Protein 5JA8 (pdb70)

Organism: Vibrio cholerae serotype O1 (strain ATCC 39315 / El Tor Inaba N16961) (NCBI:txid243277)

Nearest PDB structures (foldseek):
  5ja8-assembly3_E  TM=1.009E+00  e=4.366E-23  Vibrio cholerae O1 biovar El Tor str. N16961
  5ja8-assembly2_C  TM=9.941E-01  e=4.120E-21  Vibrio cholerae O1 biovar El Tor str. N16961
  5ja8-assembly1_A  TM=9.932E-01  e=6.143E-20  Vibrio cholerae O1 biovar El Tor str. N16961
  5ja8-assembly4_G  TM=9.863E-01  e=1.041E-19  Vibrio cholerae O1 biovar El Tor str. N16961
  8a0x-assembly1_C  TM=8.368E-01  e=8.608E-18  Vibrio cholerae

B-factor: mean 50.02, std 19.72, range [19.38, 165.56]

Sequence (922 aa):
HMKSVFVESTIFEKYRDEYLSDEEYRLFQAELMLNPKLGDVIQGTGGLRKIRVASRGGSRIIYYFLDEKRRFYLLTIYGKNEMSDLNANQRKQLMAFMEAWRNEQQVQLQESGGGLVQPGGSLRLSCAASGFTLDYYAIGWFRQAPGKEREGVSCISSSGGTTNYADSVKGRFTVSRDNAKNTVYLQMNSLKPEDTAVYYCVADFACPLIREYDYWGQGTQVTVSSHMKSVFVESTIFEKYRDEYLSDEEYRLFQAELMLNPKLGDVIQGTGGLRKIRVASKKRGGSRIIYYFLDEKRRFYLLTIYGKNEMSDLNANQRKQLMAFMEAWRNEQSQVQLQESGGGLVQPGGSLRLSCAASGFTLDYYAIGWFRQAPGKEREGVSCISSSGGTTNYADSVKGRFTVSRDNAKNTVYLQMNSLKPEDTAVYYCVADFACPLIREYDYWGQGTQVTVSSHHHHHHHMKSVFVESTIFEKYRDEYLSDEEYRLFQAELMLNPKLGDVIQGTGGLRKIRVASKRGGSRIIYYFLDEKRRFYLLTIYGKNEMSDLNANQRKQLMAFMEAWRNEQSQVQLQESGGGLVQPGGSLRLSCAASGFTLDYYAIGWFRQAPGKEREGVSCISSSGGTTNYADSVKGRFTVSRDNAKNTVYLQMNSLKPEDTAVYYCVADFACPLIREYDYWGQGTQVTVSSHHHHHHHMKSVFVESTIFEKYRDEYLSDEEYRLFQAELMLNPKLGDVIQGTGGLRKIRVASGGSRIIYYFLDEKRRFYLLTIYGKNEMSDLNANQRKQLMAFMEAWRNEQSQVQLQESGGGLVQPGGSLRLSCAASGFTLDYYAIGWFRQAPGKEREGVSCISSSGGTTNYADSVKGRFTVSRDNAKNTVYLQMNSLKPEDTAVYYCVADFACPLIREYDYWGQQGTQVTVSSH

Radius of gyration: 38.88 Å; Cα contacts (8 Å, |Δi|>4): 2009; chains: 8; bounding box: 50×113×108 Å

Secondary structure (DSSP, 8-state):
----SEEE-HHHHHHHHHH--HHHHHHHHHHHHH-TT-SEEPTTSSS-EEEEE-----EEEEEEEETTTTEEEEEEEE-TTSS----HHHHHHHHHHHHHHHHH-/--EEEEE--EEE-TT--EEEEEEEESS--TTSEEEEEEE-TTS--EEEEEE-TTSS-EEE-GGGTTTEEEEEETTTTEEEEEE-S--GGG-EEEEEEEESSSS--SPP--SS--EEEEE--/----SEEE-HHHHHHHHHH--HHHHHHHHHHHHH-TT-SEEPTTTTS-EEEEE-----S-EEEEEEEETTTTEEEEEEEE-TTSB----HHHHHHHHHHHHHHHHH--/--EEEEE--EEE-TT--EEEEEEEESS--TTSEEEEEEE-TTS--EEEEEE-TTSS-EEE-GGGBTTEEEEEETTTTEEEEEE-S--GGG-EEEEEEEESSSS--BPP--SS--EEEEE--------/-----EEE-HHHHHHHHHH--HHHHHHHHHHHHH-TT-SEEPTTTTS-EEEEE------EEEEEEEETTTTEEEEEEEE-TTSB----HHHHHHHHHHHHHHHHH--/--EEEEE--EEE-TT--EEEEEEEESS--TTSEEEEEEE-TTS--EEEEEE-TTSS-EEE-GGGBTTEEEEEEGGGTEEEEEE-S--GGG-EEEEEEEESSSS--BPP--SS--EEEEE--------/----SEEE-HHHHHHHHHH--HHHHHHHHHHHHH-TT-SEEPTTTTS-EEEEE---PEEEEEEEETTTTEEEEEEEE-TT-B----HHHHHHHHHHHHIIIIIH-/--EEEEE--EEE-TT--EEEEEEEESS--TTSEEEEEEE-TTS--EEEEEE-TTSS-EEE-GGGTTTEEEEEETTTTEEEEEE-S--GGG-EEEEEEEESSSS-SBPP--SS--EEEEE---

InterPro domains:
  IPR009387 Toxin HigB-2 [PF06296] (9-101)
  IPR009387 Toxin HigB-2 [PIRSF039032] (2-109)

CATH classification: 2.60.40.10

Structure (mmCIF, N/CA/C/O backbone):
data_5JA8
#
_entry.id   5JA8
#
_cell.length_a   76.000
_cell.length_b   109.280
_cell.length_c   117.480
_cell.angle_alpha   90.000
_cell.angle_beta   90.000
_cell.angle_gamma   90.000
#
_symmetry.space_group_name_H-M   'P 21 21 21'
#
loop_
_entity.id
_entity.type
_entity.pdbx_description
1 polymer 'Toxin HigB-2'
2 polymer 'Nanobody 2'
3 non-polymer 'PHOSPHATE ION'
4 non-polymer 'ACETATE ION'
5 non-polymer 1,2-ETHANEDIOL
6 non-polymer '4-(2-HYDROXYETHYL)-1-PIPERAZINE ETHANESULFONIC ACID'
7 non-polymer 1,3-PROPANDIOL
8 water water
#
loop_
_atom_site.group_PDB
_atom_site.id
_atom_site.type_symbol
_atom_site.label_atom_id
_atom_site.label_alt_id
_atom_site.label_comp_id
_atom_site.label_asym_id
_atom_site.label_entity_id
_atom_site.label_seq_id
_atom_site.pdbx_PDB_ins_code
_atom_site.Cartn_x
_atom_site.Cartn_y
_atom_site.Cartn_z
_atom_site.occupancy
_atom_site.B_iso_or_equiv
_atom_site.auth_seq_id
_atom_site.auth_comp_id
_atom_site.auth_asym_id
_atom_site.auth_atom_id
_atom_site.pdbx_PDB_model_num
ATOM 1 N N . HIS A 1 1 ? 112.228 4.187 7.382 1.00 106.09 0 HIS A N 1
ATOM 2 C CA . HIS A 1 1 ? 111.762 4.401 8.750 1.00 99.93 0 HIS A CA 1
ATOM 3 C C . HIS A 1 1 ? 111.188 5.805 8.923 1.00 97.24 0 HIS A C 1
ATOM 4 O O . HIS A 1 1 ? 111.709 6.770 8.365 1.00 103.79 0 HIS A O 1
ATOM 11 N N . MET A 1 2 ? 110.114 5.911 9.700 1.00 88.43 1 MET A N 1
ATOM 12 C CA . MET A 1 2 ? 109.469 7.195 9.971 1.00 80.23 1 MET A CA 1
ATOM 13 C C . MET A 1 2 ? 109.681 7.691 11.399 1.00 73.01 1 MET A C 1
ATOM 14 O O . MET A 1 2 ? 109.559 6.929 12.361 1.00 70.31 1 MET A O 1
ATOM 19 N N . LYS A 1 3 ? 110.027 8.969 11.527 1.00 69.78 2 LYS A N 1
ATOM 20 C CA . LYS A 1 3 ? 110.173 9.597 12.834 1.00 62.30 2 LYS A CA 1
ATOM 21 C C . LYS A 1 3 ? 108.826 9.551 13.569 1.00 58.77 2 LYS A C 1
ATOM 22 O O . LYS A 1 3 ? 107.768 9.689 12.952 1.00 56.31 2 LYS A O 1
ATOM 24 N N . SER A 1 4 ? 108.860 9.349 14.882 1.00 56.41 3 SER A N 1
ATOM 25 C CA . SER A 1 4 ? 107.631 9.299 15.661 1.00 49.13 3 SER A CA 1
ATOM 26 C C . SER A 1 4 ? 106.988 10.676 15.756 1.00 49.42 3 SER A C 1
ATOM 27 O O . SER A 1 4 ? 107.681 11.687 15.848 1.00 54.56 3 SER A O 1
ATOM 30 N N . VAL A 1 5 ? 105.661 10.707 15.706 1.00 44.97 4 VAL A N 1
ATOM 31 C CA . VAL A 1 5 ? 104.905 11.940 15.871 1.00 41.08 4 VAL A CA 1
ATOM 32 C C . VAL A 1 5 ? 104.452 12.112 17.320 1.00 39.43 4 VAL A C 1
ATOM 33 O O . VAL A 1 5 ? 103.638 12.981 17.617 1.00 43.34 4 VAL A O 1
ATOM 37 N N . PHE A 1 6 ? 104.923 11.249 18.213 1.00 35.78 5 PHE A N 1
ATOM 38 C CA . PHE A 1 6 ? 104.520 11.343 19.616 1.00 34.01 5 PHE A CA 1
ATOM 39 C C . PHE A 1 6 ? 105.686 11.753 20.519 1.00 33.53 5 PHE A C 1
ATOM 40 O O . PHE A 1 6 ? 106.792 11.238 20.406 1.00 34.17 5 PHE A O 1
ATOM 48 N N . VAL A 1 7 ? 105.426 12.688 21.422 1.00 33.57 6 VAL A N 1
ATOM 49 C CA . VAL A 1 7 ? 106.488 13.263 22.226 1.00 36.31 6 VAL A CA 1
ATOM 50 C C . VAL A 1 7 ? 106.062 13.256 23.686 1.00 36.92 6 VAL A C 1
ATOM 51 O O . VAL A 1 7 ? 105.003 13.789 24.030 1.00 39.69 6 VAL A O 1
ATOM 55 N N . GLU A 1 8 ? 106.870 12.633 24.540 1.00 33.83 7 GLU A N 1
ATOM 56 C CA . GLU A 1 8 ? 106.516 12.500 25.950 1.00 32.47 7 GLU A CA 1
ATOM 57 C C . GLU A 1 8 ? 107.272 13.482 26.822 1.00 28.80 7 GLU A C 1
ATOM 58 O O . GLU A 1 8 ? 108.496 13.573 26.745 1.00 30.30 7 GLU A O 1
ATOM 64 N N . SER A 1 9 ? 106.542 14.180 27.686 1.00 27.26 8 SER A N 1
ATOM 65 C CA . SER A 1 9 ? 107.168 14.997 28.720 1.00 29.86 8 SER A CA 1
ATOM 66 C C . SER A 1 9 ? 107.837 14.064 29.719 1.00 28.58 8 SER A C 1
ATOM 67 O O . SER A 1 9 ? 107.458 12.898 29.809 1.00 30.46 8 SER A O 1
ATOM 70 N N . THR A 1 10 ? 108.797 14.573 30.486 1.00 28.37 9 THR A N 1
ATOM 71 C CA . THR A 1 10 ? 109.433 13.779 31.538 1.00 25.58 9 THR A CA 1
ATOM 72 C C . THR A 1 10 ? 108.397 13.159 32.477 1.00 28.62 9 THR A C 1
ATOM 73 O O . THR A 1 10 ? 108.476 11.978 32.813 1.00 28.31 9 THR A O 1
ATOM 77 N N . ILE A 1 11 ? 107.398 13.953 32.853 1.00 26.66 10 ILE A N 1
ATOM 78 C CA . ILE A 1 11 ? 106.365 13.501 33.772 1.00 28.33 10 ILE A CA 1
ATOM 79 C C . ILE A 1 11 ? 105.567 12.329 33.203 1.00 28.88 10 ILE A C 1
ATOM 80 O O . ILE A 1 11 ? 105.342 11.336 33.891 1.00 32.41 10 ILE A O 1
ATOM 85 N N . PHE A 1 12 ? 105.166 12.430 31.943 1.00 28.01 11 PHE A N 1
ATOM 86 C CA . PHE A 1 12 ? 104.435 11.344 31.294 1.00 26.33 11 PHE A CA 1
ATOM 87 C C . PHE A 1 12 ? 105.264 10.065 31.227 1.00 24.54 11 PHE A C 1
ATOM 88 O O . PHE A 1 12 ? 104.774 8.969 31.500 1.00 27.12 11 PHE A O 1
ATOM 96 N N . GLU A 1 13 ? 106.524 10.221 30.852 1.00 22.83 12 GLU A N 1
ATOM 97 C CA . GLU A 1 13 ? 107.452 9.111 30.766 1.00 27.77 12 GLU A CA 1
ATOM 98 C C . GLU A 1 13 ? 107.624 8.479 32.142 1.00 30.79 12 GLU A C 1
ATOM 99 O O . GLU A 1 13 ? 107.713 7.259 32.278 1.00 37.21 12 GLU A O 1
ATOM 105 N N . LYS A 1 14 ? 107.701 9.312 33.167 1.00 32.82 13 LYS A N 1
ATOM 106 C CA . LYS A 1 14 ? 107.847 8.785 34.516 1.00 33.43 13 LYS A CA 1
ATOM 107 C C . LYS A 1 14 ? 106.680 7.874 34.865 1.00 28.31 13 LYS A C 1
ATOM 108 O O . LYS A 1 14 ? 106.866 6.864 35.527 1.00 28.51 13 LYS A O 1
ATOM 114 N N . TYR A 1 15 ? 105.478 8.267 34.449 1.00 27.31 14 TYR A N 1
ATOM 115 C CA . TYR A 1 15 ? 104.262 7.581 34.869 1.00 26.34 14 TYR A CA 1
ATOM 116 C C . TYR A 1 15 ? 103.596 6.609 33.890 1.00 30.57 14 TYR A C 1
ATOM 117 O O . TYR A 1 15 ? 102.641 5.922 34.270 1.00 32.84 14 TYR A O 1
ATOM 126 N N . ARG A 1 16 ? 104.068 6.534 32.646 1.00 27.07 15 ARG A N 1
ATOM 127 C CA . ARG A 1 16 ? 103.286 5.828 31.631 1.00 26.50 15 ARG A CA 1
ATOM 128 C C . ARG A 1 16 ? 103.115 4.341 31.897 1.00 26.90 15 ARG A C 1
ATOM 129 O O . ARG A 1 16 ? 101.994 3.846 31.887 1.00 31.43 15 ARG A O 1
ATOM 137 N N . ASP A 1 17 ? 104.213 3.637 32.141 1.00 26.52 16 ASP A N 1
ATOM 138 C CA . ASP A 1 17 ? 104.162 2.194 32.363 1.00 31.73 16 ASP A CA 1
ATOM 139 C C . ASP A 1 17 ? 103.271 1.811 33.550 1.00 33.86 16 ASP A C 1
ATOM 140 O O . ASP A 1 17 ? 102.735 0.712 33.588 1.00 39.67 16 ASP A O 1
ATOM 145 N N . GLU A 1 18 ? 103.108 2.710 34.513 1.00 33.92 17 GLU A N 1
ATOM 146 C CA . GLU A 1 18 ? 102.229 2.437 35.642 1.00 37.12 17 GLU A CA 1
ATOM 147 C C . GLU A 1 18 ? 100.772 2.335 35.221 1.00 37.67 17 GLU A C 1
ATOM 148 O O . GLU A 1 18 ? 100.025 1.526 35.763 1.00 37.25 17 GLU A O 1
ATOM 154 N N . TYR A 1 19 ? 100.364 3.206 34.299 1.00 39.26 18 TYR A N 1
ATOM 155 C CA . TYR A 1 19 ? 98.961 3.309 33.912 1.00 40.19 18 TYR A CA 1
ATOM 156 C C . TYR A 1 19 ? 98.574 2.601 32.626 1.00 41.60 18 TYR A C 1
ATOM 157 O O . TYR A 1 19 ? 97.389 2.397 32.385 1.00 46.29 18 TYR A O 1
ATOM 166 N N . LEU A 1 20 ? 99.558 2.242 31.802 1.00 40.13 19 LEU A N 1
ATOM 167 C CA . LEU A 1 20 ? 99.304 1.602 30.506 1.00 38.48 19 LEU A CA 1
ATOM 168 C C . LEU A 1 20 ? 100.362 0.587 30.131 1.00 40.87 19 LEU A C 1
ATOM 169 O O . LEU A 1 20 ? 101.554 0.869 30.229 1.00 43.70 19 LEU A O 1
ATOM 174 N N . SER A 1 21 ? 99.926 -0.580 29.672 1.00 39.10 20 SER A N 1
ATOM 175 C CA . SER A 1 21 ? 100.826 -1.521 29.023 1.00 37.55 20 SER A CA 1
ATOM 176 C C . SER A 1 21 ? 101.239 -0.985 27.656 1.00 36.65 20 SER A C 1
ATOM 177 O O . SER A 1 21 ? 100.549 -0.144 27.082 1.00 37.78 20 SER A O 1
ATOM 180 N N . ASP A 1 22 ? 102.354 -1.480 27.131 1.00 36.67 21 ASP A N 1
ATOM 181 C CA . ASP A 1 22 ? 102.792 -1.108 25.790 1.00 35.54 21 ASP A CA 1
ATOM 182 C C . ASP A 1 22 ? 101.675 -1.327 24.758 1.00 30.69 21 ASP A C 1
ATOM 183 O O . ASP A 1 22 ? 101.402 -0.460 23.927 1.00 30.39 21 ASP A O 1
ATOM 188 N N . GLU A 1 23 ? 101.022 -2.481 24.826 1.00 32.37 22 GLU A N 1
ATOM 189 C CA . GLU A 1 23 ? 99.934 -2.795 23.907 1.00 37.20 22 GLU A CA 1
ATOM 190 C C . GLU A 1 23 ? 98.817 -1.752 23.969 1.00 38.83 22 GLU A C 1
ATOM 191 O O . GLU A 1 23 ? 98.291 -1.326 22.942 1.00 40.41 22 GLU A O 1
ATOM 193 N N . GLU A 1 24 ? 98.458 -1.337 25.178 1.00 39.53 23 GLU A N 1
ATOM 194 C CA . GLU A 1 24 ? 97.381 -0.367 25.357 1.00 36.97 23 GLU A CA 1
ATOM 195 C C . GLU A 1 24 ? 97.826 1.003 24.856 1.00 33.19 23 GLU A C 1
ATOM 196 O O . GLU A 1 24 ? 97.050 1.750 24.250 1.00 32.01 23 GLU A O 1
ATOM 202 N N . TYR A 1 25 ? 99.088 1.319 25.124 1.00 29.10 24 TYR A N 1
ATOM 203 C CA . TYR A 1 25 ? 99.689 2.569 24.695 1.00 31.42 24 TYR A CA 1
ATOM 204 C C . TYR A 1 25 ? 99.719 2.653 23.164 1.00 34.54 24 TYR A C 1
ATOM 205 O O . TYR A 1 25 ? 99.414 3.699 22.592 1.00 37.07 24 TYR A O 1
ATOM 214 N N . ARG A 1 26 ? 100.075 1.548 22.507 1.00 32.56 25 ARG A N 1
ATOM 215 C CA . ARG A 1 26 ? 100.088 1.488 21.044 1.00 29.36 25 ARG A CA 1
ATOM 216 C C . ARG A 1 26 ? 98.720 1.774 20.452 1.00 30.04 25 ARG A C 1
ATOM 217 O O . ARG A 1 26 ? 98.602 2.511 19.470 1.00 30.50 25 ARG A O 1
ATOM 225 N N . LEU A 1 27 ? 97.682 1.192 21.051 1.00 30.52 26 LEU A N 1
ATOM 226 C CA . LEU A 1 27 ? 96.322 1.384 20.557 1.00 31.50 26 LEU A CA 1
ATOM 227 C C . LEU A 1 27 ? 95.875 2.824 20.781 1.00 34.38 26 LEU A C 1
ATOM 228 O O . LEU A 1 27 ? 95.240 3.422 19.912 1.00 36.88 26 LEU A O 1
ATOM 233 N N . PHE A 1 28 ? 96.217 3.383 21.940 1.00 32.71 27 PHE A N 1
ATOM 234 C CA . PHE A 1 28 ? 95.888 4.776 22.231 1.00 32.26 27 PHE A CA 1
ATOM 235 C C . PHE A 1 28 ? 96.493 5.746 21.207 1.00 32.20 27 PHE A C 1
ATOM 236 O O . PHE A 1 28 ? 95.814 6.648 20.711 1.00 33.94 27 PHE A O 1
ATOM 244 N N . GLN A 1 29 ? 97.769 5.557 20.897 1.00 28.99 28 GLN A N 1
ATOM 245 C CA . GLN A 1 29 ? 98.424 6.362 19.876 1.00 27.99 28 GLN A CA 1
ATOM 246 C C . GLN A 1 29 ? 97.726 6.225 18.530 1.00 29.66 28 GLN A C 1
ATOM 247 O O . GLN A 1 29 ? 97.569 7.207 17.799 1.00 32.18 28 GLN A O 1
ATOM 253 N N . ALA A 1 30 ? 97.329 5.001 18.198 1.00 28.93 29 ALA A N 1
ATOM 254 C CA . ALA A 1 30 ? 96.657 4.735 16.935 1.00 30.68 29 ALA A CA 1
ATOM 255 C C . ALA A 1 30 ? 95.317 5.474 16.871 1.00 33.68 29 ALA A C 1
ATOM 256 O O . ALA A 1 30 ? 94.921 5.950 15.813 1.00 36.35 29 ALA A O 1
ATOM 258 N N . GLU A 1 31 ? 94.621 5.561 18.004 1.00 32.14 30 GLU A N 1
ATOM 259 C CA . GLU A 1 31 ? 93.356 6.289 18.070 1.00 33.24 30 GLU A CA 1
ATOM 260 C C . GLU A 1 31 ? 93.581 7.781 17.901 1.00 31.67 30 GLU A C 1
ATOM 261 O O . GLU A 1 31 ? 92.820 8.465 17.211 1.00 34.05 30 GLU A O 1
ATOM 267 N N . LEU A 1 32 ? 94.624 8.285 18.548 1.00 29.71 31 LEU A N 1
ATOM 268 C CA . LEU A 1 32 ? 94.983 9.687 18.419 1.00 36.85 31 LEU A CA 1
ATOM 269 C C . LEU A 1 32 ? 95.360 10.007 16.993 1.00 36.35 31 LEU A C 1
ATOM 270 O O . LEU A 1 32 ? 94.962 11.050 16.477 1.00 38.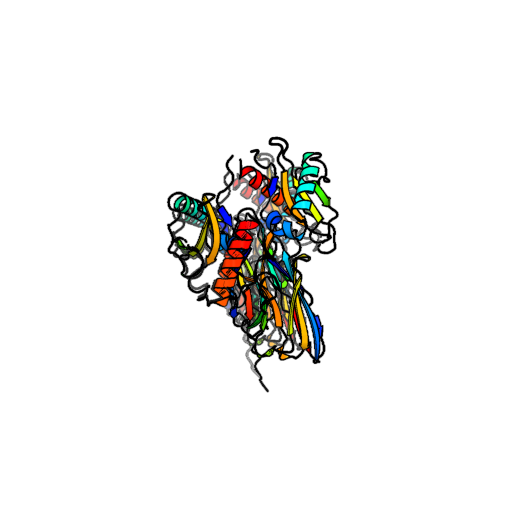37 31 LEU A O 1
ATOM 275 N N . MET A 1 33 ? 96.123 9.115 16.359 1.00 33.93 32 MET A N 1
ATOM 276 C CA . MET A 1 33 ? 96.548 9.321 14.970 1.00 38.38 32 MET A CA 1
ATOM 277 C C . MET A 1 33 ? 95.355 9.583 14.056 1.00 37.98 32 MET A C 1
ATOM 278 O O . MET A 1 33 ? 95.376 10.485 13.221 1.00 39.36 32 MET A O 1
ATOM 283 N N . LEU A 1 34 ? 94.317 8.778 14.232 1.00 37.98 33 LEU A N 1
ATOM 284 C CA . LEU A 1 34 ? 93.115 8.869 13.427 1.00 37.95 33 LEU A CA 1
ATOM 285 C C . LEU A 1 34 ? 92.228 10.024 13.855 1.00 38.65 33 LEU A C 1
ATOM 286 O O . LEU A 1 34 ? 91.498 10.571 13.056 1.00 41.11 33 LEU A O 1
ATOM 291 N N . ASN A 1 35 ? 92.294 10.391 15.125 1.00 41.63 34 ASN A N 1
ATOM 292 C CA . ASN A 1 35 ? 91.417 11.421 15.662 1.00 40.00 34 ASN A CA 1
ATOM 293 C C . ASN A 1 35 ? 92.147 12.295 16.672 1.00 38.17 34 ASN A C 1
ATOM 294 O O . ASN A 1 35 ? 92.110 12.041 17.873 1.00 34.15 34 ASN A O 1
ATOM 299 N N . PRO A 1 36 ? 92.861 13.309 16.173 1.00 40.17 35 PRO A N 1
ATOM 300 C CA . PRO A 1 36 ? 93.690 14.170 17.020 1.00 37.73 35 PRO A CA 1
ATOM 301 C C . PRO A 1 36 ? 92.859 15.051 17.951 1.00 39.40 35 PRO A C 1
ATOM 302 O O . PRO A 1 36 ? 93.389 15.577 18.921 1.00 40.54 35 PRO A O 1
ATOM 306 N N . LYS A 1 37 ? 91.562 15.140 17.709 1.00 41.20 36 LYS A N 1
ATOM 307 C CA . LYS A 1 37 ? 90.659 15.930 18.522 1.00 45.29 36 LYS A CA 1
ATOM 308 C C . LYS A 1 37 ? 89.857 15.031 19.378 1.00 46.09 36 LYS A C 1
ATOM 309 O O . LYS A 1 37 ? 88.791 15.340 19.784 1.00 49.21 36 LYS A O 1
ATOM 315 N N . LEU A 1 38 ? 90.398 13.875 19.613 1.00 44.91 37 LEU A N 1
ATOM 316 C CA . LEU A 1 38 ? 89.784 12.868 20.469 1.00 44.88 37 LEU A CA 1
ATOM 317 C C . LEU A 1 38 ? 89.419 13.372 21.868 1.00 44.64 37 LEU A C 1
ATOM 318 O O . LEU A 1 38 ? 88.345 13.066 22.383 1.00 46.64 37 LEU A O 1
ATOM 323 N N . GLY A 1 39 ? 90.260 14.138 22.502 1.00 44.41 38 GLY A N 1
ATOM 324 C CA . GLY A 1 39 ? 89.907 14.595 23.811 1.00 46.69 38 GLY A CA 1
ATOM 325 C C . GLY A 1 39 ? 89.306 15.972 23.819 1.00 49.85 38 GLY A C 1
ATOM 326 O O . GLY A 1 39 ? 89.333 16.676 22.848 1.00 50.77 38 GLY A O 1
ATOM 327 N N . ASP A 1 40 ? 88.763 16.346 24.954 1.00 50.38 39 ASP A N 1
ATOM 328 C CA . ASP A 1 40 ? 88.135 17.650 25.116 1.00 53.73 39 ASP A CA 1
ATOM 329 C C . ASP A 1 40 ? 89.136 18.701 25.583 1.00 49.34 39 ASP A C 1
ATOM 330 O O . ASP A 1 40 ? 90.044 18.421 26.367 1.00 44.72 39 ASP A O 1
ATOM 335 N N . VAL A 1 41 ? 88.962 19.914 25.078 1.00 49.88 40 VAL A N 1
ATOM 336 C CA . VAL A 1 41 ? 89.862 21.013 25.373 1.00 46.11 40 VAL A CA 1
ATOM 337 C C . VAL A 1 41 ? 89.726 21.529 26.796 1.00 44.17 40 VAL A C 1
ATOM 338 O O . VAL A 1 41 ? 88.624 21.786 27.273 1.00 47.36 40 VAL A O 1
ATOM 342 N N . ILE A 1 42 ? 90.865 21.636 27.475 1.00 41.86 41 ILE A N 1
ATOM 343 C CA . ILE A 1 42 ? 90.949 22.253 28.793 1.00 45.42 41 ILE A CA 1
ATOM 344 C C . ILE A 1 42 ? 91.027 23.776 28.643 1.00 50.87 41 ILE A C 1
ATOM 345 O O . ILE A 1 42 ? 91.971 24.299 28.050 1.00 53.02 41 ILE A O 1
ATOM 350 N N . GLN A 1 43 ? 90.051 24.484 29.198 1.00 53.91 42 GLN A N 1
ATOM 351 C CA . GLN A 1 43 ? 89.930 25.926 28.990 1.00 55.43 42 GLN A CA 1
ATOM 352 C C . GLN A 1 43 ? 91.139 26.747 29.480 1.00 53.35 42 GLN A C 1
ATOM 353 O O . GLN A 1 43 ? 91.697 26.494 30.550 1.00 51.30 42 GLN A O 1
ATOM 359 N N . GLY A 1 44 ? 91.526 27.734 28.675 1.00 54.83 43 GLY A N 1
ATOM 360 C CA . GLY A 1 44 ? 92.616 28.643 28.993 1.00 54.64 43 GLY A CA 1
ATOM 361 C C . GLY A 1 44 ? 94.010 28.037 28.950 1.00 54.17 43 GLY A C 1
ATOM 362 O O . GLY A 1 44 ? 94.960 28.607 29.492 1.00 52.43 43 GLY A O 1
ATOM 363 N N . THR A 1 45 ? 94.133 26.866 28.329 1.00 53.27 44 THR A N 1
ATOM 364 C CA . THR A 1 45 ? 95.427 26.212 28.173 1.00 49.37 44 THR A CA 1
ATOM 365 C C . THR A 1 45 ? 96.063 26.322 26.780 1.00 53.26 44 THR A C 1
ATOM 366 O O . THR A 1 45 ? 97.144 25.785 26.544 1.00 52.68 44 THR A O 1
ATOM 370 N N . GLY A 1 46 ? 95.403 27.009 25.855 1.00 56.37 45 GLY A N 1
ATOM 371 C CA . GLY A 1 46 ? 95.906 27.085 24.496 1.00 56.46 45 GLY A CA 1
ATOM 372 C C . GLY A 1 46 ? 95.729 25.813 23.675 1.00 57.26 45 GLY A C 1
ATOM 373 O O . GLY A 1 46 ? 96.475 25.565 22.723 1.00 57.39 45 GLY A O 1
ATOM 374 N N . GLY A 1 47 ? 94.720 25.018 24.014 1.00 56.09 46 GLY A N 1
ATOM 375 C CA . GLY A 1 47 ? 94.390 23.851 23.218 1.00 55.65 46 GLY A CA 1
ATOM 376 C C . GLY A 1 47 ? 94.818 22.506 23.776 1.00 54.05 46 GLY A C 1
ATOM 377 O O . GLY A 1 47 ? 94.811 21.510 23.052 1.00 55.82 46 GLY A O 1
ATOM 378 N N . LEU A 1 48 ? 95.187 22.461 25.052 1.00 50.20 47 LEU A N 1
ATOM 379 C CA . LEU A 1 48 ? 95.469 21.179 25.690 1.00 49.18 47 LEU A CA 1
ATOM 380 C C . LEU A 1 48 ? 94.179 20.378 25.807 1.00 45.29 47 LEU A C 1
ATOM 381 O O . LEU A 1 48 ? 93.1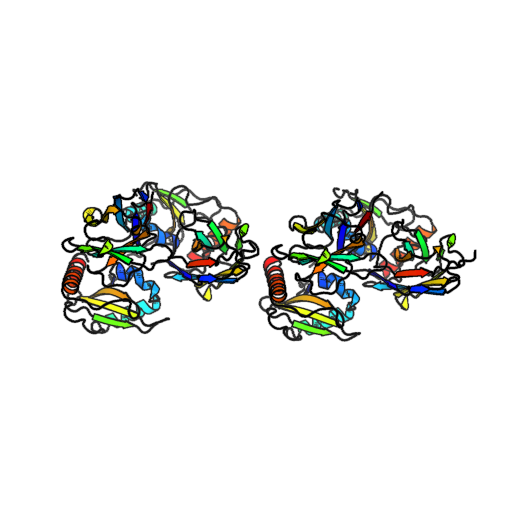29 20.924 26.150 1.00 46.13 47 LEU A O 1
ATOM 386 N N . ARG A 1 49 ? 94.240 19.095 25.522 1.00 39.58 48 ARG A N 1
ATOM 387 C CA . ARG A 1 49 ? 93.073 18.269 25.604 1.00 39.47 48 ARG A CA 1
ATOM 388 C C . ARG A 1 49 ? 93.226 17.220 26.673 1.00 37.34 48 ARG A C 1
ATOM 389 O O . ARG A 1 49 ? 94.302 16.882 27.048 1.00 37.34 48 ARG A O 1
ATOM 397 N N . LYS A 1 50 ? 92.112 16.712 27.146 1.00 35.02 49 LYS A N 1
ATOM 398 C CA . LYS A 1 50 ? 92.078 15.739 28.223 1.00 34.56 49 LYS A CA 1
ATOM 399 C C . LYS A 1 50 ? 91.270 14.522 27.774 1.00 35.18 49 LYS A C 1
ATOM 400 O O . LYS A 1 50 ? 90.130 14.663 27.330 1.00 35.32 49 LYS A O 1
ATOM 406 N N . ILE A 1 51 ? 91.867 13.335 27.857 1.00 34.21 50 ILE A N 1
ATOM 407 C CA . ILE A 1 51 ? 91.198 12.114 27.396 1.00 35.02 50 ILE A CA 1
ATOM 408 C C . ILE A 1 51 ? 91.288 10.966 28.407 1.00 34.21 50 ILE A C 1
ATOM 409 O O . ILE A 1 51 ? 92.353 10.704 28.972 1.00 33.83 50 ILE A O 1
ATOM 414 N N . ARG A 1 52 ? 90.165 10.305 28.667 1.00 35.02 51 ARG A N 1
ATOM 415 C CA . ARG A 1 52 ? 90.184 9.143 29.546 1.00 37.62 51 ARG A CA 1
ATOM 416 C C . ARG A 1 52 ? 90.291 7.844 28.738 1.00 43.00 51 ARG A C 1
ATOM 417 O O . ARG A 1 52 ? 89.553 7.635 27.774 1.00 42.66 51 ARG A O 1
ATOM 425 N N . VAL A 1 53 ? 91.214 6.979 29.151 1.00 43.63 52 VAL A N 1
ATOM 426 C CA . VAL A 1 53 ? 91.485 5.708 28.488 1.00 40.36 52 VAL A CA 1
ATOM 427 C C . VAL A 1 53 ? 91.026 4.598 29.430 1.00 44.38 52 VAL A C 1
ATOM 428 O O . VAL A 1 53 ? 91.446 4.545 30.586 1.00 41.48 52 VAL A O 1
ATOM 432 N N . ALA A 1 54 ? 90.215 3.679 28.910 1.00 55.96 53 ALA A N 1
ATOM 433 C CA . ALA A 1 54 ? 89.429 2.761 29.741 1.00 66.40 53 ALA A CA 1
ATOM 434 C C . ALA A 1 54 ? 90.139 1.576 30.396 1.00 79.59 53 ALA A C 1
ATOM 435 O O . ALA A 1 54 ? 89.633 1.045 31.385 1.00 83.57 53 ALA A O 1
ATOM 437 N N . SER A 1 55 ? 91.289 1.162 29.877 1.00 89.15 54 SER A N 1
ATOM 438 C CA . SER A 1 55 ? 92.046 0.062 30.489 1.00 96.82 54 SER A CA 1
ATOM 439 C C . SER A 1 55 ? 91.201 -1.171 30.864 1.00 102.15 54 SER A C 1
ATOM 440 O O . SER A 1 55 ? 90.142 -1.441 30.286 1.00 103.36 54 SER A O 1
ATOM 443 N N . ARG A 1 61 ? 92.151 -3.009 37.582 1.00 119.65 60 ARG A N 1
ATOM 444 C CA . ARG A 1 61 ? 92.999 -1.898 37.170 1.00 114.75 60 ARG A CA 1
ATOM 445 C C . ARG A 1 61 ? 92.313 -0.565 37.468 1.00 113.38 60 ARG A C 1
ATOM 446 O O . ARG A 1 61 ? 91.903 -0.312 38.600 1.00 116.12 60 ARG A O 1
ATOM 448 N N . GLY A 1 62 ? 92.224 0.298 36.459 1.00 101.80 61 GLY A N 1
ATOM 449 C CA . GLY A 1 62 ? 91.510 1.558 36.588 1.00 94.01 61 GLY A CA 1
ATOM 450 C C . GLY A 1 62 ? 91.478 2.294 35.265 1.00 86.55 61 GLY A C 1
ATOM 451 O O . GLY A 1 62 ? 92.141 1.877 34.318 1.00 85.92 61 GLY A O 1
ATOM 452 N N . GLY A 1 63 ? 90.713 3.379 35.178 1.00 81.72 62 GLY A N 1
ATOM 453 C CA . GLY A 1 63 ? 90.777 4.209 33.989 1.00 74.69 62 GLY A CA 1
ATOM 454 C C . GLY A 1 63 ? 91.822 5.293 34.156 1.00 66.04 62 GLY A C 1
ATOM 455 O O . GLY A 1 63 ? 92.034 5.794 35.257 1.00 68.32 62 GLY A O 1
ATOM 456 N N . SER A 1 64 ? 92.473 5.660 33.061 1.00 57.59 63 SER A N 1
ATOM 457 C CA . SER A 1 64 ? 93.493 6.707 33.074 1.00 50.06 63 SER A CA 1
ATOM 458 C C . SER A 1 64 ? 93.039 7.978 32.363 1.00 42.66 63 SER A C 1
ATOM 459 O O . SER A 1 64 ? 92.307 7.916 31.378 1.00 42.03 63 SER A O 1
ATOM 462 N N . ARG A 1 65 ? 93.495 9.108 32.834 1.00 38.13 64 ARG A N 1
ATOM 463 C CA . ARG A 1 65 ? 93.377 10.310 32.085 1.00 36.01 64 ARG A CA 1
ATOM 464 C C . ARG A 1 65 ? 94.697 10.728 31.489 1.00 32.68 64 ARG A C 1
ATOM 465 O O . ARG A 1 65 ? 95.709 10.710 32.121 1.00 30.75 64 ARG A O 1
ATOM 473 N N . ILE A 1 66 ? 94.653 11.087 30.228 1.00 27.96 65 ILE A N 1
ATOM 474 C CA . ILE A 1 66 ? 95.857 11.560 29.555 1.00 24.10 65 ILE A CA 1
ATOM 475 C C . ILE A 1 66 ? 95.639 12.988 29.085 1.00 25.39 65 ILE A C 1
ATOM 476 O O . ILE A 1 66 ? 94.550 13.344 28.636 1.00 29.49 65 ILE A O 1
ATOM 481 N N . ILE A 1 67 ? 96.657 13.817 29.251 1.00 23.43 66 ILE A N 1
ATOM 482 C CA . ILE A 1 67 ? 96.603 15.193 28.785 1.00 26.98 66 ILE A CA 1
ATOM 483 C C . ILE A 1 67 ? 97.611 15.394 27.678 1.00 28.11 66 ILE A C 1
ATOM 484 O O . ILE A 1 67 ? 98.794 15.086 27.835 1.00 29.06 66 ILE A O 1
ATOM 489 N N . TYR A 1 68 ? 97.153 15.919 26.554 1.00 27.14 67 TYR A N 1
ATOM 490 C CA . TYR A 1 68 ? 98.038 16.036 25.419 1.00 25.86 67 TYR A CA 1
ATOM 491 C C . TYR A 1 68 ? 97.757 17.302 24.636 1.00 29.50 67 TYR A C 1
ATOM 492 O O . TYR A 1 68 ? 96.720 17.942 24.808 1.00 32.24 67 TYR A O 1
ATOM 501 N N . TYR A 1 69 ? 98.700 17.684 23.791 1.00 33.54 68 TYR A N 1
ATOM 502 C CA . TYR A 1 69 ? 98.447 18.776 22.881 1.00 42.42 68 TYR A CA 1
ATOM 503 C C . TYR A 1 69 ? 98.798 18.324 21.478 1.00 46.25 68 TYR A C 1
ATOM 504 O O . TYR A 1 69 ? 99.835 17.700 21.251 1.00 48.32 68 TYR A O 1
ATOM 513 N N . PHE A 1 70 ? 97.925 18.635 20.536 1.00 46.37 69 PHE A N 1
ATOM 514 C CA . PHE A 1 70 ? 98.195 18.324 19.154 1.00 46.71 69 PHE A CA 1
ATOM 515 C C . PHE A 1 70 ? 98.749 19.569 18.511 1.00 52.28 69 PHE A C 1
ATOM 516 O O . PHE A 1 70 ? 98.109 20.617 18.513 1.00 53.82 69 PHE A O 1
ATOM 524 N N . LEU A 1 71 ? 99.951 19.453 17.964 1.00 56.97 70 LEU A N 1
ATOM 525 C CA . LEU A 1 71 ? 100.541 20.565 17.247 1.00 63.01 70 LEU A CA 1
ATOM 526 C C . LEU A 1 71 ? 100.180 20.370 15.779 1.00 72.00 70 LEU A C 1
ATOM 527 O O . LEU A 1 71 ? 100.733 19.519 15.078 1.00 70.29 70 LEU A O 1
ATOM 532 N N . ASP A 1 72 ? 99.244 21.192 15.327 1.00 83.83 71 ASP A N 1
ATOM 533 C CA . ASP A 1 72 ? 98.623 21.031 14.019 1.00 92.56 71 ASP A CA 1
ATOM 534 C C . ASP A 1 72 ? 99.621 21.278 12.902 1.00 91.80 71 ASP A C 1
ATOM 535 O O . ASP A 1 72 ? 99.579 20.626 11.857 1.00 92.89 71 ASP A O 1
ATOM 540 N N . GLU A 1 73 ? 100.505 22.244 13.129 1.00 89.57 72 GLU A N 1
ATOM 541 C CA . GLU A 1 73 ? 101.498 22.622 12.140 1.00 89.58 72 GLU A CA 1
ATOM 542 C C . GLU A 1 73 ? 102.298 21.419 11.649 1.00 83.84 72 GLU A C 1
ATOM 543 O O . GLU A 1 73 ? 102.376 21.163 10.448 1.00 86.88 72 GLU A O 1
ATOM 545 N N . LYS A 1 74 ? 102.870 20.668 12.584 1.00 75.21 73 LYS A N 1
ATOM 546 C CA . LYS A 1 74 ? 103.699 19.522 12.235 1.00 69.63 73 LYS A CA 1
ATOM 547 C C . LYS A 1 74 ? 102.953 18.181 12.330 1.00 62.97 73 LYS A C 1
ATOM 548 O O . LYS A 1 74 ? 103.536 17.122 12.085 1.00 60.48 73 LYS A O 1
ATOM 550 N N . ARG A 1 75 ? 101.670 18.227 12.677 1.00 59.41 74 ARG A N 1
ATOM 551 C CA . ARG A 1 75 ? 100.896 17.008 12.899 1.00 56.69 74 ARG A CA 1
ATOM 552 C C . ARG A 1 75 ? 101.656 16.094 13.866 1.00 54.85 74 ARG A C 1
ATOM 553 O O . ARG A 1 75 ? 102.047 14.978 13.524 1.00 55.15 74 ARG A O 1
ATOM 555 N N . ARG A 1 76 ? 101.893 16.602 15.068 1.00 51.84 75 ARG A N 1
ATOM 556 C CA . ARG A 1 76 ? 102.736 15.920 16.032 1.00 49.42 75 ARG A CA 1
ATOM 557 C C . ARG A 1 76 ? 102.054 15.996 17.388 1.00 45.54 75 ARG A C 1
ATOM 558 O O . ARG A 1 76 ? 101.486 17.028 17.730 1.00 48.66 75 ARG A O 1
ATOM 566 N N . PHE A 1 77 ? 102.100 14.913 18.158 1.00 40.36 76 PHE A N 1
ATOM 567 C CA . PHE A 1 77 ? 101.404 14.862 19.444 1.00 37.40 76 PHE A CA 1
ATOM 568 C C . PHE A 1 77 ? 102.322 15.031 20.652 1.00 35.19 76 PHE A C 1
ATOM 569 O O . PHE A 1 77 ? 103.380 14.408 20.741 1.00 34.62 76 PHE A O 1
ATOM 577 N N . TYR A 1 78 ? 101.913 15.888 21.579 1.00 34.53 77 TYR A N 1
ATOM 578 C CA . TYR A 1 78 ? 102.656 16.059 22.822 1.00 32.86 77 TYR A CA 1
ATOM 579 C C . TYR A 1 78 ? 101.881 15.494 24.003 1.00 31.81 77 TYR A C 1
ATOM 580 O O . TYR A 1 78 ? 100.807 15.982 24.344 1.00 31.78 77 TYR A O 1
ATOM 589 N N . LEU A 1 79 ? 102.433 14.445 24.605 1.00 31.50 78 LEU A N 1
ATOM 590 C CA . LEU A 1 79 ? 101.824 13.808 25.760 1.00 33.98 78 LEU A CA 1
ATOM 591 C C . LEU A 1 79 ? 102.382 14.411 27.058 1.00 32.74 78 LEU A C 1
ATOM 592 O O . LEU A 1 79 ? 103.557 14.241 27.385 1.00 31.42 78 LEU A O 1
ATOM 597 N N . LEU A 1 80 ? 101.518 15.132 27.767 1.00 32.06 79 LEU A N 1
ATOM 598 C CA . LEU A 1 80 ? 101.884 15.924 28.937 1.00 32.91 79 LEU A CA 1
ATOM 599 C C . LEU A 1 80 ? 102.070 15.076 30.174 1.00 32.14 79 LEU A C 1
ATOM 600 O O . LEU A 1 80 ? 103.132 15.052 30.802 1.00 30.57 79 LEU A O 1
ATOM 605 N N . THR A 1 81 ? 100.988 14.424 30.557 1.00 30.58 80 THR A N 1
ATOM 606 C CA . THR A 1 81 ? 100.971 13.707 31.800 1.00 32.89 80 THR A CA 1
ATOM 607 C C . THR A 1 81 ? 99.918 12.622 31.714 1.00 34.64 80 THR A C 1
ATOM 608 O O . THR A 1 81 ? 99.095 12.621 30.798 1.00 37.03 80 THR A O 1
ATOM 612 N N . ILE A 1 82 ? 99.964 11.685 32.651 1.00 31.46 81 ILE A N 1
ATOM 613 C CA . ILE A 1 82 ? 98.935 10.669 32.740 1.00 31.02 81 ILE A CA 1
ATOM 614 C C . ILE A 1 82 ? 98.692 10.371 34.215 1.00 32.69 81 ILE A C 1
ATOM 615 O O . ILE A 1 82 ? 99.638 10.316 34.997 1.00 32.95 81 ILE A O 1
ATOM 620 N N . TYR A 1 83 ? 97.430 10.177 34.592 1.00 34.11 82 TYR A N 1
ATOM 621 C CA . TYR A 1 83 ? 97.073 10.013 36.003 1.00 37.44 82 TYR A CA 1
ATOM 622 C C . TYR A 1 83 ? 95.745 9.280 36.208 1.00 36.26 82 TYR A C 1
ATOM 623 O O . TYR A 1 83 ? 94.941 9.160 35.288 1.00 33.80 82 TYR A O 1
ATOM 632 N N . GLY A 1 84 ? 95.532 8.792 37.432 1.00 40.64 83 GLY A N 1
ATOM 633 C CA . GLY A 1 84 ? 94.279 8.164 37.820 1.00 42.85 83 GLY A CA 1
ATOM 634 C C . GLY A 1 84 ? 93.357 9.188 38.459 1.00 46.98 83 GLY A C 1
ATOM 635 O O . GLY A 1 84 ? 93.716 10.367 38.577 1.00 46.18 83 GLY A O 1
ATOM 636 N N . LYS A 1 85 ? 92.173 8.750 38.876 1.00 53.99 84 LYS A N 1
ATOM 637 C CA . LYS A 1 85 ? 91.190 9.676 39.431 1.00 60.32 84 LYS A CA 1
ATOM 638 C C . LYS A 1 85 ? 91.742 10.476 40.619 1.00 65.41 84 LYS A C 1
ATOM 639 O O . LYS A 1 85 ? 92.352 9.917 41.530 1.00 66.53 84 LYS A O 1
ATOM 641 N N . ASN A 1 86 ? 91.526 11.792 40.577 1.00 68.50 85 ASN A N 1
ATOM 642 C CA . ASN A 1 86 ? 91.841 12.711 41.679 1.00 71.27 85 ASN A CA 1
ATOM 643 C C . ASN A 1 86 ? 93.312 12.848 42.058 1.00 73.03 85 ASN A C 1
ATOM 644 O O . ASN A 1 86 ? 93.624 13.170 43.204 1.00 79.04 85 ASN A O 1
ATOM 649 N N . GLU A 1 87 ? 94.215 12.604 41.115 1.00 68.26 86 GLU A N 1
ATOM 650 C CA . GLU A 1 87 ? 95.638 12.806 41.380 1.00 64.93 86 GLU A CA 1
ATOM 651 C C . GLU A 1 87 ? 96.126 14.160 40.863 1.00 61.30 86 GLU A C 1
ATOM 652 O O . GLU A 1 87 ? 97.264 14.566 41.118 1.00 59.48 86 GLU A O 1
ATOM 658 N N . MET A 1 88 ? 95.239 14.860 40.157 1.00 60.04 87 MET A N 1
ATOM 659 C CA . MET A 1 88 ? 95.517 16.188 39.614 1.00 56.64 87 MET A CA 1
ATOM 660 C C . MET A 1 88 ? 94.504 17.177 40.167 1.00 60.19 87 MET A C 1
ATOM 661 O O . MET A 1 88 ? 93.432 16.782 40.621 1.00 65.59 87 MET A O 1
ATOM 666 N N . SER A 1 89 ? 94.835 18.461 40.119 1.00 56.33 88 SER A N 1
ATOM 667 C CA . SER A 1 89 ? 93.990 19.478 40.721 1.00 51.47 88 SER A CA 1
ATOM 668 C C . SER A 1 89 ? 93.574 20.558 39.737 1.00 46.89 88 SER A C 1
ATOM 669 O O . SER A 1 89 ? 94.134 20.670 38.655 1.00 43.74 88 SER A O 1
ATOM 672 N N . ASP A 1 90 ? 92.585 21.354 40.126 1.00 48.95 89 ASP A N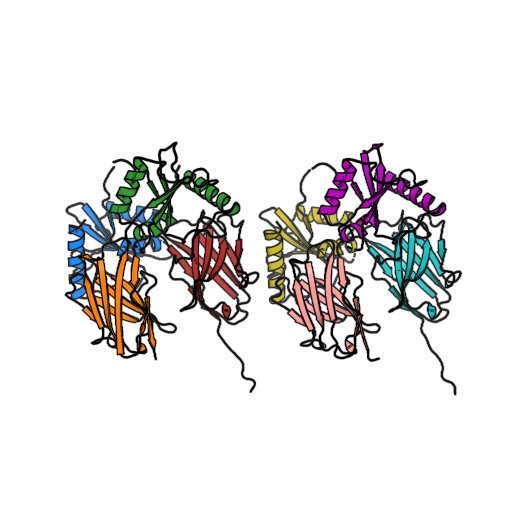 1
ATOM 673 C CA . ASP A 1 90 ? 92.164 22.491 39.326 1.00 48.87 89 ASP A CA 1
ATOM 674 C C . ASP A 1 90 ? 93.258 23.544 39.253 1.00 46.05 89 ASP A C 1
ATOM 675 O O . ASP A 1 90 ? 93.895 23.851 40.256 1.00 44.74 89 ASP A O 1
ATOM 680 N N . LEU A 1 91 ? 93.418 24.123 38.085 1.00 47.66 90 LEU A N 1
ATOM 681 C CA . LEU A 1 91 ? 94.419 25.132 37.872 1.00 45.99 90 LEU A CA 1
ATOM 682 C C . LEU A 1 91 ? 93.892 26.499 38.080 1.00 51.36 90 LEU A C 1
ATOM 683 O O . LEU A 1 91 ? 92.748 26.768 37.819 1.00 55.40 90 LEU A O 1
ATOM 688 N N . ASN A 1 92 ? 94.764 27.378 38.521 1.00 51.20 91 ASN A N 1
ATOM 689 C CA . ASN A 1 92 ? 94.424 28.754 38.658 1.00 53.18 91 ASN A CA 1
ATOM 690 C C . ASN A 1 92 ? 95.169 29.509 37.601 1.00 54.59 91 ASN A C 1
ATOM 691 O O . ASN A 1 92 ? 95.865 28.928 36.820 1.00 54.30 91 ASN A O 1
ATOM 696 N N . ALA A 1 93 ? 95.019 30.816 37.574 1.00 55.71 92 ALA A N 1
ATOM 697 C CA . ALA A 1 93 ? 95.623 31.605 36.529 1.00 53.93 92 ALA A CA 1
ATOM 698 C C . ALA A 1 93 ? 97.121 31.508 36.411 1.00 52.34 92 ALA A C 1
ATOM 699 O O . ALA A 1 93 ? 97.637 31.364 35.344 1.00 51.53 92 ALA A O 1
ATOM 701 N N . ASN A 1 94 ? 97.818 31.659 37.505 1.00 51.61 93 ASN A N 1
ATOM 702 C CA . ASN A 1 94 ? 99.267 31.600 37.490 1.00 51.52 93 ASN A CA 1
ATOM 703 C C . ASN A 1 94 ? 99.771 30.250 36.962 1.00 51.26 93 ASN A C 1
ATOM 704 O O . ASN A 1 94 ? 100.797 30.181 36.284 1.00 50.88 93 ASN A O 1
ATOM 709 N N . GLN A 1 95 ? 99.034 29.182 37.252 1.00 49.73 94 GLN A N 1
ATOM 710 C CA . GLN A 1 95 ? 99.430 27.844 36.827 1.00 44.07 94 GLN A CA 1
ATOM 711 C C . GLN A 1 95 ? 99.158 27.614 35.345 1.00 44.56 94 GLN A C 1
ATOM 712 O O . GLN A 1 95 ? 99.923 26.932 34.659 1.00 44.79 94 GLN A O 1
ATOM 718 N N . ARG A 1 96 ? 98.076 28.172 34.845 1.00 46.63 95 ARG A N 1
ATOM 719 C CA . ARG A 1 96 ? 97.772 28.076 33.435 1.00 45.69 95 ARG A CA 1
ATOM 720 C C . ARG A 1 96 ? 98.799 28.856 32.647 1.00 42.66 95 ARG A C 1
ATOM 721 O O . ARG A 1 96 ? 99.165 28.472 31.583 1.00 36.74 95 ARG A O 1
ATOM 729 N N . LYS A 1 97 ? 99.254 29.953 33.209 1.00 43.64 96 LYS A N 1
ATOM 730 C CA . LYS A 1 97 ? 100.269 30.795 32.592 1.00 47.45 96 LYS A CA 1
ATOM 731 C C . LYS A 1 97 ? 101.545 29.990 32.420 1.00 45.97 96 LYS A C 1
ATOM 732 O O . LYS A 1 97 ? 102.094 29.894 31.323 1.00 43.37 96 LYS A O 1
ATOM 738 N N . GLN A 1 98 ? 101.992 29.390 33.519 1.00 45.05 97 GLN A N 1
ATOM 739 C CA . GLN A 1 98 ? 103.212 28.597 33.525 1.00 41.53 97 GLN A CA 1
ATOM 740 C C . GLN A 1 98 ? 103.111 27.404 32.600 1.00 39.47 97 GLN A C 1
ATOM 741 O O . GLN A 1 98 ? 104.046 27.107 31.864 1.00 40.33 97 GLN A O 1
ATOM 747 N N . LEU A 1 99 ? 101.966 26.735 32.639 1.00 38.90 98 LEU A N 1
ATOM 748 C CA . LEU A 1 99 ? 101.726 25.555 31.813 1.00 36.77 98 LEU A CA 1
ATOM 749 C C . LEU A 1 99 ? 101.774 25.893 30.324 1.00 37.12 98 LEU A C 1
ATOM 750 O O . LEU A 1 99 ? 102.279 25.113 29.517 1.00 36.59 98 LEU A O 1
ATOM 755 N N . MET A 1 100 ? 101.257 27.056 29.953 1.00 37.68 99 MET A N 1
ATOM 756 C CA . MET A 1 100 ? 101.292 27.438 28.547 1.00 41.13 99 MET A CA 1
ATOM 757 C C . MET A 1 100 ? 102.716 27.786 28.129 1.00 40.68 99 MET A C 1
ATOM 758 O O . MET A 1 100 ? 103.120 27.507 27.002 1.00 39.76 99 MET A O 1
ATOM 763 N N . ALA A 1 101 ? 103.469 28.411 29.029 1.00 43.38 100 ALA A N 1
ATOM 764 C CA . ALA A 1 101 ? 104.866 28.719 28.754 1.00 38.71 100 ALA A CA 1
ATOM 765 C C . ALA A 1 101 ? 105.642 27.417 28.646 1.00 36.74 100 ALA A C 1
ATOM 766 O O . ALA A 1 101 ? 106.491 27.255 27.777 1.00 37.94 100 ALA A O 1
ATOM 768 N N . PHE A 1 102 ? 105.309 26.468 29.511 1.00 44.36 101 PHE A N 1
ATOM 769 C CA . PHE A 1 102 ? 105.939 25.160 29.463 1.00 42.47 101 PHE A CA 1
ATOM 770 C C . PHE A 1 102 ? 105.714 24.502 28.102 1.00 42.43 101 PHE A C 1
ATOM 771 O O . PHE A 1 102 ? 106.667 24.084 27.440 1.00 41.74 101 PHE A O 1
ATOM 779 N N . MET A 1 103 ? 104.456 24.442 27.676 1.00 41.56 102 MET A N 1
ATOM 780 C CA . MET A 1 103 ? 104.133 23.864 26.378 1.00 41.81 102 MET A CA 1
ATOM 781 C C . MET A 1 103 ? 104.944 24.517 25.274 1.00 47.86 102 MET A C 1
ATOM 782 O O . MET A 1 103 ? 105.551 23.832 24.455 1.00 50.61 102 MET A O 1
ATOM 787 N N . GLU A 1 104 ? 104.936 25.775 25.277 1.00 50.77 103 GLU A N 1
ATOM 788 C CA . GLU A 1 104 ? 105.799 26.529 24.384 1.00 55.70 103 GLU A CA 1
ATOM 789 C C . GLU A 1 104 ? 107.279 26.174 24.528 1.00 57.99 103 GLU A C 1
ATOM 790 O O . GLU A 1 104 ? 107.951 25.922 23.530 1.00 61.82 103 GLU A O 1
ATOM 796 N N . ALA A 1 105 ? 107.841 26.339 25.509 1.00 57.61 104 ALA A N 1
ATOM 797 C CA . ALA A 1 105 ? 109.281 26.095 25.644 1.00 58.75 104 ALA A CA 1
ATOM 798 C C . ALA A 1 105 ? 109.649 24.711 25.134 1.00 55.37 104 ALA A C 1
ATOM 799 O O . ALA A 1 105 ? 110.626 24.534 24.404 1.00 54.18 104 ALA A O 1
ATOM 801 N N . TRP A 1 106 ? 108.827 23.743 25.521 1.00 51.76 105 TRP A N 1
ATOM 802 C CA . TRP A 1 106 ? 108.990 22.344 25.165 1.00 50.35 105 TRP A CA 1
ATOM 803 C C . TRP A 1 106 ? 108.838 22.155 23.668 1.00 56.16 105 TRP A C 1
ATOM 804 O O . TRP A 1 106 ? 109.669 21.521 23.020 1.00 58.55 105 TRP A O 1
ATOM 815 N N . ARG A 1 107 ? 107.763 22.728 23.137 1.00 58.55 106 ARG A N 1
ATOM 816 C CA . ARG A 1 107 ? 107.465 22.705 21.712 1.00 61.24 106 ARG A CA 1
ATOM 817 C C . ARG A 1 107 ? 108.667 23.203 20.905 1.00 63.91 106 ARG A C 1
ATOM 818 O O . ARG A 1 107 ? 108.946 22.704 19.816 1.00 64.60 106 ARG A O 1
ATOM 826 N N . ASN A 1 108 ? 109.369 24.192 21.451 1.00 67.22 107 ASN A N 1
ATOM 827 C CA . ASN A 1 108 ? 110.515 24.798 20.783 1.00 73.67 107 ASN A CA 1
ATOM 828 C C . ASN A 1 108 ? 111.842 24.063 20.993 1.00 75.75 107 ASN A C 1
ATOM 829 O O . ASN A 1 108 ? 112.779 24.246 20.218 1.00 77.55 107 ASN A O 1
ATOM 834 N N . GLU A 1 109 ? 111.938 23.256 22.045 1.00 79.40 108 GLU A N 1
ATOM 835 C CA . GLU A 1 109 ? 113.112 22.406 22.232 1.00 88.92 108 GLU A CA 1
ATOM 836 C C . GLU A 1 109 ? 112.978 21.133 21.399 1.00 98.08 108 GLU A C 1
ATOM 837 O O . GLU A 1 109 ? 113.960 20.636 20.846 1.00 103.26 108 GLU A O 1
ATOM 843 N N . GLN A 1 110 ? 111.752 20.618 21.316 1.00 102.55 109 GLN A N 1
ATOM 844 C CA . GLN A 1 110 ? 111.438 19.467 20.472 1.00 103.28 109 GLN A CA 1
ATOM 845 C C . GLN A 1 110 ? 110.984 19.895 19.077 1.00 108.14 109 GLN A C 1
ATOM 846 O O . GLN A 1 110 ? 111.793 20.003 18.153 1.00 112.36 109 GLN A O 1
ATOM 848 N N . GLN B 2 1 ? 115.519 6.076 32.246 1.00 43.46 2 GLN B N 1
ATOM 849 C CA . GLN B 2 1 ? 115.024 6.208 33.597 1.00 38.87 2 GLN B CA 1
ATOM 850 C C . GLN B 2 1 ? 115.135 7.630 34.115 1.00 33.77 2 GLN B C 1
ATOM 851 O O . GLN B 2 1 ? 116.203 8.175 34.202 1.00 30.67 2 GLN B O 1
ATOM 857 N N . VAL B 2 2 ? 114.008 8.239 34.423 1.00 29.37 3 VAL B N 1
ATOM 858 C CA . VAL B 2 2 ? 114.060 9.588 34.960 1.00 34.01 3 VAL B CA 1
ATOM 859 C C . VAL B 2 2 ? 113.756 9.626 36.452 1.00 34.66 3 VAL B C 1
ATOM 860 O O . VAL B 2 2 ? 112.828 8.967 36.918 1.00 34.79 3 VAL B O 1
ATOM 864 N N . GLN B 2 3 ? 114.561 10.394 37.188 1.00 34.31 4 GLN B N 1
ATOM 865 C CA . GLN B 2 3 ? 114.440 10.535 38.641 1.00 30.80 4 GLN B CA 1
ATOM 866 C C . GLN B 2 3 ? 115.051 11.863 39.095 1.00 30.16 4 GLN B C 1
ATOM 867 O O . GLN B 2 3 ? 115.745 12.525 38.327 1.00 33.04 4 GLN B O 1
ATOM 873 N N . LEU B 2 4 ? 114.758 12.263 40.325 1.00 21.64 5 LEU B N 1
ATOM 874 C CA . LEU B 2 4 ? 115.424 13.398 40.955 1.00 26.19 5 LEU B CA 1
ATOM 875 C C . LEU B 2 4 ? 116.318 12.913 42.099 1.00 29.60 5 LEU B C 1
ATOM 876 O O . LEU B 2 4 ? 115.924 12.042 42.883 1.00 34.17 5 LEU B O 1
ATOM 881 N N . GLN B 2 5 ? 117.521 13.475 42.196 1.00 26.16 6 GLN B N 1
ATOM 882 C CA . GLN B 2 5 ? 118.484 12.995 43.181 1.00 31.90 6 GLN B CA 1
ATOM 883 C C . GLN B 2 5 ? 118.686 14.011 44.303 1.00 35.21 6 GLN B C 1
ATOM 884 O O . GLN B 2 5 ? 119.281 15.071 44.104 1.00 40.64 6 GLN B O 1
ATOM 890 N N . GLU B 2 6 ? 118.197 13.661 45.489 1.00 31.73 7 GLU B N 1
ATOM 891 C CA . GLU B 2 6 ? 118.225 14.552 46.645 1.00 27.71 7 GLU B CA 1
ATOM 892 C C . GLU B 2 6 ? 119.472 14.344 47.488 1.00 30.17 7 GLU B C 1
ATOM 893 O O . GLU B 2 6 ? 119.834 13.218 47.792 1.00 36.08 7 GLU B O 1
ATOM 899 N N . SER B 2 7 ? 120.112 15.424 47.905 1.00 29.30 8 SER B N 1
ATOM 900 C CA . SER B 2 7 ? 121.283 15.300 48.755 1.00 31.89 8 SER B CA 1
ATOM 901 C C . SER B 2 7 ? 121.436 16.547 49.600 1.00 33.68 8 SER B C 1
ATOM 902 O O . SER B 2 7 ? 120.663 17.491 49.466 1.00 26.64 8 SER B O 1
ATOM 905 N N . GLY B 2 8 ? 122.422 16.538 50.489 1.00 34.37 9 GLY B N 1
ATOM 906 C CA . GLY B 2 8 ? 122.755 17.711 51.269 1.00 36.98 9 GLY B CA 1
ATOM 907 C C . GLY B 2 8 ? 122.183 17.683 52.675 1.00 43.04 9 GLY B C 1
ATOM 908 O O . GLY B 2 8 ? 122.342 18.640 53.437 1.00 46.80 9 GLY B O 1
ATOM 909 N N . GLY B 2 9 ? 121.588 16.572 53.039 1.00 43.14 10 GLY B N 1
ATOM 910 C CA . GLY B 2 9 ? 121.034 16.423 54.354 1.00 45.43 10 GLY B CA 1
ATOM 911 C C . GLY B 2 9 ? 122.083 1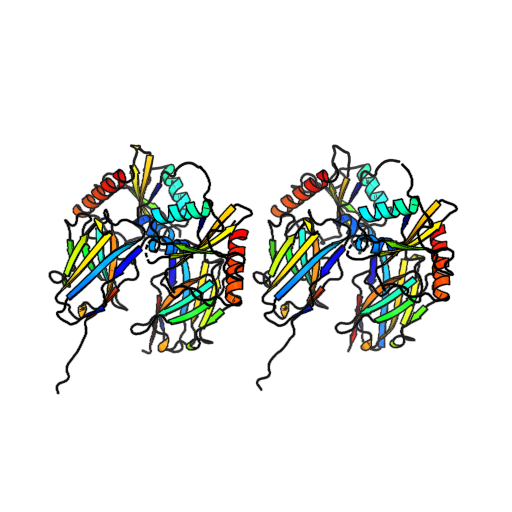6.216 55.414 1.00 49.82 10 GLY B C 1
ATOM 912 O O . GLY B 2 9 ? 123.248 16.326 55.147 1.00 52.57 10 GLY B O 1
ATOM 913 N N . GLY B 2 10 ? 121.646 15.918 56.623 1.00 48.99 11 GLY B N 1
ATOM 914 C CA . GLY B 2 10 ? 122.534 15.695 57.735 1.00 48.84 11 GLY B CA 1
ATOM 915 C C . GLY B 2 10 ? 122.008 16.162 59.072 1.00 46.94 11 GLY B C 1
ATOM 916 O O . GLY B 2 10 ? 120.909 16.616 59.163 1.00 46.50 11 GLY B O 1
ATOM 917 N N . LEU B 2 11 ? 122.822 16.025 60.106 1.00 46.62 12 LEU B N 1
ATOM 918 C CA . LEU B 2 11 ? 122.505 16.464 61.461 1.00 48.70 12 LEU B CA 1
ATOM 919 C C . LEU B 2 11 ? 123.062 17.855 61.786 1.00 51.28 12 LEU B C 1
ATOM 920 O O . LEU B 2 11 ? 124.197 18.181 61.432 1.00 53.48 12 LEU B O 1
ATOM 925 N N . VAL B 2 12 ? 122.247 18.668 62.454 1.00 49.27 13 VAL B N 1
ATOM 926 C CA . VAL B 2 12 ? 122.614 20.029 62.821 1.00 49.84 13 VAL B CA 1
ATOM 927 C C . VAL B 2 12 ? 122.003 20.416 64.150 1.00 53.01 13 VAL B C 1
ATOM 928 O O . VAL B 2 12 ? 121.011 19.828 64.581 1.00 54.58 13 VAL B O 1
ATOM 932 N N . GLN B 2 13 ? 122.622 21.394 64.801 1.00 53.70 14 GLN B N 1
ATOM 933 C CA . GLN B 2 13 ? 122.106 21.945 66.042 1.00 57.75 14 GLN B CA 1
ATOM 934 C C . GLN B 2 13 ? 120.927 22.847 65.708 1.00 57.84 14 GLN B C 1
ATOM 935 O O . GLN B 2 13 ? 120.832 23.361 64.588 1.00 52.71 14 GLN B O 1
ATOM 941 N N . PRO B 2 14 ? 120.010 23.031 66.668 1.00 61.46 15 PRO B N 1
ATOM 942 C CA . PRO B 2 14 ? 118.943 24.026 66.498 1.00 60.14 15 PRO B CA 1
ATOM 943 C C . PRO B 2 14 ? 119.520 25.406 66.156 1.00 57.03 15 PRO B C 1
ATOM 944 O O . PRO B 2 14 ? 120.518 25.828 66.748 1.00 54.79 15 PRO B O 1
ATOM 948 N N . GLY B 2 15 ? 118.905 26.080 65.188 1.00 56.69 16 GLY B N 1
ATOM 949 C CA . GLY B 2 15 ? 119.400 27.351 64.686 1.00 57.35 16 GLY B CA 1
ATOM 950 C C . GLY B 2 15 ? 120.339 27.169 63.499 1.00 56.35 16 GLY B C 1
ATOM 951 O O . GLY B 2 15 ? 120.620 28.117 62.764 1.00 55.56 16 GLY B O 1
ATOM 952 N N . GLY B 2 16 ? 120.796 25.937 63.288 1.00 55.75 17 GLY B N 1
ATOM 953 C CA . GLY B 2 16 ? 121.778 25.654 62.256 1.00 55.68 17 GLY B CA 1
ATOM 954 C C . GLY B 2 16 ? 121.248 25.756 60.839 1.00 54.41 17 GLY B C 1
ATOM 955 O O . GLY B 2 16 ? 120.086 26.101 60.620 1.00 54.77 17 GLY B O 1
ATOM 956 N N . SER B 2 17 ? 122.111 25.465 59.871 1.00 52.53 18 SER B N 1
ATOM 957 C CA . SER B 2 17 ? 121.739 25.549 58.465 1.00 48.36 18 SER B CA 1
ATOM 958 C C . SER B 2 17 ? 122.107 24.310 57.687 1.00 46.15 18 SER B C 1
ATOM 959 O O . SER B 2 17 ? 122.982 23.544 58.085 1.00 47.88 18 SER B O 1
ATOM 962 N N . LEU B 2 18 ? 121.418 24.126 56.570 1.00 41.94 19 LEU B N 1
ATOM 963 C CA . LEU B 2 18 ? 121.760 23.095 55.611 1.00 39.18 19 LEU B CA 1
ATOM 964 C C . LEU B 2 18 ? 121.345 23.598 54.253 1.00 38.61 19 LEU B C 1
ATOM 965 O O . LEU B 2 18 ? 120.413 24.395 54.139 1.00 38.65 19 LEU B O 1
ATOM 970 N N . ARG B 2 19 ? 122.006 23.117 53.213 1.00 39.03 20 ARG B N 1
ATOM 971 C CA . ARG B 2 19 ? 121.537 23.437 51.891 1.00 38.44 20 ARG B CA 1
ATOM 972 C C . ARG B 2 19 ? 121.290 22.124 51.177 1.00 40.79 20 ARG B C 1
ATOM 973 O O . ARG B 2 19 ? 122.165 21.260 51.108 1.00 43.33 20 ARG B O 1
ATOM 981 N N . LEU B 2 20 ? 120.087 21.980 50.646 1.00 41.48 21 LEU B N 1
ATOM 982 C CA . LEU B 2 20 ? 119.703 20.746 49.999 1.00 40.83 21 LEU B CA 1
ATOM 983 C C . LEU B 2 20 ? 119.761 20.909 48.487 1.00 39.49 21 LEU B C 1
ATOM 984 O O . LEU B 2 20 ? 119.606 22.014 47.966 1.00 39.90 21 LEU B O 1
ATOM 989 N N . SER B 2 21 ? 120.009 19.804 47.792 1.00 38.00 22 SER B N 1
ATOM 990 C CA . SER B 2 21 ? 120.086 19.808 46.335 1.00 34.56 22 SER B CA 1
ATOM 991 C C . SER B 2 21 ? 119.106 18.826 45.721 1.00 30.09 22 SER B C 1
ATOM 992 O O . SER B 2 21 ? 118.907 17.732 46.244 1.00 32.97 22 SER B O 1
ATOM 995 N N . CYS B 2 22 ? 118.487 19.233 44.619 1.00 25.90 23 CYS B N 1
ATOM 996 C CA . CYS B 2 22 ? 117.648 18.346 43.827 1.00 26.30 23 CYS B CA 1
ATOM 997 C C . CYS B 2 22 ? 118.219 18.361 42.424 1.00 36.11 23 CYS B C 1
ATOM 998 O O . CYS B 2 22 ? 118.138 19.378 41.727 1.00 42.82 23 CYS B O 1
ATOM 1001 N N . ALA B 2 23 ? 118.780 17.238 41.995 1.00 36.59 24 ALA B N 1
ATOM 1002 C CA . ALA B 2 23 ? 119.415 17.176 40.687 1.00 33.94 24 ALA B CA 1
ATOM 1003 C C . ALA B 2 23 ? 118.709 16.157 39.826 1.00 33.53 24 ALA B C 1
ATOM 1004 O O . ALA B 2 23 ? 118.573 15.001 40.210 1.00 37.32 24 ALA B O 1
ATOM 1006 N N . ALA B 2 24 ? 118.279 16.588 38.648 1.00 32.28 25 ALA B N 1
ATOM 1007 C CA . ALA B 2 24 ? 117.569 15.705 37.739 1.00 28.16 25 ALA B CA 1
ATOM 1008 C C . ALA B 2 24 ? 118.511 14.657 37.164 1.00 32.16 25 ALA B C 1
ATOM 1009 O O . ALA B 2 24 ? 119.670 14.938 36.871 1.00 33.62 25 ALA B O 1
ATOM 1011 N N . SER B 2 25 ? 118.005 13.437 37.031 1.00 30.40 26 SER B N 1
ATOM 1012 C CA . SER B 2 25 ? 118.739 12.378 36.378 1.00 26.78 26 SER B CA 1
ATOM 1013 C C . SER B 2 25 ? 117.895 11.811 35.259 1.00 26.90 26 SER B C 1
ATOM 1014 O O . SER B 2 25 ? 116.751 11.437 35.484 1.00 26.60 26 SER B O 1
ATOM 1017 N N . GLY B 2 26 ? 118.462 11.746 34.055 1.00 28.63 27 GLY B N 1
ATOM 1018 C CA . GLY B 2 26 ? 117.753 11.208 32.912 1.00 29.16 27 GLY B CA 1
ATOM 1019 C C . GLY B 2 26 ? 116.869 12.217 32.202 1.00 28.34 27 GLY B C 1
ATOM 1020 O O . GLY B 2 26 ? 116.154 11.877 31.261 1.00 33.57 27 GLY B O 1
ATOM 1021 N N . PHE B 2 27 ? 116.912 13.466 32.645 1.00 27.48 28 PHE B N 1
ATOM 1022 C CA . PHE B 2 27 ? 116.193 14.516 31.940 1.00 32.02 28 PHE B CA 1
ATOM 1023 C C . PHE B 2 27 ? 116.750 15.871 32.311 1.00 33.11 28 PHE B C 1
ATOM 1024 O O . PHE B 2 27 ? 117.647 15.974 33.140 1.00 36.44 28 PHE B O 1
ATOM 1032 N N . THR B 2 28 ? 116.238 16.901 31.648 1.00 34.82 29 THR B N 1
ATOM 1033 C CA . THR B 2 28 ? 116.608 18.284 31.922 1.00 33.36 29 THR B CA 1
ATOM 1034 C C . THR B 2 28 ? 115.454 18.979 32.639 1.00 29.19 29 THR B C 1
ATOM 1035 O O . THR B 2 28 ? 114.326 18.961 32.141 1.00 28.46 29 THR B O 1
ATOM 1039 N N . LEU B 2 29 ? 115.714 19.594 33.793 1.00 29.53 30 LEU B N 1
ATOM 1040 C CA . LEU B 2 29 ? 114.616 20.159 34.585 1.00 30.71 30 LEU B CA 1
ATOM 1041 C C . LEU B 2 29 ? 114.334 21.629 34.287 1.00 35.69 30 LEU B C 1
ATOM 1042 O O . LEU B 2 29 ? 113.484 22.234 34.935 1.00 40.80 30 LEU B O 1
ATOM 1047 N N . ASP B 2 30 ? 115.024 22.184 33.296 1.00 38.41 31 ASP B N 1
ATOM 1048 C CA . ASP B 2 30 ? 114.938 23.609 32.972 1.00 47.83 31 ASP B CA 1
ATOM 1049 C C . ASP B 2 30 ? 113.514 24.165 32.909 1.00 46.84 31 ASP B C 1
ATOM 1050 O O . ASP B 2 30 ? 113.214 25.196 33.518 1.00 47.81 31 ASP B O 1
ATOM 1055 N N . TYR B 2 31 ? 112.645 23.477 32.180 1.00 43.67 32 TYR B N 1
ATOM 1056 C CA . TYR B 2 31 ? 111.305 23.976 31.911 1.00 40.95 32 TYR B CA 1
ATOM 1057 C C . TYR B 2 31 ? 110.284 23.608 32.985 1.00 35.95 32 TYR B C 1
ATOM 1058 O O . TYR B 2 31 ? 109.161 24.106 32.981 1.00 36.06 32 TYR B O 1
ATOM 1067 N N . TYR B 2 32 ? 110.669 22.733 33.902 1.00 32.16 33 TYR B N 1
ATOM 1068 C CA . TYR B 2 32 ? 109.727 22.228 34.891 1.00 28.59 33 TYR B CA 1
ATOM 1069 C C . TYR B 2 32 ? 109.798 23.024 36.176 1.00 31.27 33 TYR B C 1
ATOM 1070 O O . TYR B 2 32 ? 110.855 23.541 36.551 1.00 34.04 33 TYR B O 1
ATOM 1079 N N . ALA B 2 33 ? 108.652 23.166 36.824 1.00 31.34 34 ALA B N 1
ATOM 1080 C CA . ALA B 2 33 ? 108.626 23.624 38.199 1.00 29.99 34 ALA B CA 1
ATOM 1081 C C . ALA B 2 33 ? 109.124 22.487 39.071 1.00 27.23 34 ALA B C 1
ATOM 1082 O O . ALA B 2 33 ? 109.000 21.315 38.718 1.00 28.15 34 ALA B O 1
ATOM 1084 N N . ILE B 2 34 ? 109.737 22.844 40.186 1.00 27.96 35 ILE B N 1
ATOM 1085 C CA . ILE B 2 34 ? 110.248 21.882 41.152 1.00 25.00 35 ILE B CA 1
ATOM 1086 C C . ILE B 2 34 ? 109.760 22.270 42.525 1.00 25.49 35 ILE B C 1
ATOM 1087 O O . ILE B 2 34 ? 109.650 23.457 42.852 1.00 28.81 35 ILE B O 1
ATOM 1092 N N . GLY B 2 35 ? 109.491 21.273 43.350 1.00 23.22 36 GLY B N 1
ATOM 1093 C CA . GLY B 2 35 ? 109.001 21.553 44.677 1.00 24.93 36 GLY B CA 1
ATOM 1094 C C . GLY B 2 35 ? 109.579 20.564 45.665 1.00 27.63 36 GLY B C 1
ATOM 1095 O O . GLY B 2 35 ? 110.105 19.513 45.288 1.00 28.49 36 GLY B O 1
ATOM 1096 N N . TRP B 2 36 ? 109.499 20.931 46.939 1.00 26.61 37 TRP B N 1
ATOM 1097 C CA . TRP B 2 36 ? 109.986 20.104 48.020 1.00 26.96 37 TRP B CA 1
ATOM 1098 C C . TRP B 2 36 ? 108.835 19.721 48.926 1.00 26.18 37 TRP B C 1
ATOM 1099 O O . TRP B 2 36 ? 108.006 20.566 49.260 1.00 26.97 37 TRP B O 1
ATOM 1110 N N . PHE B 2 37 ? 108.785 18.452 49.317 1.00 23.77 38 PHE B N 1
ATOM 1111 C CA . PHE B 2 37 ? 107.962 18.046 50.443 1.00 28.96 38 PHE B CA 1
ATOM 1112 C C . PHE B 2 37 ? 108.861 17.258 51.365 1.00 35.48 38 PHE B C 1
ATOM 1113 O O . PHE B 2 37 ? 109.973 16.892 50.988 1.00 37.79 38 PHE B O 1
ATOM 1121 N N . ARG B 2 38 ? 108.401 17.029 52.588 1.00 37.08 39 ARG B N 1
ATOM 1122 C CA . ARG B 2 38 ? 109.182 16.263 53.545 1.00 34.87 39 ARG B CA 1
ATOM 1123 C C . ARG B 2 38 ? 108.286 15.279 54.254 1.00 33.91 39 ARG B C 1
ATOM 1124 O O . ARG B 2 38 ? 107.067 15.441 54.285 1.00 33.11 39 ARG B O 1
ATOM 1132 N N . GLN B 2 39 ? 108.894 14.232 54.788 1.00 35.55 40 GLN B N 1
ATOM 1133 C CA . GLN B 2 39 ? 108.150 13.262 55.560 1.00 41.46 40 GLN B CA 1
ATOM 1134 C C . GLN B 2 39 ? 108.982 12.809 56.739 1.00 46.69 40 GLN B C 1
ATOM 1135 O O . GLN B 2 39 ? 110.136 12.408 56.586 1.00 45.45 40 GLN B O 1
ATOM 1141 N N . ALA B 2 40 ? 108.392 12.909 57.923 1.00 53.10 41 ALA B N 1
ATOM 1142 C CA . ALA B 2 40 ? 108.988 12.362 59.126 1.00 57.69 41 ALA B CA 1
ATOM 1143 C C . ALA B 2 40 ? 108.174 11.161 59.550 1.00 68.25 41 ALA B C 1
ATOM 1144 O O . ALA B 2 40 ? 106.982 11.090 59.262 1.00 68.27 41 ALA B O 1
ATOM 1146 N N . PRO B 2 41 ? 108.815 10.207 60.231 1.00 78.14 42 PRO B N 1
ATOM 1147 C CA . PRO B 2 41 ? 108.097 9.024 60.712 1.00 79.98 42 PRO B CA 1
ATOM 1148 C C . PRO B 2 41 ? 106.968 9.413 61.670 1.00 79.84 42 PRO B C 1
ATOM 1149 O O . PRO B 2 41 ? 107.167 10.228 62.578 1.00 74.98 42 PRO B O 1
ATOM 1153 N N . GLY B 2 42 ? 105.789 8.840 61.444 1.00 81.24 43 GLY B N 1
ATOM 1154 C CA . GLY B 2 42 ? 104.614 9.137 62.244 1.00 82.73 43 GLY B CA 1
ATOM 1155 C C . GLY B 2 42 ? 103.898 10.387 61.767 1.00 75.89 43 GLY B C 1
ATOM 1156 O O . GLY B 2 42 ? 102.974 10.871 62.421 1.00 77.21 43 GLY B O 1
ATOM 1157 N N . LYS B 2 43 ? 104.327 10.907 60.619 1.00 68.99 44 LYS B N 1
ATOM 1158 C CA . LYS B 2 43 ? 103.717 12.095 60.036 1.00 63.90 44 LYS B CA 1
ATOM 1159 C C . LYS B 2 43 ? 103.383 11.896 58.551 1.00 58.38 44 LYS B C 1
ATOM 1160 O O . LYS B 2 43 ? 104.042 11.129 57.853 1.00 59.53 44 LYS B O 1
ATOM 1166 N N . GLU B 2 44 ? 102.369 12.605 58.071 1.00 54.75 45 GLU B N 1
ATOM 1167 C CA . GLU B 2 44 ? 102.013 12.594 56.657 1.00 48.57 45 GLU B CA 1
ATOM 1168 C C . GLU B 2 44 ? 102.960 13.463 55.874 1.00 44.31 45 GLU B C 1
ATOM 1169 O O . GLU B 2 44 ? 103.660 14.285 56.450 1.00 50.65 45 GLU B O 1
ATOM 1175 N N . ARG B 2 45 ? 103.007 13.269 54.565 1.00 39.52 46 ARG B N 1
ATOM 1176 C CA . ARG B 2 45 ? 103.759 14.176 53.713 1.00 38.81 46 ARG B CA 1
ATOM 1177 C C . ARG B 2 45 ? 103.323 15.614 53.962 1.00 45.49 46 ARG B C 1
ATOM 1178 O O . ARG B 2 45 ? 102.126 15.884 54.076 1.00 49.08 46 ARG B O 1
ATOM 1186 N N . GLU B 2 46 ? 104.277 16.532 54.090 1.00 46.23 47 GLU B N 1
ATOM 1187 C CA . GLU B 2 46 ? 103.924 17.950 54.169 1.00 45.42 47 GLU B CA 1
ATOM 1188 C C . GLU B 2 46 ? 104.747 18.764 53.175 1.00 40.55 47 GLU B C 1
ATOM 1189 O O . GLU B 2 46 ? 105.970 18.625 53.090 1.00 36.84 47 GLU B O 1
ATOM 1195 N N . GLY B 2 47 ? 104.065 19.592 52.400 1.00 39.16 48 GLY B N 1
ATOM 1196 C CA . GLY B 2 47 ? 104.740 20.430 51.436 1.00 36.36 48 GLY B CA 1
ATOM 1197 C C . GLY B 2 47 ? 105.641 21.425 52.138 1.00 40.44 48 GLY B C 1
ATOM 1198 O O . GLY B 2 47 ? 105.273 22.008 53.165 1.00 45.16 48 GLY B O 1
ATOM 1199 N N . VAL B 2 48 ? 106.834 21.617 51.587 1.00 37.28 49 VAL B N 1
ATOM 1200 C CA . VAL B 2 48 ? 107.782 22.582 52.131 1.00 36.60 49 VAL B CA 1
ATOM 1201 C C . VAL B 2 48 ? 107.867 23.832 51.263 1.00 34.74 49 VAL B C 1
ATOM 1202 O O . VAL B 2 48 ? 107.547 24.938 51.689 1.00 38.11 49 VAL B O 1
ATOM 1206 N N . SER B 2 49 ? 108.299 23.640 50.030 1.00 32.18 50 SER B N 1
ATOM 1207 C CA . SER B 2 49 ? 108.567 24.752 49.143 1.00 34.01 50 SER B CA 1
ATOM 1208 C C . SER B 2 49 ? 108.379 24.363 47.676 1.00 36.70 50 SER B C 1
ATOM 1209 O O . SER B 2 49 ? 108.271 23.182 47.333 1.00 36.26 50 SER B O 1
ATOM 1212 N N . CYS B 2 50 ? 108.274 25.375 46.822 1.00 38.14 51 CYS B N 1
ATOM 1213 C CA . CYS B 2 50 ? 108.161 25.137 45.392 1.00 34.58 51 CYS B CA 1
ATOM 1214 C C . CYS B 2 50 ? 108.679 26.340 44.579 1.00 34.05 51 CYS B C 1
ATOM 1215 O O . CYS B 2 50 ? 108.591 27.483 45.025 1.00 34.23 51 CYS B O 1
ATOM 1218 N N . ILE B 2 51 ? 109.246 26.078 43.401 1.00 34.21 52 ILE B N 1
ATOM 1219 C CA . ILE B 2 51 ? 109.766 27.154 42.555 1.00 33.73 52 ILE B CA 1
ATOM 1220 C C . ILE B 2 51 ? 109.438 26.955 41.073 1.00 34.55 52 ILE B C 1
ATOM 1221 O O . ILE B 2 51 ? 109.490 25.832 40.557 1.00 31.18 52 ILE B O 1
ATOM 1226 N N . SER B 2 52 ? 109.081 28.050 40.403 1.00 37.12 53 SER B N 1
ATOM 1227 C CA . SER B 2 52 ? 108.763 28.022 38.981 1.00 37.80 53 SER B CA 1
ATOM 1228 C C . SER B 2 52 ? 110.048 27.832 38.166 1.00 38.16 53 SER B C 1
ATOM 1229 O O . SER B 2 52 ? 111.145 28.091 38.662 1.00 37.72 53 SER B O 1
ATOM 1232 N N . SER B 2 53 ? 109.913 27.372 36.926 1.00 36.41 54 SER B N 1
ATOM 1233 C CA . SER B 2 53 ? 111.071 27.169 36.056 1.00 37.09 54 SER B CA 1
ATOM 1234 C C . SER B 2 53 ? 111.920 28.428 35.892 1.00 41.40 54 SER B C 1
ATOM 1235 O O . SER B 2 53 ? 113.144 28.344 35.829 1.00 45.19 54 SER B O 1
ATOM 1238 N N . SER B 2 54 ? 111.283 29.590 35.804 1.00 40.62 55 SER B N 1
ATOM 1239 C CA . SER B 2 54 ? 112.043 30.818 35.600 1.00 45.01 55 SER B CA 1
ATOM 1240 C C . SER B 2 54 ? 112.592 31.354 36.917 1.00 46.61 55 SER B C 1
ATOM 1241 O O . SER B 2 54 ? 113.382 32.293 36.918 1.00 52.41 55 SER B O 1
ATOM 1244 N N . GLY B 2 55 ? 112.162 30.771 38.031 1.00 41.72 56 GLY B N 1
ATOM 1245 C CA . GLY B 2 55 ? 112.583 31.238 39.339 1.00 43.52 56 GLY B CA 1
ATOM 1246 C C . GLY B 2 55 ? 111.809 32.458 39.811 1.00 51.52 56 GLY B C 1
ATOM 1247 O O . GLY B 2 55 ? 111.941 32.885 40.963 1.00 54.11 56 GLY B O 1
ATOM 1248 N N . GLY B 2 56 ? 110.996 33.019 38.919 1.00 53.53 57 GLY B N 1
ATOM 1249 C CA . GLY B 2 56 ? 110.226 34.215 39.217 1.00 55.68 57 GLY B CA 1
ATOM 1250 C C . GLY B 2 56 ? 109.085 33.999 40.199 1.00 55.43 57 GLY B C 1
ATOM 1251 O O . GLY B 2 56 ? 108.494 34.957 40.699 1.00 57.37 57 GLY B O 1
ATOM 1252 N N . THR B 2 57 ? 108.755 32.739 40.457 1.00 54.60 58 THR B N 1
ATOM 1253 C CA . THR B 2 57 ? 107.713 32.404 41.418 1.00 54.63 58 THR B CA 1
ATOM 1254 C C . THR B 2 57 ? 108.207 31.385 42.434 1.00 48.54 58 THR B C 1
ATOM 1255 O O . THR B 2 57 ? 108.669 30.307 42.070 1.00 45.70 58 THR B O 1
ATOM 1259 N N . THR B 2 58 ? 108.119 31.726 43.712 1.00 48.46 59 THR B N 1
ATOM 1260 C CA . THR B 2 58 ? 108.434 30.759 44.760 1.00 43.80 59 THR B CA 1
ATOM 1261 C C . THR B 2 58 ? 107.277 30.639 45.739 1.00 43.01 59 THR B C 1
ATOM 1262 O O . THR B 2 58 ? 106.503 31.579 45.922 1.00 47.42 59 THR B O 1
ATOM 1266 N N . ASN B 2 59 ? 107.165 29.471 46.357 1.00 41.25 60 ASN B N 1
ATOM 1267 C CA . ASN B 2 59 ? 106.171 29.219 47.392 1.00 42.13 60 ASN B CA 1
ATOM 1268 C C . ASN B 2 59 ? 106.813 28.558 48.600 1.00 40.99 60 ASN B C 1
ATOM 1269 O O . ASN B 2 59 ? 107.793 27.814 48.476 1.00 37.40 60 ASN B O 1
ATOM 1274 N N . TYR B 2 60 ? 106.243 28.825 49.767 1.00 41.39 61 TYR B N 1
ATOM 1275 C CA . TYR B 2 60 ? 106.726 28.240 51.004 1.00 39.12 61 TYR B CA 1
ATOM 1276 C C . TYR B 2 60 ? 105.541 27.894 51.891 1.00 39.45 61 TYR B C 1
ATOM 1277 O O . TYR B 2 60 ? 104.533 28.594 51.883 1.00 42.77 61 TYR B O 1
ATOM 1286 N N . ALA B 2 61 ? 105.644 26.782 52.605 1.00 37.16 62 ALA B N 1
ATOM 1287 C CA . ALA B 2 61 ? 104.686 26.447 53.644 1.00 40.55 62 ALA B CA 1
ATOM 1288 C C . ALA B 2 61 ? 104.836 27.455 54.779 1.00 46.05 62 ALA B C 1
ATOM 1289 O O . ALA B 2 61 ? 105.914 28.012 54.979 1.00 49.10 62 ALA B O 1
ATOM 1291 N N . ASP B 2 62 ? 103.749 27.717 55.492 1.00 47.13 63 ASP B N 1
ATOM 1292 C CA . ASP B 2 62 ? 103.754 28.707 56.562 1.00 50.08 63 ASP B CA 1
ATOM 1293 C C . ASP B 2 62 ? 104.830 28.489 57.626 1.00 50.61 63 ASP B C 1
ATOM 1294 O O . ASP B 2 62 ? 105.472 29.440 58.076 1.00 53.32 63 ASP B O 1
ATOM 1299 N N . SER B 2 63 ? 105.025 27.244 58.039 1.00 47.38 64 SER B N 1
ATOM 1300 C CA . SER B 2 63 ? 105.921 26.981 59.159 1.00 47.27 64 SER B CA 1
ATOM 1301 C C . SER B 2 63 ? 107.403 27.107 58.807 1.00 46.65 64 SER B C 1
ATOM 1302 O O . SER B 2 63 ? 108.243 27.197 59.696 1.00 51.14 64 SER B O 1
ATOM 1305 N N . VAL B 2 64 ? 107.731 27.074 57.524 1.00 39.59 65 VAL B N 1
ATOM 1306 C CA . VAL B 2 64 ? 109.096 27.350 57.109 1.00 40.78 65 VAL B CA 1
ATOM 1307 C C . VAL B 2 64 ? 109.320 28.738 56.506 1.00 45.58 65 VAL B C 1
ATOM 1308 O O . VAL B 2 64 ? 110.454 29.095 56.193 1.00 49.01 65 VAL B O 1
ATOM 1312 N N . LYS B 2 65 ? 108.261 29.520 56.332 1.00 46.94 66 LYS B N 1
ATOM 1313 C CA . LYS B 2 65 ? 108.403 30.795 55.623 1.00 51.43 66 LYS B CA 1
ATOM 1314 C C . LYS B 2 65 ? 109.327 31.801 56.308 1.00 54.37 66 LYS B C 1
ATOM 1315 O O . LYS B 2 65 ? 109.202 32.081 57.496 1.00 55.56 66 LYS B O 1
ATOM 1321 N N . GLY B 2 66 ? 110.255 32.356 55.579 1.00 55.24 67 GLY B N 1
ATOM 1322 C CA . GLY B 2 66 ? 111.153 33.270 56.204 1.00 55.51 67 GLY B CA 1
ATOM 1323 C C . GLY B 2 66 ? 112.467 32.614 56.457 1.00 52.77 67 GLY B C 1
ATOM 1324 O O . GLY B 2 66 ? 113.494 33.199 56.259 1.00 53.94 67 GLY B O 1
ATOM 1325 N N . ARG B 2 67 ? 112.425 31.380 56.895 1.00 50.44 68 ARG B N 1
ATOM 1326 C CA . ARG B 2 67 ? 113.637 30.650 57.163 1.00 50.88 68 ARG B CA 1
ATOM 1327 C C . ARG B 2 67 ? 114.240 29.945 55.930 1.00 50.28 68 ARG B C 1
ATOM 1328 O O . ARG B 2 67 ? 115.442 29.852 55.776 1.00 47.35 68 ARG B O 1
ATOM 1336 N N . PHE B 2 68 ? 113.394 29.455 55.051 1.00 46.01 69 PHE B N 1
ATOM 1337 C CA . PHE B 2 68 ? 113.887 28.695 53.913 1.00 46.09 69 PHE B CA 1
ATOM 1338 C C . PHE B 2 68 ? 113.949 29.544 52.657 1.00 52.77 69 PHE B C 1
ATOM 1339 O O . PHE B 2 68 ? 113.126 30.432 52.445 1.00 57.67 69 PHE B O 1
ATOM 1347 N N . THR B 2 69 ? 114.917 29.243 51.805 1.00 54.12 70 THR B N 1
ATOM 1348 C CA . THR B 2 69 ? 115.003 29.904 50.520 1.00 55.38 70 THR B CA 1
ATOM 1349 C C . THR B 2 69 ? 115.221 28.853 49.449 1.00 54.21 70 THR B C 1
ATOM 1350 O O . THR B 2 69 ? 116.165 28.061 49.523 1.00 54.75 70 THR B O 1
ATOM 1354 N N . VAL B 2 70 ? 114.344 28.838 48.456 1.00 51.57 71 VAL B N 1
ATOM 1355 C CA . VAL B 2 70 ? 114.497 27.917 47.343 1.00 45.34 71 VAL B CA 1
ATOM 1356 C C . VAL B 2 70 ? 115.052 28.652 46.132 1.00 48.07 71 VAL B C 1
ATOM 1357 O O . VAL B 2 70 ? 114.618 29.757 45.809 1.00 53.40 71 VAL B O 1
ATOM 1361 N N . SER B 2 71 ? 116.039 28.048 45.483 1.00 45.24 72 SER B N 1
ATOM 1362 C CA . SER B 2 71 ? 116.623 28.611 44.267 1.00 42.05 72 SER B CA 1
ATOM 1363 C C . SER B 2 71 ? 116.936 27.497 43.270 1.00 42.39 72 SER B C 1
ATOM 1364 O O . SER B 2 71 ? 116.872 26.305 43.597 1.00 41.02 72 SER B O 1
ATOM 1367 N N . ARG B 2 72 ? 117.262 27.884 42.047 1.00 42.10 73 ARG B N 1
ATOM 1368 C CA . ARG B 2 72 ? 117.585 26.893 41.048 1.00 40.15 73 ARG B CA 1
ATOM 1369 C C . ARG B 2 72 ? 118.722 27.372 40.161 1.00 42.57 73 ARG B C 1
ATOM 1370 O O . ARG B 2 72 ? 118.916 28.569 39.956 1.00 46.47 73 ARG B O 1
ATOM 1378 N N . ASP B 2 73 ? 119.476 26.419 39.636 1.00 41.27 74 ASP B N 1
ATOM 1379 C CA . ASP B 2 73 ? 120.474 26.712 38.629 1.00 42.85 74 ASP B CA 1
ATOM 1380 C C . ASP B 2 73 ? 120.208 25.775 37.465 1.00 41.61 74 ASP B C 1
ATOM 1381 O O . ASP B 2 73 ? 120.533 24.588 37.526 1.00 41.36 74 ASP B O 1
ATOM 1386 N N . ASN B 2 74 ? 119.675 26.323 36.380 1.00 41.94 75 ASN B N 1
ATOM 1387 C CA . ASN B 2 74 ? 119.244 25.500 35.259 1.00 43.90 75 ASN B CA 1
ATOM 1388 C C . ASN B 2 74 ? 120.411 24.980 34.442 1.00 45.41 75 ASN B C 1
ATOM 1389 O O . ASN B 2 74 ? 120.350 23.879 33.898 1.00 45.83 75 ASN B O 1
ATOM 1394 N N . ALA B 2 75 ? 121.481 25.764 34.385 1.00 47.47 76 ALA B N 1
ATOM 1395 C CA . ALA B 2 75 ? 122.692 25.349 33.695 1.00 51.51 76 ALA B CA 1
ATOM 1396 C C . ALA B 2 75 ? 123.331 24.169 34.427 1.00 50.07 76 ALA B C 1
ATOM 1397 O O . ALA B 2 75 ? 124.047 23.368 33.832 1.00 52.97 76 ALA B O 1
ATOM 1399 N N . LYS B 2 76 ? 123.088 24.085 35.731 1.00 45.91 77 LYS B N 1
ATOM 1400 C CA . LYS B 2 76 ? 123.622 22.992 36.527 1.00 44.53 77 LYS B CA 1
ATOM 1401 C C . LYS B 2 76 ? 122.605 21.876 36.750 1.00 41.37 77 LYS B C 1
ATOM 1402 O O . LYS B 2 76 ? 122.899 20.886 37.415 1.00 40.64 77 LYS B O 1
ATOM 1408 N N . ASN B 2 77 ? 121.415 22.033 36.186 1.00 39.27 78 ASN B N 1
ATOM 1409 C CA . ASN B 2 77 ? 120.360 21.031 36.312 1.00 35.53 78 ASN B CA 1
ATOM 1410 C C . ASN B 2 77 ? 120.037 20.707 37.767 1.00 38.34 78 ASN B C 1
ATOM 1411 O O . ASN B 2 77 ? 119.712 19.567 38.102 1.00 42.32 78 ASN B O 1
ATOM 1416 N N . THR B 2 78 ? 120.114 21.713 38.629 1.00 39.13 79 THR B N 1
ATOM 1417 C CA . THR B 2 78 ? 119.938 21.488 40.056 1.00 39.47 79 THR B CA 1
ATOM 1418 C C . THR B 2 78 ? 119.092 22.556 40.747 1.00 41.45 79 THR B C 1
ATOM 1419 O O . THR B 2 78 ? 119.227 23.749 40.478 1.00 43.68 79 THR B O 1
ATOM 1423 N N . VAL B 2 79 ? 118.252 22.117 41.675 1.00 38.91 80 VAL B N 1
ATOM 1424 C CA . VAL B 2 79 ? 117.457 23.027 42.482 1.00 37.81 80 VAL B CA 1
ATOM 1425 C C . VAL B 2 79 ? 117.947 22.951 43.924 1.00 36.32 80 VAL B C 1
ATOM 1426 O O . VAL B 2 79 ? 118.337 21.880 44.377 1.00 36.72 80 VAL B O 1
ATOM 1430 N N . TYR B 2 80 ? 117.939 24.080 44.636 1.00 36.54 81 TYR B N 1
ATOM 1431 C CA . TYR B 2 80 ? 118.482 24.138 46.001 1.00 37.32 81 TYR B CA 1
ATOM 1432 C C . TYR B 2 80 ? 117.455 24.556 47.046 1.00 39.54 81 TYR B C 1
ATOM 1433 O O . TYR B 2 80 ? 116.544 25.330 46.757 1.00 43.27 81 TYR B O 1
ATOM 1442 N N . LEU B 2 81 ? 117.612 24.053 48.267 1.00 37.49 82 LEU B N 1
ATOM 1443 C CA . LEU B 2 81 ? 116.836 24.559 49.390 1.00 34.32 82 LEU B CA 1
ATOM 1444 C C . LEU B 2 81 ? 117.776 24.992 50.504 1.00 38.29 82 LEU B C 1
ATOM 1445 O O . LEU B 2 81 ? 118.397 24.161 51.172 1.00 38.39 82 LEU B O 1
ATOM 1450 N N . GLN B 2 82 ? 117.861 26.300 50.715 1.00 38.51 83 GLN B N 1
ATOM 1451 C CA . GLN B 2 82 ? 118.658 26.828 51.801 1.00 37.70 83 GLN B CA 1
ATOM 1452 C C . GLN B 2 82 ? 117.801 26.846 53.050 1.00 38.28 83 GLN B C 1
ATOM 1453 O O . GLN B 2 82 ? 116.752 27.475 53.082 1.00 39.10 83 GLN B O 1
ATOM 1459 N N . MET B 2 83 ? 118.221 26.089 54.054 1.00 41.99 84 MET B N 1
ATOM 1460 C CA . MET B 2 83 ? 117.491 25.999 55.307 1.00 43.07 84 MET B CA 1
ATOM 1461 C C . MET B 2 83 ? 118.271 26.704 56.400 1.00 45.29 84 MET B C 1
ATOM 1462 O O . MET B 2 83 ? 119.363 26.273 56.759 1.00 46.83 84 MET B O 1
ATOM 1467 N N . ASN B 2 84 ? 117.706 27.759 56.944 1.00 47.97 85 ASN B N 1
ATOM 1468 C CA . ASN B 2 84 ? 118.328 28.497 58.016 1.00 47.77 85 ASN B CA 1
ATOM 1469 C C . ASN B 2 84 ? 117.462 28.442 59.228 1.00 48.78 85 ASN B C 1
ATOM 1470 O O . ASN B 2 84 ? 116.300 28.220 59.116 1.00 47.24 85 ASN B O 1
ATOM 1475 N N . SER B 2 85 ? 118.057 28.630 60.389 1.00 51.34 86 SER B N 1
ATOM 1476 C CA . SER B 2 85 ? 117.343 28.655 61.649 1.00 52.94 86 SER B CA 1
ATOM 1477 C C . SER B 2 85 ? 116.545 27.411 61.827 1.00 49.02 86 SER B C 1
ATOM 1478 O O . SER B 2 85 ? 115.370 27.442 62.029 1.00 47.48 86 SER B O 1
ATOM 1481 N N . LEU B 2 86 ? 117.218 26.293 61.742 1.00 48.44 87 LEU B N 1
ATOM 1482 C CA . LEU B 2 86 ? 116.529 25.009 61.752 1.00 44.58 87 LEU B CA 1
ATOM 1483 C C . LEU B 2 86 ? 115.988 24.667 63.131 1.00 48.16 87 LEU B C 1
ATOM 1484 O O . LEU B 2 86 ? 116.676 24.826 64.141 1.00 52.39 87 LEU B O 1
ATOM 1489 N N . LYS B 2 87 ? 114.756 24.168 63.160 1.00 48.71 88 LYS B N 1
ATOM 1490 C CA . LYS B 2 87 ? 114.097 23.819 64.408 1.00 49.94 88 LYS B CA 1
ATOM 1491 C C . LYS B 2 87 ? 113.870 22.329 64.405 1.00 50.25 88 LYS B C 1
ATOM 1492 O O . LYS B 2 87 ? 113.764 21.731 63.335 1.00 47.16 88 LYS B O 1
ATOM 1498 N N . PRO B 2 88 ? 113.722 21.734 65.597 1.00 53.71 89 PRO B N 1
ATOM 1499 C CA . PRO B 2 88 ? 113.464 20.296 65.716 1.00 53.64 89 PRO B CA 1
ATOM 1500 C C . PRO B 2 88 ? 112.238 19.882 64.911 1.00 54.80 89 PRO B C 1
ATOM 1501 O O . PRO B 2 88 ? 112.113 18.722 64.540 1.00 57.05 89 PRO B O 1
ATOM 1505 N N . GLU B 2 89 ? 111.344 20.833 64.659 1.00 55.08 90 GLU B N 1
ATOM 1506 C CA . GLU B 2 89 ? 110.124 20.579 63.909 1.00 57.09 90 GLU B CA 1
ATOM 1507 C C . GLU B 2 89 ? 110.427 20.325 62.432 1.00 54.48 90 GLU B C 1
ATOM 1508 O O . GLU B 2 89 ? 109.557 19.879 61.680 1.00 54.75 90 GLU B O 1
ATOM 1514 N N . ASP B 2 90 ? 111.660 20.632 62.028 1.00 50.60 91 ASP B N 1
ATOM 1515 C CA . ASP B 2 90 ? 112.109 20.503 60.639 1.00 43.31 91 ASP B CA 1
ATOM 1516 C C . ASP B 2 90 ? 112.764 19.150 60.371 1.00 41.95 91 ASP B C 1
ATOM 1517 O O . ASP B 2 90 ? 113.276 18.890 59.277 1.00 41.10 91 ASP B O 1
ATOM 1522 N N . THR B 2 91 ? 112.709 18.268 61.334 1.00 42.98 92 THR B N 1
ATOM 1523 C CA . THR B 2 91 ? 113.333 16.979 61.170 1.00 43.50 92 THR B CA 1
ATOM 1524 C C . THR B 2 91 ? 112.497 16.041 60.343 1.00 42.70 92 THR B C 1
ATOM 1525 O O . THR B 2 91 ? 111.398 15.746 60.685 1.00 45.84 92 THR B O 1
ATOM 1529 N N . ALA B 2 92 ? 113.045 15.593 59.233 1.00 39.49 93 ALA B N 1
ATOM 1530 C CA . ALA B 2 92 ? 112.301 14.777 58.305 1.00 37.91 93 ALA B CA 1
ATOM 1531 C C . ALA B 2 92 ? 113.148 14.360 57.149 1.00 38.81 93 ALA B C 1
ATOM 1532 O O . ALA B 2 92 ? 114.212 14.868 56.978 1.00 39.45 93 ALA B O 1
ATOM 1534 N N . VAL B 2 93 ? 112.648 13.452 56.333 1.00 38.22 94 VAL B N 1
ATOM 1535 C CA . VAL B 2 93 ? 113.296 13.159 55.083 1.00 37.02 94 VAL B CA 1
ATOM 1536 C C . VAL B 2 93 ? 112.728 14.054 54.021 1.00 35.72 94 VAL B C 1
ATOM 1537 O O . VAL B 2 93 ? 111.551 14.201 53.914 1.00 35.30 94 VAL B O 1
ATOM 1541 N N . TYR B 2 94 ? 113.606 14.666 53.255 1.00 34.06 95 TYR B N 1
ATOM 1542 C CA . TYR B 2 94 ? 113.225 15.636 52.270 1.00 30.29 95 TYR B CA 1
ATOM 1543 C C . TYR B 2 94 ? 113.274 15.049 50.881 1.00 32.99 95 TYR B C 1
ATOM 1544 O O . TYR B 2 94 ? 114.204 14.391 50.535 1.00 36.80 95 TYR B O 1
ATOM 1553 N N . TYR B 2 95 ? 112.230 15.298 50.112 1.00 30.72 96 TYR B N 1
ATOM 1554 C CA . TYR B 2 95 ? 112.029 14.718 48.786 1.00 28.17 96 TYR B CA 1
ATOM 1555 C C . TYR B 2 95 ? 111.788 15.818 47.767 1.00 25.53 96 TYR B C 1
ATOM 1556 O O . TYR B 2 95 ? 111.184 16.839 48.076 1.00 29.83 96 TYR B O 1
ATOM 1565 N N . CYS B 2 96 ? 112.235 15.584 46.543 1.00 24.94 97 CYS B N 1
ATOM 1566 C CA . CYS B 2 96 ? 112.085 16.540 45.444 1.00 25.23 97 CYS B CA 1
ATOM 1567 C C . CYS B 2 96 ? 111.038 16.093 44.424 1.00 26.48 97 CYS B C 1
ATOM 1568 O O . CYS B 2 96 ? 110.799 14.901 44.229 1.00 23.77 97 CYS B O 1
ATOM 1571 N N . VAL B 2 97 ? 110.125 16.815 43.621 1.00 27.03 98 VAL B N 1
ATOM 1572 C CA . VAL B 2 97 ? 109.229 16.487 42.530 1.00 28.83 98 VAL B CA 1
ATOM 1573 C C . VAL B 2 97 ? 109.442 17.435 41.336 1.00 27.63 98 VAL B C 1
ATOM 1574 O O . VAL B 2 97 ? 109.783 18.599 41.514 1.00 32.08 98 VAL B O 1
ATOM 1578 N N . ALA B 2 98 ? 109.179 17.190 40.387 1.00 24.11 99 ALA B N 1
ATOM 1579 C CA . ALA B 2 98 ? 109.128 18.039 39.197 1.00 26.02 99 ALA B CA 1
ATOM 1580 C C . ALA B 2 98 ? 107.684 18.168 38.738 1.00 26.02 99 ALA B C 1
ATOM 1581 O O . ALA B 2 98 ? 106.912 17.221 38.840 1.00 26.12 99 ALA B O 1
ATOM 1583 N N . ASP B 2 99 ? 107.299 19.352 38.290 1.00 25.94 100 ASP B N 1
ATOM 1584 C CA . ASP B 2 99 ? 105.920 19.576 37.886 1.00 28.35 100 ASP B CA 1
ATOM 1585 C C . ASP B 2 99 ? 105.828 20.695 36.857 1.00 30.29 100 ASP B C 1
ATOM 1586 O O . ASP B 2 99 ? 106.841 21.288 36.486 1.00 29.70 100 ASP B O 1
ATOM 1591 N N . PHE B 2 100 ? 104.618 20.963 36.381 1.00 30.79 101 PHE B N 1
ATOM 1592 C CA . PHE B 2 100 ? 104.424 21.953 35.327 1.00 33.72 101 PHE B CA 1
ATOM 1593 C C . PHE B 2 100 ? 104.335 23.384 35.842 1.00 32.13 101 PHE B C 1
ATOM 1594 O O . PHE B 2 100 ? 104.514 24.341 35.080 1.00 32.83 101 PHE B O 1
ATOM 1602 N N . ALA B 2 101 ? 104.034 23.538 37.122 1.00 29.37 102 ALA B N 1
ATOM 1603 C CA . ALA B 2 101 ? 103.866 24.877 37.653 1.00 34.87 102 ALA B CA 1
ATOM 1604 C C . ALA B 2 101 ? 104.098 24.937 39.155 1.00 33.68 102 ALA B C 1
ATOM 1605 O O . ALA B 2 101 ? 104.055 23.923 39.846 1.00 32.49 102 ALA B O 1
ATOM 1607 N N . CYS B 2 102 ? 104.379 26.143 39.632 1.00 35.56 103 CYS B N 1
ATOM 1608 C CA . CYS B 2 102 ? 104.421 26.467 41.052 1.00 35.54 103 CYS B CA 1
ATOM 1609 C C . CYS B 2 102 ? 103.333 27.501 41.302 1.00 41.51 103 CYS B C 1
ATOM 1610 O O . CYS B 2 102 ? 103.391 28.587 40.747 1.00 48.29 103 CYS B O 1
ATOM 1613 N N . PRO B 2 103 ? 102.322 27.178 42.124 1.00 44.82 104 PRO B N 1
ATOM 1614 C CA . PRO B 2 103 ? 102.137 26.020 43.013 1.00 44.33 104 PRO B CA 1
ATOM 1615 C C . PRO B 2 103 ? 101.943 24.702 42.273 1.00 42.42 104 PRO B C 1
ATOM 1616 O O . PRO B 2 103 ? 101.482 24.675 41.130 1.00 41.68 104 PRO B O 1
ATOM 1620 N N . LEU B 2 104 ? 102.297 23.614 42.943 1.00 40.51 105 LEU B N 1
ATOM 1621 C CA . LEU B 2 104 ? 102.228 22.283 42.361 1.00 33.12 105 LEU B CA 1
ATOM 1622 C C . LEU B 2 104 ? 100.817 21.895 41.934 1.00 33.90 105 LEU B C 1
ATOM 1623 O O . LEU B 2 104 ? 99.829 22.266 42.577 1.00 33.05 105 LEU B O 1
ATOM 1628 N N . ILE B 2 105 ? 100.740 21.188 40.812 1.00 31.70 106 ILE B N 1
ATOM 1629 C CA . ILE B 2 105 ? 99.486 20.659 40.301 1.00 34.57 106 ILE B CA 1
ATOM 1630 C C . ILE B 2 105 ? 99.215 19.246 40.817 1.00 40.18 106 ILE B C 1
ATOM 1631 O O . ILE B 2 105 ? 98.130 18.963 41.324 1.00 45.89 106 ILE B O 1
ATOM 1636 N N . ARG B 2 106 ? 100.180 18.347 40.641 1.00 40.28 107 ARG B N 1
ATOM 1637 C CA . ARG B 2 106 ? 99.988 16.944 41.004 1.00 38.14 107 ARG B CA 1
ATOM 1638 C C . ARG B 2 106 ? 100.241 16.713 42.485 1.00 36.04 107 ARG B C 1
ATOM 1639 O O . ARG B 2 106 ? 101.072 17.382 43.092 1.00 39.84 107 ARG B O 1
ATOM 1647 N N . GLU B 2 107 ? 99.522 15.756 43.053 1.00 35.13 108 GLU B N 1
ATOM 1648 C CA . GLU B 2 107 ? 99.723 15.335 44.435 1.00 37.08 108 GLU B CA 1
ATOM 1649 C C . GLU B 2 107 ? 101.147 14.845 44.617 1.00 35.76 108 GLU B C 1
ATOM 1650 O O . GLU B 2 107 ? 101.759 14.326 43.680 1.00 34.44 108 GLU B O 1
ATOM 1656 N N . TYR B 2 108 ? 101.681 15.023 45.821 1.00 36.88 109 TYR B N 1
ATOM 1657 C CA . TYR B 2 108 ? 103.058 14.634 46.096 1.00 34.56 109 TYR B CA 1
ATOM 1658 C C . TYR B 2 108 ? 103.316 13.160 45.806 1.00 31.88 109 TYR B C 1
ATOM 1659 O O . TYR B 2 108 ? 102.482 12.298 46.074 1.00 31.91 109 TYR B O 1
ATOM 1668 N N . ASP B 2 109 ? 104.472 12.897 45.212 1.00 30.73 110 ASP B N 1
ATOM 1669 C CA . ASP B 2 109 ? 104.897 11.542 44.910 1.00 32.21 110 ASP B CA 1
ATOM 1670 C C . ASP B 2 109 ? 106.423 11.507 44.893 1.00 32.16 110 ASP B C 1
ATOM 1671 O O . ASP B 2 109 ? 107.079 12.532 44.656 1.00 28.58 110 ASP B O 1
ATOM 1676 N N . TYR B 2 110 ? 106.985 10.334 45.159 1.00 33.84 111 TYR B N 1
ATOM 1677 C CA . TYR B 2 110 ? 108.428 10.214 45.334 1.00 35.15 111 TYR B CA 1
ATOM 1678 C C . TYR B 2 110 ? 109.159 10.123 44.000 1.00 33.88 111 TYR B C 1
ATOM 1679 O O . TYR B 2 110 ? 108.827 9.291 43.155 1.00 36.00 111 TYR B O 1
ATOM 1688 N N . TRP B 2 111 ? 110.111 11.028 43.795 1.00 30.03 112 TRP B N 1
ATOM 1689 C CA . TRP B 2 111 ? 110.976 10.992 42.618 1.00 29.45 112 TRP B CA 1
ATOM 1690 C C . TRP B 2 111 ? 112.357 10.427 42.912 1.00 29.62 112 TRP B C 1
ATOM 1691 O O . TRP B 2 111 ? 113.178 10.330 42.010 1.00 33.73 112 TRP B O 1
ATOM 1702 N N . GLY B 2 112 ? 112.622 10.103 44.177 1.00 26.54 113 GLY B N 1
ATOM 1703 C CA . GLY B 2 112 ? 113.945 9.683 44.626 1.00 25.18 113 GLY B CA 1
ATOM 1704 C C . GLY B 2 112 ? 113.865 9.095 46.027 1.00 30.13 113 GLY B C 1
ATOM 1705 O O . GLY B 2 112 ? 112.772 8.879 46.540 1.00 36.56 113 GLY B O 1
ATOM 1706 N N . GLN B 2 113 ? 115.003 8.798 46.642 1.00 30.61 114 GLN B N 1
ATOM 1707 C CA . GLN B 2 113 ? 114.990 8.282 48.012 1.00 36.19 114 GLN B CA 1
ATOM 1708 C C . GLN B 2 113 ? 115.012 9.380 49.072 1.00 36.59 114 GLN B C 1
ATOM 1709 O O . GLN B 2 113 ? 114.830 9.097 50.252 1.00 37.75 114 GLN B O 1
ATOM 1715 N N . GLY B 2 114 ? 115.300 10.602 48.700 1.00 34.30 115 GLY B N 1
ATOM 1716 C CA . GLY B 2 114 ? 115.284 11.663 49.659 1.00 33.92 115 GLY B CA 1
ATOM 1717 C C . GLY B 2 114 ? 116.535 11.814 50.470 1.00 35.88 115 GLY B C 1
ATOM 1718 O O . GLY B 2 114 ? 117.433 11.034 50.404 1.00 33.85 115 GLY B O 1
ATOM 1719 N N . THR B 2 115 ? 116.570 12.868 51.243 1.00 37.34 116 THR B N 1
ATOM 1720 C CA . THR B 2 115 ? 117.708 13.151 52.060 1.00 39.46 116 THR B CA 1
ATOM 1721 C C . THR B 2 115 ? 117.268 13.414 53.478 1.00 38.85 116 THR B C 1
ATOM 1722 O O . THR B 2 115 ? 116.300 14.077 53.714 1.00 36.76 116 THR B O 1
ATOM 1726 N N . GLN B 2 116 ? 117.972 12.836 54.420 1.00 36.52 117 GLN B N 1
ATOM 1727 C CA . GLN B 2 116 ? 117.582 12.926 55.799 1.00 38.17 117 GLN B CA 1
ATOM 1728 C C . GLN B 2 116 ? 118.065 14.220 56.432 1.00 39.43 117 GLN B C 1
ATOM 1729 O O . GLN B 2 116 ? 119.150 14.661 56.203 1.00 41.69 117 GLN B O 1
ATOM 1735 N N . VAL B 2 117 ? 117.220 14.851 57.208 1.00 37.70 118 VAL B N 1
ATOM 1736 C CA . VAL B 2 117 ? 117.609 16.031 57.922 1.00 39.00 118 VAL B CA 1
ATOM 1737 C C . VAL B 2 117 ? 117.237 15.826 59.361 1.00 44.13 118 VAL B C 1
ATOM 1738 O O . VAL B 2 117 ? 116.104 15.641 59.669 1.00 48.98 118 VAL B O 1
ATOM 1742 N N . THR B 2 118 ? 118.215 15.815 60.242 1.00 46.29 119 THR B N 1
ATOM 1743 C CA . THR B 2 118 ? 117.934 15.804 61.663 1.00 48.90 119 THR B CA 1
ATOM 1744 C C . THR B 2 118 ? 118.440 17.058 62.339 1.00 51.01 119 THR B C 1
ATOM 1745 O O . THR B 2 118 ? 119.585 17.412 62.213 1.00 51.75 119 THR B O 1
ATOM 1749 N N . VAL B 2 119 ? 117.556 17.730 63.041 1.00 51.81 120 VAL B N 1
ATOM 1750 C CA . VAL B 2 119 ? 117.950 18.847 63.889 1.00 56.00 120 VAL B CA 1
ATOM 1751 C C . VAL B 2 119 ? 117.739 18.502 65.362 1.00 63.69 120 VAL B C 1
ATOM 1752 O O . VAL B 2 119 ? 116.602 18.353 65.806 1.00 67.22 120 VAL B O 1
ATOM 1756 N N . SER B 2 120 ? 118.815 18.375 66.128 1.00 65.66 121 SER B N 1
ATOM 1757 C CA . SER B 2 120 ? 118.658 18.006 67.530 1.00 68.59 121 SER B CA 1
ATOM 1758 C C . SER B 2 120 ? 119.846 18.399 68.395 1.00 70.01 121 SER B C 1
ATOM 1759 O O . SER B 2 120 ? 120.962 18.574 67.904 1.00 68.39 121 SER B O 1
ATOM 1762 N N . SER B 2 121 ? 119.593 18.512 69.693 1.00 73.01 122 SER B N 1
ATOM 1763 C CA . SER B 2 121 ? 120.632 18.849 70.660 1.00 74.31 122 SER B CA 1
ATOM 1764 C C . SER B 2 121 ? 121.294 17.598 71.232 1.00 75.04 122 SER B C 1
ATOM 1765 O O . SER B 2 121 ? 122.459 17.318 70.950 1.00 73.74 122 SER B O 1
ATOM 1768 N N . HIS C 1 1 ? 116.547 5.049 10.241 1.00 78.00 0 HIS C N 1
ATOM 1769 C CA . HIS C 1 1 ? 116.995 4.398 9.015 1.00 83.09 0 HIS C CA 1
ATOM 1770 C C . HIS C 1 1 ? 117.478 2.982 9.309 1.00 86.30 0 HIS C C 1
ATOM 1771 O O . HIS C 1 1 ? 116.938 2.009 8.774 1.00 91.17 0 HIS C O 1
ATOM 1773 N N . MET C 1 2 ? 118.500 2.871 10.154 1.00 83.64 1 MET C N 1
ATOM 1774 C CA . MET C 1 2 ? 119.024 1.566 10.551 1.00 83.55 1 MET C CA 1
ATOM 1775 C C . MET C 1 2 ? 118.660 1.265 11.999 1.00 79.48 1 MET C C 1
ATOM 1776 O O . MET C 1 2 ? 118.829 2.117 12.874 1.00 76.36 1 MET C O 1
ATOM 1781 N N . LYS C 1 3 ? 118.159 0.057 12.248 1.00 78.71 2 LYS C N 1
ATOM 1782 C CA . LYS C 1 3 ? 117.813 -0.360 13.604 1.00 73.39 2 LYS C CA 1
ATOM 1783 C C . LYS C 1 3 ? 119.055 -0.327 14.481 1.00 69.22 2 LYS C C 1
ATOM 1784 O O . LYS C 1 3 ? 120.155 -0.625 14.021 1.00 71.00 2 LYS C O 1
ATOM 1786 N N . SER C 1 4 ? 118.885 0.043 15.742 1.00 63.11 3 SER C N 1
ATOM 1787 C CA . SER C 1 4 ? 120.014 0.072 16.652 1.00 55.58 3 SER C CA 1
ATOM 1788 C C . SER C 1 4 ? 120.455 -1.365 16.891 1.00 53.89 3 SER C C 1
ATOM 1789 O O . SER C 1 4 ? 119.634 -2.280 16.957 1.00 54.59 3 SER C O 1
ATOM 1792 N N . VAL C 1 5 ? 121.762 -1.557 16.994 1.00 50.76 4 VAL C N 1
ATOM 1793 C CA . VAL C 1 5 ? 122.332 -2.871 17.253 1.00 47.59 4 VAL C CA 1
ATOM 1794 C C . VAL C 1 5 ? 122.549 -3.085 18.747 1.00 44.24 4 VAL C C 1
ATOM 1795 O O . VAL C 1 5 ? 123.183 -4.057 19.149 1.00 44.38 4 VAL C O 1
ATOM 1799 N N . PHE C 1 6 ? 122.036 -2.163 19.559 1.00 41.57 5 PHE C N 1
ATOM 1800 C CA . PHE C 1 6 ? 122.202 -2.229 21.0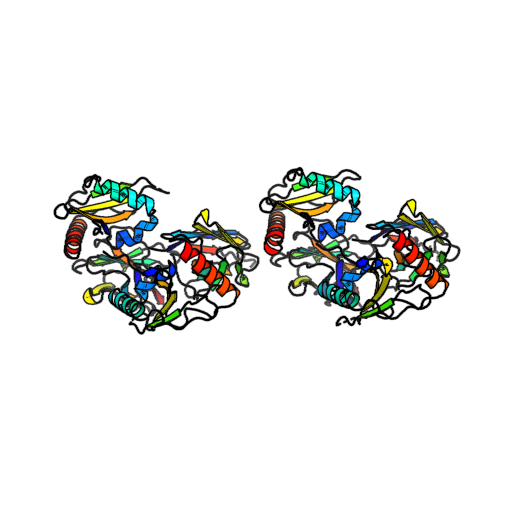07 1.00 42.54 5 PHE C CA 1
ATOM 1801 C C . PHE C 1 6 ? 120.910 -2.568 21.745 1.00 43.95 5 PHE C C 1
ATOM 1802 O O . PHE C 1 6 ? 119.834 -2.079 21.407 1.00 45.64 5 PHE C O 1
ATOM 1810 N N . VAL C 1 7 ? 121.039 -3.445 22.735 1.00 41.59 6 VAL C N 1
ATOM 1811 C CA . VAL C 1 7 ? 119.908 -3.953 23.490 1.00 39.48 6 VAL C CA 1
ATOM 1812 C C . VAL C 1 7 ? 120.206 -3.838 24.974 1.00 37.53 6 VAL C C 1
ATOM 1813 O O . VAL C 1 7 ? 121.225 -4.331 25.459 1.00 38.22 6 VAL C O 1
ATOM 1817 N N . GLU C 1 8 ? 119.325 -3.160 25.695 1.00 37.73 7 GLU C N 1
ATOM 1818 C CA . GLU C 1 8 ? 119.524 -2.946 27.121 1.00 35.61 7 GLU C CA 1
ATOM 1819 C C . GLU C 1 8 ? 118.653 -3.895 27.907 1.00 28.94 7 GLU C C 1
ATOM 1820 O O . GLU C 1 8 ? 117.485 -4.058 27.587 1.00 30.54 7 GLU C O 1
ATOM 1826 N N . SER C 1 9 ? 119.238 -4.541 28.908 1.00 27.94 8 SER C N 1
ATOM 1827 C CA . SER C 1 9 ? 118.468 -5.284 29.891 1.00 28.40 8 SER C CA 1
ATOM 1828 C C . SER C 1 9 ? 117.698 -4.287 30.751 1.00 28.21 8 SER C C 1
ATOM 1829 O O . SER C 1 9 ? 118.050 -3.101 30.799 1.00 27.42 8 SER C O 1
ATOM 1832 N N . THR C 1 10 ? 116.651 -4.754 31.422 1.00 29.24 9 THR C N 1
ATOM 1833 C CA . THR C 1 10 ? 115.922 -3.910 32.364 1.00 32.35 9 THR C CA 1
ATOM 1834 C C . THR C 1 10 ? 116.886 -3.282 33.368 1.00 31.28 9 THR C C 1
ATOM 1835 O O . THR C 1 10 ? 116.823 -2.087 33.673 1.00 28.69 9 THR C O 1
ATOM 1839 N N . ILE C 1 11 ? 117.816 -4.086 33.852 1.00 30.99 10 ILE C N 1
ATOM 1840 C CA . ILE C 1 11 ? 118.767 -3.586 34.824 1.00 30.20 10 ILE C CA 1
ATOM 1841 C C . ILE C 1 11 ? 119.640 -2.461 34.250 1.00 28.72 10 ILE C C 1
ATOM 1842 O O . ILE C 1 11 ? 119.801 -1.407 34.874 1.00 25.53 10 ILE C O 1
ATOM 1847 N N . PHE C 1 12 ? 120.170 -2.670 33.052 1.00 27.70 11 PHE C N 1
ATOM 1848 C CA . PHE C 1 12 ? 120.973 -1.645 32.411 1.00 24.47 11 PHE C CA 1
ATOM 1849 C C . PHE C 1 12 ? 120.134 -0.400 32.180 1.00 27.23 11 PHE C C 1
ATOM 1850 O O . PHE C 1 12 ? 120.583 0.716 32.421 1.00 31.78 11 PHE C O 1
ATOM 1858 N N . GLU C 1 13 ? 118.921 -0.575 31.731 1.00 27.07 12 GLU C N 1
ATOM 1859 C CA . GLU C 1 13 ? 118.038 0.527 31.502 1.00 31.94 12 GLU C CA 1
ATOM 1860 C C . GLU C 1 13 ? 117.814 1.307 32.754 1.00 35.45 12 GLU C C 1
ATOM 1861 O O . GLU C 1 13 ? 117.879 2.500 32.745 1.00 41.33 12 GLU C O 1
ATOM 1867 N N . LYS C 1 14 ? 117.533 0.632 33.835 1.00 34.77 13 LYS C N 1
ATOM 1868 C CA . LYS C 1 14 ? 117.310 1.320 35.103 1.00 38.39 13 LYS C CA 1
ATOM 1869 C C . LYS C 1 14 ? 118.483 2.210 35.529 1.00 42.41 13 LYS C C 1
ATOM 1870 O O . LYS C 1 14 ? 118.273 3.316 36.039 1.00 28.54 13 LYS C O 1
ATOM 1876 N N . TYR C 1 15 ? 119.710 1.729 35.335 1.00 26.31 14 TYR C N 1
ATOM 1877 C CA . TYR C 1 15 ? 120.867 2.432 35.889 1.00 30.40 14 TYR C CA 1
ATOM 1878 C C . TYR C 1 15 ? 121.666 3.321 34.946 1.00 30.21 14 TYR C C 1
ATOM 1879 O O . TYR C 1 15 ? 122.537 4.049 35.413 1.00 34.26 14 TYR C O 1
ATOM 1888 N N . ARG C 1 16 ? 121.363 3.311 33.650 1.00 25.22 15 ARG C N 1
ATOM 1889 C CA . ARG C 1 16 ? 122.261 3.930 32.662 1.00 24.77 15 ARG C CA 1
ATOM 1890 C C . ARG C 1 16 ? 122.444 5.423 32.881 1.00 29.29 15 ARG C C 1
ATOM 1891 O O . ARG C 1 16 ? 123.575 5.912 32.924 1.00 30.67 15 ARG C O 1
ATOM 1899 N N . ASP C 1 17 ? 121.338 6.144 33.011 1.00 31.13 16 ASP C N 1
ATOM 1900 C CA . ASP C 1 17 ? 121.375 7.593 33.206 1.00 34.38 16 ASP C CA 1
ATOM 1901 C C . ASP C 1 17 ? 122.124 8.024 34.467 1.00 37.94 16 ASP C C 1
ATOM 1902 O O . ASP C 1 17 ? 122.659 9.130 34.526 1.00 44.11 16 ASP C O 1
ATOM 1907 N N . GLU C 1 18 ? 122.172 7.167 35.477 1.00 35.58 17 GLU C N 1
ATOM 1908 C CA . GLU C 1 18 ? 122.937 7.503 36.669 1.00 35.16 17 GLU C CA 1
ATOM 1909 C C . GLU C 1 18 ? 124.437 7.560 36.387 1.00 36.22 17 GLU C C 1
ATOM 1910 O O . GLU C 1 18 ? 125.147 8.361 36.982 1.00 30.07 17 GLU C O 1
ATOM 1916 N N . TYR C 1 19 ? 124.926 6.652 35.546 1.00 34.07 18 TYR C N 1
ATOM 1917 C CA . TYR C 1 19 ? 126.362 6.546 35.292 1.00 35.22 18 TYR C CA 1
ATOM 1918 C C . TYR C 1 19 ? 126.874 7.188 34.012 1.00 40.94 18 TYR C C 1
ATOM 1919 O O . TYR C 1 19 ? 128.075 7.409 33.874 1.00 47.44 18 TYR C O 1
ATOM 1928 N N . LEU C 1 20 ? 125.975 7.482 33.078 1.00 39.00 19 LEU C N 1
ATOM 1929 C CA . LEU C 1 20 ? 126.373 8.019 31.779 1.00 33.44 19 LEU C CA 1
ATOM 1930 C C . LEU C 1 20 ? 125.369 9.021 31.241 1.00 34.64 19 LEU C C 1
ATOM 1931 O O . LEU C 1 20 ? 124.170 8.746 31.205 1.00 36.65 19 LEU C O 1
ATOM 1936 N N . SER C 1 21 ? 125.860 10.165 30.788 1.00 35.75 20 SER C N 1
ATOM 1937 C CA . SER C 1 21 ? 125.043 11.074 30.005 1.00 29.04 20 SER C CA 1
ATOM 1938 C C . SER C 1 21 ? 124.790 10.457 28.634 1.00 36.71 20 SER C C 1
ATOM 1939 O O . SER C 1 21 ? 125.523 9.564 28.195 1.00 37.32 20 SER C O 1
ATOM 1942 N N . ASP C 1 22 ? 123.749 10.925 27.960 1.00 36.21 21 ASP C N 1
ATOM 1943 C CA . ASP C 1 22 ? 123.449 10.475 26.610 1.00 36.55 21 ASP C CA 1
ATOM 1944 C C . ASP C 1 22 ? 124.696 10.605 25.722 1.00 40.67 21 ASP C C 1
ATOM 1945 O O . ASP C 1 22 ? 125.071 9.684 24.986 1.00 39.14 21 ASP C O 1
ATOM 1950 N N . GLU C 1 23 ? 125.356 11.747 25.829 1.00 46.08 22 GLU C N 1
ATOM 1951 C CA . GLU C 1 23 ? 126.571 12.007 25.076 1.00 49.40 22 GLU C CA 1
ATOM 1952 C C . GLU C 1 23 ? 127.627 10.939 25.372 1.00 42.19 22 GLU C C 1
ATOM 1953 O O . GLU C 1 23 ? 128.286 10.427 24.466 1.00 41.01 22 GLU C O 1
ATOM 1959 N N . GLU C 1 24 ? 127.763 10.589 26.644 1.00 42.31 23 GLU C N 1
ATOM 1960 C CA . GLU C 1 24 ? 128.742 9.593 27.070 1.00 41.62 23 GLU C CA 1
ATOM 1961 C C . GLU C 1 24 ? 128.352 8.199 26.606 1.00 39.71 23 GLU C C 1
ATOM 1962 O O . GLU C 1 24 ? 129.202 7.389 26.241 1.00 41.45 23 GLU C O 1
ATOM 1968 N N . TYR C 1 25 ? 127.056 7.927 26.645 1.00 38.85 24 TYR C N 1
ATOM 1969 C CA . TYR C 1 25 ? 126.506 6.661 26.189 1.00 35.36 24 TYR C CA 1
ATOM 1970 C C . TYR C 1 25 ? 126.796 6.492 24.698 1.00 34.15 24 TYR C C 1
ATOM 1971 O O . TYR C 1 25 ? 127.174 5.413 24.243 1.00 34.03 24 TYR C O 1
ATOM 1980 N N . ARG C 1 26 ? 126.630 7.578 23.950 1.00 35.08 25 ARG C N 1
ATOM 1981 C CA . ARG C 1 26 ? 126.895 7.592 22.505 1.00 36.58 25 ARG C CA 1
ATOM 1982 C C . ARG C 1 26 ? 128.349 7.229 22.196 1.00 34.77 25 ARG C C 1
ATOM 1983 O O . ARG C 1 26 ? 128.628 6.512 21.240 1.00 35.02 25 ARG C O 1
ATOM 1991 N N . LEU C 1 27 ? 129.279 7.770 22.975 1.00 33.70 26 LEU C N 1
ATOM 1992 C CA . LEU C 1 27 ? 130.691 7.474 22.754 1.00 32.63 26 LEU C CA 1
ATOM 1993 C C . LEU C 1 27 ? 131.014 6.046 23.124 1.00 32.33 26 LEU C C 1
ATOM 1994 O O . LEU C 1 27 ? 131.769 5.381 22.423 1.00 37.84 26 LEU C O 1
ATOM 1999 N N . PHE C 1 28 ? 130.449 5.579 24.230 1.00 30.14 27 PHE C N 1
ATOM 2000 C CA . PHE C 1 28 ? 130.663 4.202 24.663 1.00 30.44 27 PHE C CA 1
ATOM 2001 C C . PHE C 1 28 ? 130.219 3.232 23.574 1.00 30.16 27 PHE C C 1
ATOM 2002 O O . PHE C 1 28 ? 130.924 2.277 23.259 1.00 33.09 27 PHE C O 1
ATOM 2010 N N . GLN C 1 29 ? 129.049 3.500 22.999 1.00 28.34 28 GLN C N 1
ATOM 2011 C CA . GLN C 1 29 ? 128.521 2.704 21.901 1.00 28.91 28 GLN C CA 1
ATOM 2012 C C . GLN C 1 29 ? 129.446 2.694 20.687 1.00 33.32 28 GLN C C 1
ATOM 2013 O O . GLN C 1 29 ? 129.644 1.650 20.062 1.00 37.86 28 GLN C O 1
ATOM 2019 N N . ALA C 1 30 ? 130.010 3.853 20.358 1.00 34.00 29 ALA C N 1
ATOM 2020 C CA . ALA C 1 30 ? 130.921 3.977 19.224 1.00 35.35 29 ALA C CA 1
ATOM 2021 C C . ALA C 1 30 ? 132.159 3.129 19.457 1.00 36.82 29 ALA C C 1
ATOM 2022 O O . ALA C 1 30 ? 132.682 2.509 18.529 1.00 34.95 29 ALA C O 1
ATOM 2024 N N . GLU C 1 31 ? 132.606 3.082 20.712 1.00 35.58 30 GLU C N 1
ATOM 2025 C CA . GLU C 1 31 ? 133.784 2.297 21.084 1.00 35.86 30 GLU C CA 1
ATOM 2026 C C . GLU C 1 31 ? 133.518 0.814 20.898 1.00 35.34 30 GLU C C 1
ATOM 2027 O O . GLU C 1 31 ? 134.354 0.082 20.376 1.00 38.83 30 GLU C O 1
ATOM 2033 N N . LEU C 1 32 ? 132.339 0.379 21.318 1.00 36.20 31 LEU C N 1
ATOM 2034 C CA . LEU C 1 32 ? 131.953 -1.012 21.156 1.00 37.12 31 LEU C CA 1
ATOM 2035 C C . LEU C 1 32 ? 131.854 -1.377 19.686 1.00 38.92 31 LEU C C 1
ATOM 2036 O O . LEU C 1 32 ? 132.316 -2.443 19.275 1.00 41.75 31 LEU C O 1
ATOM 2041 N N . MET C 1 33 ? 131.248 -0.483 18.904 1.00 38.41 32 MET C N 1
ATOM 2042 C CA . MET C 1 33 ? 131.069 -0.685 17.465 1.00 37.63 32 MET C CA 1
ATOM 2043 C C . MET C 1 33 ? 132.403 -0.952 16.773 1.00 47.02 32 MET C C 1
ATOM 2044 O O . MET C 1 33 ? 132.517 -1.841 15.927 1.00 42.14 32 MET C O 1
ATOM 2049 N N . LEU C 1 34 ? 133.406 -0.161 17.140 1.00 44.71 33 LEU C N 1
ATOM 2050 C CA . LEU C 1 34 ? 134.728 -0.257 16.540 1.00 44.53 33 LEU C CA 1
ATOM 2051 C C . LEU C 1 34 ? 135.511 -1.452 17.086 1.00 45.30 33 LEU C C 1
ATOM 2052 O O . LEU C 1 34 ? 136.388 -1.991 16.414 1.00 51.92 33 LEU C O 1
ATOM 2057 N N . ASN C 1 35 ? 135.215 -1.841 18.317 1.00 43.03 34 ASN C N 1
ATOM 2058 C CA . ASN C 1 35 ? 135.928 -2.935 18.966 1.00 45.81 34 ASN C CA 1
ATOM 2059 C C . ASN C 1 35 ? 135.026 -3.778 19.862 1.00 44.82 34 ASN C C 1
ATOM 2060 O O . ASN C 1 35 ? 134.930 -3.511 21.062 1.00 35.68 34 ASN C O 1
ATOM 2065 N N . PRO C 1 36 ? 134.339 -4.775 19.292 1.00 45.40 35 PRO C N 1
ATOM 2066 C CA . PRO C 1 36 ? 133.393 -5.573 20.087 1.00 42.74 35 PRO C CA 1
ATOM 2067 C C . PRO C 1 36 ? 134.086 -6.383 21.186 1.00 45.04 35 PRO C C 1
ATOM 2068 O O . PRO C 1 36 ? 133.431 -6.841 22.117 1.00 45.96 35 PRO C O 1
ATOM 2072 N N . LYS C 1 37 ? 135.399 -6.548 21.073 1.00 48.33 36 LYS C N 1
ATOM 2073 C CA . LYS C 1 37 ? 136.193 -7.249 22.084 1.00 49.84 36 LYS C CA 1
ATOM 2074 C C . LYS C 1 37 ? 136.827 -6.299 23.114 1.00 48.39 36 LYS C C 1
ATOM 2075 O O . LYS C 1 37 ? 137.711 -6.692 23.871 1.00 49.43 36 LYS C O 1
ATOM 2081 N N . LEU C 1 38 ? 136.382 -5.046 23.113 1.00 47.42 37 LEU C N 1
ATOM 2082 C CA . LEU C 1 38 ? 136.904 -4.004 24.002 1.00 48.05 37 LEU C CA 1
ATOM 2083 C C . LEU C 1 38 ? 137.026 -4.401 25.477 1.00 50.05 37 LEU C C 1
ATOM 2084 O O . LEU C 1 38 ? 138.022 -4.083 26.128 1.00 53.12 37 LEU C O 1
ATOM 2089 N N . GLY C 1 39 ? 136.020 -5.090 26.002 1.00 49.04 38 GLY C N 1
ATOM 2090 C CA . GLY C 1 39 ? 136.014 -5.478 27.400 1.00 48.24 38 GLY C CA 1
ATOM 2091 C C . GLY C 1 39 ? 136.768 -6.765 27.650 1.00 46.87 38 GLY C C 1
ATOM 2092 O O . GLY C 1 39 ? 137.108 -7.482 26.715 1.00 44.96 38 GLY C O 1
ATOM 2093 N N . ASP C 1 40 ? 137.030 -7.059 28.919 1.00 47.44 39 ASP C N 1
ATOM 2094 C CA . ASP C 1 40 ? 137.674 -8.319 29.284 1.00 50.39 39 ASP C CA 1
ATOM 2095 C C . ASP C 1 40 ? 136.643 -9.439 29.414 1.00 48.83 39 ASP C C 1
ATOM 2096 O O . ASP C 1 40 ? 135.538 -9.224 29.912 1.00 50.15 39 ASP C O 1
ATOM 2101 N N . VAL C 1 41 ? 137.006 -10.630 28.961 1.00 46.83 40 VAL C N 1
ATOM 2102 C CA . VAL C 1 41 ? 136.102 -11.768 29.016 1.00 48.15 40 VAL C CA 1
ATOM 2103 C C . VAL C 1 41 ? 135.972 -12.304 30.433 1.00 50.25 40 VAL C C 1
ATOM 2104 O O . VAL C 1 41 ? 136.972 -12.623 31.075 1.00 55.81 40 VAL C O 1
ATOM 2108 N N . ILE C 1 42 ? 134.739 -12.410 30.913 1.00 48.16 41 ILE C N 1
ATOM 2109 C CA . ILE C 1 42 ? 134.478 -13.025 32.207 1.00 50.71 41 ILE C CA 1
ATOM 2110 C C . ILE C 1 42 ? 134.393 -14.539 32.046 1.00 53.70 41 ILE C C 1
ATOM 2111 O O . ILE C 1 42 ? 133.534 -15.036 31.326 1.00 54.53 41 ILE C O 1
ATOM 2116 N N . GLN C 1 43 ? 135.280 -15.271 32.692 1.00 57.16 42 GLN C N 1
ATOM 2117 C CA . GLN C 1 43 ? 135.388 -16.686 32.447 1.00 60.70 42 GLN C CA 1
ATOM 2118 C C . GLN C 1 43 ? 134.213 -17.418 32.968 1.00 57.13 42 GLN C C 1
ATOM 2119 O O . GLN C 1 43 ? 133.748 -17.143 34.033 1.00 57.25 42 GLN C O 1
ATOM 2125 N N . GLY C 1 44 ? 133.735 -18.372 32.206 1.00 56.08 43 GLY C N 1
ATOM 2126 C CA . GLY C 1 44 ? 132.606 -19.149 32.625 1.00 55.32 43 GLY C CA 1
ATOM 2127 C C . GLY C 1 44 ? 131.245 -18.552 32.372 1.00 53.06 43 GLY C C 1
ATOM 2128 O O . GLY C 1 44 ? 130.284 -19.061 32.856 1.00 55.05 43 GLY C O 1
ATOM 2129 N N . THR C 1 45 ? 131.166 -17.482 31.603 1.00 49.07 44 THR C N 1
ATOM 2130 C CA . THR C 1 45 ? 129.886 -16.826 31.342 1.00 48.52 44 THR C CA 1
ATOM 2131 C C . THR C 1 45 ? 129.401 -17.001 29.897 1.00 49.41 44 THR C C 1
ATOM 2132 O O . THR C 1 45 ? 128.358 -16.467 29.515 1.00 47.13 44 THR C O 1
ATOM 2136 N N . GLY C 1 46 ? 130.155 -17.740 29.091 1.00 52.48 45 GLY C N 1
ATOM 2137 C CA . GLY C 1 46 ? 129.828 -17.884 27.682 1.00 51.77 45 GLY C CA 1
ATOM 2138 C C . GLY C 1 46 ? 130.158 -16.649 26.852 1.00 50.43 45 GLY C C 1
ATOM 2139 O O . GLY C 1 46 ? 129.518 -16.390 25.828 1.00 49.82 45 GLY C O 1
ATOM 2140 N N . GLY C 1 47 ? 131.151 -15.879 27.291 1.00 48.54 46 GLY C N 1
ATOM 2141 C CA . GLY C 1 47 ? 131.619 -14.744 26.511 1.00 45.86 46 GLY C CA 1
ATOM 2142 C C . GLY C 1 47 ? 131.186 -13.341 26.931 1.00 42.97 46 GLY C C 1
ATOM 2143 O O . GLY C 1 47 ? 131.333 -12.402 26.150 1.00 43.37 46 GLY C O 1
ATOM 2144 N N . LEU C 1 48 ? 130.651 -13.183 28.141 1.00 40.39 47 LEU C N 1
ATOM 2145 C CA . LEU C 1 48 ? 130.350 -11.845 28.655 1.00 41.04 47 LEU C CA 1
ATOM 2146 C C . LEU C 1 48 ? 131.631 -11.054 28.896 1.00 41.51 47 LEU C C 1
ATOM 2147 O O . LEU C 1 48 ? 132.603 -11.582 29.443 1.00 42.55 47 LEU C O 1
ATOM 2152 N N . ARG C 1 49 ? 131.630 -9.789 28.479 1.00 39.59 48 ARG C N 1
ATOM 2153 C CA . ARG C 1 49 ? 132.805 -8.935 28.632 1.00 37.21 48 ARG C CA 1
ATOM 2154 C C . ARG C 1 49 ? 132.533 -7.739 29.554 1.00 38.11 48 ARG C C 1
ATOM 2155 O O . ARG C 1 49 ? 131.401 -7.254 29.652 1.00 40.01 48 ARG C O 1
ATOM 2163 N N . LYS C 1 50 ? 13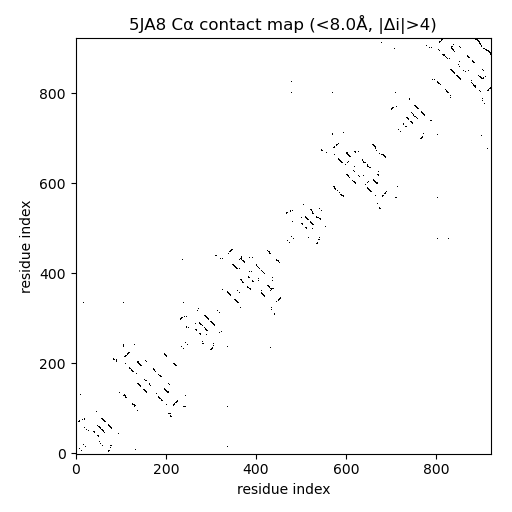3.580 -7.281 30.232 1.00 38.35 49 LYS C N 1
ATOM 2164 C CA . LYS C 1 50 ? 133.484 -6.190 31.202 1.00 39.27 49 LYS C CA 1
ATOM 2165 C C . LYS C 1 50 ? 134.436 -5.057 30.848 1.00 35.65 49 LYS C C 1
ATOM 2166 O O . LYS C 1 50 ? 135.622 -5.291 30.662 1.00 35.68 49 LYS C O 1
ATOM 2172 N N . ILE C 1 51 ? 133.926 -3.834 30.757 1.00 35.79 50 ILE C N 1
ATOM 2173 C CA . ILE C 1 51 ? 134.766 -2.694 30.400 1.00 36.54 50 ILE C CA 1
ATOM 2174 C C . ILE C 1 51 ? 134.588 -1.572 31.409 1.00 36.24 50 ILE C C 1
ATOM 2175 O O . ILE C 1 51 ? 133.456 -1.172 31.725 1.00 34.42 50 ILE C O 1
ATOM 2180 N N . ARG C 1 52 ? 135.673 -1.033 31.916 1.00 37.79 51 ARG C N 1
ATOM 2181 C CA . ARG C 1 52 ? 135.537 0.075 32.814 1.00 44.20 51 ARG C CA 1
ATOM 2182 C C . ARG C 1 52 ? 135.682 1.345 32.080 1.00 44.70 51 ARG C C 1
ATOM 2183 O O . ARG C 1 52 ? 136.547 1.501 31.289 1.00 47.73 51 ARG C O 1
ATOM 2191 N N . VAL C 1 53 ? 134.782 2.248 32.361 1.00 41.79 52 VAL C N 1
ATOM 2192 C CA . VAL C 1 53 ? 134.739 3.548 31.710 1.00 43.07 52 VAL C CA 1
ATOM 2193 C C . VAL C 1 53 ? 134.940 4.680 32.700 1.00 47.66 52 VAL C C 1
ATOM 2194 O O . VAL C 1 53 ? 134.268 4.741 33.725 1.00 50.58 52 VAL C O 1
ATOM 2198 N N . ALA C 1 54 ? 135.886 5.560 32.416 1.00 53.22 53 ALA C N 1
ATOM 2199 C CA . ALA C 1 54 ? 136.135 6.663 33.320 1.00 61.79 53 ALA C CA 1
ATOM 2200 C C . ALA C 1 54 ? 135.116 7.741 32.969 1.00 71.77 53 ALA C C 1
ATOM 2201 O O . ALA C 1 54 ? 135.142 8.298 31.869 1.00 75.44 53 ALA C O 1
ATOM 2203 N N . SER C 1 55 ? 134.206 8.016 33.899 1.00 78.56 54 SER C N 1
ATOM 2204 C CA . SER C 1 55 ? 133.173 9.030 33.696 1.00 82.80 54 SER C CA 1
ATOM 2205 C C . SER C 1 55 ? 132.877 9.826 34.973 1.00 90.56 54 SER C C 1
ATOM 2206 O O . SER C 1 55 ? 133.263 9.427 36.075 1.00 93.96 54 SER C O 1
ATOM 2209 N N . LYS C 1 56 ? 132.177 10.947 34.809 1.00 94.41 55 LYS C N 1
ATOM 2210 C CA . LYS C 1 56 ? 132.032 11.939 35.872 1.00 97.37 55 LYS C CA 1
ATOM 2211 C C . LYS C 1 56 ? 130.664 11.879 36.550 1.00 97.06 55 LYS C C 1
ATOM 2212 O O . LYS C 1 56 ? 129.940 10.891 36.430 1.00 95.27 55 LYS C O 1
ATOM 2218 N N . LYS C 1 60 ? 128.054 10.635 41.997 1.00 84.52 59 LYS C N 1
ATOM 2219 C CA . LYS C 1 60 ? 128.647 9.385 41.534 1.00 84.32 59 LYS C CA 1
ATOM 2220 C C . LYS C 1 60 ? 130.116 9.599 41.183 1.00 88.44 59 LYS C C 1
ATOM 2221 O O . LYS C 1 60 ? 130.455 9.883 40.031 1.00 89.97 59 LYS C O 1
ATOM 2223 N N . ARG C 1 61 ? 130.982 9.451 42.185 1.00 88.80 60 ARG C N 1
ATOM 2224 C CA . ARG C 1 61 ? 132.391 9.839 42.076 1.00 89.40 60 ARG C CA 1
ATOM 2225 C C . ARG C 1 61 ? 133.280 8.849 41.316 1.00 89.60 60 ARG C C 1
ATOM 2226 O O . ARG C 1 61 ? 134.261 9.246 40.684 1.00 90.95 60 ARG C O 1
ATOM 2234 N N . GLY C 1 62 ? 132.941 7.566 41.385 1.00 88.86 61 GLY C N 1
ATOM 2235 C CA . GLY C 1 62 ? 133.705 6.526 40.715 1.00 85.44 61 GLY C CA 1
ATOM 2236 C C . GLY C 1 62 ? 133.538 6.388 39.211 1.00 82.05 61 GLY C C 1
ATOM 2237 O O . GLY C 1 62 ? 132.741 7.083 38.580 1.00 81.37 61 GLY C O 1
ATOM 2238 N N . GLY C 1 63 ? 134.315 5.475 38.640 1.00 79.01 62 GLY C N 1
ATOM 2239 C CA . GLY C 1 63 ? 134.213 5.106 37.239 1.00 72.75 62 GLY C CA 1
ATOM 2240 C C . GLY C 1 63 ? 133.173 4.011 37.053 1.00 66.29 62 GLY C C 1
ATOM 2241 O O . GLY C 1 63 ? 132.866 3.277 37.992 1.00 70.95 62 GLY C O 1
ATOM 2242 N N . SER C 1 64 ? 132.621 3.895 35.849 1.00 56.43 63 SER C N 1
ATOM 2243 C CA . SER C 1 64 ? 131.571 2.910 35.609 1.00 47.57 63 SER C CA 1
ATOM 2244 C C . SER C 1 64 ? 132.142 1.631 35.013 1.00 42.37 63 SER C C 1
ATOM 2245 O O . SER C 1 64 ? 133.100 1.669 34.243 1.00 43.91 63 SER C O 1
ATOM 2248 N N . ARG C 1 65 ? 131.566 0.500 35.405 1.00 35.87 64 ARG C N 1
ATOM 2249 C CA . ARG C 1 65 ? 131.863 -0.770 34.778 1.00 39.88 64 ARG C CA 1
ATOM 2250 C C . ARG C 1 65 ? 130.662 -1.201 33.952 1.00 39.56 64 ARG C C 1
ATOM 2251 O O . ARG C 1 65 ? 129.530 -1.203 34.438 1.00 40.76 64 ARG C O 1
ATOM 2259 N N . ILE C 1 66 ? 130.889 -1.580 32.704 1.00 36.11 65 ILE C N 1
ATOM 2260 C CA . ILE C 1 66 ? 129.784 -2.092 31.917 1.00 31.43 65 ILE C CA 1
ATOM 2261 C C . ILE C 1 66 ? 130.063 -3.535 31.530 1.00 30.57 65 ILE C C 1
ATOM 2262 O O . ILE C 1 66 ? 131.183 -3.890 31.155 1.00 30.93 65 ILE C O 1
ATOM 2267 N N . ILE C 1 67 ? 129.033 -4.365 31.654 1.00 30.43 66 ILE C N 1
ATOM 2268 C CA . ILE C 1 67 ? 129.109 -5.770 31.293 1.00 33.03 66 ILE C CA 1
ATOM 2269 C C . ILE C 1 67 ? 128.200 -6.048 30.103 1.00 33.48 66 ILE C C 1
ATOM 2270 O O . ILE C 1 67 ? 127.015 -5.688 30.124 1.00 29.82 66 ILE C O 1
ATOM 2275 N N . TYR C 1 68 ? 128.752 -6.669 29.059 1.00 35.07 67 TYR C N 1
ATOM 2276 C CA . TYR C 1 68 ? 127.996 -6.879 27.825 1.00 27.60 67 TYR C CA 1
ATOM 2277 C C . TYR C 1 68 ? 128.318 -8.204 27.127 1.00 33.58 67 TYR C C 1
ATOM 2278 O O . TYR C 1 68 ? 129.324 -8.864 27.415 1.00 36.22 67 TYR C O 1
ATOM 2287 N N . TYR C 1 69 ? 127.451 -8.593 26.204 1.00 32.70 68 TYR C N 1
ATOM 2288 C CA . TYR C 1 69 ? 127.742 -9.726 25.349 1.00 37.91 68 TYR C CA 1
ATOM 2289 C C . TYR C 1 69 ? 127.583 -9.331 23.882 1.00 41.59 68 TYR C C 1
ATOM 2290 O O . TYR C 1 69 ? 126.594 -8.709 23.485 1.00 41.90 68 TYR C O 1
ATOM 2299 N N . PHE C 1 70 ? 128.573 -9.694 23.081 1.00 42.87 69 PHE C N 1
ATOM 2300 C CA . PHE C 1 70 ? 128.493 -9.459 21.659 1.00 45.24 69 PHE C CA 1
ATOM 2301 C C . PHE C 1 70 ? 128.037 -10.758 21.036 1.00 52.19 69 PHE C C 1
ATOM 2302 O O . PHE C 1 70 ? 128.654 -11.796 21.252 1.00 54.73 69 PHE C O 1
ATOM 2310 N N . LEU C 1 71 ? 127.398 -10.869 20.265 1.00 56.86 70 LEU C N 1
ATOM 2311 C CA . LEU C 1 71 ? 126.725 -11.904 19.500 1.00 62.22 70 LEU C CA 1
ATOM 2312 C C . LEU C 1 71 ? 127.180 -11.733 18.053 1.00 71.04 70 LEU C C 1
ATOM 2313 O O . LEU C 1 71 ? 126.777 -10.788 17.373 1.00 70.20 70 LEU C O 1
ATOM 2318 N N . ASP C 1 72 ? 127.890 -12.584 17.813 1.00 81.23 71 ASP C N 1
ATOM 2319 C CA . ASP C 1 72 ? 128.585 -12.441 16.537 1.00 91.29 71 ASP C CA 1
ATOM 2320 C C . ASP C 1 72 ? 127.674 -12.678 15.344 1.00 98.01 71 ASP C C 1
ATOM 2321 O O . ASP C 1 72 ? 127.811 -12.018 14.315 1.00 101.32 71 ASP C O 1
ATOM 2326 N N . GLU C 1 73 ? 126.759 -13.633 15.485 1.00 102.66 72 GLU C N 1
ATOM 2327 C CA . GLU C 1 73 ? 125.848 -13.995 14.406 1.00 102.27 72 GLU C CA 1
ATOM 2328 C C . GLU C 1 73 ? 125.109 -12.780 13.857 1.00 97.91 72 GLU C C 1
ATOM 2329 O O . GLU C 1 73 ? 125.119 -12.534 12.655 1.00 102.91 72 GLU C O 1
ATOM 2331 N N . LYS C 1 74 ? 124.482 -12.016 14.742 1.00 90.50 73 LYS C N 1
ATOM 2332 C CA . LYS C 1 74 ? 123.710 -10.852 14.328 1.00 84.14 73 LYS C CA 1
ATOM 2333 C C . LYS C 1 74 ? 124.494 -9.554 14.486 1.00 75.38 73 LYS C C 1
ATOM 2334 O O . LYS C 1 74 ? 123.977 -8.474 14.201 1.00 74.54 73 LYS C O 1
ATOM 2336 N N . ARG C 1 75 ? 125.739 -9.664 14.938 1.00 69.50 74 ARG C N 1
ATOM 2337 C CA . ARG C 1 75 ? 126.557 -8.493 15.250 1.00 65.78 74 ARG C CA 1
ATOM 2338 C C . ARG C 1 75 ? 125.796 -7.530 16.173 1.00 63.87 74 ARG C C 1
ATOM 2339 O O . ARG C 1 75 ? 125.557 -6.372 15.830 1.00 64.10 74 ARG C O 1
ATOM 2341 N N . ARG C 1 76 ? 125.428 -8.015 17.353 1.00 60.20 75 ARG C N 1
ATOM 2342 C CA . ARG C 1 76 ? 124.550 -7.262 18.238 1.00 56.23 75 ARG C CA 1
ATOM 2343 C C . ARG C 1 76 ? 125.054 -7.241 19.676 1.00 48.60 75 ARG C C 1
ATOM 2344 O O . ARG C 1 76 ? 125.525 -8.251 20.187 1.00 49.75 75 ARG C O 1
ATOM 2352 N N . PHE C 1 77 ? 124.932 -6.091 20.328 1.00 41.06 76 PHE C N 1
ATOM 2353 C CA . PHE C 1 77 ? 125.417 -5.936 21.686 1.00 38.87 76 PHE C CA 1
ATOM 2354 C C . PHE C 1 77 ? 124.282 -5.982 22.684 1.00 38.61 76 PHE C C 1
ATOM 2355 O O . PHE C 1 77 ? 123.287 -5.278 22.534 1.00 37.84 76 PHE C O 1
ATOM 2363 N N . TYR C 1 78 ? 124.459 -6.796 23.719 1.00 37.55 77 TYR C N 1
ATOM 2364 C CA . TYR C 1 78 ? 123.508 -6.877 24.810 1.00 35.04 77 TYR C CA 1
ATOM 2365 C C . TYR C 1 78 ? 124.150 -6.239 26.025 1.00 33.64 77 TYR C C 1
ATOM 2366 O O . TYR C 1 78 ? 125.133 -6.752 26.561 1.00 35.20 77 TYR C O 1
ATOM 2375 N N . LEU C 1 79 ? 123.595 -5.116 26.460 1.00 31.75 78 LEU C N 1
ATOM 2376 C CA . LEU C 1 79 ? 124.161 -4.395 27.594 1.00 27.79 78 LEU C CA 1
ATOM 2377 C C . LEU C 1 79 ? 123.478 -4.902 28.850 1.00 29.94 78 LEU C C 1
ATOM 2378 O O . LEU C 1 79 ? 122.290 -4.644 29.073 1.00 32.18 78 LEU C O 1
ATOM 2383 N N . LEU C 1 80 ? 124.249 -5.624 29.663 1.00 28.72 79 LEU C N 1
ATOM 2384 C CA . LEU C 1 80 ? 123.725 -6.334 30.822 1.00 31.06 79 LEU C CA 1
ATOM 2385 C C . LEU C 1 80 ? 123.436 -5.393 31.972 1.00 31.09 79 LEU C C 1
ATOM 2386 O O . LEU C 1 80 ? 122.302 -5.248 32.428 1.00 32.06 79 LEU C O 1
ATOM 2391 N N . THR C 1 81 ? 124.489 -4.765 32.456 1.00 29.10 80 THR C N 1
ATOM 2392 C CA . THR C 1 81 ? 124.369 -3.962 33.643 1.00 30.33 80 THR C CA 1
ATOM 2393 C C . THR C 1 81 ? 125.480 -2.939 33.650 1.00 30.19 80 THR C C 1
ATOM 2394 O O . THR C 1 81 ? 126.425 -3.025 32.864 1.00 30.31 80 THR C O 1
ATOM 2398 N N . ILE C 1 82 ? 125.343 -1.955 34.526 1.00 30.30 81 ILE C N 1
ATOM 2399 C CA . ILE C 1 82 ? 126.362 -0.940 34.699 1.00 32.01 81 ILE C CA 1
ATOM 2400 C C . ILE C 1 82 ? 126.443 -0.572 36.181 1.00 34.99 81 ILE C C 1
ATOM 2401 O O . ILE C 1 82 ? 125.427 -0.486 36.866 1.00 36.98 81 ILE C O 1
ATOM 2406 N N . TYR C 1 83 ? 127.654 -0.372 36.680 1.00 36.86 82 TYR C N 1
ATOM 2407 C CA . TYR C 1 83 ? 127.835 -0.151 38.104 1.00 43.74 82 TYR C CA 1
ATOM 2408 C C . TYR C 1 83 ? 129.156 0.543 38.413 1.00 46.97 82 TYR C C 1
ATOM 2409 O O . TYR C 1 83 ? 130.029 0.628 37.559 1.00 48.92 82 TYR C O 1
ATOM 2418 N N . GLY C 1 84 ? 129.279 1.075 39.624 1.00 49.83 83 GLY C N 1
ATOM 2419 C CA . GLY C 1 84 ? 130.534 1.649 40.073 1.00 53.97 83 GLY C CA 1
ATOM 2420 C C . GLY C 1 84 ? 131.339 0.631 40.862 1.00 57.63 83 GLY C C 1
ATOM 2421 O O . GLY C 1 84 ? 130.909 -0.515 41.021 1.00 55.43 83 GLY C O 1
ATOM 2422 N N . LYS C 1 85 ? 132.506 1.044 41.350 1.00 60.98 84 LYS C N 1
ATOM 2423 C CA . LYS C 1 85 ? 133.387 0.148 42.094 1.00 65.47 84 LYS C CA 1
ATOM 2424 C C . LYS C 1 85 ? 132.666 -0.463 43.299 1.00 67.65 84 LYS C C 1
ATOM 2425 O O . LYS C 1 85 ? 131.959 0.229 44.031 1.00 68.34 84 LYS C O 1
ATOM 2431 N N . ASN C 1 86 ? 132.839 -1.771 43.471 1.00 70.27 85 ASN C N 1
ATOM 2432 C CA . ASN C 1 86 ? 132.344 -2.513 44.635 1.00 74.36 85 ASN C CA 1
ATOM 2433 C C . ASN C 1 86 ? 130.825 -2.598 44.795 1.00 71.61 85 ASN C C 1
ATOM 2434 O O . ASN C 1 86 ? 130.335 -2.766 45.912 1.00 71.66 85 ASN C O 1
ATOM 2439 N N . GLU C 1 87 ? 130.079 -2.470 43.700 1.00 67.74 86 GLU C N 1
ATOM 2440 C CA . GLU C 1 87 ? 128.631 -2.657 43.750 1.00 64.08 86 GLU C CA 1
ATOM 2441 C C . GLU C 1 87 ? 128.222 -4.057 43.271 1.00 59.63 86 GLU C C 1
ATOM 2442 O O . GLU C 1 87 ? 127.067 -4.472 43.427 1.00 54.97 86 GLU C O 1
ATOM 2448 N N . MET C 1 88 ? 129.198 -4.791 42.739 1.00 60.50 87 MET C N 1
ATOM 2449 C CA . MET C 1 88 ? 128.988 -6.138 42.212 1.00 62.31 87 MET C CA 1
ATOM 2450 C C . MET C 1 88 ? 129.905 -7.141 42.921 1.00 66.05 87 MET C C 1
ATOM 2451 O O . MET C 1 88 ? 130.909 -6.755 43.520 1.00 68.16 87 MET C O 1
ATOM 2456 N N . SER C 1 89 ? 129.566 -8.425 42.847 1.00 66.83 88 SER C N 1
ATOM 2457 C CA . SER C 1 89 ? 130.310 -9.441 43.586 1.00 69.20 88 SER C CA 1
ATOM 2458 C C . SER C 1 89 ? 130.862 -10.568 42.722 1.00 69.69 88 SER C C 1
ATOM 2459 O O . SER C 1 89 ? 130.579 -10.660 41.532 1.00 70.07 88 SER C O 1
ATOM 2462 N N . ASP C 1 90 ? 131.653 -11.425 43.354 1.00 73.81 89 ASP C N 1
ATOM 2463 C CA . ASP C 1 90 ? 132.217 -12.608 42.717 1.00 74.84 89 ASP C CA 1
ATOM 2464 C C . ASP C 1 90 ? 131.115 -13.588 42.326 1.00 69.39 89 ASP C C 1
ATOM 2465 O O . ASP C 1 90 ? 130.161 -13.780 43.084 1.00 73.24 89 ASP C O 1
ATOM 2470 N N . LEU C 1 91 ? 131.296 -14.224 41.185 1.00 61.84 90 LEU C N 1
ATOM 2471 C CA . LEU C 1 91 ? 130.314 -15.150 40.670 1.00 55.27 90 LEU C CA 1
ATOM 2472 C C . LEU C 1 91 ? 130.622 -16.592 41.003 1.00 53.08 90 LEU C C 1
ATOM 2473 O O . LEU C 1 91 ? 131.698 -17.051 40.769 1.00 54.27 90 LEU C O 1
ATOM 2478 N N . ASN C 1 92 ? 129.658 -17.307 41.537 1.00 50.14 91 ASN C N 1
ATOM 2479 C CA . ASN C 1 92 ? 129.833 -18.703 41.810 1.00 52.07 91 ASN C CA 1
ATOM 2480 C C . ASN C 1 92 ? 129.244 -19.481 40.703 1.00 51.77 91 ASN C C 1
ATOM 2481 O O . ASN C 1 92 ? 128.844 -18.921 39.742 1.00 50.09 91 ASN C O 1
ATOM 2486 N N . ALA C 1 93 ? 129.198 -20.783 40.836 1.00 55.26 92 ALA C N 1
ATOM 2487 C CA . ALA C 1 93 ? 128.765 -21.621 39.758 1.00 56.01 92 ALA C CA 1
ATOM 2488 C C . ALA C 1 93 ? 127.269 -21.581 39.598 1.00 57.00 92 ALA C C 1
ATOM 2489 O O . ALA C 1 93 ? 126.743 -21.523 38.516 1.00 58.19 92 ALA C O 1
ATOM 2491 N N . ASN C 1 94 ? 126.581 -21.635 40.702 1.00 58.08 93 ASN C N 1
ATOM 2492 C CA . ASN C 1 94 ? 125.134 -21.501 40.678 1.00 60.25 93 ASN C CA 1
ATOM 2493 C C . ASN C 1 94 ? 124.707 -20.185 40.034 1.00 59.97 93 ASN C C 1
ATOM 2494 O O . ASN C 1 94 ? 123.672 -20.113 39.374 1.00 62.56 93 ASN C O 1
ATOM 2499 N N . GLN C 1 95 ? 125.500 -19.139 40.233 1.00 55.98 94 GLN C N 1
ATOM 2500 C CA . GLN C 1 95 ? 125.164 -17.829 39.689 1.00 50.23 94 GLN C CA 1
ATOM 2501 C C . GLN C 1 95 ? 125.463 -17.742 38.194 1.00 48.43 94 GLN C C 1
ATOM 2502 O O . GLN C 1 95 ? 124.711 -17.138 37.428 1.00 45.74 94 GLN C O 1
ATOM 2508 N N . ARG C 1 96 ? 126.506 -18.409 37.762 1.00 50.51 95 ARG C N 1
ATOM 2509 C CA . ARG C 1 96 ? 126.874 -18.401 36.374 1.00 47.30 95 ARG C CA 1
ATOM 2510 C C . ARG C 1 96 ? 125.882 -19.174 35.561 1.00 46.85 95 ARG C C 1
ATOM 2511 O O . ARG C 1 96 ? 125.589 -18.843 34.450 1.00 42.24 95 ARG C O 1
ATOM 2519 N N . LYS C 1 97 ? 125.374 -20.237 36.142 1.00 50.55 96 LYS C N 1
ATOM 2520 C CA . LYS C 1 97 ? 124.376 -21.046 35.461 1.00 54.16 96 LYS C CA 1
ATOM 2521 C C . LYS C 1 97 ? 123.164 -20.174 35.174 1.00 55.25 96 LYS C C 1
ATOM 2522 O O . LYS C 1 97 ? 122.675 -20.124 34.044 1.00 58.58 96 LYS C O 1
ATOM 2524 N N . GLN C 1 98 ? 122.689 -19.480 36.204 1.00 51.81 97 GLN C N 1
ATOM 2525 C CA . GLN C 1 98 ? 121.533 -18.608 36.065 1.00 48.45 97 GLN C CA 1
ATOM 2526 C C . GLN C 1 98 ? 121.781 -17.487 35.063 1.00 47.87 97 GLN C C 1
ATOM 2527 O O . GLN C 1 98 ? 120.925 -17.195 34.218 1.00 47.16 97 GLN C O 1
ATOM 2533 N N . LEU C 1 99 ? 122.968 -16.893 35.147 1.00 44.97 98 LEU C N 1
ATOM 2534 C CA . LEU C 1 99 ? 123.348 -15.784 34.286 1.00 40.93 98 LEU C CA 1
ATOM 2535 C C . LEU C 1 99 ? 123.366 -16.224 32.822 1.00 47.88 98 LEU C C 1
ATOM 2536 O O . LEU C 1 99 ? 122.945 -15.487 31.930 1.00 49.08 98 LEU C O 1
ATOM 2541 N N . MET C 1 100 ? 123.845 -17.436 32.573 1.00 48.70 99 MET C N 1
ATOM 2542 C CA . MET C 1 100 ? 123.874 -17.945 31.213 1.00 47.22 99 MET C CA 1
ATOM 2543 C C . MET C 1 100 ? 122.469 -18.302 30.743 1.00 49.49 99 MET C C 1
ATOM 2544 O O . MET C 1 100 ? 122.159 -18.180 29.557 1.00 42.95 99 MET C O 1
ATOM 2549 N N . ALA C 1 101 ? 121.638 -18.790 31.658 1.00 42.71 100 ALA C N 1
ATOM 2550 C CA . ALA C 1 101 ? 120.256 -19.101 31.310 1.00 50.39 100 ALA C CA 1
ATOM 2551 C C . ALA C 1 101 ? 119.528 -17.811 30.979 1.00 49.17 100 ALA C C 1
ATOM 2552 O O . ALA C 1 101 ? 118.717 -17.762 30.050 1.00 43.46 100 ALA C O 1
ATOM 2554 N N . PHE C 1 102 ? 119.836 -16.765 31.746 1.00 45.58 101 PHE C N 1
ATOM 2555 C CA . PHE C 1 102 ? 119.262 -15.448 31.512 1.00 40.59 101 PHE C CA 1
ATOM 2556 C C . PHE C 1 102 ? 119.630 -14.950 30.121 1.00 40.72 101 PHE C C 1
ATOM 2557 O O . PHE C 1 102 ? 118.765 -14.529 29.356 1.00 40.39 101 PHE C O 1
ATOM 2565 N N . MET C 1 103 ? 120.922 -14.984 29.809 1.00 42.41 102 MET C N 1
ATOM 2566 C CA . MET C 1 103 ? 121.403 -14.584 28.492 1.00 44.11 102 MET C CA 1
ATOM 2567 C C . MET C 1 103 ? 120.727 -15.380 27.393 1.00 46.11 102 MET C C 1
ATOM 2568 O O . MET C 1 103 ? 120.310 -14.819 26.381 1.00 47.40 102 MET C O 1
ATOM 2573 N N . GLU C 1 104 ? 120.635 -16.689 27.587 1.00 42.80 103 GLU C N 1
ATOM 2574 C CA . GLU C 1 104 ? 119.978 -17.555 26.620 1.00 46.16 103 GLU C CA 1
ATOM 2575 C C . GLU C 1 104 ? 118.513 -17.163 26.432 1.00 51.76 103 GLU C C 1
ATOM 2576 O O . GLU C 1 104 ? 118.037 -17.018 25.307 1.00 54.61 103 GLU C O 1
ATOM 2582 N N . ALA C 1 105 ? 117.798 -17.007 27.541 1.00 50.20 104 ALA C N 1
ATOM 2583 C CA . ALA C 1 105 ? 116.385 -16.634 27.495 1.00 53.06 104 ALA C CA 1
ATOM 2584 C C . ALA C 1 105 ? 116.212 -15.287 26.805 1.00 55.26 104 ALA C C 1
ATOM 2585 O O . ALA C 1 105 ? 115.322 -15.103 25.975 1.00 59.13 104 ALA C O 1
ATOM 2587 N N . TRP C 1 106 ? 117.089 -14.356 27.148 1.00 51.42 105 TRP C N 1
ATOM 2588 C CA . TRP C 1 106 ? 117.035 -13.005 26.627 1.00 51.14 105 TRP C CA 1
ATOM 2589 C C . TRP C 1 106 ? 117.297 -12.991 25.121 1.00 55.87 105 TRP C C 1
ATOM 2590 O O . TRP C 1 106 ? 116.549 -12.378 24.357 1.00 57.20 105 TRP C O 1
ATOM 2601 N N . ARG C 1 107 ? 118.365 -13.664 24.703 1.00 56.42 106 ARG C N 1
ATOM 2602 C CA . ARG C 1 107 ? 118.705 -13.777 23.288 1.00 56.99 106 ARG C CA 1
ATOM 2603 C C . ARG C 1 107 ? 117.531 -14.344 22.489 1.00 65.44 106 ARG C C 1
ATOM 2604 O O . ARG C 1 107 ? 117.298 -13.954 21.347 1.00 68.48 106 ARG C O 1
ATOM 2606 N N . ASN C 1 108 ? 116.794 -15.268 23.094 1.00 71.45 107 ASN C N 1
ATOM 2607 C CA . ASN C 1 108 ? 115.684 -15.927 22.412 1.00 80.06 107 ASN C CA 1
ATOM 2608 C C . ASN C 1 108 ? 114.356 -15.186 22.502 1.00 85.23 107 ASN C C 1
ATOM 2609 O O . ASN C 1 108 ? 113.406 -15.524 21.796 1.00 85.79 107 ASN C O 1
ATOM 2614 N N . GLU C 1 109 ? 114.282 -14.173 23.359 1.00 89.91 108 GLU C N 1
ATOM 2615 C CA . GLU C 1 109 ? 113.037 -13.436 23.485 1.00 96.86 108 GLU C CA 1
ATOM 2616 C C . GLU C 1 109 ? 112.823 -12.547 22.266 1.00 103.05 108 GLU C C 1
ATOM 2617 O O . GLU C 1 109 ? 111.721 -12.496 21.721 1.00 109.73 108 GLU C O 1
ATOM 2623 N N . GLN C 1 110 ? 113.855 -11.852 21.826 1.00 104.31 109 GLN C N 1
ATOM 2624 C CA . GLN C 1 110 ? 113.767 -11.189 20.539 1.00 109.94 109 GLN C CA 1
ATOM 2625 C C . GLN C 1 110 ? 114.565 -12.001 19.543 1.00 110.79 109 GLN C C 1
ATOM 2626 O O . GLN C 1 110 ? 115.777 -11.942 19.539 1.00 109.35 109 GLN C O 1
ATOM 2632 N N . SER C 1 111 ? 113.884 -12.737 18.674 1.00 114.51 110 SER C N 1
ATOM 2633 C CA . SER C 1 111 ? 114.554 -13.682 17.777 1.00 112.71 110 SER C CA 1
ATOM 2634 C C . SER C 1 111 ? 113.562 -14.399 16.869 1.00 114.32 110 SER C C 1
ATOM 2635 O O . SER C 1 111 ? 112.367 -14.461 17.164 1.00 111.88 110 SER C O 1
ATOM 2638 N N . GLN D 2 1 ? 109.972 3.391 31.986 1.00 29.02 2 GLN D N 1
ATOM 2639 C CA . GLN D 2 1 ? 110.346 3.549 33.361 1.00 29.98 2 GLN D CA 1
ATOM 2640 C C . GLN D 2 1 ? 110.158 2.250 34.096 1.00 34.06 2 GLN D C 1
ATOM 2641 O O . GLN D 2 1 ? 109.094 1.704 34.124 1.00 37.94 2 GLN D O 1
ATOM 2647 N N . VAL D 2 2 ? 111.229 1.745 34.660 1.00 29.78 3 VAL D N 1
ATOM 2648 C CA . VAL D 2 2 ? 111.178 0.487 35.332 1.00 32.61 3 VAL D CA 1
ATOM 2649 C C . VAL D 2 2 ? 111.176 0.567 36.826 1.00 32.48 3 VAL D C 1
ATOM 2650 O O . VAL D 2 2 ? 111.872 1.312 37.413 1.00 29.52 3 VAL D O 1
ATOM 2654 N N . GLN D 2 3 ? 110.312 -0.219 37.423 1.00 34.65 4 GLN D N 1
ATOM 2655 C CA . GLN D 2 3 ? 110.128 -0.183 38.861 1.00 32.47 4 GLN D CA 1
ATOM 2656 C C . GLN D 2 3 ? 109.678 -1.515 39.395 1.00 29.80 4 GLN D C 1
ATOM 2657 O O . GLN D 2 3 ? 109.132 -2.339 38.664 1.00 27.85 4 GLN D O 1
ATOM 2663 N N . LEU D 2 4 ? 109.891 -1.697 40.692 1.00 31.17 5 LEU D N 1
ATOM 2664 C CA . LEU D 2 4 ? 109.259 -2.769 41.445 1.00 28.67 5 LEU D CA 1
ATOM 2665 C C . LEU D 2 4 ? 108.347 -2.085 42.449 1.00 30.80 5 LEU D C 1
ATOM 2666 O O . LEU D 2 4 ? 108.728 -1.086 43.048 1.00 35.77 5 LEU D O 1
ATOM 2671 N N . GLN D 2 5 ? 107.131 -2.589 42.602 1.00 30.91 6 GLN D N 1
ATOM 2672 C CA . GLN D 2 5 ? 106.160 -1.974 43.495 1.00 28.35 6 GLN D CA 1
ATOM 2673 C C . GLN D 2 5 ? 105.864 -2.891 44.678 1.00 31.18 6 GLN D C 1
ATOM 2674 O O . GLN D 2 5 ? 105.303 -3.973 44.519 1.00 34.16 6 GLN D O 1
ATOM 2680 N N . GLU D 2 6 ? 106.280 -2.450 45.860 1.00 30.64 7 GLU D N 1
ATOM 2681 C CA . GLU D 2 6 ? 106.150 -3.220 47.090 1.00 30.69 7 GLU D CA 1
ATOM 2682 C C . GLU D 2 6 ? 104.828 -2.930 47.813 1.00 33.09 7 GLU D C 1
ATOM 2683 O O . GLU D 2 6 ? 104.399 -1.785 47.892 1.00 35.54 7 GLU D O 1
ATOM 2689 N N . SER D 2 7 ? 104.179 -3.962 48.339 1.00 31.97 8 SER D N 1
ATOM 2690 C CA . SER D 2 7 ? 102.927 -3.752 49.053 1.00 31.70 8 SER D CA 1
ATOM 2691 C C . SER D 2 7 ? 102.651 -4.813 50.109 1.00 28.76 8 SER D C 1
ATOM 2692 O O . SER D 2 7 ? 103.303 -5.853 50.157 1.00 30.75 8 SER D O 1
ATOM 2695 N N . GLY D 2 8 ? 101.661 -4.544 50.949 1.00 29.13 9 GLY D N 1
ATOM 2696 C CA . GLY D 2 8 ? 101.220 -5.510 51.935 1.00 32.16 9 GLY D CA 1
ATOM 2697 C C . GLY D 2 8 ? 101.781 -5.244 53.320 1.00 37.25 9 GLY D C 1
ATOM 2698 O O . GLY D 2 8 ? 101.551 -6.025 54.236 1.00 41.53 9 GLY D O 1
ATOM 2699 N N . GLY D 2 9 ? 102.508 -4.144 53.487 1.00 34.62 10 GLY D N 1
ATOM 2700 C CA . GLY D 2 9 ? 103.066 -3.827 54.786 1.00 37.76 10 GLY D CA 1
ATOM 2701 C C . GLY D 2 9 ? 101.978 -3.341 55.719 1.00 42.78 10 GLY D C 1
ATOM 2702 O O . GLY D 2 9 ? 100.796 -3.362 55.359 1.00 45.65 10 GLY D O 1
ATOM 2703 N N . GLY D 2 10 ? 102.358 -2.912 56.920 1.00 42.49 11 GLY D N 1
ATOM 2704 C CA . GLY D 2 10 ? 101.369 -2.448 57.877 1.00 43.89 11 GLY D CA 1
ATOM 2705 C C . GLY D 2 10 ? 101.691 -2.754 59.328 1.00 45.05 11 GLY D C 1
ATOM 2706 O O . GLY D 2 10 ? 102.791 -3.200 59.668 1.00 43.97 11 GLY D O 1
ATOM 2707 N N . LEU D 2 11 ? 100.714 -2.506 60.192 1.00 46.06 12 LEU D N 1
ATOM 2708 C CA . LEU D 2 11 ? 100.864 -2.773 61.618 1.00 44.30 12 LEU D CA 1
ATOM 2709 C C . LEU D 2 11 ? 100.413 -4.192 61.934 1.00 43.29 12 LEU D C 1
ATOM 2710 O O . LEU D 2 11 ? 99.384 -4.651 61.446 1.00 42.53 12 LEU D O 1
ATOM 2715 N N . VAL D 2 12 ? 101.193 -4.889 62.746 1.00 44.45 13 VAL D N 1
ATOM 2716 C CA . VAL D 2 12 ? 100.875 -6.261 63.099 1.00 46.87 13 VAL D CA 1
ATOM 2717 C C . VAL D 2 12 ? 101.354 -6.533 64.527 1.00 49.78 13 VAL D C 1
ATOM 2718 O O . VAL D 2 12 ? 102.319 -5.918 64.989 1.00 46.35 13 VAL D O 1
ATOM 2722 N N . GLN D 2 13 ? 100.678 -7.444 65.223 1.00 56.05 14 GLN D N 1
ATOM 2723 C CA . GLN D 2 13 ? 101.082 -7.827 66.578 1.00 59.38 14 GLN D CA 1
ATOM 2724 C C . GLN D 2 13 ? 102.232 -8.819 66.552 1.00 58.31 14 GLN D C 1
ATOM 2725 O O . GLN D 2 13 ? 102.434 -9.524 65.558 1.00 60.93 14 GLN D O 1
ATOM 2731 N N . PRO D 2 14 ? 103.011 -8.853 67.639 1.00 53.54 15 PRO D N 1
ATOM 2732 C CA . PRO D 2 14 ? 104.027 -9.893 67.813 1.00 52.72 15 PRO D CA 1
ATOM 2733 C C . PRO D 2 14 ? 103.413 -11.280 67.673 1.00 53.40 15 PRO D C 1
ATOM 2734 O O . PRO D 2 14 ? 102.330 -11.518 68.205 1.00 52.69 15 PRO D O 1
ATOM 2738 N N . GLY D 2 15 ? 104.084 -12.165 66.939 1.00 55.03 16 GLY D N 1
ATOM 2739 C CA . GLY D 2 15 ? 103.564 -13.496 66.686 1.00 49.20 16 GLY D CA 1
ATOM 2740 C C . GLY D 2 15 ? 102.736 -13.554 65.420 1.00 51.59 16 GLY D C 1
ATOM 2741 O O . GLY D 2 15 ? 102.447 -14.635 64.909 1.00 49.52 16 GLY D O 1
ATOM 2742 N N . GLY D 2 16 ? 102.367 -12.386 64.899 1.00 49.55 17 GLY D N 1
ATOM 2743 C CA . GLY D 2 16 ? 101.494 -12.307 63.740 1.00 50.09 17 GLY D CA 1
ATOM 2744 C C . GLY D 2 16 ? 102.146 -12.741 62.437 1.00 53.86 17 GLY D C 1
ATOM 2745 O O . GLY D 2 16 ? 103.287 -13.199 62.421 1.00 55.12 17 GLY D O 1
ATOM 2746 N N . SER D 2 17 ? 101.402 -12.620 61.342 1.00 55.10 18 SER D N 1
ATOM 2747 C CA . SER D 2 17 ? 101.889 -13.015 60.028 1.00 54.35 18 SER D CA 1
ATOM 2748 C C . SER D 2 17 ? 101.649 -11.936 58.985 1.00 51.98 18 SER D C 1
ATOM 2749 O O . SER D 2 17 ? 100.780 -11.080 59.153 1.00 51.82 18 SER D O 1
ATOM 2752 N N . LEU D 2 18 ? 102.418 -11.993 57.900 1.00 51.51 19 LEU D N 1
ATOM 2753 C CA . LEU D 2 18 ? 102.242 -11.089 56.770 1.00 48.76 19 LEU D CA 1
ATOM 2754 C C . LEU D 2 18 ? 102.621 -11.695 55.435 1.00 44.61 19 LEU D C 1
ATOM 2755 O O . LEU D 2 18 ? 103.416 -12.632 55.358 1.00 47.70 19 LEU D O 1
ATOM 2760 N N . ARG D 2 19 ? 102.020 -11.154 54.384 1.00 40.72 20 ARG D N 1
ATOM 2761 C CA . ARG D 2 19 ? 102.446 -11.430 53.025 1.00 41.60 20 ARG D CA 1
ATOM 2762 C C . ARG D 2 19 ? 102.688 -10.111 52.312 1.00 43.17 20 ARG D C 1
ATOM 2763 O O . ARG D 2 19 ? 101.794 -9.267 52.256 1.00 45.62 20 ARG D O 1
ATOM 2771 N N . LEU D 2 20 ? 103.885 -9.945 51.760 1.00 42.34 21 LEU D N 1
ATOM 2772 C CA . LEU D 2 20 ? 104.258 -8.741 51.030 1.00 37.79 21 LEU D CA 1
ATOM 2773 C C . LEU D 2 20 ? 104.285 -9.068 49.549 1.00 40.27 21 LEU D C 1
ATOM 2774 O O . LEU D 2 20 ? 104.405 -10.235 49.171 1.00 31.13 21 LEU D O 1
ATOM 2779 N N . SER D 2 21 ? 104.094 -8.047 48.720 1.00 36.95 22 SER D N 1
ATOM 2780 C CA . SER D 2 21 ? 104.101 -8.218 47.274 1.00 35.29 22 SER D CA 1
ATOM 2781 C C . SER D 2 21 ? 105.129 -7.327 46.607 1.00 34.86 22 SER D C 1
ATOM 2782 O O . SER D 2 21 ? 105.327 -6.178 47.002 1.00 35.62 22 SER D O 1
ATOM 2785 N N . CYS D 2 22 ? 105.785 -7.885 45.596 1.00 34.00 23 CYS D N 1
ATOM 2786 C CA . CYS D 2 22 ? 106.724 -7.165 44.746 1.00 30.41 23 CYS D CA 1
ATOM 2787 C C . CYS D 2 22 ? 106.243 -7.315 43.310 1.00 32.25 23 CYS D C 1
ATOM 2788 O O . CYS D 2 22 ? 106.206 -8.423 42.784 1.00 34.43 23 CYS D O 1
ATOM 2791 N N . ALA D 2 23 ? 105.834 -6.220 42.682 1.00 32.58 24 ALA D N 1
ATOM 2792 C CA . ALA D 2 23 ? 105.303 -6.302 41.322 1.00 30.06 24 ALA D CA 1
ATOM 2793 C C . ALA D 2 23 ? 106.127 -5.490 40.330 1.00 27.64 24 ALA D C 1
ATOM 2794 O O . ALA D 2 23 ? 106.398 -4.313 40.563 1.00 27.98 24 ALA D O 1
ATOM 2796 N N . ALA D 2 24 ? 106.537 -6.118 39.233 1.00 26.36 25 ALA D N 1
ATOM 2797 C CA . ALA D 2 24 ? 107.304 -5.411 38.203 1.00 25.78 25 ALA D CA 1
ATOM 2798 C C . ALA D 2 24 ? 106.440 -4.409 37.450 1.00 26.25 25 ALA D C 1
ATOM 2799 O O . ALA D 2 24 ? 105.309 -4.701 37.084 1.00 28.04 25 ALA D O 1
ATOM 2801 N N . SER D 2 25 ? 106.996 -3.232 37.202 1.00 31.62 26 SER D N 1
ATOM 2802 C CA . SER D 2 25 ? 106.350 -2.218 36.385 1.00 26.33 26 SER D CA 1
ATOM 2803 C C . SER D 2 25 ? 107.268 -1.754 35.263 1.00 26.20 26 SER D C 1
ATOM 2804 O O . SER D 2 25 ? 108.426 -1.401 35.503 1.00 26.39 26 SER D O 1
ATOM 2807 N N . GLY D 2 26 ? 106.764 -1.782 34.034 1.00 27.98 27 GLY D N 1
ATOM 2808 C CA . GLY D 2 26 ? 107.547 -1.322 32.900 1.00 27.46 27 GLY D CA 1
ATOM 2809 C C . GLY D 2 26 ? 108.481 -2.391 32.373 1.00 29.38 27 GLY D C 1
ATOM 2810 O O . GLY D 2 26 ? 109.277 -2.150 31.464 1.00 33.52 27 GLY D O 1
ATOM 2811 N N . PHE D 2 27 ? 108.398 -3.576 32.962 1.00 26.97 28 PHE D N 1
ATOM 2812 C CA . PHE D 2 27 ? 109.152 -4.716 32.476 1.00 30.36 28 PHE D CA 1
ATOM 2813 C C . PHE D 2 27 ? 108.525 -6.005 32.969 1.00 34.09 28 PHE D C 1
ATOM 2814 O O . PHE D 2 27 ? 107.630 -5.994 33.819 1.00 35.59 28 PHE D O 1
ATOM 2822 N N . THR D 2 28 ? 108.999 -7.115 32.415 1.00 35.91 29 THR D N 1
ATOM 2823 C CA . THR D 2 28 ? 108.554 -8.441 32.806 1.00 35.88 29 THR D CA 1
ATOM 2824 C C . THR D 2 28 ? 109.642 -9.087 33.656 1.00 36.94 29 THR D C 1
ATOM 2825 O O . THR D 2 28 ? 110.812 -9.094 33.268 1.00 41.58 29 THR D O 1
ATOM 2829 N N . LEU D 2 29 ? 109.279 -9.590 34.832 1.00 34.14 30 LEU D N 1
ATOM 2830 C CA . LEU D 2 29 ? 110.298 -10.079 35.757 1.00 35.00 30 LEU D CA 1
ATOM 2831 C C . LEU D 2 29 ? 110.564 -11.580 35.630 1.00 39.72 30 LEU D C 1
ATOM 2832 O O . LEU D 2 29 ? 111.343 -12.139 36.406 1.00 40.81 30 LEU D O 1
ATOM 2837 N N . ASP D 2 30 ? 109.934 -12.216 34.643 1.00 41.32 31 ASP D N 1
ATOM 2838 C CA . ASP D 2 30 ? 110.025 -13.667 34.459 1.00 44.85 31 ASP D CA 1
ATOM 2839 C C . ASP D 2 30 ? 111.450 -14.230 34.557 1.00 45.06 31 ASP D C 1
ATOM 2840 O O . ASP D 2 30 ? 111.677 -15.214 35.259 1.00 44.62 31 ASP D O 1
ATOM 2845 N N . TYR D 2 31 ? 112.396 -13.613 33.850 1.00 45.71 32 TYR D N 1
ATOM 2846 C CA . TYR D 2 31 ? 113.761 -14.137 33.741 1.00 45.58 32 TYR D CA 1
ATOM 2847 C C . TYR D 2 31 ? 114.692 -13.680 34.875 1.00 40.57 32 TYR D C 1
ATOM 2848 O O . TYR D 2 31 ? 115.807 -14.185 35.013 1.00 41.11 32 TYR D O 1
ATOM 2857 N N . TYR D 2 32 ? 114.235 -12.730 35.684 1.00 34.47 33 TYR D N 1
ATOM 2858 C CA . TYR D 2 32 ? 115.079 -12.147 36.721 1.00 32.70 33 TYR D CA 1
ATOM 2859 C C . TYR D 2 32 ? 114.911 -12.798 38.093 1.00 36.74 33 TYR D C 1
ATOM 2860 O O . TYR D 2 32 ? 113.814 -13.207 38.477 1.00 38.07 33 TYR D O 1
ATOM 2869 N N . ALA D 2 33 ? 116.013 -12.877 38.833 1.00 35.74 34 ALA D N 1
ATOM 2870 C CA . ALA D 2 33 ? 115.953 -13.211 40.242 1.00 34.17 34 ALA D CA 1
ATOM 2871 C C . ALA D 2 33 ? 115.382 -12.011 40.969 1.00 32.16 34 ALA D C 1
ATOM 2872 O O . ALA D 2 33 ? 115.574 -10.882 40.543 1.00 33.16 34 ALA D O 1
ATOM 2874 N N . ILE D 2 34 ? 114.674 -12.253 42.063 1.00 32.31 35 ILE D N 1
ATOM 2875 C CA . ILE D 2 34 ? 114.060 -11.176 42.820 1.00 30.16 35 ILE D CA 1
ATOM 2876 C C . ILE D 2 34 ? 114.496 -11.387 44.259 1.00 33.55 35 ILE D C 1
ATOM 2877 O O . ILE D 2 34 ? 114.602 -12.530 44.705 1.00 35.71 35 ILE D O 1
ATOM 2882 N N . GLY D 2 35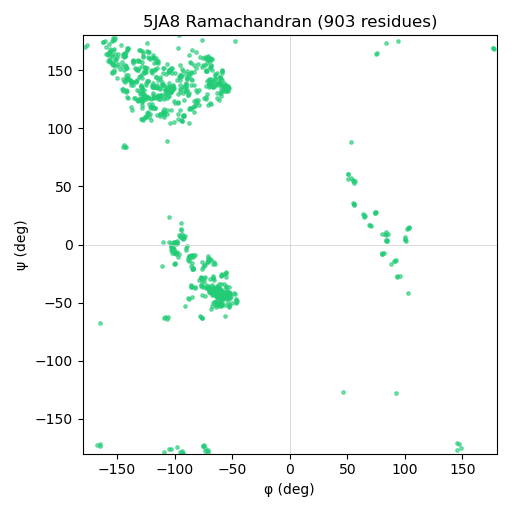 ? 114.744 -10.308 44.993 1.00 32.01 36 GLY D N 1
ATOM 2883 C CA . GLY D 2 35 ? 115.187 -10.440 46.369 1.00 31.56 36 GLY D CA 1
ATOM 2884 C C . GLY D 2 35 ? 114.622 -9.353 47.261 1.00 32.35 36 GLY D C 1
ATOM 2885 O O . GLY D 2 35 ? 114.159 -8.319 46.774 1.00 32.82 36 GLY D O 1
ATOM 2886 N N . TRP D 2 36 ? 114.645 -9.596 48.568 1.00 28.86 37 TRP D N 1
ATOM 2887 C CA . TRP D 2 36 ? 114.120 -8.646 49.536 1.00 31.00 37 TRP D CA 1
ATOM 2888 C C . TRP D 2 36 ? 115.223 -8.214 50.474 1.00 33.07 37 TRP D C 1
ATOM 2889 O O . TRP D 2 36 ? 115.993 -9.045 50.962 1.00 35.50 37 TRP D O 1
ATOM 2900 N N . PHE D 2 37 ? 115.297 -6.918 50.735 1.00 30.75 38 PHE D N 1
ATOM 2901 C CA . PHE D 2 37 ? 116.075 -6.416 51.855 1.00 31.90 38 PHE D CA 1
ATOM 2902 C C . PHE D 2 37 ? 115.185 -5.464 52.628 1.00 30.61 38 PHE D C 1
ATOM 2903 O O . PHE D 2 37 ? 114.125 -5.082 52.146 1.00 30.14 38 PHE D O 1
ATOM 2911 N N . ARG D 2 38 ? 115.600 -5.085 53.827 1.00 31.62 39 ARG D N 1
ATOM 2912 C CA . ARG D 2 38 ? 114.804 -4.157 54.614 1.00 30.57 39 ARG D CA 1
ATOM 2913 C C . ARG D 2 38 ? 115.716 -3.119 55.221 1.00 30.27 39 ARG D C 1
ATOM 2914 O O . ARG D 2 38 ? 116.920 -3.342 55.350 1.00 32.18 39 ARG D O 1
ATOM 2922 N N . GLN D 2 39 ? 115.144 -1.978 55.578 1.00 29.53 40 GLN D N 1
ATOM 2923 C CA . GLN D 2 39 ? 115.918 -0.917 56.191 1.00 32.67 40 GLN D CA 1
ATOM 2924 C C . GLN D 2 39 ? 115.125 -0.227 57.278 1.00 37.20 40 GLN D C 1
ATOM 2925 O O . GLN D 2 39 ? 113.967 0.119 57.081 1.00 37.14 40 GLN D O 1
ATOM 2931 N N . ALA D 2 40 ? 115.745 -0.053 58.435 1.00 41.21 41 ALA D N 1
ATOM 2932 C CA . ALA D 2 40 ? 115.171 0.771 59.481 1.00 44.18 41 ALA D CA 1
ATOM 2933 C C . ALA D 2 40 ? 115.795 2.145 59.334 1.00 49.03 41 ALA D C 1
ATOM 2934 O O . ALA D 2 40 ? 116.875 2.271 58.762 1.00 47.57 41 ALA D O 1
ATOM 2936 N N . PRO D 2 41 ? 115.102 3.189 59.800 1.00 55.37 42 PRO D N 1
ATOM 2937 C CA . PRO D 2 41 ? 115.654 4.539 59.655 1.00 60.03 42 PRO D CA 1
ATOM 2938 C C . PRO D 2 41 ? 116.995 4.694 60.355 1.00 66.61 42 PRO D C 1
ATOM 2939 O O . PRO D 2 41 ? 117.131 4.300 61.512 1.00 67.94 42 PRO D O 1
ATOM 2943 N N . GLY D 2 42 ? 117.984 5.235 59.657 1.00 74.75 43 GLY D N 1
ATOM 2944 C CA . GLY D 2 42 ? 119.279 5.455 60.269 1.00 76.84 43 GLY D CA 1
ATOM 2945 C C . GLY D 2 42 ? 120.145 4.215 60.331 1.00 77.13 43 GLY D C 1
ATOM 2946 O O . GLY D 2 42 ? 121.199 4.225 60.960 1.00 82.71 43 GLY D O 1
ATOM 2947 N N . LYS D 2 43 ? 119.717 3.148 59.666 1.00 67.09 44 LYS D N 1
ATOM 2948 C CA . LYS D 2 43 ? 120.466 1.901 59.710 1.00 59.01 44 LYS D CA 1
ATOM 2949 C C . LYS D 2 43 ? 120.751 1.378 58.304 1.00 51.02 44 LYS D C 1
ATOM 2950 O O . LYS D 2 43 ? 120.107 1.786 57.339 1.00 45.94 44 LYS D O 1
ATOM 2956 N N . GLU D 2 44 ? 121.725 0.480 58.194 1.00 51.84 45 GLU D N 1
ATOM 2957 C CA . GLU D 2 44 ? 122.123 -0.069 56.899 1.00 51.38 45 GLU D CA 1
ATOM 2958 C C . GLU D 2 44 ? 121.072 -1.019 56.354 1.00 48.26 45 GLU D C 1
ATOM 2959 O O . GLU D 2 44 ? 120.279 -1.592 57.101 1.00 47.48 45 GLU D O 1
ATOM 2965 N N . ARG D 2 45 ? 121.080 -1.168 55.035 1.00 46.03 46 ARG D N 1
ATOM 2966 C CA . ARG D 2 45 ? 120.263 -2.142 54.325 1.00 43.22 46 ARG D CA 1
ATOM 2967 C C . ARG D 2 45 ? 120.561 -3.546 54.829 1.00 41.19 46 ARG D C 1
ATOM 2968 O O . ARG D 2 45 ? 121.724 -3.904 55.004 1.00 44.19 46 ARG D O 1
ATOM 2976 N N . GLU D 2 46 ? 119.523 -4.346 55.047 1.00 37.63 47 GLU D N 1
ATOM 2977 C CA . GLU D 2 46 ? 119.719 -5.723 55.482 1.00 37.35 47 GLU D CA 1
ATOM 2978 C C . GLU D 2 46 ? 119.027 -6.723 54.551 1.00 40.77 47 GLU D C 1
ATOM 2979 O O . GLU D 2 46 ? 117.820 -6.630 54.299 1.00 40.32 47 GLU D O 1
ATOM 2985 N N . GLY D 2 47 ? 119.799 -7.681 54.044 1.00 34.82 48 GLY D N 1
ATOM 2986 C CA . GLY D 2 47 ? 119.261 -8.686 53.145 1.00 34.32 48 GLY D CA 1
ATOM 2987 C C . GLY D 2 47 ? 118.272 -9.594 53.849 1.00 46.72 48 GLY D C 1
ATOM 2988 O O . GLY D 2 47 ? 118.526 -10.050 54.969 1.00 45.43 48 GLY D O 1
ATOM 2989 N N . VAL D 2 48 ? 117.144 -9.860 53.196 1.00 33.73 49 VAL D N 1
ATOM 2990 C CA . VAL D 2 48 ? 116.130 -10.749 53.755 1.00 34.53 49 VAL D CA 1
ATOM 2991 C C . VAL D 2 48 ? 116.047 -12.081 53.004 1.00 42.31 49 VAL D C 1
ATOM 2992 O O . VAL D 2 48 ? 116.288 -13.150 53.570 1.00 46.91 49 VAL D O 1
ATOM 2996 N N . SER D 2 49 ? 115.684 -12.006 51.729 1.00 39.02 50 SER D N 1
ATOM 2997 C CA . SER D 2 49 ? 115.456 -13.191 50.926 1.00 38.78 50 SER D CA 1
ATOM 2998 C C . SER D 2 49 ? 115.667 -12.905 49.451 1.00 38.83 50 SER D C 1
ATOM 2999 O O . SER D 2 49 ? 115.666 -11.757 49.026 1.00 40.10 50 SER D O 1
ATOM 3002 N N . CYS D 2 50 ? 115.837 -13.963 48.672 1.00 40.11 51 CYS D N 1
ATOM 3003 C CA . CYS D 2 50 ? 115.946 -13.847 47.224 1.00 38.56 51 CYS D CA 1
ATOM 3004 C C . CYS D 2 50 ? 115.448 -15.145 46.609 1.00 40.27 51 CYS D C 1
ATOM 3005 O O . CYS D 2 50 ? 115.526 -16.208 47.243 1.00 41.46 51 CYS D O 1
ATOM 3008 N N . ILE D 2 51 ? 114.897 -15.049 45.401 1.00 39.45 52 ILE D N 1
ATOM 3009 C CA . ILE D 2 51 ? 114.394 -16.221 44.691 1.00 40.98 52 ILE D CA 1
ATOM 3010 C C . ILE D 2 51 ? 114.797 -16.212 43.219 1.00 42.73 52 ILE D C 1
ATOM 3011 O O . ILE D 2 51 ? 114.713 -15.191 42.534 1.00 43.24 52 ILE D O 1
ATOM 3016 N N . SER D 2 52 ? 115.212 -17.370 42.726 1.00 46.08 53 SER D N 1
ATOM 3017 C CA . SER D 2 52 ? 115.663 -17.491 41.345 1.00 46.56 53 SER D CA 1
ATOM 3018 C C . SER D 2 52 ? 114.494 -17.376 40.372 1.00 46.36 53 SER D C 1
ATOM 3019 O O . SER D 2 52 ? 113.332 -17.481 40.763 1.00 47.44 53 SER D O 1
ATOM 3022 N N . SER D 2 53 ? 114.809 -17.107 39.112 1.00 46.10 54 SER D N 1
ATOM 3023 C CA . SER D 2 53 ? 113.800 -17.032 38.062 1.00 46.18 54 SER D CA 1
ATOM 3024 C C . SER D 2 53 ? 112.935 -18.297 38.018 1.00 49.25 54 SER D C 1
ATOM 3025 O O . SER D 2 53 ? 111.716 -18.227 37.859 1.00 50.72 54 SER D O 1
ATOM 3028 N N . SER D 2 54 ? 113.571 -19.451 38.177 1.00 51.17 55 SER D N 1
ATOM 3029 C CA . SER D 2 54 ? 112.868 -20.728 38.118 1.00 55.86 55 SER D CA 1
ATOM 3030 C C . SER D 2 54 ? 112.230 -21.139 39.451 1.00 56.79 55 SER D C 1
ATOM 3031 O O . SER D 2 54 ? 111.465 -22.103 39.504 1.00 60.23 55 SER D O 1
ATOM 3034 N N . GLY D 2 55 ? 112.555 -20.427 40.526 1.00 52.98 56 GLY D N 1
ATOM 3035 C CA . GLY D 2 55 ? 112.048 -20.780 41.840 1.00 52.90 56 GLY D CA 1
ATOM 3036 C C . GLY D 2 55 ? 112.831 -21.928 42.456 1.00 59.45 56 GLY D C 1
ATOM 3037 O O . GLY D 2 55 ? 112.627 -22.280 43.620 1.00 62.14 56 GLY D O 1
ATOM 3038 N N . GLY D 2 56 ? 113.725 -22.522 41.669 1.00 61.43 57 GLY D N 1
ATOM 3039 C CA . GLY D 2 56 ? 114.502 -23.664 42.117 1.00 64.57 57 GLY D CA 1
ATOM 3040 C C . GLY D 2 56 ? 115.563 -23.328 43.144 1.00 54.97 57 GLY D C 1
ATOM 3041 O O . GLY D 2 56 ? 116.091 -24.211 43.815 1.00 57.98 57 GLY D O 1
ATOM 3042 N N . THR D 2 57 ? 115.872 -22.045 43.275 1.00 57.83 58 THR D N 1
ATOM 3043 C CA . THR D 2 57 ? 116.830 -21.590 44.273 1.00 54.10 58 THR D CA 1
ATOM 3044 C C . THR D 2 57 ? 116.247 -20.454 45.100 1.00 49.75 58 THR D C 1
ATOM 3045 O O . THR D 2 57 ? 115.802 -19.440 44.556 1.00 45.53 58 THR D O 1
ATOM 3049 N N . THR D 2 58 ? 116.237 -20.640 46.415 1.00 50.70 59 THR D N 1
ATOM 3050 C CA . THR D 2 58 ? 115.840 -19.597 47.351 1.00 49.38 59 THR D CA 1
ATOM 3051 C C . THR D 2 58 ? 116.936 -19.375 48.382 1.00 53.53 59 THR D C 1
ATOM 3052 O O . THR D 2 58 ? 117.715 -20.276 48.677 1.00 57.46 59 THR D O 1
ATOM 3056 N N . ASN D 2 59 ? 117.014 -18.159 48.903 1.00 55.08 60 ASN D N 1
ATOM 3057 C CA . ASN D 2 59 ? 117.933 -17.850 49.990 1.00 55.79 60 ASN D CA 1
ATOM 3058 C C . ASN D 2 59 ? 117.232 -17.029 51.064 1.00 55.41 60 ASN D C 1
ATOM 3059 O O . ASN D 2 59 ? 116.267 -16.301 50.780 1.00 48.55 60 ASN D O 1
ATOM 3064 N N . TYR D 2 60 ? 117.712 -17.164 52.297 1.00 60.49 61 TYR D N 1
ATOM 3065 C CA . TYR D 2 60 ? 117.155 -16.435 53.428 1.00 44.44 61 TYR D CA 1
ATOM 3066 C C . TYR D 2 60 ? 118.240 -15.951 54.368 1.00 47.30 61 TYR D C 1
ATOM 3067 O O . TYR D 2 60 ? 119.237 -16.639 54.584 1.00 47.80 61 TYR D O 1
ATOM 3076 N N . ALA D 2 61 ? 118.050 -14.762 54.926 1.00 43.36 62 ALA D N 1
ATOM 3077 C CA . ALA D 2 61 ? 118.938 -14.300 55.980 1.00 45.23 62 ALA D CA 1
ATOM 3078 C C . ALA D 2 61 ? 118.760 -15.226 57.173 1.00 48.10 62 ALA D C 1
ATOM 3079 O O . ALA D 2 61 ? 117.660 -15.717 57.413 1.00 47.47 62 ALA D O 1
ATOM 3081 N N . ASP D 2 62 ? 119.836 -15.469 57.914 1.00 52.22 63 ASP D N 1
ATOM 3082 C CA . ASP D 2 62 ? 119.779 -16.393 59.043 1.00 56.72 63 ASP D CA 1
ATOM 3083 C C . ASP D 2 62 ? 118.694 -16.047 60.053 1.00 57.95 63 ASP D C 1
ATOM 3084 O O . ASP D 2 62 ? 118.002 -16.939 60.549 1.00 60.31 63 ASP D O 1
ATOM 3089 N N . SER D 2 63 ? 118.527 -14.764 60.351 1.00 56.97 64 SER D N 1
ATOM 3090 C CA . SER D 2 63 ? 117.587 -14.377 61.394 1.00 58.22 64 SER D CA 1
ATOM 3091 C C . SER D 2 63 ? 116.130 -14.514 60.958 1.00 59.13 64 SER D C 1
ATOM 3092 O O . SER D 2 63 ? 115.234 -14.508 61.795 1.00 63.84 64 SER D O 1
ATOM 3095 N N . VAL D 2 64 ? 115.882 -14.603 59.657 1.00 56.01 65 VAL D N 1
ATOM 3096 C CA . VAL D 2 64 ? 114.535 -14.901 59.184 1.00 55.35 65 VAL D CA 1
ATOM 3097 C C . VAL D 2 64 ? 114.347 -16.352 58.728 1.00 59.26 65 VAL D C 1
ATOM 3098 O O . VAL D 2 64 ? 113.249 -16.722 58.314 1.00 61.66 65 VAL D O 1
ATOM 3102 N N . LYS D 2 65 ? 115.388 -17.181 58.766 1.00 62.79 66 LYS D N 1
ATOM 3103 C CA . LYS D 2 65 ? 115.218 -18.548 58.249 1.00 68.37 66 LYS D CA 1
ATOM 3104 C C . LYS D 2 65 ? 114.137 -19.312 59.002 1.00 71.25 66 LYS D C 1
ATOM 3105 O O . LYS D 2 65 ? 114.124 -19.362 60.232 1.00 72.12 66 LYS D O 1
ATOM 3111 N N . GLY D 2 66 ? 113.208 -19.871 58.245 1.00 71.62 67 GLY D N 1
ATOM 3112 C CA . GLY D 2 66 ? 112.169 -20.711 58.796 1.00 71.44 67 GLY D CA 1
ATOM 3113 C C . GLY D 2 66 ? 110.904 -19.948 59.127 1.00 68.42 67 GLY D C 1
ATOM 3114 O O . GLY D 2 66 ? 109.815 -20.524 59.149 1.00 69.78 67 GLY D O 1
ATOM 3115 N N . ARG D 2 67 ? 111.052 -18.655 59.410 1.00 64.00 68 ARG D N 1
ATOM 3116 C CA . ARG D 2 67 ? 109.920 -17.764 59.649 1.00 59.01 68 ARG D CA 1
ATOM 3117 C C . ARG D 2 67 ? 109.349 -17.177 58.355 1.00 54.93 68 ARG D C 1
ATOM 3118 O O . ARG D 2 67 ? 108.139 -16.972 58.237 1.00 54.82 68 ARG D O 1
ATOM 3126 N N . PHE D 2 68 ? 110.228 -16.901 57.394 1.00 51.30 69 PHE D N 1
ATOM 3127 C CA . PHE D 2 68 ? 109.837 -16.299 56.124 1.00 46.87 69 PHE D CA 1
ATOM 3128 C C . PHE D 2 68 ? 109.832 -17.316 54.996 1.00 49.08 69 PHE D C 1
ATOM 3129 O O . PHE D 2 68 ? 110.581 -18.290 55.023 1.00 54.30 69 PHE D O 1
ATOM 3137 N N . THR D 2 69 ? 108.951 -17.101 54.024 1.00 46.37 70 THR D N 1
ATOM 3138 C CA . THR D 2 69 ? 108.927 -17.898 52.807 1.00 48.05 70 THR D CA 1
ATOM 3139 C C . THR D 2 69 ? 108.770 -17.006 51.586 1.00 46.51 70 THR D C 1
ATOM 3140 O O . THR D 2 69 ? 107.829 -16.213 51.516 1.00 42.86 70 THR D O 1
ATOM 3144 N N . VAL D 2 70 ? 109.686 -17.141 50.627 1.00 47.27 71 VAL D N 1
ATOM 3145 C CA . VAL D 2 70 ? 109.604 -16.370 49.392 1.00 44.56 71 VAL D CA 1
ATOM 3146 C C . VAL D 2 70 ? 109.068 -17.257 48.274 1.00 46.48 71 VAL D C 1
ATOM 3147 O O . VAL D 2 70 ? 109.463 -18.417 48.138 1.00 50.02 71 VAL D O 1
ATOM 3151 N N . SER D 2 71 ? 108.137 -16.721 47.499 1.00 43.88 72 SER D N 1
ATOM 3152 C CA . SER D 2 71 ? 107.601 -17.441 46.357 1.00 44.58 72 SER D CA 1
ATOM 3153 C C . SER D 2 71 ? 107.389 -16.458 45.224 1.00 41.09 72 SER D C 1
ATOM 3154 O O . SER D 2 71 ? 107.440 -15.252 45.441 1.00 42.45 72 SER D O 1
ATOM 3157 N N . ARG D 2 72 ? 107.149 -16.962 44.019 1.00 41.32 73 ARG D N 1
ATOM 3158 C CA . ARG D 2 72 ? 106.897 -16.082 42.882 1.00 40.73 73 ARG D CA 1
ATOM 3159 C C . ARG D 2 72 ? 105.835 -16.638 41.949 1.00 45.05 73 ARG D C 1
ATOM 3160 O O . ARG D 2 72 ? 105.605 -17.844 41.905 1.00 48.47 73 ARG D O 1
ATOM 3168 N N . ASP D 2 73 ? 105.155 -15.742 41.239 1.00 43.35 74 ASP D N 1
ATOM 3169 C CA . ASP D 2 73 ? 104.276 -16.144 40.150 1.00 45.61 74 ASP D CA 1
ATOM 3170 C C . ASP D 2 73 ? 104.641 -15.320 38.928 1.00 43.98 74 ASP D C 1
ATOM 3171 O O . ASP D 2 73 ? 104.329 -14.129 38.859 1.00 41.81 74 ASP D O 1
ATOM 3176 N N . ASN D 2 74 ? 105.268 -15.955 37.946 1.00 45.93 75 ASN D N 1
ATOM 3177 C CA . ASN D 2 74 ? 105.784 -15.207 36.805 1.00 45.88 75 ASN D CA 1
ATOM 3178 C C . ASN D 2 74 ? 104.666 -14.777 35.883 1.00 47.71 75 ASN D C 1
ATOM 3179 O O . ASN D 2 74 ? 104.772 -13.758 35.199 1.00 46.39 75 ASN D O 1
ATOM 3184 N N . ALA D 2 75 ? 103.597 -15.565 35.872 1.00 50.26 76 ALA D N 1
ATOM 3185 C CA . ALA D 2 75 ? 102.426 -15.245 35.080 1.00 51.68 76 ALA D CA 1
ATOM 3186 C C . ALA D 2 75 ? 101.755 -13.991 35.619 1.00 53.41 76 ALA D C 1
ATOM 3187 O O . ALA D 2 75 ? 101.141 -13.237 34.866 1.00 54.04 76 ALA D O 1
ATOM 3189 N N . LYS D 2 76 ? 101.899 -13.758 36.922 1.00 53.17 77 LYS D N 1
ATOM 3190 C CA . LYS D 2 76 ? 101.294 -12.595 37.566 1.00 50.39 77 LYS D CA 1
ATOM 3191 C C . LYS D 2 76 ? 102.278 -11.444 37.733 1.00 47.88 77 LYS D C 1
ATOM 3192 O O . LYS D 2 76 ? 101.925 -10.399 38.275 1.00 47.97 77 LYS D O 1
ATOM 3198 N N . ASN D 2 77 ? 103.505 -11.634 37.261 1.00 47.59 78 ASN D N 1
ATOM 3199 C CA . ASN D 2 77 ? 104.528 -10.593 37.338 1.00 46.39 78 ASN D CA 1
ATOM 3200 C C . ASN D 2 77 ? 104.698 -10.125 38.780 1.00 46.74 78 ASN D C 1
ATOM 3201 O O . ASN D 2 77 ? 104.925 -8.941 39.029 1.00 45.27 78 ASN D O 1
ATOM 3206 N N . THR D 2 78 ? 104.564 -11.061 39.723 1.00 47.21 79 THR D N 1
ATOM 3207 C CA . THR D 2 78 ? 104.607 -10.736 41.150 1.00 42.97 79 THR D CA 1
ATOM 3208 C C . THR D 2 78 ? 105.402 -11.725 41.992 1.00 39.26 79 THR D C 1
ATOM 3209 O O . THR D 2 78 ? 105.331 -12.933 41.791 1.00 41.11 79 THR D O 1
ATOM 3213 N N . VAL D 2 79 ? 106.155 -11.188 42.943 1.00 37.90 80 VAL D N 1
ATOM 3214 C CA . VAL D 2 79 ? 106.905 -11.988 43.905 1.00 39.65 80 VAL D CA 1
ATOM 3215 C C . VAL D 2 79 ? 106.393 -11.747 45.334 1.00 38.27 80 VAL D C 1
ATOM 3216 O O . VAL D 2 79 ? 106.038 -10.625 45.680 1.00 38.51 80 VAL D O 1
ATOM 3220 N N . TYR D 2 80 ? 106.375 -12.786 46.164 1.00 38.76 81 TYR D N 1
ATOM 3221 C CA . TYR D 2 80 ? 105.823 -12.684 47.522 1.00 40.38 81 TYR D CA 1
ATOM 3222 C C . TYR D 2 80 ? 106.825 -12.990 48.625 1.00 35.79 81 TYR D C 1
ATOM 3223 O O . TYR D 2 80 ? 107.750 -13.761 48.432 1.00 36.53 81 TYR D O 1
ATOM 3232 N N . LEU D 2 81 ? 106.641 -12.364 49.781 1.00 35.23 82 LEU D N 1
ATOM 3233 C CA . LEU D 2 81 ? 107.386 -12.738 50.978 1.00 39.37 82 LEU D CA 1
ATOM 3234 C C . LEU D 2 81 ? 106.408 -13.045 52.107 1.00 45.28 82 LEU D C 1
ATOM 3235 O O . LEU D 2 81 ? 105.770 -12.142 52.647 1.00 45.01 82 LEU D O 1
ATOM 3240 N N . GLN D 2 82 ? 106.311 -14.317 52.480 1.00 47.52 83 GLN D N 1
ATOM 3241 C CA . GLN D 2 82 ? 105.438 -14.707 53.575 1.00 45.40 83 GLN D CA 1
ATOM 3242 C C . GLN D 2 82 ? 106.181 -14.551 54.890 1.00 42.35 83 GLN D C 1
ATOM 3243 O O . GLN D 2 82 ? 107.175 -15.225 55.142 1.00 40.57 83 GLN D O 1
ATOM 3249 N N . MET D 2 83 ? 105.690 -13.654 55.733 1.00 40.30 84 MET D N 1
ATOM 3250 C CA . MET D 2 83 ? 106.350 -13.392 56.997 1.00 43.29 84 MET D CA 1
ATOM 3251 C C . MET D 2 83 ? 105.532 -13.933 58.164 1.00 50.26 84 MET D C 1
ATOM 3252 O O . MET D 2 83 ? 104.477 -13.397 58.495 1.00 52.86 84 MET D O 1
ATOM 3257 N N . ASN D 2 84 ? 106.058 -14.970 58.811 1.00 51.72 85 ASN D N 1
ATOM 3258 C CA . ASN D 2 84 ? 105.399 -15.606 59.946 1.00 53.01 85 ASN D CA 1
ATOM 3259 C C . ASN D 2 84 ? 106.209 -15.415 61.212 1.00 57.11 85 ASN D C 1
ATOM 3260 O O . ASN D 2 84 ? 107.412 -15.158 61.147 1.00 59.47 85 ASN D O 1
ATOM 3265 N N . SER D 2 85 ? 105.548 -15.533 62.361 1.00 57.24 86 SER D N 1
ATOM 3266 C CA . SER D 2 85 ? 106.242 -15.435 63.635 1.00 58.41 86 SER D CA 1
ATOM 3267 C C . SER D 2 85 ? 106.976 -14.100 63.719 1.00 53.76 86 SER D C 1
ATOM 3268 O O . SER D 2 85 ? 108.192 -14.051 63.911 1.00 53.28 86 SER D O 1
ATOM 3271 N N . LEU D 2 86 ? 106.239 -13.016 63.520 1.00 50.90 87 LEU D N 1
ATOM 3272 C CA . LEU D 2 86 ? 106.863 -11.707 63.444 1.00 50.81 87 LEU D CA 1
ATOM 3273 C C . LEU D 2 86 ? 107.385 -11.263 64.796 1.00 52.04 87 LEU D C 1
ATOM 3274 O O . LEU D 2 86 ? 106.701 -11.380 65.814 1.00 56.43 87 LEU D O 1
ATOM 3279 N N . LYS D 2 87 ? 108.603 -10.736 64.781 1.00 49.45 88 LYS D N 1
ATOM 3280 C CA . LYS D 2 87 ? 109.280 -10.269 65.982 1.00 51.63 88 LYS D CA 1
ATOM 3281 C C . LYS D 2 87 ? 109.550 -8.786 65.830 1.00 52.19 88 LYS D C 1
ATOM 3282 O O . LYS D 2 87 ? 109.469 -8.254 64.723 1.00 53.63 88 LYS D O 1
ATOM 3288 N N . PRO D 2 88 ? 109.837 -8.105 66.946 1.00 51.09 89 PRO D N 1
ATOM 3289 C CA . PRO D 2 88 ? 110.180 -6.681 66.898 1.00 50.48 89 PRO D CA 1
ATOM 3290 C C . PRO D 2 88 ? 111.354 -6.359 65.967 1.00 51.12 89 PRO D C 1
ATOM 3291 O O . PRO D 2 88 ? 111.422 -5.228 65.490 1.00 52.09 89 PRO D O 1
ATOM 3295 N N . GLU D 2 89 ? 112.248 -7.312 65.699 1.00 52.04 90 GLU D N 1
ATOM 3296 C CA . GLU D 2 89 ? 113.393 -7.012 64.834 1.00 54.75 90 GLU D CA 1
ATOM 3297 C C . GLU D 2 89 ? 112.949 -6.828 63.382 1.00 50.80 90 GLU D C 1
ATOM 3298 O O . GLU D 2 89 ? 113.730 -6.378 62.540 1.00 48.02 90 GLU D O 1
ATOM 3304 N N . ASP D 2 90 ? 111.702 -7.185 63.084 1.00 47.88 91 ASP D N 1
ATOM 3305 C CA . ASP D 2 90 ? 111.240 -7.164 61.704 1.00 42.13 91 ASP D CA 1
ATOM 3306 C C . ASP D 2 90 ? 110.635 -5.840 61.294 1.00 39.34 91 ASP D C 1
ATOM 3307 O O . ASP D 2 90 ? 110.321 -5.632 60.126 1.00 42.09 91 ASP D O 1
ATOM 3312 N N . THR D 2 91 ? 110.513 -4.924 62.244 1.00 39.49 92 THR D N 1
ATOM 3313 C CA . THR D 2 91 ? 109.984 -3.611 61.933 1.00 41.97 92 THR D CA 1
ATOM 3314 C C . THR D 2 91 ? 111.025 -2.867 61.109 1.00 47.12 92 THR D C 1
ATOM 3315 O O . THR D 2 91 ? 112.149 -2.640 61.570 1.00 53.82 92 THR D O 1
ATOM 3319 N N . ALA D 2 92 ? 110.629 -2.487 59.895 1.00 43.67 93 ALA D N 1
ATOM 3320 C CA . ALA D 2 92 ? 111.516 -1.857 58.922 1.00 42.26 93 ALA D CA 1
ATOM 3321 C C . ALA D 2 92 ? 110.749 -1.625 57.626 1.00 41.46 93 ALA D C 1
ATOM 3322 O O . ALA D 2 92 ? 109.650 -2.158 57.453 1.00 44.19 93 ALA D O 1
ATOM 3324 N N . VAL D 2 93 ? 111.323 -0.849 56.711 1.00 35.48 94 VAL D N 1
ATOM 3325 C CA . VAL D 2 93 ? 110.749 -0.734 55.380 1.00 29.40 94 VAL D CA 1
ATOM 3326 C C . VAL D 2 93 ? 111.339 -1.835 54.503 1.00 30.10 94 VAL D C 1
ATOM 3327 O O . VAL D 2 93 ? 112.561 -1.995 54.426 1.00 31.25 94 VAL D O 1
ATOM 3331 N N . TYR D 2 94 ? 110.465 -2.585 53.839 1.00 29.58 95 TYR D N 1
ATOM 3332 C CA . TYR D 2 94 ? 110.880 -3.720 53.019 1.00 31.34 95 TYR D CA 1
ATOM 3333 C C . TYR D 2 94 ? 110.905 -3.365 51.530 1.00 30.71 95 TYR D C 1
ATOM 3334 O O . TYR D 2 94 ? 109.981 -2.739 50.996 1.00 26.88 95 TYR D O 1
ATOM 3343 N N . TYR D 2 95 ? 111.982 -3.780 50.873 1.00 30.77 96 TYR D N 1
ATOM 3344 C CA . TYR D 2 95 ? 112.224 -3.416 49.490 1.00 29.12 96 TYR D CA 1
ATOM 3345 C C . TYR D 2 95 ? 112.464 -4.631 48.641 1.00 28.83 96 TYR D C 1
ATOM 3346 O O . TYR D 2 95 ? 112.985 -5.631 49.119 1.00 31.07 96 TYR D O 1
ATOM 3355 N N . CYS D 2 96 ? 112.068 -4.522 47.377 1.00 30.43 97 CYS D N 1
ATOM 3356 C CA . CYS D 2 96 ? 112.253 -5.556 46.371 1.00 27.64 97 CYS D CA 1
ATOM 3357 C C . CYS D 2 96 ? 113.385 -5.162 45.428 1.00 28.10 97 CYS D C 1
ATOM 3358 O O . CYS D 2 96 ? 113.604 -3.987 45.149 1.00 27.64 97 CYS D O 1
ATOM 3361 N N . VAL D 2 97 ? 114.065 -6.163 44.896 1.00 29.99 98 VAL D N 1
ATOM 3362 C CA . VAL D 2 97 ? 115.200 -5.932 44.028 1.00 32.29 98 VAL D CA 1
ATOM 3363 C C . VAL D 2 97 ? 115.181 -6.939 42.879 1.00 36.12 98 VAL D C 1
ATOM 3364 O O . VAL D 2 97 ? 114.741 -8.078 43.048 1.00 38.66 98 VAL D O 1
ATOM 3368 N N . ALA D 2 98 ? 115.628 -6.513 41.700 1.00 37.13 99 ALA D N 1
ATOM 3369 C CA . ALA D 2 98 ? 115.747 -7.425 40.557 1.00 34.80 99 ALA D CA 1
ATOM 3370 C C . ALA D 2 98 ? 117.210 -7.655 40.236 1.00 32.80 99 ALA D C 1
ATOM 3371 O O . ALA D 2 98 ? 118.004 -6.713 40.249 1.00 32.76 99 ALA D O 1
ATOM 3373 N N . ASP D 2 99 ? 117.560 -8.906 39.940 1.00 31.54 100 ASP D N 1
ATOM 3374 C CA . ASP D 2 99 ? 118.941 -9.267 39.652 1.00 32.15 100 ASP D CA 1
ATOM 3375 C C . ASP D 2 99 ? 119.028 -10.487 38.741 1.00 33.94 100 ASP D C 1
ATOM 3376 O O . ASP D 2 99 ? 118.014 -11.094 38.410 1.00 36.15 100 ASP D O 1
ATOM 3381 N N . PHE D 2 100 ? 120.245 -10.854 38.354 1.00 31.85 101 PHE D N 1
ATOM 3382 C CA . PHE D 2 100 ? 120.445 -11.933 37.396 1.00 32.95 101 PHE D CA 1
ATOM 3383 C C . PHE D 2 100 ? 120.443 -13.308 38.059 1.00 36.33 101 PHE D C 1
ATOM 3384 O O . PHE D 2 100 ? 120.245 -14.327 37.391 1.00 37.20 101 PHE D O 1
ATOM 3392 N N . ALA D 2 101 ? 120.687 -13.340 39.365 1.00 35.29 102 ALA D N 1
ATOM 3393 C CA . ALA D 2 101 ? 120.779 -14.610 40.061 1.00 39.14 102 ALA D CA 1
ATOM 3394 C C . ALA D 2 101 ? 120.490 -14.514 41.552 1.00 42.23 102 ALA D C 1
ATOM 3395 O O . ALA D 2 101 ? 120.608 -13.452 42.172 1.00 34.86 102 ALA D O 1
ATOM 3397 N N . CYS D 2 102 ? 120.094 -15.655 42.101 1.00 44.33 103 CYS D N 1
ATOM 3398 C CA . CYS D 2 102 ? 119.958 -15.869 43.528 1.00 39.07 103 CYS D CA 1
ATOM 3399 C C . CYS D 2 102 ? 120.910 -16.986 43.891 1.00 42.20 103 CYS D C 1
ATOM 3400 O O . CYS D 2 102 ? 120.757 -18.094 43.395 1.00 47.43 103 CYS D O 1
ATOM 3403 N N . PRO D 2 103 ? 121.894 -16.712 44.752 1.00 42.94 104 PRO D N 1
ATOM 3404 C CA . PRO D 2 103 ? 122.032 -15.482 45.536 1.00 41.37 104 PRO D CA 1
ATOM 3405 C C . PRO D 2 103 ? 122.351 -14.262 44.688 1.00 38.92 104 PRO D C 1
ATOM 3406 O O . PRO D 2 103 ? 122.909 -14.382 43.591 1.00 39.04 104 PRO D O 1
ATOM 3410 N N . LEU D 2 104 ? 121.958 -13.103 45.207 1.00 39.39 105 LEU D N 1
ATOM 3411 C CA . LEU D 2 104 ? 122.112 -11.822 44.534 1.00 34.77 105 LEU D CA 1
ATOM 3412 C C . LEU D 2 104 ? 123.561 -11.445 44.251 1.00 43.67 105 LEU D C 1
ATOM 3413 O O . LEU D 2 104 ? 124.457 -11.681 45.063 1.00 44.30 105 LEU D O 1
ATOM 3418 N N . ILE D 2 105 ? 123.775 -10.877 43.069 1.00 42.40 106 ILE D N 1
ATOM 3419 C CA . ILE D 2 105 ? 125.075 -10.374 42.651 1.00 39.20 106 ILE D CA 1
ATOM 3420 C C . ILE D 2 105 ? 125.336 -8.927 43.071 1.00 37.00 106 ILE D C 1
ATOM 3421 O O . ILE D 2 105 ? 126.406 -8.587 43.577 1.00 35.87 106 ILE D O 1
ATOM 3426 N N . ARG D 2 106 ? 124.345 -8.074 42.840 1.00 34.58 107 ARG D N 1
ATOM 3427 C CA . ARG D 2 106 ? 124.497 -6.644 43.066 1.00 34.73 107 ARG D CA 1
ATOM 3428 C C . ARG D 2 106 ? 124.205 -6.241 44.498 1.00 37.11 107 ARG D C 1
ATOM 3429 O O . ARG D 2 106 ? 123.361 -6.843 45.163 1.00 34.41 107 ARG D O 1
ATOM 3437 N N . GLU D 2 107 ? 124.901 -5.206 44.959 1.00 39.50 108 GLU D N 1
ATOM 3438 C CA . GLU D 2 107 ? 124.612 -4.627 46.258 1.00 40.84 108 GLU D CA 1
ATOM 3439 C C . GLU D 2 107 ? 123.157 -4.172 46.252 1.00 37.16 108 GLU D C 1
ATOM 3440 O O . GLU D 2 107 ? 122.629 -3.787 45.208 1.00 35.89 108 GLU D O 1
ATOM 3446 N N . TYR D 2 108 ? 122.509 -4.243 47.412 1.00 36.24 109 TYR D N 1
ATOM 3447 C CA . TYR D 2 108 ? 121.104 -3.864 47.554 1.00 33.03 109 TYR D CA 1
ATOM 3448 C C . TYR D 2 108 ? 120.899 -2.426 47.118 1.00 30.95 109 TYR D C 1
ATOM 3449 O O . TYR D 2 108 ? 121.695 -1.550 47.448 1.00 29.22 109 TYR D O 1
ATOM 3458 N N . ASP D 2 109 ? 119.836 -2.183 46.365 1.00 28.21 110 ASP D N 1
ATOM 3459 C CA . ASP D 2 109 ? 119.539 -0.835 45.904 1.00 27.93 110 ASP D CA 1
ATOM 3460 C C . ASP D 2 109 ? 118.037 -0.689 45.666 1.00 29.41 110 ASP D C 1
ATOM 3461 O O . ASP D 2 109 ? 117.357 -1.672 45.366 1.00 28.80 110 ASP D O 1
ATOM 3466 N N . TYR D 2 110 ? 117.528 0.535 45.746 1.00 25.13 111 TYR D N 1
ATOM 3467 C CA . TYR D 2 110 ? 116.087 0.739 45.731 1.00 30.45 111 TYR D CA 1
ATOM 3468 C C . TYR D 2 110 ? 115.499 0.676 44.324 1.00 30.13 111 TYR D C 1
ATOM 3469 O O . TYR D 2 110 ? 115.964 1.346 43.413 1.00 32.81 111 TYR D O 1
ATOM 3478 N N . TRP D 2 111 ? 114.525 -0.210 44.146 1.00 30.00 112 TRP D N 1
ATOM 3479 C CA . TRP D 2 111 ? 113.737 -0.302 42.917 1.00 25.41 112 TRP D CA 1
ATOM 3480 C C . TRP D 2 111 ? 112.357 0.323 43.080 1.00 23.66 112 TRP D C 1
ATOM 3481 O O . TRP D 2 111 ? 111.561 0.352 42.146 1.00 22.95 112 TRP D O 1
ATOM 3492 N N . GLY D 2 112 ? 112.067 0.793 44.286 1.00 26.57 113 GLY D N 1
ATOM 3493 C CA . GLY D 2 112 ? 110.727 1.229 44.621 1.00 25.76 113 GLY D CA 1
ATOM 3494 C C . GLY D 2 112 ? 110.654 2.056 45.890 1.00 28.38 113 GLY D C 1
ATOM 3495 O O . GLY D 2 112 ? 111.663 2.445 46.478 1.00 29.85 113 GLY D O 1
ATOM 3496 N N . GLN D 2 113 ? 109.431 2.315 46.318 1.00 30.54 114 GLN D N 1
ATOM 3497 C CA . GLN D 2 113 ? 109.205 3.160 47.461 1.00 35.34 114 GLN D CA 1
ATOM 3498 C C . GLN D 2 113 ? 109.245 2.353 48.765 1.00 30.76 114 GLN D C 1
ATOM 3499 O O . GLN D 2 113 ? 109.401 2.911 49.836 1.00 30.55 114 GLN D O 1
ATOM 3505 N N . GLY D 2 114 ? 109.175 1.030 48.664 1.00 29.17 115 GLY D N 1
ATOM 3506 C CA . GLY D 2 114 ? 109.217 0.176 49.840 1.00 26.14 115 GLY D CA 1
ATOM 3507 C C . GLY D 2 114 ? 107.908 0.158 50.617 1.00 29.22 115 GLY D C 1
ATOM 3508 O O . GLY D 2 114 ? 107.050 1.018 50.439 1.00 31.97 115 GLY D O 1
ATOM 3509 N N . THR D 2 115 ? 107.760 -0.815 51.505 1.00 28.93 116 THR D N 1
ATOM 3510 C CA . THR D 2 115 ? 106.552 -0.933 52.300 1.00 31.06 116 THR D CA 1
ATOM 3511 C C . THR D 2 115 ? 106.875 -1.065 53.791 1.00 32.90 116 THR D C 1
ATOM 3512 O O . THR D 2 115 ? 107.774 -1.809 54.168 1.00 34.29 116 THR D O 1
ATOM 3516 N N . GLN D 2 116 ? 106.138 -0.349 54.636 1.00 32.38 117 GLN D N 1
ATOM 3517 C CA . GLN D 2 116 ? 106.408 -0.362 56.072 1.00 33.58 117 GLN D CA 1
ATOM 3518 C C . GLN D 2 116 ? 105.848 -1.604 56.744 1.00 28.25 117 GLN D C 1
ATOM 3519 O O . GLN D 2 116 ? 104.703 -1.980 56.515 1.00 30.50 117 GLN D O 1
ATOM 3525 N N . VAL D 2 117 ? 106.662 -2.244 57.571 1.00 30.54 118 VAL D N 1
ATOM 3526 C CA . VAL D 2 117 ? 106.166 -3.299 58.442 1.00 34.83 118 VAL D CA 1
ATOM 3527 C C . VAL D 2 117 ? 106.484 -2.862 59.853 1.00 37.57 118 VAL D C 1
ATOM 3528 O O . VAL D 2 117 ? 107.638 -2.634 60.186 1.00 38.80 118 VAL D O 1
ATOM 3532 N N . THR D 2 118 ? 105.449 -2.685 60.658 1.00 38.46 119 THR D N 1
ATOM 3533 C CA . THR D 2 118 ? 105.631 -2.275 62.034 1.00 40.09 119 THR D CA 1
ATOM 3534 C C . THR D 2 118 ? 105.009 -3.298 62.950 1.00 43.39 119 THR D C 1
ATOM 3535 O O . THR D 2 118 ? 103.803 -3.549 62.884 1.00 44.89 119 THR D O 1
ATOM 3539 N N . VAL D 2 119 ? 105.823 -3.866 63.829 1.00 45.16 120 VAL D N 1
ATOM 3540 C CA . VAL D 2 119 ? 105.308 -4.830 64.780 1.00 48.62 120 VAL D CA 1
ATOM 3541 C C . VAL D 2 119 ? 105.057 -4.075 66.071 1.00 49.65 120 VAL D C 1
ATOM 3542 O O . VAL D 2 119 ? 105.992 -3.613 66.710 1.00 49.86 120 VAL D O 1
ATOM 3546 N N . SER D 2 120 ? 103.781 -3.939 66.433 1.00 51.56 121 SER D N 1
ATOM 3547 C CA . SER D 2 120 ? 103.396 -3.136 67.592 1.00 52.26 121 SER D CA 1
ATOM 3548 C C . SER D 2 120 ? 104.122 -3.602 68.836 1.00 55.87 121 SER D C 1
ATOM 3549 O O . SER D 2 120 ? 104.237 -4.804 69.081 1.00 55.92 121 SER D O 1
ATOM 3552 N N . SER D 2 121 ? 104.597 -2.646 69.629 1.00 58.79 122 SER D N 1
ATOM 3553 C CA . SER D 2 121 ? 105.310 -2.989 70.851 1.00 65.21 122 SER D CA 1
ATOM 3554 C C . SER D 2 121 ? 104.429 -2.865 72.081 1.00 63.00 122 SER D C 1
ATOM 3555 O O . SER D 2 121 ? 103.883 -1.797 72.370 1.00 56.55 122 SER D O 1
ATOM 3558 N N . HIS D 2 122 ? 104.321 -3.964 72.818 1.00 67.92 123 HIS D N 1
ATOM 3559 C CA . HIS D 2 122 ? 103.605 -3.945 74.075 1.00 70.37 123 HIS D CA 1
ATOM 3560 C C . HIS D 2 122 ? 104.374 -4.722 75.127 1.00 76.62 123 HIS D C 1
ATOM 3561 O O . HIS D 2 122 ? 104.579 -5.929 75.002 1.00 79.88 123 HIS D O 1
ATOM 3568 N N . HIS D 2 123 ? 104.815 -4.016 76.158 1.00 79.10 124 HIS D N 1
ATOM 3569 C CA . HIS D 2 123 ? 105.509 -4.639 77.273 1.00 82.19 124 HIS D CA 1
ATOM 3570 C C . HIS D 2 123 ? 104.649 -4.465 78.514 1.00 79.33 124 HIS D C 1
ATOM 3571 O O . HIS D 2 123 ? 104.254 -3.346 78.836 1.00 77.44 124 HIS D O 1
ATOM 3578 N N . HIS D 2 124 ? 104.365 -5.554 79.218 1.00 78.80 125 HIS D N 1
ATOM 3579 C CA . HIS D 2 124 ? 103.434 -5.492 80.340 1.00 77.05 125 HIS D CA 1
ATOM 3580 C C . HIS D 2 124 ? 104.130 -5.167 81.658 1.00 73.76 125 HIS D C 1
ATOM 3581 O O . HIS D 2 124 ? 105.150 -5.766 82.003 1.00 65.82 125 HIS D O 1
ATOM 3588 N N . HIS D 2 125 ? 103.561 -4.218 82.392 1.00 69.86 126 HIS D N 1
ATOM 3589 C CA . HIS D 2 125 ? 104.117 -3.794 83.671 1.00 73.43 126 HIS D CA 1
ATOM 3590 C C . HIS D 2 125 ? 103.470 -4.583 84.804 1.00 75.04 126 HIS D C 1
ATOM 3591 O O . HIS D 2 125 ? 102.289 -4.407 85.107 1.00 73.32 126 HIS D O 1
ATOM 3598 N N . HIS D 2 126 ? 104.266 -5.451 85.422 1.00 78.76 127 HIS D N 1
ATOM 3599 C CA . HIS D 2 126 ? 103.841 -6.213 86.590 1.00 85.30 127 HIS D CA 1
ATOM 3600 C C . HIS D 2 126 ? 104.040 -5.449 87.890 1.00 85.69 127 HIS D C 1
ATOM 3601 O O . HIS D 2 126 ? 103.379 -5.733 88.888 1.00 81.91 127 HIS D O 1
ATOM 3608 N N . HIS D 2 127 ? 104.877 -4.435 87.860 1.00 90.26 128 HIS D N 1
ATOM 3609 C CA . HIS D 2 127 ? 105.102 -3.625 89.027 1.00 92.61 128 HIS D CA 1
ATOM 3610 C C . HIS D 2 127 ? 105.303 -2.189 88.614 1.00 87.67 128 HIS D C 1
ATOM 3611 O O . HIS D 2 127 ? 105.294 -1.899 87.441 1.00 76.70 128 HIS D O 1
ATOM 3618 N N . HIS E 1 1 ? 117.725 -48.936 37.846 1.00 77.51 0 HIS E N 1
ATOM 3619 C CA . HIS E 1 1 ? 117.048 -49.617 36.746 1.00 82.25 0 HIS E CA 1
ATOM 3620 C C . HIS E 1 1 ? 117.542 -51.057 36.619 1.00 83.07 0 HIS E C 1
ATOM 3621 O O . HIS E 1 1 ? 116.906 -51.889 35.972 1.00 88.56 0 HIS E O 1
ATOM 3623 N N . MET E 1 2 ? 118.674 -51.343 37.256 1.00 78.74 1 MET E N 1
ATOM 3624 C CA . MET E 1 2 ? 119.260 -52.679 37.257 1.00 78.80 1 MET E CA 1
ATOM 3625 C C . MET E 1 2 ? 119.043 -53.276 38.638 1.00 78.32 1 MET E C 1
ATOM 3626 O O . MET E 1 2 ? 119.343 -52.632 39.643 1.00 78.52 1 MET E O 1
ATOM 3631 N N . LYS E 1 3 ? 118.560 -54.515 38.689 1.00 78.29 2 LYS E N 1
ATOM 3632 C CA . LYS E 1 3 ? 118.244 -55.156 39.965 1.00 72.11 2 LYS E CA 1
ATOM 3633 C C . LYS E 1 3 ? 119.441 -55.266 40.911 1.00 68.39 2 LYS E C 1
ATOM 3634 O O . LYS E 1 3 ? 120.570 -55.515 40.487 1.00 68.73 2 LYS E O 1
ATOM 3636 N N . SER E 1 4 ? 119.181 -55.069 42.200 1.00 63.27 3 SER E N 1
ATOM 3637 C CA . SER E 1 4 ? 120.219 -55.186 43.207 1.00 57.35 3 SER E CA 1
ATOM 3638 C C . SER E 1 4 ? 120.626 -56.640 43.409 1.00 56.26 3 SER E C 1
ATOM 3639 O O . SER E 1 4 ? 119.792 -57.545 43.395 1.00 59.60 3 SER E O 1
ATOM 3642 N N . VAL E 1 5 ? 121.921 -56.852 43.595 1.00 50.85 4 VAL E N 1
ATOM 3643 C CA . VAL E 1 5 ? 122.463 -58.174 43.854 1.00 48.08 4 VAL E CA 1
ATOM 3644 C C . VAL E 1 5 ? 122.632 -58.408 45.352 1.00 45.60 4 VAL E C 1
ATOM 3645 O O . VAL E 1 5 ? 123.235 -59.396 45.773 1.00 47.32 4 VAL E O 1
ATOM 3649 N N . PHE E 1 6 ? 122.123 -57.484 46.159 1.00 41.74 5 PHE E N 1
ATOM 3650 C CA . PHE E 1 6 ? 122.291 -57.589 47.600 1.00 35.96 5 PHE E CA 1
ATOM 3651 C C . PHE E 1 6 ? 120.974 -57.904 48.302 1.00 38.34 5 PHE E C 1
ATOM 3652 O O . PHE E 1 6 ? 119.917 -57.369 47.952 1.00 43.93 5 PHE E O 1
ATOM 3660 N N . VAL E 1 7 ? 121.043 -58.819 49.263 1.00 32.77 6 VAL E N 1
ATOM 3661 C CA . VAL E 1 7 ? 119.869 -59.307 49.963 1.00 33.64 6 VAL E CA 1
ATOM 3662 C C . VAL E 1 7 ? 120.120 -59.266 51.463 1.00 34.30 6 VAL E C 1
ATOM 3663 O O . VAL E 1 7 ? 121.111 -59.808 51.958 1.00 34.86 6 VAL E O 1
ATOM 3667 N N . GLU E 1 8 ? 119.241 -58.593 52.190 1.00 34.63 7 GLU E N 1
ATOM 3668 C CA . GLU E 1 8 ? 119.445 -58.435 53.624 1.00 33.45 7 GLU E CA 1
ATOM 3669 C C . GLU E 1 8 ? 118.584 -59.380 54.438 1.00 33.16 7 GLU E C 1
ATOM 3670 O O . GLU E 1 8 ? 117.396 -59.535 54.169 1.00 29.52 7 GLU E O 1
ATOM 3676 N N . SER E 1 9 ? 119.199 -60.024 55.421 1.00 26.58 8 SER E N 1
ATOM 3677 C CA . SER E 1 9 ? 118.438 -60.760 56.412 1.00 31.69 8 SER E CA 1
ATOM 3678 C C . SER E 1 9 ? 117.683 -59.759 57.274 1.00 34.94 8 SER E C 1
ATOM 3679 O O . SER E 1 9 ? 118.061 -58.582 57.329 1.00 33.40 8 SER E O 1
ATOM 3682 N N . THR E 1 10 ? 116.630 -60.221 57.948 1.00 28.86 9 THR E N 1
ATOM 3683 C CA . THR E 1 10 ? 115.909 -59.386 58.899 1.00 33.23 9 THR E CA 1
ATOM 3684 C C . THR E 1 10 ? 116.857 -58.764 59.930 1.00 35.53 9 THR E C 1
ATOM 3685 O O . THR E 1 10 ? 116.733 -57.586 60.269 1.00 29.36 9 THR E O 1
ATOM 3689 N N . ILE E 1 11 ? 117.803 -59.560 60.423 1.00 31.87 10 ILE E N 1
ATOM 3690 C CA . ILE E 1 11 ? 118.752 -59.078 61.418 1.00 31.59 10 ILE E CA 1
ATOM 3691 C C . ILE E 1 11 ? 119.624 -57.957 60.867 1.00 26.33 10 ILE E C 1
ATOM 3692 O O . ILE E 1 11 ? 119.824 -56.938 61.526 1.00 26.98 10 ILE E O 1
ATOM 3697 N N . PHE E 1 12 ? 120.135 -58.143 59.656 1.00 28.78 11 PHE E N 1
ATOM 3698 C CA . PHE E 1 12 ? 120.962 -57.120 59.024 1.00 27.12 11 PHE E CA 1
ATOM 3699 C C . PHE E 1 12 ? 120.170 -55.850 58.816 1.00 26.11 11 PHE E C 1
ATOM 3700 O O . PHE E 1 12 ? 120.667 -54.753 59.042 1.00 34.68 11 PHE E O 1
ATOM 3708 N N . GLU E 1 13 ? 118.934 -56.006 58.368 1.00 27.11 12 GLU E N 1
ATOM 3709 C CA . GLU E 1 13 ? 118.080 -54.859 58.122 1.00 28.76 12 GLU E CA 1
ATOM 3710 C C . GLU E 1 13 ? 117.867 -54.074 59.411 1.00 34.97 12 GLU E C 1
ATOM 3711 O O . GLU E 1 13 ? 117.910 -52.842 59.412 1.00 41.87 12 GLU E O 1
ATOM 3717 N N . LYS E 1 14 ? 117.641 -54.791 60.509 1.00 33.80 13 LYS E N 1
ATOM 3718 C CA . LYS E 1 14 ? 117.426 -54.157 61.802 1.00 35.10 13 LYS E CA 1
ATOM 3719 C C . LYS E 1 14 ? 118.611 -53.309 62.244 1.00 31.33 13 LYS E C 1
ATOM 3720 O O . LYS E 1 14 ? 118.427 -52.235 62.811 1.00 33.18 13 LYS E O 1
ATOM 3726 N N . TYR E 1 15 ? 119.826 -53.796 62.012 1.00 29.59 14 TYR E N 1
ATOM 3727 C CA . TYR E 1 15 ? 120.991 -53.126 62.578 1.00 31.03 14 TYR E CA 1
ATOM 3728 C C . TYR E 1 15 ? 121.794 -52.210 61.663 1.00 30.62 14 TYR E C 1
ATOM 3729 O O . TYR E 1 15 ? 122.666 -51.484 62.141 1.00 30.44 14 TYR E O 1
ATOM 3738 N N . ARG E 1 16 ? 121.484 -52.193 60.372 1.00 29.73 15 ARG E N 1
ATOM 3739 C CA . ARG E 1 16 ? 122.386 -51.559 59.411 1.00 29.26 15 ARG E CA 1
ATOM 3740 C C . ARG E 1 16 ? 122.561 -50.061 59.656 1.00 32.72 15 ARG E C 1
ATOM 3741 O O . ARG E 1 16 ? 123.684 -49.567 59.714 1.00 34.19 15 ARG E O 1
ATOM 3749 N N . ASP E 1 17 ? 121.453 -49.344 59.790 1.00 36.83 16 ASP E N 1
ATOM 3750 C CA . ASP E 1 17 ? 121.502 -47.900 59.993 1.00 46.42 16 ASP E CA 1
ATOM 3751 C C . ASP E 1 17 ? 122.263 -47.497 61.257 1.00 51.99 16 ASP E C 1
ATOM 3752 O O . ASP E 1 17 ? 122.785 -46.390 61.333 1.00 57.78 16 ASP E O 1
ATOM 3757 N N . GLU E 1 18 ? 122.311 -48.375 62.256 1.00 50.62 17 GLU E N 1
ATOM 3758 C CA . GLU E 1 18 ? 123.091 -48.091 63.456 1.00 48.30 17 GLU E CA 1
ATOM 3759 C C . GLU E 1 18 ? 124.593 -48.095 63.168 1.00 41.36 17 GLU E C 1
ATOM 3760 O O . GLU E 1 18 ? 125.331 -47.303 63.742 1.00 39.18 17 GLU E O 1
ATOM 3766 N N . TYR E 1 19 ? 125.049 -49.032 62.337 1.00 36.86 18 TYR E N 1
ATOM 3767 C CA . TYR E 1 19 ? 126.486 -49.193 62.093 1.00 38.00 18 TYR E CA 1
ATOM 3768 C C . TYR E 1 19 ? 127.044 -48.572 60.809 1.00 40.25 18 TYR E C 1
ATOM 3769 O O . TYR E 1 19 ? 128.253 -48.384 60.694 1.00 44.06 18 TYR E O 1
ATOM 3778 N N . LEU E 1 20 ? 126.180 -48.244 59.852 1.00 40.06 19 LEU E N 1
ATOM 3779 C CA . LEU E 1 20 ? 126.635 -47.673 58.579 1.00 36.22 19 LEU E CA 1
ATOM 3780 C C . LEU E 1 20 ? 125.666 -46.638 58.032 1.00 35.00 19 LEU E C 1
ATOM 3781 O O . LEU E 1 20 ? 124.483 -46.917 57.889 1.00 36.98 19 LEU E O 1
ATOM 3786 N N . SER E 1 21 ? 126.172 -45.505 57.602 1.00 35.62 20 SER E N 1
ATOM 3787 C CA . SER E 1 21 ? 125.375 -44.590 56.820 1.00 36.05 20 SER E CA 1
ATOM 3788 C C . SER E 1 21 ? 125.132 -45.088 55.419 1.00 37.86 20 SER E C 1
ATOM 3789 O O . SER E 1 21 ? 125.845 -45.915 54.914 1.00 37.35 20 SER E O 1
ATOM 3792 N N . ASP E 1 22 ? 124.121 -44.548 54.785 1.00 36.81 21 ASP E N 1
ATOM 3793 C CA . ASP E 1 22 ? 123.857 -44.836 53.415 1.00 33.97 21 ASP E CA 1
ATOM 3794 C C . ASP E 1 22 ? 125.121 -44.755 52.553 1.00 43.41 21 ASP E C 1
ATOM 3795 O O . ASP E 1 22 ? 125.387 -45.639 51.787 1.00 32.13 21 ASP E O 1
ATOM 3800 N N . GLU E 1 23 ? 125.915 -43.709 52.701 1.00 41.43 22 GLU E N 1
ATOM 3801 C CA . GLU E 1 23 ? 127.152 -43.597 51.952 1.00 40.55 22 GLU E CA 1
ATOM 3802 C C . GLU E 1 23 ? 128.079 -44.732 52.235 1.00 36.41 22 GLU E C 1
ATOM 3803 O O . GLU E 1 23 ? 128.635 -45.319 51.362 1.00 36.37 22 GLU E O 1
ATOM 3809 N N . GLU E 1 24 ? 128.233 -45.029 53.494 1.00 37.87 23 GLU E N 1
ATOM 3810 C CA . GLU E 1 24 ? 129.138 -46.037 53.927 1.00 39.34 23 GLU E CA 1
ATOM 3811 C C . GLU E 1 24 ? 128.727 -47.393 53.449 1.00 37.00 23 GLU E C 1
ATOM 3812 O O . GLU E 1 24 ? 129.539 -48.160 53.029 1.00 36.31 23 GLU E O 1
ATOM 3818 N N . TYR E 1 25 ? 127.444 -47.661 53.535 1.00 35.49 24 TYR E N 1
ATOM 3819 C CA . TYR E 1 25 ? 126.840 -48.874 53.048 1.00 33.55 24 TYR E CA 1
ATOM 3820 C C . TYR E 1 25 ? 127.023 -49.023 51.560 1.00 36.17 24 TYR E C 1
ATOM 3821 O O . TYR E 1 25 ? 127.177 -50.097 51.071 1.00 37.87 24 TYR E O 1
ATOM 3830 N N . ARG E 1 26 ? 127.008 -47.915 50.856 1.00 36.50 25 ARG E N 1
ATOM 3831 C CA . ARG E 1 26 ? 127.162 -47.879 49.427 1.00 34.66 25 ARG E CA 1
ATOM 3832 C C . ARG E 1 26 ? 128.561 -48.212 49.023 1.00 35.07 25 ARG E C 1
ATOM 3833 O O . ARG E 1 26 ? 128.772 -48.847 48.040 1.00 37.72 25 ARG E O 1
ATOM 3841 N N . LEU E 1 27 ? 129.519 -47.767 49.797 1.00 35.48 26 LEU E N 1
ATOM 3842 C CA . LEU E 1 27 ? 130.887 -48.034 49.514 1.00 32.56 26 LEU E CA 1
ATOM 3843 C C . LEU E 1 27 ? 131.200 -49.438 49.861 1.00 33.88 26 LEU E C 1
ATOM 3844 O O . LEU E 1 27 ? 131.968 -50.069 49.206 1.00 39.11 26 LEU E O 1
ATOM 3849 N N . PHE E 1 28 ? 130.598 -49.918 50.922 1.00 29.03 27 PHE E N 1
ATOM 3850 C CA . PHE E 1 28 ? 130.781 -51.298 51.344 1.00 27.36 27 PHE E CA 1
ATOM 3851 C C . PHE E 1 28 ? 130.322 -52.253 50.237 1.00 31.22 27 PHE E C 1
ATOM 3852 O O . PHE E 1 28 ? 131.012 -53.222 49.906 1.00 33.54 27 PHE E O 1
ATOM 3860 N N . GLN E 1 29 ? 129.156 -51.962 49.665 1.00 30.38 28 GLN E N 1
ATOM 3861 C CA . GLN E 1 29 ? 128.629 -52.741 48.552 1.00 31.77 28 GLN E CA 1
ATOM 3862 C C . GLN E 1 29 ? 129.586 -52.729 47.364 1.00 31.01 28 GLN E C 1
ATOM 3863 O O . GLN E 1 29 ? 129.804 -53.753 46.715 1.00 29.09 28 GLN E O 1
ATOM 3869 N N . ALA E 1 30 ? 130.155 -51.559 47.096 1.00 31.51 29 ALA E N 1
ATOM 3870 C CA . ALA E 1 30 ? 131.074 -51.382 45.983 1.00 32.83 29 ALA E CA 1
ATOM 3871 C C . ALA E 1 30 ? 132.297 -52.265 46.171 1.00 35.11 29 ALA E C 1
ATOM 3872 O O . ALA E 1 30 ? 132.817 -52.825 45.206 1.00 35.37 29 ALA E O 1
ATOM 3874 N N . GLU E 1 31 ? 132.744 -52.400 47.421 1.00 33.41 30 GLU E N 1
ATOM 3875 C CA . GLU E 1 31 ? 133.908 -53.229 47.705 1.00 32.03 30 GLU E CA 1
ATOM 3876 C C . GLU E 1 31 ? 133.600 -54.693 47.454 1.00 31.45 30 GLU E C 1
ATOM 3877 O O . GLU E 1 31 ? 134.396 -55.398 46.848 1.00 35.57 30 GLU E O 1
ATOM 3883 N N . LEU E 1 32 ? 132.433 -55.139 47.903 1.00 31.91 31 LEU E N 1
ATOM 3884 C CA . LEU E 1 32 ? 132.016 -56.521 47.700 1.00 36.03 31 LEU E CA 1
ATOM 3885 C C . LEU E 1 32 ? 131.863 -56.843 46.218 1.00 37.38 31 LEU E C 1
ATOM 3886 O O . LEU E 1 32 ? 132.307 -57.891 45.753 1.00 39.06 31 LEU E O 1
ATOM 3891 N N . MET E 1 33 ? 131.244 -55.962 45.471 1.00 31.08 32 MET E N 1
ATOM 3892 C CA . MET E 1 33 ? 131.055 -56.155 44.058 1.00 41.78 32 MET E CA 1
ATOM 3893 C C . MET E 1 33 ? 132.359 -56.391 43.356 1.00 34.98 32 MET E C 1
ATOM 3894 O O . MET E 1 33 ? 132.443 -57.231 42.489 1.00 36.94 32 MET E O 1
ATOM 3899 N N . LEU E 1 34 ? 133.360 -55.623 43.738 1.00 34.66 33 LEU E N 1
ATOM 3900 C CA . LEU E 1 34 ? 134.682 -55.722 43.143 1.00 38.39 33 LEU E CA 1
ATOM 3901 C C . LEU E 1 34 ? 135.476 -56.926 43.652 1.00 36.85 33 LEU E C 1
ATOM 3902 O O . LEU E 1 34 ? 136.330 -57.446 42.947 1.00 43.16 33 LEU E O 1
ATOM 3907 N N . ASN E 1 35 ? 135.208 -57.345 44.880 1.00 34.92 34 ASN E N 1
ATOM 3908 C CA . ASN E 1 35 ? 135.934 -58.451 45.497 1.00 42.03 34 ASN E CA 1
ATOM 3909 C C . ASN E 1 35 ? 135.050 -59.307 46.407 1.00 41.66 34 ASN E C 1
ATOM 3910 O O . ASN E 1 35 ? 135.015 -59.083 47.621 1.00 39.35 34 ASN E O 1
ATOM 3915 N N . PRO E 1 36 ? 134.324 -60.278 45.832 1.00 44.95 35 PRO E N 1
ATOM 3916 C CA . PRO E 1 36 ? 133.371 -61.112 46.585 1.00 44.12 35 PRO E CA 1
ATOM 3917 C C . PRO E 1 36 ? 134.032 -62.018 47.623 1.00 44.51 35 PRO E C 1
ATOM 3918 O O . PRO E 1 36 ? 133.352 -62.552 48.491 1.00 47.00 35 PRO E O 1
ATOM 3922 N N . LYS E 1 37 ? 135.341 -62.194 47.519 1.00 45.27 36 LYS E N 1
ATOM 3923 C CA . LYS E 1 37 ? 136.104 -62.970 48.490 1.00 44.72 36 LYS E CA 1
ATOM 3924 C C . LYS E 1 37 ? 136.717 -62.081 49.592 1.00 47.77 36 LYS E C 1
ATOM 3925 O O . LYS E 1 37 ? 137.632 -62.498 50.307 1.00 51.17 36 LYS E O 1
ATOM 3931 N N . LEU E 1 38 ? 136.202 -60.885 49.747 1.00 47.03 37 LEU E N 1
ATOM 3932 C CA . LEU E 1 38 ? 136.758 -59.912 50.667 1.00 48.06 37 LEU E CA 1
ATOM 3933 C C . LEU E 1 38 ? 136.796 -60.361 52.114 1.00 47.52 37 LEU E C 1
ATOM 3934 O O . LEU E 1 38 ? 137.715 -60.088 52.830 1.00 49.40 37 LEU E O 1
ATOM 3939 N N . GLY E 1 39 ? 135.767 -61.029 52.556 1.00 45.43 38 GLY E N 1
ATOM 3940 C CA . GLY E 1 39 ? 135.741 -61.459 53.938 1.00 47.01 38 GLY E CA 1
ATOM 3941 C C . GLY E 1 39 ? 136.526 -62.733 54.170 1.00 51.53 38 GLY E C 1
ATOM 3942 O O . GLY E 1 39 ? 136.888 -63.432 53.224 1.00 53.88 38 GLY E O 1
ATOM 3943 N N . ASP E 1 40 ? 136.795 -63.033 55.438 1.00 51.24 39 ASP E N 1
ATOM 3944 C CA . ASP E 1 40 ? 137.470 -64.272 55.796 1.00 51.91 39 ASP E CA 1
ATOM 3945 C C . ASP E 1 40 ? 136.422 -65.364 55.924 1.00 47.98 39 ASP E C 1
ATOM 3946 O O . ASP E 1 40 ? 135.317 -65.122 56.408 1.00 45.02 39 ASP E O 1
ATOM 3951 N N . VAL E 1 41 ? 136.772 -66.567 55.483 1.00 47.47 40 VAL E N 1
ATOM 3952 C CA . VAL E 1 41 ? 135.835 -67.676 55.509 1.00 44.01 40 VAL E CA 1
ATOM 3953 C C . VAL E 1 41 ? 135.615 -68.166 56.939 1.00 43.58 40 VAL E C 1
ATOM 3954 O O . VAL E 1 41 ? 136.570 -68.500 57.648 1.00 48.05 40 VAL E O 1
ATOM 3958 N N . ILE E 1 42 ? 134.361 -68.217 57.368 1.00 38.36 41 ILE E N 1
ATOM 3959 C CA . ILE E 1 42 ? 134.067 -68.818 58.658 1.00 41.15 41 ILE E CA 1
ATOM 3960 C C . ILE E 1 42 ? 133.985 -70.328 58.457 1.00 45.79 41 ILE E C 1
ATOM 3961 O O . ILE E 1 42 ? 133.149 -70.824 57.696 1.00 47.83 41 ILE E O 1
ATOM 3966 N N . GLN E 1 43 ? 134.865 -71.054 59.135 1.00 46.23 42 GLN E N 1
ATOM 3967 C CA . GLN E 1 43 ? 134.996 -72.486 58.925 1.00 49.78 42 GLN E CA 1
ATOM 3968 C C . GLN E 1 43 ? 133.698 -73.213 59.293 1.00 47.47 42 GLN E C 1
ATOM 3969 O O . GLN E 1 43 ? 133.015 -72.841 60.253 1.00 47.73 42 GLN E O 1
ATOM 3975 N N . GLY E 1 44 ? 133.335 -74.207 58.489 1.00 44.96 43 GLY E N 1
ATOM 3976 C CA . GLY E 1 44 ? 132.173 -75.034 58.751 1.00 43.52 43 GLY E CA 1
ATOM 3977 C C . GLY E 1 44 ? 130.806 -74.389 58.601 1.00 42.33 43 GLY E C 1
ATOM 3978 O O . GLY E 1 44 ? 129.835 -74.886 59.180 1.00 41.19 43 GLY E O 1
ATOM 3979 N N . THR E 1 45 ? 130.738 -73.241 57.924 1.00 39.99 44 THR E N 1
ATOM 3980 C CA . THR E 1 45 ? 129.459 -72.583 57.620 1.00 39.50 44 THR E CA 1
ATOM 3981 C C . THR E 1 45 ? 128.986 -72.722 56.166 1.00 40.33 44 THR E C 1
ATOM 3982 O O . THR E 1 45 ? 127.974 -72.130 55.774 1.00 35.50 44 THR E O 1
ATOM 3986 N N . GLY E 1 46 ? 129.741 -73.446 55.351 1.00 44.35 45 GLY E N 1
ATOM 3987 C CA . GLY E 1 46 ? 129.409 -73.534 53.942 1.00 45.37 45 GLY E CA 1
ATOM 3988 C C . GLY E 1 46 ? 129.727 -72.263 53.164 1.00 44.79 45 GLY E C 1
ATOM 3989 O O . GLY E 1 46 ? 129.093 -71.972 52.152 1.00 46.29 45 GLY E O 1
ATOM 3990 N N . GLY E 1 47 ? 130.712 -71.499 53.626 1.00 42.18 46 GLY E N 1
ATOM 3991 C CA . GLY E 1 47 ? 131.171 -70.350 52.867 1.00 41.22 46 GLY E CA 1
ATOM 3992 C C . GLY E 1 47 ? 130.745 -68.971 53.325 1.00 41.60 46 GLY E C 1
ATOM 3993 O O . GLY E 1 47 ? 130.866 -68.008 52.569 1.00 43.74 46 GLY E O 1
ATOM 3994 N N . LEU E 1 48 ? 130.236 -68.860 54.547 1.00 38.21 47 LEU E N 1
ATOM 3995 C CA . LEU E 1 48 ? 129.951 -67.541 55.097 1.00 35.25 47 LEU E CA 1
ATOM 3996 C C . LEU E 1 48 ? 131.268 -66.812 55.318 1.00 34.28 47 LEU E C 1
ATOM 3997 O O . LEU E 1 48 ? 132.236 -67.416 55.783 1.00 36.15 47 LEU E O 1
ATOM 4002 N N . ARG E 1 49 ? 131.324 -65.532 54.950 1.00 33.37 48 ARG E N 1
ATOM 4003 C CA . ARG E 1 49 ? 132.542 -64.738 55.141 1.00 32.65 48 ARG E CA 1
ATOM 4004 C C . ARG E 1 49 ? 132.329 -63.563 56.094 1.00 34.28 48 ARG E C 1
ATOM 4005 O O . ARG E 1 49 ? 131.231 -63.003 56.199 1.00 35.32 48 ARG E O 1
ATOM 4013 N N . LYS E 1 50 ? 133.401 -63.186 56.782 1.00 36.55 49 LYS E N 1
ATOM 4014 C CA . LYS E 1 50 ? 133.343 -62.130 57.785 1.00 36.60 49 LYS E CA 1
ATOM 4015 C C . LYS E 1 50 ? 134.330 -61.038 57.410 1.00 35.29 49 LYS E C 1
ATOM 4016 O O . LYS E 1 50 ? 135.505 -61.311 57.200 1.00 37.79 49 LYS E O 1
ATOM 4022 N N . ILE E 1 51 ? 133.853 -59.802 57.328 1.00 33.56 50 ILE E N 1
ATOM 4023 C CA . ILE E 1 51 ? 134.698 -58.685 56.918 1.00 33.66 50 ILE E CA 1
ATOM 4024 C C . ILE E 1 51 ? 134.639 -57.553 57.940 1.00 36.60 50 ILE E C 1
ATOM 4025 O O . ILE E 1 51 ? 133.569 -57.092 58.334 1.00 38.56 50 ILE E O 1
ATOM 4030 N N . ARG E 1 52 ? 135.808 -57.093 58.356 1.00 40.64 51 ARG E N 1
ATOM 4031 C CA . ARG E 1 52 ? 135.889 -55.971 59.274 1.00 47.51 51 ARG E CA 1
ATOM 4032 C C . ARG E 1 52 ? 135.995 -54.661 58.526 1.00 48.47 51 ARG E C 1
ATOM 4033 O O . ARG E 1 52 ? 136.903 -54.448 57.713 1.00 50.95 51 ARG E O 1
ATOM 4041 N N . VAL E 1 53 ? 135.062 -53.773 58.841 1.00 45.92 52 VAL E N 1
ATOM 4042 C CA . VAL E 1 53 ? 134.995 -52.462 58.222 1.00 48.54 52 VAL E CA 1
ATOM 4043 C C . VAL E 1 53 ? 135.269 -51.434 59.286 1.00 52.28 52 VAL E C 1
ATOM 4044 O O . VAL E 1 53 ? 134.692 -51.488 60.369 1.00 51.10 52 VAL E O 1
ATOM 4048 N N . ALA E 1 54 ? 136.203 -50.537 59.022 1.00 58.81 53 ALA E N 1
ATOM 4049 C CA . ALA E 1 54 ? 136.523 -49.537 60.011 1.00 67.49 53 ALA E CA 1
ATOM 4050 C C . ALA E 1 54 ? 135.565 -48.389 59.778 1.00 76.61 53 ALA E C 1
ATOM 4051 O O . ALA E 1 54 ? 135.709 -47.649 58.812 1.00 81.17 53 ALA E O 1
ATOM 4053 N N . SER E 1 55 ? 134.561 -48.257 60.635 1.00 83.14 54 SER E N 1
ATOM 4054 C CA . SER E 1 55 ? 133.657 -47.129 60.507 1.00 91.73 54 SER E CA 1
ATOM 4055 C C . SER E 1 55 ? 134.104 -46.105 61.549 1.00 96.32 54 SER E C 1
ATOM 4056 O O . SER E 1 55 ? 133.858 -46.261 62.749 1.00 100.03 54 SER E O 1
ATOM 4059 N N . LYS E 1 56 ? 134.752 -45.047 61.067 1.00 92.17 55 LYS E N 1
ATOM 4060 C CA . LYS E 1 56 ? 135.472 -44.121 61.932 1.00 88.60 55 LYS E CA 1
ATOM 4061 C C . LYS E 1 56 ? 134.771 -42.782 62.104 1.00 84.65 55 LYS E C 1
ATOM 4062 O O . LYS E 1 56 ? 135.336 -41.860 62.694 1.00 85.55 55 LYS E O 1
ATOM 4064 N N . ARG E 1 61 ? 130.978 -47.125 68.867 1.00 88.70 60 ARG E N 1
ATOM 4065 C CA . ARG E 1 61 ? 132.437 -47.140 68.922 1.00 91.43 60 ARG E CA 1
ATOM 4066 C C . ARG E 1 61 ? 133.005 -48.393 68.258 1.00 88.81 60 ARG E C 1
ATOM 4067 O O . ARG E 1 61 ? 132.414 -49.473 68.334 1.00 86.38 60 ARG E O 1
ATOM 4069 N N . GLY E 1 62 ? 134.153 -48.246 67.604 1.00 87.28 61 GLY E N 1
ATOM 4070 C CA . GLY E 1 62 ? 134.805 -49.376 66.970 1.00 82.49 61 GLY E CA 1
ATOM 4071 C C . GLY E 1 62 ? 134.464 -49.549 65.499 1.00 74.79 61 GLY E C 1
ATOM 4072 O O . GLY E 1 62 ? 133.607 -48.854 64.949 1.00 74.38 61 GLY E O 1
ATOM 4073 N N . GLY E 1 63 ? 135.127 -50.511 64.869 1.00 68.18 62 GLY E N 1
ATOM 4074 C CA . GLY E 1 63 ? 134.865 -50.860 63.487 1.00 61.49 62 GLY E CA 1
ATOM 4075 C C . GLY E 1 63 ? 133.733 -51.855 63.386 1.00 55.82 62 GLY E C 1
ATOM 4076 O O . GLY E 1 63 ? 133.447 -52.567 64.347 1.00 56.61 62 GLY E O 1
ATOM 4077 N N . SER E 1 64 ? 133.071 -51.903 62.235 1.00 50.02 63 SER E N 1
ATOM 4078 C CA . SER E 1 64 ? 131.953 -52.820 62.079 1.00 45.59 63 SER E CA 1
ATOM 4079 C C . SER E 1 64 ? 132.448 -54.094 61.442 1.00 43.40 63 SER E C 1
ATOM 4080 O O . SER E 1 64 ? 133.277 -54.078 60.538 1.00 47.14 63 SER E O 1
ATOM 4083 N N . ARG E 1 65 ? 131.903 -55.205 61.903 1.00 41.13 64 ARG E N 1
ATOM 4084 C CA . ARG E 1 65 ? 132.160 -56.490 61.293 1.00 36.14 64 ARG E CA 1
ATOM 4085 C C . ARG E 1 65 ? 130.899 -56.872 60.559 1.00 29.98 64 ARG E C 1
ATOM 4086 O O . ARG E 1 65 ? 129.804 -56.800 61.118 1.00 28.57 64 ARG E O 1
ATOM 4094 N N . ILE E 1 66 ? 131.038 -57.253 59.297 1.00 29.72 65 ILE E N 1
ATOM 4095 C CA . ILE E 1 66 ? 129.882 -57.694 58.532 1.00 27.71 65 ILE E CA 1
ATOM 4096 C C . ILE E 1 66 ? 130.072 -59.141 58.096 1.00 23.95 65 ILE E C 1
ATOM 4097 O O . ILE E 1 66 ? 131.149 -59.515 57.629 1.00 24.58 65 ILE E O 1
ATOM 4102 N N . ILE E 1 67 ? 129.019 -59.943 58.238 1.00 23.41 66 ILE E N 1
ATOM 4103 C CA . ILE E 1 67 ? 129.058 -61.340 57.824 1.00 36.07 66 ILE E CA 1
ATOM 4104 C C . ILE E 1 67 ? 128.145 -61.567 56.634 1.00 33.58 66 ILE E C 1
ATOM 4105 O O . ILE E 1 67 ? 126.963 -61.208 56.674 1.00 31.34 66 ILE E O 1
ATOM 4110 N N . TYR E 1 68 ? 128.682 -62.179 55.582 1.00 31.92 67 TYR E N 1
ATOM 4111 C CA . TYR E 1 68 ? 127.924 -62.336 54.349 1.00 27.65 67 TYR E CA 1
ATOM 4112 C C . TYR E 1 68 ? 128.202 -63.663 53.659 1.00 29.51 67 TYR E C 1
ATOM 4113 O O . TYR E 1 68 ? 129.159 -64.363 53.990 1.00 28.45 67 TYR E O 1
ATOM 4122 N N . TYR E 1 69 ? 127.333 -64.015 52.718 1.00 31.78 68 TYR E N 1
ATOM 4123 C CA . TYR E 1 69 ? 127.559 -65.156 51.832 1.00 31.77 68 TYR E CA 1
ATOM 4124 C C . TYR E 1 69 ? 127.393 -64.769 50.363 1.00 31.94 68 TYR E C 1
ATOM 4125 O O . TYR E 1 69 ? 126.434 -64.095 49.990 1.00 30.86 68 TYR E O 1
ATOM 4134 N N . PHE E 1 70 ? 128.340 -65.193 49.534 1.00 33.81 69 PHE E N 1
ATOM 4135 C CA . PHE E 1 70 ? 128.252 -64.971 48.100 1.00 33.53 69 PHE E CA 1
ATOM 4136 C C . PHE E 1 70 ? 127.754 -66.242 47.420 1.00 38.09 69 PHE E C 1
ATOM 4137 O O . PHE E 1 70 ? 128.347 -67.305 47.573 1.00 41.93 69 PHE E O 1
ATOM 4145 N N . LEU E 1 71 ? 126.639 -66.147 46.708 1.00 41.07 70 LEU E N 1
ATOM 4146 C CA . LEU E 1 71 ? 126.131 -67.274 45.935 1.00 47.58 70 LEU E CA 1
ATOM 4147 C C . LEU E 1 71 ? 126.556 -67.155 44.463 1.00 55.57 70 LEU E C 1
ATOM 4148 O O . LEU E 1 71 ? 126.048 -66.294 43.759 1.00 56.47 70 LEU E O 1
ATOM 4153 N N . ASP E 1 72 ? 127.482 -67.989 43.993 1.00 66.06 71 ASP E N 1
ATOM 4154 C CA . ASP E 1 72 ? 128.040 -67.811 42.640 1.00 75.41 71 ASP E CA 1
ATOM 4155 C C . ASP E 1 72 ? 127.034 -68.044 41.529 1.00 81.54 71 ASP E C 1
ATOM 4156 O O . ASP E 1 72 ? 127.063 -67.353 40.512 1.00 82.44 71 ASP E O 1
ATOM 4161 N N . GLU E 1 73 ? 126.153 -69.020 41.723 1.00 88.58 72 GLU E N 1
ATOM 4162 C CA . GLU E 1 73 ? 125.170 -69.366 40.706 1.00 94.06 72 GLU E CA 1
ATOM 4163 C C . GLU E 1 73 ? 124.465 -68.099 40.244 1.00 93.82 72 GLU E C 1
ATOM 4164 O O . GLU E 1 73 ? 124.371 -67.832 39.049 1.00 99.81 72 GLU E O 1
ATOM 4166 N N . LYS E 1 74 ? 123.981 -67.312 41.196 1.00 82.96 73 LYS E N 1
ATOM 4167 C CA . LYS E 1 74 ? 123.276 -66.087 40.858 1.00 77.13 73 LYS E CA 1
ATOM 4168 C C . LYS E 1 74 ? 124.144 -64.833 40.962 1.00 68.77 73 LYS E C 1
ATOM 4169 O O . LYS E 1 74 ? 123.656 -63.730 40.720 1.00 68.08 73 LYS E O 1
ATOM 4171 N N . ARG E 1 75 ? 125.415 -64.989 41.325 1.00 61.29 74 ARG E N 1
ATOM 4172 C CA . ARG E 1 75 ? 126.284 -63.832 41.569 1.00 54.14 74 ARG E CA 1
ATOM 4173 C C . ARG E 1 75 ? 125.604 -62.835 42.524 1.00 51.81 74 ARG E C 1
ATOM 4174 O O . ARG E 1 75 ? 125.469 -61.651 42.215 1.00 56.03 74 ARG E O 1
ATOM 4176 N N . ARG E 1 76 ? 125.221 -63.313 43.702 1.00 46.69 75 ARG E N 1
ATOM 4177 C CA . ARG E 1 76 ? 124.345 -62.563 44.594 1.00 43.19 75 ARG E CA 1
ATOM 4178 C C . ARG E 1 76 ? 124.875 -62.546 46.021 1.00 38.23 75 ARG E C 1
ATOM 4179 O O . ARG E 1 76 ? 125.410 -63.555 46.489 1.00 38.18 75 ARG E O 1
ATOM 4187 N N . PHE E 1 77 ? 124.738 -61.410 46.708 1.00 32.71 76 PHE E N 1
ATOM 4188 C CA . PHE E 1 77 ? 125.234 -61.294 48.075 1.00 32.54 76 PHE E CA 1
ATOM 4189 C C . PHE E 1 77 ? 124.124 -61.367 49.118 1.00 34.71 76 PHE E C 1
ATOM 4190 O O . PHE E 1 77 ? 123.109 -60.676 49.009 1.00 38.17 76 PHE E O 1
ATOM 4198 N N . TYR E 1 78 ? 124.339 -62.198 50.135 1.00 32.91 77 TYR E N 1
ATOM 4199 C CA . TYR E 1 78 ? 123.440 -62.305 51.282 1.00 30.97 77 TYR E CA 1
ATOM 4200 C C . TYR E 1 78 ? 124.113 -61.723 52.520 1.00 29.47 77 TYR E C 1
ATOM 4201 O O . TYR E 1 78 ? 125.109 -62.270 53.019 1.00 26.44 77 TYR E O 1
ATOM 4210 N N . LEU E 1 79 ? 123.565 -60.613 53.008 1.00 29.80 78 LEU E N 1
ATOM 4211 C CA . LEU E 1 79 ? 124.111 -59.938 54.184 1.00 28.91 78 LEU E CA 1
ATOM 4212 C C . LEU E 1 79 ? 123.423 -60.429 55.451 1.00 28.39 78 LEU E C 1
ATOM 4213 O O . LEU E 1 79 ? 122.251 -60.129 55.696 1.00 30.76 78 LEU E O 1
ATOM 4218 N N . LEU E 1 80 ? 124.180 -61.163 56.259 1.00 27.32 79 LEU E N 1
ATOM 4219 C CA . LEU E 1 80 ? 123.649 -61.858 57.422 1.00 33.32 79 LEU E CA 1
ATOM 4220 C C . LEU E 1 80 ? 123.394 -60.896 58.559 1.00 33.33 79 LEU E C 1
ATOM 4221 O O . LEU E 1 80 ? 122.267 -60.707 59.011 1.00 37.06 79 LEU E O 1
ATOM 4226 N N . THR E 1 81 ? 124.470 -60.295 59.029 1.00 28.61 80 THR E N 1
ATOM 4227 C CA . THR E 1 81 ? 124.395 -59.471 60.205 1.00 30.87 80 THR E CA 1
ATOM 4228 C C . THR E 1 81 ? 125.544 -58.482 60.194 1.00 34.10 80 THR E C 1
ATOM 4229 O O . THR E 1 81 ? 126.468 -58.581 59.386 1.00 34.94 80 THR E O 1
ATOM 4233 N N . ILE E 1 82 ? 125.462 -57.508 61.081 1.00 35.43 81 ILE E N 1
ATOM 4234 C CA . ILE E 1 82 ? 126.524 -56.540 61.249 1.00 35.42 81 ILE E CA 1
ATOM 4235 C C . ILE E 1 82 ? 126.613 -56.280 62.754 1.00 35.15 81 ILE E C 1
ATOM 4236 O O . ILE E 1 82 ? 125.596 -56.281 63.449 1.00 36.01 81 ILE E O 1
ATOM 4241 N N . TYR E 1 83 ? 127.822 -56.118 63.272 1.00 34.09 82 TYR E N 1
ATOM 4242 C CA . TYR E 1 83 ? 127.986 -55.957 64.712 1.00 38.40 82 TYR E CA 1
ATOM 4243 C C . TYR E 1 83 ? 129.308 -55.272 65.058 1.00 40.90 82 TYR E C 1
ATOM 4244 O O . TYR E 1 83 ? 130.166 -55.119 64.196 1.00 40.78 82 TYR E O 1
ATOM 4253 N N . GLY E 1 84 ? 129.426 -54.790 66.294 1.00 44.52 83 GLY E N 1
ATOM 4254 C CA . GLY E 1 84 ? 130.675 -54.237 66.805 1.00 49.80 83 GLY E CA 1
ATOM 4255 C C . GLY E 1 84 ? 131.467 -55.264 67.604 1.00 56.31 83 GLY E C 1
ATOM 4256 O O . GLY E 1 84 ? 131.030 -56.408 67.766 1.00 56.91 83 GLY E O 1
ATOM 4257 N N . LYS E 1 85 ? 132.628 -54.865 68.116 1.00 60.19 84 LYS E N 1
ATOM 4258 C CA . LYS E 1 85 ? 133.471 -55.792 68.863 1.00 62.85 84 LYS E CA 1
ATOM 4259 C C . LYS E 1 85 ? 132.738 -56.403 70.054 1.00 64.84 84 LYS E C 1
ATOM 4260 O O . LYS E 1 85 ? 132.069 -55.698 70.811 1.00 67.10 84 LYS E O 1
ATOM 4266 N N . ASN E 1 86 ? 132.879 -57.720 70.203 1.00 64.67 85 ASN E N 1
ATOM 4267 C CA . ASN E 1 86 ? 132.364 -58.480 71.350 1.00 64.80 85 ASN E CA 1
ATOM 4268 C C . ASN E 1 86 ? 130.846 -58.510 71.493 1.00 61.49 85 ASN E C 1
ATOM 4269 O O . ASN E 1 86 ? 130.333 -58.728 72.592 1.00 63.19 85 ASN E O 1
ATOM 4274 N N . GLU E 1 87 ? 130.131 -58.309 70.389 1.00 57.34 86 GLU E N 1
ATOM 4275 C CA . GLU E 1 87 ? 128.680 -58.431 70.402 1.00 54.46 86 GLU E CA 1
ATOM 4276 C C . GLU E 1 87 ? 128.265 -59.822 69.911 1.00 49.38 86 GLU E C 1
ATOM 4277 O O . GLU E 1 87 ? 127.116 -60.238 70.070 1.00 46.77 86 GLU E O 1
ATOM 4283 N N . MET E 1 88 ? 129.237 -60.550 69.369 1.00 46.76 87 MET E N 1
ATOM 4284 C CA . MET E 1 88 ? 129.035 -61.906 68.864 1.00 46.55 87 MET E CA 1
ATOM 4285 C C . MET E 1 88 ? 129.992 -62.853 69.564 1.00 52.84 87 MET E C 1
ATOM 4286 O O . MET E 1 88 ? 131.002 -62.427 70.124 1.00 58.50 87 MET E O 1
ATOM 4291 N N . SER E 1 89 ? 129.690 -64.141 69.516 1.00 50.51 88 SER E N 1
ATOM 4292 C CA . SER E 1 89 ? 130.515 -65.115 70.201 1.00 51.26 88 SER E CA 1
ATOM 4293 C C . SER E 1 89 ? 131.029 -66.151 69.217 1.00 47.89 88 SER E C 1
ATOM 4294 O O . SER E 1 89 ? 130.551 -66.250 68.096 1.00 45.22 88 SER E O 1
ATOM 4297 N N . ASP E 1 90 ? 132.014 -66.920 69.648 1.00 54.17 89 ASP E N 1
ATOM 4298 C CA . ASP E 1 90 ? 132.522 -68.009 68.840 1.00 55.52 89 ASP E CA 1
ATOM 4299 C C . ASP E 1 90 ? 131.416 -69.048 68.666 1.00 50.47 89 ASP E C 1
ATOM 4300 O O . ASP E 1 90 ? 130.620 -69.301 69.575 1.00 50.72 89 ASP E O 1
ATOM 4305 N N . LEU E 1 91 ? 131.367 -69.634 67.481 1.00 45.90 90 LEU E N 1
ATOM 4306 C CA . LEU E 1 91 ? 130.344 -70.601 67.134 1.00 40.31 90 LEU E CA 1
ATOM 4307 C C . LEU E 1 91 ? 130.767 -72.000 67.543 1.00 41.40 90 LEU E C 1
ATOM 4308 O O . LEU E 1 91 ? 131.941 -72.350 67.456 1.00 45.26 90 LEU E O 1
ATOM 4313 N N . ASN E 1 92 ? 129.821 -72.800 67.952 1.00 40.98 91 ASN E N 1
ATOM 4314 C CA . ASN E 1 92 ? 130.115 -74.173 68.181 1.00 44.43 91 ASN E CA 1
ATOM 4315 C C . ASN E 1 92 ? 129.554 -74.966 67.055 1.00 47.18 91 ASN E C 1
ATOM 4316 O O . ASN E 1 92 ? 129.016 -74.416 66.142 1.00 38.11 91 ASN E O 1
ATOM 4321 N N . ALA E 1 93 ? 129.660 -76.270 67.145 1.00 42.43 92 ALA E N 1
ATOM 4322 C CA . ALA E 1 93 ? 129.130 -77.113 66.115 1.00 45.41 92 ALA E CA 1
ATOM 4323 C C . ALA E 1 93 ? 127.621 -77.047 65.959 1.00 44.09 92 ALA E C 1
ATOM 4324 O O . ALA E 1 93 ? 127.146 -76.982 64.866 1.00 43.30 92 ALA E O 1
ATOM 4326 N N . ASN E 1 94 ? 126.871 -77.067 67.041 1.00 44.55 93 ASN E N 1
ATOM 4327 C CA . ASN E 1 94 ? 125.416 -76.945 66.935 1.00 43.31 93 ASN E CA 1
ATOM 4328 C C . ASN E 1 94 ? 125.016 -75.606 66.326 1.00 42.59 93 ASN E C 1
ATOM 4329 O O . ASN E 1 94 ? 124.072 -75.532 65.538 1.00 44.33 93 ASN E O 1
ATOM 4334 N N . GLN E 1 95 ? 125.756 -74.553 66.655 1.00 40.46 94 GLN E N 1
ATOM 4335 C CA . GLN E 1 95 ? 125.435 -73.231 66.137 1.00 36.32 94 GLN E CA 1
ATOM 4336 C C . GLN E 1 95 ? 125.863 -73.113 64.674 1.00 37.20 94 GLN E C 1
ATOM 4337 O O . GLN E 1 95 ? 125.190 -72.456 63.875 1.00 39.01 94 GLN E O 1
ATOM 4343 N N . ARG E 1 96 ? 126.931 -73.777 64.284 1.00 34.69 95 ARG E N 1
ATOM 4344 C CA . ARG E 1 96 ? 127.384 -73.704 62.917 1.00 36.15 95 ARG E CA 1
ATOM 4345 C C . ARG E 1 96 ? 126.408 -74.455 62.048 1.00 39.93 95 ARG E C 1
ATOM 4346 O O . ARG E 1 96 ? 126.119 -74.104 60.947 1.00 40.04 95 ARG E O 1
ATOM 4354 N N . LYS E 1 97 ? 125.895 -75.524 62.574 1.00 39.95 96 LYS E N 1
ATOM 4355 C CA . LYS E 1 97 ? 124.923 -76.325 61.850 1.00 40.87 96 LYS E CA 1
ATOM 4356 C C . LYS E 1 97 ? 123.639 -75.540 61.568 1.00 41.69 96 LYS E C 1
ATOM 4357 O O . LYS E 1 97 ? 123.180 -75.486 60.429 1.00 43.73 96 LYS E O 1
ATOM 4363 N N . GLN E 1 98 ? 123.079 -74.918 62.603 1.00 40.99 97 GLN E N 1
ATOM 4364 C CA . GLN E 1 98 ? 121.846 -74.140 62.480 1.00 42.18 97 GLN E CA 1
ATOM 4365 C C . GLN E 1 98 ? 122.023 -72.995 61.475 1.00 40.59 97 GLN E C 1
ATOM 4366 O O . GLN E 1 98 ? 121.108 -72.666 60.721 1.00 43.28 97 GLN E O 1
ATOM 4372 N N . LEU E 1 99 ? 123.200 -72.381 61.488 1.00 36.37 98 LEU E N 1
ATOM 4373 C CA . LEU E 1 99 ? 123.527 -71.309 60.559 1.00 31.95 98 LEU E CA 1
ATOM 4374 C C . LEU E 1 99 ? 123.475 -71.796 59.108 1.00 35.60 98 LEU E C 1
ATOM 4375 O O . LEU E 1 99 ? 123.032 -71.078 58.211 1.00 35.45 98 LEU E O 1
ATOM 4380 N N . MET E 1 100 ? 123.933 -73.023 58.876 1.00 38.72 99 MET E N 1
ATOM 4381 C CA . MET E 1 100 ? 123.921 -73.568 57.530 1.00 40.56 99 MET E CA 1
ATOM 4382 C C . MET E 1 100 ? 122.502 -73.865 57.099 1.00 40.94 99 MET E C 1
ATOM 4383 O O . MET E 1 100 ? 122.137 -73.643 55.950 1.00 43.21 99 MET E O 1
ATOM 4388 N N . ALA E 1 101 ? 121.694 -74.342 58.035 1.00 39.40 100 ALA E N 1
ATOM 4389 C CA . ALA E 1 101 ? 120.302 -74.622 57.738 1.00 40.71 100 ALA E CA 1
ATOM 4390 C C . ALA E 1 101 ? 119.581 -73.327 57.395 1.00 39.84 100 ALA E C 1
ATOM 4391 O O . ALA E 1 101 ? 118.762 -73.288 56.474 1.00 41.60 100 ALA E O 1
ATOM 4393 N N . PHE E 1 102 ? 119.919 -72.264 58.124 1.00 36.29 101 PHE E N 1
ATOM 4394 C CA . PHE E 1 102 ? 119.341 -70.947 57.897 1.00 32.71 101 PHE E CA 1
ATOM 4395 C C . PHE E 1 102 ? 119.639 -70.460 56.484 1.00 34.31 101 PHE E C 1
ATOM 4396 O O . PHE E 1 102 ? 118.737 -70.062 55.753 1.00 35.94 101 PHE E O 1
ATOM 4404 N N . MET E 1 103 ? 120.909 -70.491 56.107 1.00 36.51 102 MET E N 1
ATOM 4405 C CA . MET E 1 103 ? 121.316 -70.149 54.750 1.00 38.89 102 MET E CA 1
ATOM 4406 C C . MET E 1 103 ? 120.597 -71.025 53.723 1.00 45.92 102 MET E C 1
ATOM 4407 O O . MET E 1 103 ? 120.101 -70.528 52.718 1.00 49.90 102 MET E O 1
ATOM 4412 N N . GLU E 1 104 ? 120.534 -72.326 53.980 1.00 49.82 103 GLU E N 1
ATOM 4413 C CA . GLU E 1 104 ? 119.820 -73.233 53.088 1.00 59.21 103 GLU E CA 1
ATOM 4414 C C . GLU E 1 104 ? 118.367 -72.796 52.913 1.00 59.14 103 GLU E C 1
ATOM 4415 O O . GLU E 1 104 ? 117.887 -72.640 51.788 1.00 59.03 103 GLU E O 1
ATOM 4421 N N . ALA E 1 105 ? 117.683 -72.581 54.033 1.00 58.02 104 ALA E N 1
ATOM 4422 C CA . ALA E 1 105 ? 116.283 -72.167 54.025 1.00 58.83 104 ALA E CA 1
ATOM 4423 C C . ALA E 1 105 ? 116.088 -70.820 53.340 1.00 59.35 104 ALA E C 1
ATOM 4424 O O . ALA E 1 105 ? 115.162 -70.630 52.548 1.00 64.32 104 ALA E O 1
ATOM 4426 N N . TRP E 1 106 ? 116.976 -69.889 53.655 1.00 54.52 105 TRP E N 1
ATOM 4427 C CA . TRP E 1 106 ? 116.892 -68.531 53.142 1.00 49.49 105 TRP E CA 1
ATOM 4428 C C . TRP E 1 106 ? 117.112 -68.498 51.637 1.00 51.76 105 TRP E C 1
ATOM 4429 O O . TRP E 1 106 ? 116.316 -67.924 50.901 1.00 54.55 105 TRP E O 1
ATOM 4440 N N . ARG E 1 107 ? 118.187 -69.135 51.191 1.00 53.77 106 ARG E N 1
ATOM 4441 C CA . ARG E 1 107 ? 118.528 -69.232 49.775 1.00 60.52 106 ARG E CA 1
ATOM 4442 C C . ARG E 1 107 ? 117.408 -69.823 48.904 1.00 66.27 106 ARG E C 1
ATOM 4443 O O . ARG E 1 107 ? 117.234 -69.413 47.758 1.00 68.40 106 ARG E O 1
ATOM 4451 N N . ASN E 1 108 ? 116.671 -70.797 49.435 1.00 68.84 107 ASN E N 1
ATOM 4452 C CA . ASN E 1 108 ? 115.618 -71.463 48.670 1.00 74.99 107 ASN E CA 1
ATOM 4453 C C . ASN E 1 108 ? 114.307 -70.698 48.736 1.00 79.85 107 ASN E C 1
ATOM 4454 O O . ASN E 1 108 ? 113.378 -70.953 47.972 1.00 83.51 107 ASN E O 1
ATOM 4459 N N . GLU E 1 109 ? 114.234 -69.785 49.692 1.00 82.98 108 GLU E N 1
ATOM 4460 C CA . GLU E 1 109 ? 113.142 -68.833 49.800 1.00 92.37 108 GLU E CA 1
ATOM 4461 C C . GLU E 1 109 ? 113.360 -67.645 48.872 1.00 106.87 108 GLU E C 1
ATOM 4462 O O . GLU E 1 109 ? 112.416 -67.109 48.292 1.00 109.51 108 GLU E O 1
ATOM 4468 N N . GLN E 1 110 ? 114.623 -67.243 48.746 1.00 119.05 109 GLN E N 1
ATOM 4469 C CA . GLN E 1 110 ? 115.021 -66.162 47.847 1.00 118.47 109 GLN E CA 1
ATOM 4470 C C . GLN E 1 110 ? 115.419 -66.603 46.437 1.00 123.15 109 GLN E C 1
ATOM 4471 O O . GLN E 1 110 ? 115.892 -65.778 45.657 1.00 124.97 109 GLN E O 1
ATOM 4473 N N . SER E 1 111 ? 115.220 -67.884 46.122 1.00 122.22 110 SER E N 1
ATOM 4474 C CA . SER E 1 111 ? 115.586 -68.468 44.824 1.00 123.03 110 SER E CA 1
ATOM 4475 C C . SER E 1 111 ? 115.742 -69.982 44.946 1.00 122.02 110 SER E C 1
ATOM 4476 O O . SER E 1 111 ? 115.885 -70.689 43.946 1.00 123.74 110 SER E O 1
ATOM 4479 N N . GLN F 2 1 ? 110.395 -51.695 58.504 1.00 43.98 2 GLN F N 1
ATOM 4480 C CA . GLN F 2 1 ? 110.619 -51.612 59.941 1.00 40.71 2 GLN F CA 1
ATOM 4481 C C . GLN F 2 1 ? 110.324 -52.949 60.604 1.00 40.99 2 GLN F C 1
ATOM 4482 O O . GLN F 2 1 ? 109.179 -53.410 60.610 1.00 40.69 2 GLN F O 1
ATOM 4488 N N . VAL F 2 2 ? 111.360 -53.561 61.172 1.00 37.86 3 VAL F N 1
ATOM 4489 C CA . VAL F 2 2 ? 111.226 -54.883 61.773 1.00 34.92 3 VAL F CA 1
ATOM 4490 C C . VAL F 2 2 ? 111.218 -54.797 63.294 1.00 33.04 3 VAL F C 1
ATOM 4491 O O . VAL F 2 2 ? 111.972 -54.036 63.901 1.00 31.21 3 VAL F O 1
ATOM 4495 N N . GLN F 2 3 ? 110.349 -55.588 63.905 1.00 33.18 4 GLN F N 1
ATOM 4496 C CA . GLN F 2 3 ? 110.152 -55.524 65.339 1.00 32.63 4 GLN F CA 1
ATOM 4497 C C . GLN F 2 3 ? 109.700 -56.861 65.907 1.00 29.68 4 GLN F C 1
ATOM 4498 O O . GLN F 2 3 ? 109.135 -57.694 65.187 1.00 26.73 4 GLN F O 1
ATOM 4504 N N . LEU F 2 4 ? 109.928 -57.049 67.204 1.00 28.63 5 LEU F N 1
ATOM 4505 C CA . LEU F 2 4 ? 109.305 -58.142 67.944 1.00 28.19 5 LEU F CA 1
ATOM 4506 C C . LEU F 2 4 ? 108.379 -57.545 68.992 1.00 31.52 5 LEU F C 1
ATOM 4507 O O . LEU F 2 4 ? 108.747 -56.588 69.672 1.00 33.22 5 LEU F O 1
ATOM 4512 N N . GLN F 2 5 ? 107.175 -58.088 69.103 1.00 23.41 6 GLN F N 1
ATOM 4513 C CA . GLN F 2 5 ? 106.205 -57.556 70.035 1.00 30.99 6 GLN F CA 1
ATOM 4514 C C . GLN F 2 5 ? 105.864 -58.554 71.144 1.00 29.92 6 GLN F C 1
ATOM 4515 O O . GLN F 2 5 ? 105.233 -59.587 70.906 1.00 33.02 6 GLN F O 1
ATOM 4521 N N . GLU F 2 6 ? 106.289 -58.210 72.354 1.00 26.10 7 GLU F N 1
ATOM 4522 C CA . GLU F 2 6 ? 106.121 -59.017 73.550 1.00 26.68 7 GLU F CA 1
ATOM 4523 C C . GLU F 2 6 ? 104.811 -58.681 74.257 1.00 31.26 7 GLU F C 1
ATOM 4524 O O . GLU F 2 6 ? 104.423 -57.520 74.325 1.00 35.55 7 GLU F O 1
ATOM 4530 N N . SER F 2 7 ? 104.109 -59.687 74.757 1.00 31.04 8 SER F N 1
ATOM 4531 C CA . SER F 2 7 ? 102.895 -59.427 75.522 1.00 29.74 8 SER F CA 1
ATOM 4532 C C . SER F 2 7 ? 102.611 -60.563 76.496 1.00 29.17 8 SER F C 1
ATOM 4533 O O . SER F 2 7 ? 103.297 -61.583 76.493 1.00 30.05 8 SER F O 1
ATOM 4536 N N . GLY F 2 8 ? 101.582 -60.376 77.316 1.00 31.47 9 GLY F N 1
ATOM 4537 C CA . GLY F 2 8 ? 101.091 -61.399 78.221 1.00 29.11 9 GLY F CA 1
ATOM 4538 C C . GLY F 2 8 ? 101.545 -61.209 79.651 1.00 33.49 9 GLY F C 1
ATOM 4539 O O . GLY F 2 8 ? 101.241 -62.031 80.509 1.00 37.82 9 GLY F O 1
ATOM 4540 N N . GLY F 2 9 ? 102.259 -60.120 79.914 1.00 35.42 10 GLY F N 1
ATOM 4541 C CA . GLY F 2 9 ? 102.739 -59.831 81.256 1.00 37.72 10 GLY F CA 1
ATOM 4542 C C . GLY F 2 9 ? 101.648 -59.320 82.175 1.00 41.61 10 GLY F C 1
ATOM 4543 O O . GLY F 2 9 ? 100.480 -59.277 81.795 1.00 45.40 10 GLY F O 1
ATOM 4544 N N . GLY F 2 10 ? 102.027 -58.910 83.383 1.00 40.16 11 GLY F N 1
ATOM 4545 C CA . GLY F 2 10 ? 101.053 -58.419 84.343 1.00 40.56 11 GLY F CA 1
ATOM 4546 C C . GLY F 2 10 ? 101.409 -58.726 85.784 1.00 41.67 11 GLY F C 1
ATOM 4547 O O . GLY F 2 10 ? 102.493 -59.222 86.088 1.00 42.59 11 GLY F O 1
ATOM 4548 N N . LEU F 2 11 ? 100.479 -58.456 86.686 1.00 41.73 12 LEU F N 1
ATOM 4549 C CA . LEU F 2 11 ? 100.713 -58.746 88.087 1.00 38.91 12 LEU F CA 1
ATOM 4550 C C . LEU F 2 11 ? 100.316 -60.202 88.259 1.00 37.77 12 LEU F C 1
ATOM 4551 O O . LEU F 2 11 ? 99.317 -60.647 87.704 1.00 38.21 12 LEU F O 1
ATOM 4556 N N . VAL F 2 12 ? 101.116 -60.953 89.001 1.00 38.86 13 VAL F N 1
ATOM 4557 C CA . VAL F 2 12 ? 100.879 -62.382 89.168 1.00 39.97 13 VAL F CA 1
ATOM 4558 C C . VAL F 2 12 ? 101.244 -62.794 90.583 1.00 42.38 13 VAL F C 1
ATOM 4559 O O . VAL F 2 12 ? 102.137 -62.205 91.191 1.00 42.37 13 VAL F O 1
ATOM 4563 N N . GLN F 2 13 ? 100.558 -63.814 91.093 1.00 44.07 14 GLN F N 1
ATOM 4564 C CA . GLN F 2 13 ? 100.798 -64.301 92.446 1.00 45.75 14 GLN F CA 1
ATOM 4565 C C . GLN F 2 13 ? 101.996 -65.236 92.550 1.00 47.22 14 GLN F C 1
ATOM 4566 O O . GLN F 2 13 ? 102.342 -65.923 91.590 1.00 45.64 14 GLN F O 1
ATOM 4572 N N . PRO F 2 14 ? 102.637 -65.265 93.725 1.00 47.64 15 PRO F N 1
ATOM 4573 C CA . PRO F 2 14 ? 103.667 -66.279 93.957 1.00 47.43 15 PRO F CA 1
ATOM 4574 C C . PRO F 2 14 ? 103.100 -67.682 93.770 1.00 47.00 15 PRO F C 1
ATOM 4575 O O . PRO F 2 14 ? 102.002 -67.958 94.255 1.00 48.46 15 PRO F O 1
ATOM 4579 N N . GLY F 2 15 ? 103.818 -68.533 93.046 1.00 45.38 16 GLY F N 1
ATOM 4580 C CA . GLY F 2 15 ? 103.383 -69.893 92.785 1.00 46.36 16 GLY F CA 1
ATOM 4581 C C . GLY F 2 15 ? 102.513 -69.995 91.550 1.00 49.40 16 GLY F C 1
ATOM 4582 O O . GLY F 2 15 ? 102.309 -71.080 91.009 1.00 51.48 16 GLY F O 1
ATOM 4583 N N . GLY F 2 16 ? 101.999 -68.853 91.102 1.00 49.64 17 GLY F N 1
ATOM 4584 C CA . GLY F 2 16 ? 101.085 -68.808 89.975 1.00 46.64 17 GLY F CA 1
ATOM 4585 C C . GLY F 2 16 ? 101.762 -69.033 88.637 1.00 43.07 17 GLY F C 1
ATOM 4586 O O . GLY F 2 16 ? 102.966 -69.270 88.581 1.00 39.96 17 GLY F O 1
ATOM 4587 N N . SER F 2 17 ? 100.977 -68.952 87.565 1.00 44.53 18 SER F N 1
ATOM 4588 C CA . SER F 2 17 ? 101.478 -69.093 86.195 1.00 46.90 18 SER F CA 1
ATOM 4589 C C . SER F 2 17 ? 101.060 -67.960 85.286 1.00 50.88 18 SER F C 1
ATOM 4590 O O . SER F 2 17 ? 100.048 -67.295 85.508 1.00 53.77 18 SER F O 1
ATOM 4593 N N . LEU F 2 18 ? 101.967 -67.693 84.153 1.00 50.37 19 LEU F N 1
ATOM 4594 C CA . LEU F 2 18 ? 101.440 -66.813 83.125 1.00 49.53 19 LEU F CA 1
ATOM 4595 C C . LEU F 2 18 ? 102.008 -67.271 81.789 1.00 46.52 19 LEU F C 1
ATOM 4596 O O . LEU F 2 18 ? 103.027 -67.953 81.737 1.00 45.17 19 LEU F O 1
ATOM 4601 N N . ARG F 2 19 ? 101.702 -66.892 80.777 1.00 46.55 20 ARG F N 1
ATOM 4602 C CA . ARG F 2 19 ? 102.314 -67.165 79.486 1.00 42.69 20 ARG F CA 1
ATOM 4603 C C . ARG F 2 19 ? 102.581 -65.903 78.687 1.00 40.81 20 ARG F C 1
ATOM 4604 O O . ARG F 2 19 ? 101.693 -65.066 78.528 1.00 42.86 20 ARG F O 1
ATOM 4612 N N . LEU F 2 20 ? 103.811 -65.774 78.196 1.00 36.88 21 LEU F N 1
ATOM 4613 C CA . LEU F 2 20 ? 104.217 -64.613 77.411 1.00 31.08 21 LEU F CA 1
ATOM 4614 C C . LEU F 2 20 ? 104.291 -64.918 75.912 1.00 31.58 21 LEU F C 1
ATOM 4615 O O . LEU F 2 20 ? 104.552 -66.052 75.503 1.00 31.82 21 LEU F O 1
ATOM 4620 N N . SER F 2 21 ? 104.069 -63.891 75.099 1.00 31.52 22 SER F N 1
ATOM 4621 C CA . SER F 2 21 ? 104.079 -64.042 73.647 1.00 32.20 22 SER F CA 1
ATOM 4622 C C . SER F 2 21 ? 105.071 -63.109 72.980 1.00 34.14 22 SER F C 1
ATOM 4623 O O . SER F 2 21 ? 105.248 -61.964 73.400 1.00 37.36 22 SER F O 1
ATOM 4626 N N . CYS F 2 22 ? 105.731 -63.639 71.956 1.00 31.67 23 CYS F N 1
ATOM 4627 C CA . CYS F 2 22 ? 106.650 -62.899 71.111 1.00 27.87 23 CYS F CA 1
ATOM 4628 C C . CYS F 2 22 ? 106.179 -63.035 69.669 1.00 32.74 23 CYS F C 1
ATOM 4629 O O . CYS F 2 22 ? 106.205 -64.128 69.108 1.00 35.15 23 CYS F O 1
ATOM 4632 N N . ALA F 2 23 ? 105.742 -61.937 69.069 1.00 33.51 24 ALA F N 1
ATOM 4633 C CA . ALA F 2 23 ? 105.217 -61.981 67.709 1.00 34.42 24 ALA F CA 1
ATOM 4634 C C . ALA F 2 23 ? 106.044 -61.114 66.768 1.00 32.49 24 ALA F C 1
ATOM 4635 O O . ALA F 2 23 ? 106.344 -59.961 67.068 1.00 30.40 24 ALA F O 1
ATOM 4637 N N . ALA F 2 24 ? 106.434 -61.689 65.638 1.00 30.56 25 ALA F N 1
ATOM 4638 C CA . ALA F 2 24 ? 107.203 -60.957 64.648 1.00 28.84 25 ALA F CA 1
ATOM 4639 C C . ALA F 2 24 ? 106.354 -59.884 63.979 1.00 31.22 25 ALA F C 1
ATOM 4640 O O . ALA F 2 24 ? 105.174 -60.100 63.684 1.00 29.84 25 ALA F O 1
ATOM 4642 N N . SER F 2 25 ? 106.963 -58.721 63.761 1.00 32.93 26 SER F N 1
ATOM 4643 C CA . SER F 2 25 ? 106.349 -57.651 62.991 1.00 29.05 26 SER F CA 1
ATOM 4644 C C . SER F 2 25 ? 107.267 -57.175 61.875 1.00 30.38 26 SER F C 1
ATOM 4645 O O . SER F 2 25 ? 108.422 -56.801 62.112 1.00 30.38 26 SER F O 1
ATOM 4648 N N . GLY F 2 26 ? 106.732 -57.165 60.659 1.00 32.15 27 GLY F N 1
ATOM 4649 C CA . GLY F 2 26 ? 107.480 -56.722 59.499 1.00 29.70 27 GLY F CA 1
ATOM 4650 C C . GLY F 2 26 ? 108.335 -57.831 58.923 1.00 30.36 27 GLY F C 1
ATOM 4651 O O . GLY F 2 26 ? 109.094 -57.603 57.985 1.00 31.90 27 GLY F O 1
ATOM 4652 N N . PHE F 2 27 ? 108.234 -59.028 59.491 1.00 27.40 28 PHE F N 1
ATOM 4653 C CA . PHE F 2 27 ? 108.929 -60.176 58.924 1.00 31.89 28 PHE F CA 1
ATOM 4654 C C . PHE F 2 27 ? 108.351 -61.481 59.445 1.00 31.43 28 PHE F C 1
ATOM 4655 O O . PHE F 2 27 ? 107.508 -61.486 60.342 1.00 34.47 28 PHE F O 1
ATOM 4663 N N . THR F 2 28 ? 108.843 -62.584 58.889 1.00 31.95 29 THR F N 1
ATOM 4664 C CA . THR F 2 28 ? 108.446 -63.926 59.291 1.00 32.91 29 THR F CA 1
ATOM 4665 C C . THR F 2 28 ? 109.579 -64.551 60.093 1.00 33.28 29 THR F C 1
ATOM 4666 O O . THR F 2 28 ? 110.721 -64.581 59.636 1.00 33.84 29 THR F O 1
ATOM 4670 N N . LEU F 2 29 ? 109.272 -65.055 61.283 1.00 33.96 30 LEU F N 1
ATOM 4671 C CA . LEU F 2 29 ? 110.321 -65.529 62.182 1.00 34.47 30 LEU F CA 1
ATOM 4672 C C . LEU F 2 29 ? 110.629 -67.024 62.039 1.00 37.64 30 LEU F C 1
ATOM 4673 O O . LEU F 2 29 ? 111.449 -67.562 62.783 1.00 37.52 30 LEU F O 1
ATOM 4678 N N . ASP F 2 30 ? 110.000 -67.673 61.060 1.00 40.62 31 ASP F N 1
ATOM 4679 C CA . ASP F 2 30 ? 110.153 -69.115 60.848 1.00 40.37 31 ASP F CA 1
ATOM 4680 C C . ASP F 2 30 ? 111.594 -69.608 60.876 1.00 39.85 31 ASP F C 1
ATOM 4681 O O . ASP F 2 30 ? 111.910 -70.544 61.602 1.00 42.87 31 ASP F O 1
ATOM 4686 N N . TYR F 2 31 ? 112.475 -68.961 60.122 1.00 40.11 32 TYR F N 1
ATOM 4687 C CA . TYR F 2 31 ? 113.827 -69.491 59.941 1.00 41.04 32 TYR F CA 1
ATOM 4688 C C . TYR F 2 31 ? 114.777 -69.097 61.067 1.00 38.39 32 TYR F C 1
ATOM 4689 O O . TYR F 2 31 ? 115.899 -69.610 61.154 1.00 42.49 32 TYR F O 1
ATOM 4698 N N . TYR F 2 32 ? 114.323 -68.204 61.932 1.00 25.81 33 TYR F N 1
ATOM 4699 C CA . TYR F 2 32 ? 115.163 -67.701 63.004 1.00 26.19 33 TYR F CA 1
ATOM 4700 C C . TYR F 2 32 ? 114.967 -68.447 64.326 1.00 28.11 33 TYR F C 1
ATOM 4701 O O . TYR F 2 32 ? 113.869 -68.906 64.643 1.00 27.63 33 TYR F O 1
ATOM 4710 N N . ALA F 2 33 ? 116.060 -68.576 65.077 1.00 28.62 34 ALA F N 1
ATOM 4711 C CA . ALA F 2 33 ? 115.991 -68.966 66.476 1.00 24.07 34 ALA F CA 1
ATOM 4712 C C . ALA F 2 33 ? 115.440 -67.758 67.236 1.00 24.73 34 ALA F C 1
ATOM 4713 O O . ALA F 2 33 ? 115.642 -66.620 66.814 1.00 26.52 34 ALA F O 1
ATOM 4715 N N . ILE F 2 34 ? 114.714 -67.999 68.322 1.00 23.84 35 ILE F N 1
ATOM 4716 C CA . ILE F 2 34 ? 114.114 -66.911 69.084 1.00 23.96 35 ILE F CA 1
ATOM 4717 C C . ILE F 2 34 ? 114.461 -67.129 70.539 1.00 28.86 35 ILE F C 1
ATOM 4718 O O . ILE F 2 34 ? 114.469 -68.270 71.010 1.00 34.20 35 ILE F O 1
ATOM 4723 N N . GLY F 2 35 ? 114.687 -66.049 71.275 1.00 27.06 36 GLY F N 1
ATOM 4724 C CA . GLY F 2 35 ? 115.086 -66.183 72.664 1.00 29.18 36 GLY F CA 1
ATOM 4725 C C . GLY F 2 35 ? 114.496 -65.120 73.571 1.00 26.25 36 GLY F C 1
ATOM 4726 O O . GLY F 2 35 ? 113.997 -64.090 73.116 1.00 25.66 36 GLY F O 1
ATOM 4727 N N . TRP F 2 36 ? 114.530 -65.402 74.865 1.00 24.16 37 TRP F N 1
ATOM 4728 C CA . TRP F 2 36 ? 114.007 -64.487 75.867 1.00 23.97 37 TRP F CA 1
ATOM 4729 C C . TRP F 2 36 ? 115.126 -64.029 76.793 1.00 23.49 37 TRP F C 1
ATOM 4730 O O . TRP F 2 36 ? 115.962 -64.834 77.204 1.00 21.16 37 TRP F O 1
ATOM 4741 N N . PHE F 2 37 ? 115.167 -62.732 77.083 1.00 22.04 38 PHE F N 1
ATOM 4742 C CA . PHE F 2 37 ? 115.938 -62.256 78.227 1.00 27.39 38 PHE F CA 1
ATOM 4743 C C . PHE F 2 37 ? 115.042 -61.332 79.048 1.00 31.48 38 PHE F C 1
ATOM 4744 O O . PHE F 2 37 ? 113.950 -60.960 78.606 1.00 26.53 38 PHE F O 1
ATOM 4752 N N . ARG F 2 38 ? 115.480 -60.999 80.259 1.00 30.06 39 ARG F N 1
ATOM 4753 C CA . ARG F 2 38 ? 114.699 -60.106 81.100 1.00 27.85 39 ARG F CA 1
ATOM 4754 C C . ARG F 2 38 ? 115.623 -59.080 81.741 1.00 28.73 39 ARG F C 1
ATOM 4755 O O . ARG F 2 38 ? 116.834 -59.280 81.808 1.00 27.28 39 ARG F O 1
ATOM 4763 N N . GLN F 2 39 ? 115.053 -57.960 82.163 1.00 28.25 40 GLN F N 1
ATOM 4764 C CA . GLN F 2 39 ? 115.833 -56.905 82.791 1.00 32.63 40 GLN F CA 1
ATOM 4765 C C . GLN F 2 39 ? 115.063 -56.253 83.938 1.00 37.03 40 GLN F C 1
ATOM 4766 O O . GLN F 2 39 ? 113.902 -55.871 83.782 1.00 37.44 40 GLN F O 1
ATOM 4772 N N . ALA F 2 40 ? 115.713 -56.112 85.083 1.00 39.24 41 ALA F N 1
ATOM 4773 C CA . ALA F 2 40 ? 115.124 -55.353 86.170 1.00 41.90 41 ALA F CA 1
ATOM 4774 C C . ALA F 2 40 ? 115.639 -53.931 86.047 1.00 44.17 41 ALA F C 1
ATOM 4775 O O . ALA F 2 40 ? 116.720 -53.714 85.512 1.00 43.04 41 ALA F O 1
ATOM 4777 N N . PRO F 2 41 ? 114.852 -52.948 86.506 1.00 49.57 42 PRO F N 1
ATOM 4778 C CA . PRO F 2 41 ? 115.350 -51.576 86.397 1.00 50.35 42 PRO F CA 1
ATOM 4779 C C . PRO F 2 41 ? 116.635 -51.429 87.190 1.00 55.05 42 PRO F C 1
ATOM 4780 O O . PRO F 2 41 ? 116.684 -51.846 88.350 1.00 56.19 42 PRO F O 1
ATOM 4784 N N . GLY F 2 42 ? 117.662 -50.858 86.570 1.00 56.63 43 GLY F N 1
ATOM 4785 C CA . GLY F 2 42 ? 118.937 -50.671 87.235 1.00 57.21 43 GLY F CA 1
ATOM 4786 C C . GLY F 2 42 ? 119.839 -51.892 87.222 1.00 56.92 43 GLY F C 1
ATOM 4787 O O . GLY F 2 42 ? 120.888 -51.904 87.872 1.00 59.76 43 GLY F O 1
ATOM 4788 N N . LYS F 2 43 ? 119.453 -52.910 86.463 1.00 52.33 44 LYS F N 1
ATOM 4789 C CA . LYS F 2 43 ? 120.246 -54.129 86.377 1.00 52.26 44 LYS F CA 1
ATOM 4790 C C . LYS F 2 43 ? 120.568 -54.539 84.936 1.00 47.98 44 LYS F C 1
ATOM 4791 O O . LYS F 2 43 ? 119.952 -54.063 83.972 1.00 44.24 44 LYS F O 1
ATOM 4797 N N . GLU F 2 44 ? 121.565 -55.408 84.805 1.00 44.70 45 GLU F N 1
ATOM 4798 C CA . GLU F 2 44 ? 121.979 -55.891 83.503 1.00 42.63 45 GLU F CA 1
ATOM 4799 C C . GLU F 2 44 ? 120.954 -56.877 82.957 1.00 37.11 45 GLU F C 1
ATOM 4800 O O . GLU F 2 44 ? 120.230 -57.517 83.714 1.00 37.87 45 GLU F O 1
ATOM 4806 N N . ARG F 2 45 ? 120.902 -56.988 81.635 1.00 34.52 46 ARG F N 1
ATOM 4807 C CA . ARG F 2 45 ? 120.103 -58.000 80.952 1.00 33.93 46 ARG F CA 1
ATOM 4808 C C . ARG F 2 45 ? 120.506 -59.409 81.376 1.00 33.19 46 ARG F C 1
ATOM 4809 O O . ARG F 2 45 ? 121.703 -59.703 81.490 1.00 34.64 46 ARG F O 1
ATOM 4817 N N . GLU F 2 46 ? 119.536 -60.278 81.641 1.00 31.25 47 GLU F N 1
ATOM 4818 C CA . GLU F 2 46 ? 119.882 -61.673 81.910 1.00 32.76 47 GLU F CA 1
ATOM 4819 C C . GLU F 2 46 ? 119.080 -62.614 81.030 1.00 31.65 47 GLU F C 1
ATOM 4820 O O . GLU F 2 46 ? 117.855 -62.510 80.939 1.00 34.03 47 GLU F O 1
ATOM 4826 N N . GLY F 2 47 ? 119.784 -63.527 80.365 1.00 31.26 48 GLY F N 1
ATOM 4827 C CA . GLY F 2 47 ? 119.145 -64.466 79.462 1.00 27.79 48 GLY F CA 1
ATOM 4828 C C . GLY F 2 47 ? 118.196 -65.370 80.211 1.00 29.52 48 GLY F C 1
ATOM 4829 O O . GLY F 2 47 ? 118.499 -65.825 81.313 1.00 31.67 48 GLY F O 1
ATOM 4830 N N . VAL F 2 48 ? 117.033 -65.612 79.624 1.00 27.87 49 VAL F N 1
ATOM 4831 C CA . VAL F 2 48 ? 116.060 -66.504 80.231 1.00 27.87 49 VAL F CA 1
ATOM 4832 C C . VAL F 2 48 ? 116.007 -67.829 79.483 1.00 30.28 49 VAL F C 1
ATOM 4833 O O . VAL F 2 48 ? 116.342 -68.883 80.036 1.00 31.98 49 VAL F O 1
ATOM 4837 N N . SER F 2 49 ? 115.598 -67.766 78.221 1.00 29.33 50 SER F N 1
ATOM 4838 C CA . SER F 2 49 ? 115.392 -68.968 77.432 1.00 24.72 50 SER F CA 1
ATOM 4839 C C . SER F 2 49 ? 115.550 -68.693 75.954 1.00 24.80 50 SER F C 1
ATOM 4840 O O . SER F 2 49 ? 115.501 -67.544 75.500 1.00 31.34 50 SER F O 1
ATOM 4843 N N . CYS F 2 50 ? 115.743 -69.765 75.204 1.00 24.08 51 CYS F N 1
ATOM 4844 C CA . CYS F 2 50 ? 115.899 -69.674 73.763 1.00 24.96 51 CYS F CA 1
ATOM 4845 C C . CYS F 2 50 ? 115.469 -70.987 73.096 1.00 27.01 51 CYS F C 1
ATOM 4846 O O . CYS F 2 50 ? 115.579 -72.061 73.698 1.00 29.51 51 CYS F O 1
ATOM 4849 N N . ILE F 2 51 ? 114.948 -70.892 71.873 1.00 26.78 52 ILE F N 1
ATOM 4850 C CA . ILE F 2 51 ? 114.491 -72.054 71.100 1.00 28.33 52 ILE F CA 1
ATOM 4851 C C . ILE F 2 51 ? 114.902 -71.992 69.630 1.00 30.02 52 ILE F C 1
ATOM 4852 O O . ILE F 2 51 ? 114.850 -70.935 68.990 1.00 29.08 52 ILE F O 1
ATOM 4857 N N . SER F 2 52 ? 115.302 -73.142 69.099 1.00 32.31 53 SER F N 1
ATOM 4858 C CA . SER F 2 52 ? 115.791 -73.227 67.728 1.00 33.82 53 SER F CA 1
ATOM 4859 C C . SER F 2 52 ? 114.670 -73.047 66.704 1.00 36.91 53 SER F C 1
ATOM 4860 O O . SER F 2 52 ? 113.489 -73.163 67.026 1.00 40.07 53 SER F O 1
ATOM 4863 N N . SER F 2 53 ? 115.062 -72.734 65.477 1.00 34.82 54 SER F N 1
ATOM 4864 C CA . SER F 2 53 ? 114.127 -72.549 64.382 1.00 34.14 54 SER F CA 1
ATOM 4865 C C . SER F 2 53 ? 113.168 -73.718 64.231 1.00 35.62 54 SER F C 1
ATOM 4866 O O . SER F 2 53 ? 111.983 -73.524 64.007 1.00 36.89 54 SER F O 1
ATOM 4869 N N . SER F 2 54 ? 113.696 -74.930 64.358 1.00 37.96 55 SER F N 1
ATOM 4870 C CA . SER F 2 54 ? 112.910 -76.154 64.235 1.00 38.85 55 SER F CA 1
ATOM 4871 C C . SER F 2 54 ? 112.243 -76.561 65.542 1.00 35.01 55 SER F C 1
ATOM 4872 O O . SER F 2 54 ? 111.443 -77.486 65.572 1.00 36.24 55 SER F O 1
ATOM 4875 N N . GLY F 2 55 ? 112.594 -75.890 66.631 1.00 32.72 56 GLY F N 1
ATOM 4876 C CA . GLY F 2 55 ? 112.065 -76.253 67.932 1.00 32.73 56 GLY F CA 1
ATOM 4877 C C . GLY F 2 55 ? 112.797 -77.414 68.578 1.00 37.40 56 GLY F C 1
ATOM 4878 O O . GLY F 2 55 ? 112.554 -77.733 69.742 1.00 42.39 56 GLY F O 1
ATOM 4879 N N . GLY F 2 56 ? 113.703 -78.035 67.825 1.00 35.88 57 GLY F N 1
ATOM 4880 C CA . GLY F 2 56 ? 114.448 -79.189 68.291 1.00 39.08 57 GLY F CA 1
ATOM 4881 C C . GLY F 2 56 ? 115.488 -78.875 69.355 1.00 43.25 57 GLY F C 1
ATOM 4882 O O . GLY F 2 56 ? 115.997 -79.774 70.025 1.00 48.23 57 GLY F O 1
ATOM 4883 N N . THR F 2 57 ? 115.808 -77.599 69.515 1.00 39.58 58 THR F N 1
ATOM 4884 C CA . THR F 2 57 ? 116.738 -77.182 70.554 1.00 39.32 58 THR F CA 1
ATOM 4885 C C . THR F 2 57 ? 116.139 -76.067 71.398 1.00 36.14 58 THR F C 1
ATOM 4886 O O . THR F 2 57 ? 115.739 -75.021 70.878 1.00 31.76 58 THR F O 1
ATOM 4890 N N . THR F 2 58 ? 116.087 -76.293 72.706 1.00 38.88 59 THR F N 1
ATOM 4891 C CA . THR F 2 58 ? 115.652 -75.263 73.639 1.00 36.43 59 THR F CA 1
ATOM 4892 C C . THR F 2 58 ? 116.741 -75.053 74.669 1.00 38.44 59 THR F C 1
ATOM 4893 O O . THR F 2 58 ? 117.513 -75.967 74.954 1.00 36.60 59 THR F O 1
ATOM 4897 N N . ASN F 2 59 ? 116.811 -73.838 75.207 1.00 40.75 60 ASN F N 1
ATOM 4898 C CA . ASN F 2 59 ? 117.745 -73.515 76.276 1.00 39.81 60 ASN F CA 1
ATOM 4899 C C . ASN F 2 59 ? 117.054 -72.768 77.388 1.00 39.40 60 ASN F C 1
ATOM 4900 O O . ASN F 2 59 ? 116.092 -72.039 77.148 1.00 40.60 60 ASN F O 1
ATOM 4905 N N . TYR F 2 60 ? 117.559 -72.943 78.605 1.00 40.02 61 TYR F N 1
ATOM 4906 C CA . TYR F 2 60 ? 117.021 -72.259 79.770 1.00 36.84 61 TYR F CA 1
ATOM 4907 C C . TYR F 2 60 ? 118.132 -71.826 80.719 1.00 38.79 61 TYR F C 1
ATOM 4908 O O . TYR F 2 60 ? 119.113 -72.547 80.923 1.00 29.28 61 TYR F O 1
ATOM 4917 N N . ALA F 2 61 ? 117.973 -70.647 81.314 1.00 34.40 62 ALA F N 1
ATOM 4918 C CA . ALA F 2 61 ? 118.895 -70.234 82.356 1.00 32.04 62 ALA F CA 1
ATOM 4919 C C . ALA F 2 61 ? 118.727 -71.195 83.517 1.00 35.47 62 ALA F C 1
ATOM 4920 O O . ALA F 2 61 ? 117.624 -71.663 83.780 1.00 38.08 62 ALA F O 1
ATOM 4922 N N . ASP F 2 62 ? 119.815 -71.464 84.226 1.00 38.03 63 ASP F N 1
ATOM 4923 C CA . ASP F 2 62 ? 119.799 -72.441 85.303 1.00 41.01 63 ASP F CA 1
ATOM 4924 C C . ASP F 2 62 ? 118.681 -72.176 86.303 1.00 38.59 63 ASP F C 1
ATOM 4925 O O . ASP F 2 62 ? 118.014 -73.108 86.756 1.00 40.95 63 ASP F O 1
ATOM 4930 N N . SER F 2 63 ? 118.477 -70.909 86.645 1.00 35.13 64 SER F N 1
ATOM 4931 C CA . SER F 2 63 ? 117.495 -70.556 87.665 1.00 36.42 64 SER F CA 1
ATOM 4932 C C . SER F 2 63 ? 116.028 -70.631 87.173 1.00 36.76 64 SER F C 1
ATOM 4933 O O . SER F 2 63 ? 115.115 -70.579 87.991 1.00 34.98 64 SER F O 1
ATOM 4936 N N . VAL F 2 64 ? 115.780 -70.690 85.865 1.00 30.11 65 VAL F N 1
ATOM 4937 C CA . VAL F 2 64 ? 114.403 -70.947 85.413 1.00 39.30 65 VAL F CA 1
ATOM 4938 C C . VAL F 2 64 ? 114.158 -72.376 84.945 1.00 39.35 65 VAL F C 1
ATOM 4939 O O . VAL F 2 64 ? 113.029 -72.729 84.600 1.00 40.04 65 VAL F O 1
ATOM 4943 N N . LYS F 2 65 ? 115.210 -73.193 84.949 1.00 40.72 66 LYS F N 1
ATOM 4944 C CA . LYS F 2 65 ? 115.132 -74.538 84.380 1.00 43.14 66 LYS F CA 1
ATOM 4945 C C . LYS F 2 65 ? 114.086 -75.358 85.128 1.00 45.33 66 LYS F C 1
ATOM 4946 O O . LYS F 2 65 ? 114.158 -75.515 86.343 1.00 47.07 66 LYS F O 1
ATOM 4952 N N . GLY F 2 66 ? 113.124 -75.890 84.389 1.00 45.73 67 GLY F N 1
ATOM 4953 C CA . GLY F 2 66 ? 112.043 -76.689 84.941 1.00 47.27 67 GLY F CA 1
ATOM 4954 C C . GLY F 2 66 ? 110.791 -75.880 85.274 1.00 44.97 67 GLY F C 1
ATOM 4955 O O . GLY F 2 66 ? 109.675 -76.400 85.253 1.00 45.69 67 GLY F O 1
ATOM 4956 N N . ARG F 2 67 ? 110.969 -74.598 85.575 1.00 44.45 68 ARG F N 1
ATOM 4957 C CA . ARG F 2 67 ? 109.832 -73.710 85.825 1.00 46.04 68 ARG F CA 1
ATOM 4958 C C . ARG F 2 67 ? 109.258 -73.090 84.544 1.00 47.73 68 ARG F C 1
ATOM 4959 O O . ARG F 2 67 ? 108.043 -72.888 84.425 1.00 49.76 68 ARG F O 1
ATOM 4967 N N . PHE F 2 68 ? 110.138 -72.771 83.600 1.00 45.75 69 PHE F N 1
ATOM 4968 C CA . PHE F 2 68 ? 109.739 -72.125 82.345 1.00 41.20 69 PHE F CA 1
ATOM 4969 C C . PHE F 2 68 ? 109.780 -73.116 81.177 1.00 39.70 69 PHE F C 1
ATOM 4970 O O . PHE F 2 68 ? 110.588 -74.043 81.168 1.00 40.58 69 PHE F O 1
ATOM 4978 N N . THR F 2 69 ? 108.898 -72.924 80.206 1.00 36.19 70 THR F N 1
ATOM 4979 C CA . THR F 2 69 ? 108.934 -73.695 78.968 1.00 34.35 70 THR F CA 1
ATOM 4980 C C . THR F 2 69 ? 108.763 -72.787 77.772 1.00 32.09 70 THR F C 1
ATOM 4981 O O . THR F 2 69 ? 107.804 -72.025 77.694 1.00 33.87 70 THR F O 1
ATOM 4985 N N . VAL F 2 70 ? 109.697 -72.871 76.838 1.00 29.54 71 VAL F N 1
ATOM 4986 C CA . VAL F 2 70 ? 109.600 -72.088 75.619 1.00 29.96 71 VAL F CA 1
ATOM 4987 C C . VAL F 2 70 ? 109.097 -72.961 74.472 1.00 33.28 71 VAL F C 1
ATOM 4988 O O . VAL F 2 70 ? 109.522 -74.109 74.302 1.00 36.47 71 VAL F O 1
ATOM 4992 N N . SER F 2 71 ? 108.151 -72.427 73.715 1.00 32.04 72 SER F N 1
ATOM 4993 C CA . SER F 2 71 ? 107.623 -73.125 72.548 1.00 36.38 72 SER F CA 1
ATOM 4994 C C . SER F 2 71 ? 107.401 -72.116 71.433 1.00 39.80 72 SER F C 1
ATOM 4995 O O . SER F 2 71 ? 107.463 -70.906 71.660 1.00 42.60 72 SER F O 1
ATOM 4998 N N . ARG F 2 72 ? 107.155 -72.599 70.225 1.00 38.66 73 ARG F N 1
ATOM 4999 C CA . ARG F 2 72 ? 106.913 -71.686 69.119 1.00 37.51 73 ARG F CA 1
ATOM 5000 C C . ARG F 2 72 ? 105.857 -72.232 68.186 1.00 41.63 73 ARG F C 1
ATOM 5001 O O . ARG F 2 72 ? 105.645 -73.436 68.111 1.00 45.28 73 ARG F O 1
ATOM 5009 N N . ASP F 2 73 ? 105.180 -71.334 67.489 1.00 39.79 74 ASP F N 1
ATOM 5010 C CA . ASP F 2 73 ? 104.317 -71.738 66.405 1.00 40.84 74 ASP F CA 1
ATOM 5011 C C . ASP F 2 73 ? 104.706 -70.911 65.197 1.00 40.74 74 ASP F C 1
ATOM 5012 O O . ASP F 2 73 ? 104.400 -69.726 65.145 1.00 44.44 74 ASP F O 1
ATOM 5017 N N . ASN F 2 74 ? 105.350 -71.522 64.211 1.00 39.43 75 ASN F N 1
ATOM 5018 C CA . ASN F 2 74 ? 105.845 -70.744 63.084 1.00 37.54 75 ASN F CA 1
ATOM 5019 C C . ASN F 2 74 ? 104.704 -70.317 62.180 1.00 38.65 75 ASN F C 1
ATOM 5020 O O . ASN F 2 74 ? 104.783 -69.286 61.523 1.00 40.45 75 ASN F O 1
ATOM 5025 N N . ALA F 2 75 ? 103.638 -71.105 62.157 1.00 41.00 76 ALA F N 1
ATOM 5026 C CA . ALA F 2 75 ? 102.469 -70.762 61.356 1.00 44.50 76 ALA F CA 1
ATOM 5027 C C . ALA F 2 75 ? 101.781 -69.508 61.882 1.00 45.22 76 ALA F C 1
ATOM 5028 O O . ALA F 2 75 ? 101.143 -68.784 61.123 1.00 48.51 76 ALA F O 1
ATOM 5030 N N . LYS F 2 76 ? 101.903 -69.265 63.184 1.00 42.13 77 LYS F N 1
ATOM 5031 C CA . LYS F 2 76 ? 101.303 -68.095 63.812 1.00 40.65 77 LYS F CA 1
ATOM 5032 C C . LYS F 2 76 ? 102.299 -66.953 63.995 1.00 38.85 77 LYS F C 1
ATOM 5033 O O . LYS F 2 76 ? 101.971 -65.922 64.584 1.00 37.66 77 LYS F O 1
ATOM 5039 N N . ASN F 2 77 ? 103.518 -67.151 63.506 1.00 36.90 78 ASN F N 1
ATOM 5040 C CA . ASN F 2 77 ? 104.560 -66.133 63.581 1.00 34.40 78 ASN F CA 1
ATOM 5041 C C . ASN F 2 77 ? 104.809 -65.683 65.009 1.00 33.33 78 ASN F C 1
ATOM 5042 O O . ASN F 2 77 ? 105.148 -64.522 65.264 1.00 32.82 78 ASN F O 1
ATOM 5047 N N . THR F 2 78 ? 104.662 -66.627 65.933 1.00 33.48 79 THR F N 1
ATOM 5048 C CA . THR F 2 78 ? 104.734 -66.328 67.356 1.00 30.95 79 THR F CA 1
ATOM 5049 C C . THR F 2 78 ? 105.499 -67.372 68.162 1.00 29.45 79 THR F C 1
ATOM 5050 O O . THR F 2 78 ? 105.434 -68.578 67.885 1.00 26.93 79 THR F O 1
ATOM 5054 N N . VAL F 2 79 ? 106.254 -66.875 69.135 1.00 30.03 80 VAL F N 1
ATOM 5055 C CA . VAL F 2 79 ? 106.966 -67.706 70.096 1.00 30.18 80 VAL F CA 1
ATOM 5056 C C . VAL F 2 79 ? 106.429 -67.465 71.512 1.00 27.94 80 VAL F C 1
ATOM 5057 O O . VAL F 2 79 ? 106.101 -66.335 71.865 1.00 26.33 80 VAL F O 1
ATOM 5061 N N . TYR F 2 80 ? 106.370 -68.519 72.321 1.00 29.49 81 TYR F N 1
ATOM 5062 C CA . TYR F 2 80 ? 105.798 -68.432 73.662 1.00 34.06 81 TYR F CA 1
ATOM 5063 C C . TYR F 2 80 ? 106.770 -68.779 74.778 1.00 33.41 81 TYR F C 1
ATOM 5064 O O . TYR F 2 80 ? 107.673 -69.595 74.604 1.00 33.43 81 TYR F O 1
ATOM 5073 N N . LEU F 2 81 ? 106.565 -68.152 75.931 1.00 33.41 82 LEU F N 1
ATOM 5074 C CA . LEU F 2 81 ? 107.247 -68.548 77.158 1.00 30.52 82 LEU F CA 1
ATOM 5075 C C . LEU F 2 81 ? 106.207 -68.837 78.239 1.00 33.34 82 LEU F C 1
ATOM 5076 O O . LEU F 2 81 ? 105.501 -67.936 78.714 1.00 35.22 82 LEU F O 1
ATOM 5081 N N . GLN F 2 82 ? 106.091 -70.109 78.594 1.00 31.80 83 GLN F N 1
ATOM 5082 C CA . GLN F 2 82 ? 105.219 -70.527 79.680 1.00 30.43 83 GLN F CA 1
ATOM 5083 C C . GLN F 2 82 ? 106.001 -70.418 80.984 1.00 32.37 83 GLN F C 1
ATOM 5084 O O . GLN F 2 82 ? 107.037 -71.070 81.147 1.00 32.58 83 GLN F O 1
ATOM 5090 N N . MET F 2 83 ? 105.530 -69.560 81.886 1.00 34.40 84 MET F N 1
ATOM 5091 C CA . MET F 2 83 ? 106.189 -69.337 83.168 1.00 36.49 84 MET F CA 1
ATOM 5092 C C . MET F 2 83 ? 105.359 -69.957 84.290 1.00 42.26 84 MET F C 1
ATOM 5093 O O . MET F 2 83 ? 104.233 -69.534 84.538 1.00 44.72 84 MET F O 1
ATOM 5098 N N . ASN F 2 84 ? 105.903 -70.983 84.942 1.00 45.62 85 ASN F N 1
ATOM 5099 C CA . ASN F 2 84 ? 105.206 -71.663 86.037 1.00 47.25 85 ASN F CA 1
ATOM 5100 C C . ASN F 2 84 ? 105.944 -71.502 87.366 1.00 49.21 85 ASN F C 1
ATOM 5101 O O . ASN F 2 84 ? 107.149 -71.247 87.382 1.00 50.59 85 ASN F O 1
ATOM 5106 N N . SER F 2 85 ? 105.229 -71.639 88.478 1.00 49.79 86 SER F N 1
ATOM 5107 C CA . SER F 2 85 ? 105.870 -71.584 89.794 1.00 49.61 86 SER F CA 1
ATOM 5108 C C . SER F 2 85 ? 106.678 -70.298 89.987 1.00 43.18 86 SER F C 1
ATOM 5109 O O . SER F 2 85 ? 107.874 -70.332 90.297 1.00 37.49 86 SER F O 1
ATOM 5112 N N . LEU F 2 86 ? 106.017 -69.165 89.793 1.00 41.22 87 LEU F N 1
ATOM 5113 C CA . LEU F 2 86 ? 106.695 -67.877 89.777 1.00 40.96 87 LEU F CA 1
ATOM 5114 C C . LEU F 2 86 ? 107.219 -67.427 91.140 1.00 42.84 87 LEU F C 1
ATOM 5115 O O . LEU F 2 86 ? 106.558 -67.588 92.166 1.00 45.75 87 LEU F O 1
ATOM 5120 N N . LYS F 2 87 ? 108.432 -66.885 91.133 1.00 42.22 88 LYS F N 1
ATOM 5121 C CA . LYS F 2 87 ? 109.084 -66.409 92.345 1.00 43.52 88 LYS F CA 1
ATOM 5122 C C . LYS F 2 87 ? 109.319 -64.916 92.219 1.00 42.08 88 LYS F C 1
ATOM 5123 O O . LYS F 2 87 ? 109.301 -64.378 91.111 1.00 44.09 88 LYS F O 1
ATOM 5129 N N . PRO F 2 88 ? 109.538 -64.239 93.352 1.00 41.99 89 PRO F N 1
ATOM 5130 C CA . PRO F 2 88 ? 109.823 -62.800 93.335 1.00 43.50 89 PRO F CA 1
ATOM 5131 C C . PRO F 2 88 ? 111.021 -62.441 92.454 1.00 46.17 89 PRO F C 1
ATOM 5132 O O . PRO F 2 88 ? 111.097 -61.319 91.952 1.00 46.20 89 PRO F O 1
ATOM 5136 N N . GLU F 2 89 ? 111.934 -63.386 92.253 1.00 49.15 90 GLU F N 1
ATOM 5137 C CA . GLU F 2 89 ? 113.131 -63.119 91.461 1.00 49.29 90 GLU F CA 1
ATOM 5138 C C . GLU F 2 89 ? 112.801 -62.932 89.989 1.00 43.62 90 GLU F C 1
ATOM 5139 O O . GLU F 2 89 ? 113.631 -62.467 89.208 1.00 45.60 90 GLU F O 1
ATOM 5145 N N . ASP F 2 90 ? 111.579 -63.284 89.614 1.00 36.22 91 ASP F N 1
ATOM 5146 C CA . ASP F 2 90 ? 111.188 -63.221 88.223 1.00 34.56 91 ASP F CA 1
ATOM 5147 C C . ASP F 2 90 ? 110.587 -61.887 87.816 1.00 29.55 91 ASP F C 1
ATOM 5148 O O . ASP F 2 90 ? 110.302 -61.680 86.646 1.00 26.57 91 ASP F O 1
ATOM 5153 N N . THR F 2 91 ? 110.437 -60.969 88.764 1.00 28.80 92 THR F N 1
ATOM 5154 C CA . THR F 2 91 ? 109.892 -59.658 88.445 1.00 32.41 92 THR F CA 1
ATOM 5155 C C . THR F 2 91 ? 110.893 -58.903 87.589 1.00 35.17 92 THR F C 1
ATOM 5156 O O . THR F 2 91 ? 112.025 -58.670 88.004 1.00 41.98 92 THR F O 1
ATOM 5160 N N . ALA F 2 92 ? 110.467 -58.519 86.393 1.00 32.33 93 ALA F N 1
ATOM 5161 C CA . ALA F 2 92 ? 111.365 -57.897 85.425 1.00 33.69 93 ALA F CA 1
ATOM 5162 C C . ALA F 2 92 ? 110.630 -57.634 84.130 1.00 32.56 93 ALA F C 1
ATOM 5163 O O . ALA F 2 92 ? 109.522 -58.117 83.937 1.00 35.19 93 ALA F O 1
ATOM 5165 N N . VAL F 2 93 ? 111.248 -56.870 83.240 1.00 30.34 94 VAL F N 1
ATOM 5166 C CA . VAL F 2 93 ? 110.715 -56.714 81.896 1.00 28.96 94 VAL F CA 1
ATOM 5167 C C . VAL F 2 93 ? 111.285 -57.820 81.025 1.00 32.20 94 VAL F C 1
ATOM 5168 O O . VAL F 2 93 ? 112.502 -58.036 81.007 1.00 39.17 94 VAL F O 1
ATOM 5172 N N . TYR F 2 94 ? 110.411 -58.537 80.327 1.00 28.79 95 TYR F N 1
ATOM 5173 C CA . TYR F 2 94 ? 110.831 -59.651 79.481 1.00 24.63 95 TYR F CA 1
ATOM 5174 C C . TYR F 2 94 ? 110.855 -59.233 78.017 1.00 25.79 95 TYR F C 1
ATOM 5175 O O . TYR F 2 94 ? 109.923 -58.587 77.518 1.00 27.34 95 TYR F O 1
ATOM 5184 N N . TYR F 2 95 ? 111.930 -59.613 77.335 1.00 24.92 96 TYR F N 1
ATOM 5185 C CA . TYR F 2 95 ? 112.172 -59.192 75.962 1.00 22.19 96 TYR F CA 1
ATOM 5186 C C . TYR F 2 95 ? 112.394 -60.372 75.046 1.00 24.82 96 TYR F C 1
ATOM 5187 O O . TYR F 2 95 ? 112.931 -61.401 75.451 1.00 27.67 96 TYR F O 1
ATOM 5196 N N . CYS F 2 96 ? 111.994 -60.193 73.795 1.00 26.32 97 CYS F N 1
ATOM 5197 C CA . CYS F 2 96 ? 112.162 -61.197 72.759 1.00 27.62 97 CYS F CA 1
ATOM 5198 C C . CYS F 2 96 ? 113.321 -60.788 71.871 1.00 30.19 97 CYS F C 1
ATOM 5199 O O . CYS F 2 96 ? 113.622 -59.605 71.710 1.00 34.31 97 CYS F O 1
ATOM 5202 N N . VAL F 2 97 ? 113.979 -61.785 71.312 1.00 28.77 98 VAL F N 1
ATOM 5203 C CA . VAL F 2 97 ? 115.125 -61.572 70.464 1.00 29.25 98 VAL F CA 1
ATOM 5204 C C . VAL F 2 97 ? 115.108 -62.571 69.309 1.00 34.21 98 VAL F C 1
ATOM 5205 O O . VAL F 2 97 ? 114.659 -63.705 69.466 1.00 35.99 98 VAL F O 1
ATOM 5209 N N . ALA F 2 98 ? 115.582 -62.148 68.142 1.00 33.52 99 ALA F N 1
ATOM 5210 C CA . ALA F 2 98 ? 115.709 -63.062 67.016 1.00 29.52 99 ALA F CA 1
ATOM 5211 C C . ALA F 2 98 ? 117.181 -63.318 66.705 1.00 29.27 99 ALA F C 1
ATOM 5212 O O . ALA F 2 98 ? 118.004 -62.400 66.778 1.00 29.66 99 ALA F O 1
ATOM 5214 N N . ASP F 2 99 ? 117.512 -64.565 66.382 1.00 24.86 100 ASP F N 1
ATOM 5215 C CA . ASP F 2 99 ? 118.895 -64.922 66.085 1.00 24.43 100 ASP F CA 1
ATOM 5216 C C . ASP F 2 99 ? 118.996 -66.128 65.140 1.00 24.62 100 ASP F C 1
ATOM 5217 O O . ASP F 2 99 ? 117.991 -66.752 64.774 1.00 22.57 100 ASP F O 1
ATOM 5222 N N . PHE F 2 100 ? 120.226 -66.463 64.774 1.00 21.69 101 PHE F N 1
ATOM 5223 C CA . PHE F 2 100 ? 120.482 -67.510 63.806 1.00 31.15 101 PHE F CA 1
ATOM 5224 C C . PHE F 2 100 ? 120.496 -68.882 64.450 1.00 32.25 101 PHE F C 1
ATOM 5225 O O . PHE F 2 100 ? 120.313 -69.890 63.773 1.00 35.01 101 PHE F O 1
ATOM 5233 N N . ALA F 2 101 ? 120.706 -68.920 65.760 1.00 32.11 102 ALA F N 1
ATOM 5234 C CA . ALA F 2 101 ? 120.805 -70.194 66.456 1.00 32.11 102 ALA F CA 1
ATOM 5235 C C . ALA F 2 101 ? 120.445 -70.116 67.931 1.00 35.37 102 ALA F C 1
ATOM 5236 O O . ALA F 2 101 ? 120.471 -69.054 68.556 1.00 35.85 102 ALA F O 1
ATOM 5238 N N . CYS F 2 102 ? 120.068 -71.272 68.455 1.00 35.68 103 CYS F N 1
ATOM 5239 C CA . CYS F 2 102 ? 119.905 -71.495 69.875 1.00 32.18 103 CYS F CA 1
ATOM 5240 C C . CYS F 2 102 ? 120.880 -72.596 70.282 1.00 31.54 103 CYS F C 1
ATOM 5241 O O . CYS F 2 102 ? 120.737 -73.725 69.848 1.00 31.22 103 CYS F O 1
ATOM 5244 N N . PRO F 2 103 ? 121.844 -72.294 71.157 1.00 33.59 104 PRO F N 1
ATOM 5245 C CA . PRO F 2 103 ? 121.971 -71.057 71.945 1.00 30.38 104 PRO F CA 1
ATOM 5246 C C . PRO F 2 103 ? 122.309 -69.820 71.121 1.00 28.87 104 PRO F C 1
ATOM 5247 O O . PRO F 2 103 ? 122.945 -69.903 70.066 1.00 29.38 104 PRO F O 1
ATOM 5251 N N . LEU F 2 104 ? 121.879 -68.674 71.635 1.00 26.24 105 LEU F N 1
ATOM 5252 C CA . LEU F 2 104 ? 122.039 -67.396 70.964 1.00 22.95 105 LEU F CA 1
ATOM 5253 C C . LEU F 2 104 ? 123.495 -67.022 70.731 1.00 31.82 105 LEU F C 1
ATOM 5254 O O . LEU F 2 104 ? 124.368 -67.261 71.568 1.00 31.59 105 LEU F O 1
ATOM 5259 N N . ILE F 2 105 ? 123.746 -66.469 69.550 1.00 33.19 106 ILE F N 1
ATOM 5260 C CA . ILE F 2 105 ? 125.061 -65.998 69.164 1.00 29.20 106 ILE F CA 1
ATOM 5261 C C . ILE F 2 105 ? 125.322 -64.547 69.579 1.00 32.12 106 ILE F C 1
ATOM 5262 O O . ILE F 2 105 ? 126.397 -64.215 70.093 1.00 34.92 106 ILE F O 1
ATOM 5267 N N . ARG F 2 106 ? 124.347 -63.681 69.319 1.00 30.26 107 ARG F N 1
ATOM 5268 C CA . ARG F 2 106 ? 124.507 -62.255 69.570 1.00 31.36 107 ARG F CA 1
ATOM 5269 C C . ARG F 2 106 ? 124.150 -61.951 71.014 1.00 33.90 107 ARG F C 1
ATOM 5270 O O . ARG F 2 106 ? 123.290 -62.616 71.585 1.00 34.39 107 ARG F O 1
ATOM 5278 N N . GLU F 2 107 ? 124.815 -60.951 71.597 1.00 35.96 108 GLU F N 1
ATOM 5279 C CA . GLU F 2 107 ? 124.477 -60.465 72.929 1.00 35.19 108 GLU F CA 1
ATOM 5280 C C . GLU F 2 107 ? 123.034 -59.991 72.934 1.00 34.97 108 GLU F C 1
ATOM 5281 O O . GLU F 2 107 ? 122.506 -59.551 71.907 1.00 34.60 108 GLU F O 1
ATOM 5287 N N . TYR F 2 108 ? 122.392 -60.092 74.088 1.00 34.93 109 TYR F N 1
ATOM 5288 C CA . TYR F 2 108 ? 121.009 -59.674 74.220 1.00 30.08 109 TYR F CA 1
ATOM 5289 C C . TYR F 2 108 ? 120.865 -58.208 73.802 1.00 29.56 109 TYR F C 1
ATOM 5290 O O . TYR F 2 108 ? 121.716 -57.373 74.115 1.00 27.10 109 TYR F O 1
ATOM 5299 N N . ASP F 2 109 ? 119.815 -57.926 73.035 1.00 26.57 110 ASP F N 1
ATOM 5300 C CA . ASP F 2 109 ? 119.528 -56.581 72.583 1.00 25.47 110 ASP F CA 1
ATOM 5301 C C . ASP F 2 109 ? 118.032 -56.443 72.304 1.00 27.65 110 ASP F C 1
ATOM 5302 O O . ASP F 2 109 ? 117.348 -57.433 72.003 1.00 24.11 110 ASP F O 1
ATOM 5307 N N . TYR F 2 110 ? 117.531 -55.215 72.381 1.00 28.68 111 TYR F N 1
ATOM 5308 C CA . TYR F 2 110 ? 116.096 -54.986 72.342 1.00 29.95 111 TYR F CA 1
ATOM 5309 C C . TYR F 2 110 ? 115.527 -55.019 70.926 1.00 34.94 111 TYR F C 1
ATOM 5310 O O . TYR F 2 110 ? 115.985 -54.303 70.043 1.00 42.08 111 TYR F O 1
ATOM 5319 N N . TRP F 2 111 ? 114.565 -55.909 70.710 1.00 34.72 112 TRP F N 1
ATOM 5320 C CA . TRP F 2 111 ? 113.819 -55.975 69.460 1.00 33.14 112 TRP F CA 1
ATOM 5321 C C . TRP F 2 111 ? 112.438 -55.365 69.566 1.00 36.48 112 TRP F C 1
ATOM 5322 O O . TRP F 2 111 ? 111.719 -55.246 68.578 1.00 40.47 112 TRP F O 1
ATOM 5333 N N . GLY F 2 112 ? 112.073 -54.960 70.770 1.00 37.46 113 GLY F N 1
ATOM 5334 C CA . GLY F 2 112 ? 110.711 -54.559 71.033 1.00 34.08 113 GLY F CA 1
ATOM 5335 C C . GLY F 2 112 ? 110.662 -53.811 72.336 1.00 34.80 113 GLY F C 1
ATOM 5336 O O . GLY F 2 112 ? 111.695 -53.537 72.945 1.00 37.17 113 GLY F O 1
ATOM 5337 N N . GLN F 2 113 ? 109.454 -53.503 72.776 1.00 34.40 114 GLN F N 1
ATOM 5338 C CA . GLN F 2 113 ? 109.272 -52.676 73.945 1.00 36.55 114 GLN F CA 1
ATOM 5339 C C . GLN F 2 113 ? 109.249 -53.494 75.239 1.00 32.43 114 GLN F C 1
ATOM 5340 O O . GLN F 2 113 ? 109.320 -52.938 76.327 1.00 31.90 114 GLN F O 1
ATOM 5346 N N . GLY F 2 114 ? 109.151 -54.813 75.115 1.00 27.28 115 GLY F N 1
ATOM 5347 C CA . GLY F 2 114 ? 109.159 -55.708 76.266 1.00 28.35 115 GLY F CA 1
ATOM 5348 C C . GLY F 2 114 ? 107.864 -55.724 77.063 1.00 30.48 115 GLY F C 1
ATOM 5349 O O . GLY F 2 114 ? 107.032 -54.834 76.940 1.00 34.49 115 GLY F O 1
ATOM 5350 N N . THR F 2 115 ? 107.688 -56.727 77.910 1.00 30.50 116 THR F N 1
ATOM 5351 C CA . THR F 2 115 ? 106.473 -56.786 78.714 1.00 30.72 116 THR F CA 1
ATOM 5352 C C . THR F 2 115 ? 106.795 -56.995 80.193 1.00 31.62 116 THR F C 1
ATOM 5353 O O . THR F 2 115 ? 107.674 -57.781 80.541 1.00 32.18 116 THR F O 1
ATOM 5357 N N . GLN F 2 116 ? 106.094 -56.261 81.054 1.00 33.78 117 GLN F N 1
ATOM 5358 C CA . GLN F 2 116 ? 106.345 -56.300 82.493 1.00 32.29 117 GLN F CA 1
ATOM 5359 C C . GLN F 2 116 ? 105.701 -57.508 83.158 1.00 34.66 117 GLN F C 1
ATOM 5360 O O . GLN F 2 116 ? 104.510 -57.788 82.957 1.00 36.55 117 GLN F O 1
ATOM 5366 N N . VAL F 2 117 ? 106.489 -58.205 83.971 1.00 32.53 118 VAL F N 1
ATOM 5367 C CA . VAL F 2 117 ? 105.977 -59.281 84.804 1.00 32.85 118 VAL F CA 1
ATOM 5368 C C . VAL F 2 117 ? 106.269 -58.920 86.253 1.00 36.43 118 VAL F C 1
ATOM 5369 O O . VAL F 2 117 ? 107.430 -58.763 86.644 1.00 38.71 118 VAL F O 1
ATOM 5373 N N . THR F 2 118 ? 105.220 -58.785 87.051 1.00 36.62 119 THR F N 1
ATOM 5374 C CA . THR F 2 118 ? 105.400 -58.434 88.451 1.00 38.74 119 THR F CA 1
ATOM 5375 C C . THR F 2 118 ? 104.841 -59.516 89.356 1.00 37.39 119 THR F C 1
ATOM 5376 O O . THR F 2 118 ? 103.655 -59.824 89.328 1.00 38.41 119 THR F O 1
ATOM 5380 N N . VAL F 2 119 ? 105.703 -60.062 90.195 1.00 37.79 120 VAL F N 1
ATOM 5381 C CA . VAL F 2 119 ? 105.290 -61.099 91.120 1.00 40.96 120 VAL F CA 1
ATOM 5382 C C . VAL F 2 119 ? 104.967 -60.441 92.452 1.00 43.69 120 VAL F C 1
ATOM 5383 O O . VAL F 2 119 ? 105.821 -59.814 93.070 1.00 45.43 120 VAL F O 1
ATOM 5387 N N . SER F 2 120 ? 103.698 -60.530 92.840 1.00 45.94 121 SER F N 1
ATOM 5388 C CA . SER F 2 120 ? 103.206 -59.875 94.039 1.00 49.10 121 SER F CA 1
ATOM 5389 C C . SER F 2 120 ? 104.004 -60.260 95.281 1.00 51.08 121 SER F C 1
ATOM 5390 O O . SER F 2 120 ? 104.267 -61.437 95.518 1.00 48.54 121 SER F O 1
ATOM 5393 N N . SER F 2 121 ? 104.403 -59.253 96.056 1.00 55.37 122 SER F N 1
ATOM 5394 C CA . SER F 2 121 ? 105.133 -59.476 97.301 1.00 58.63 122 SER F CA 1
ATOM 5395 C C . SER F 2 121 ? 104.314 -59.052 98.506 1.00 59.57 122 SER F C 1
ATOM 5396 O O . SER F 2 121 ? 103.857 -57.909 98.578 1.00 56.99 122 SER F O 1
ATOM 5399 N N . HIS F 2 122 ? 104.129 -59.962 99.453 1.00 62.95 123 HIS F N 1
ATOM 5400 C CA . HIS F 2 122 ? 103.486 -59.612 100.713 1.00 67.79 123 HIS F CA 1
ATOM 5401 C C . HIS F 2 122 ? 104.191 -60.258 101.894 1.00 74.86 123 HIS F C 1
ATOM 5402 O O . HIS F 2 122 ? 104.264 -61.483 102.000 1.00 79.93 123 HIS F O 1
ATOM 5409 N N . HIS F 2 123 ? 104.704 -59.417 102.784 1.00 74.00 124 HIS F N 1
ATOM 5410 C CA . HIS F 2 123 ? 105.376 -59.885 103.982 1.00 75.86 124 HIS F CA 1
ATOM 5411 C C . HIS F 2 123 ? 104.485 -59.567 105.162 1.00 74.28 124 HIS F C 1
ATOM 5412 O O . HIS F 2 123 ? 104.111 -58.415 105.371 1.00 74.34 124 HIS F O 1
ATOM 5419 N N . HIS F 2 124 ? 104.161 -60.588 105.946 1.00 71.20 125 HIS F N 1
ATOM 5420 C CA . HIS F 2 124 ? 103.189 -60.424 107.015 1.00 69.72 125 HIS F CA 1
ATOM 5421 C C . HIS F 2 124 ? 103.846 -60.029 108.330 1.00 72.75 125 HIS F C 1
ATOM 5422 O O . HIS F 2 124 ? 104.823 -60.642 108.751 1.00 72.44 125 HIS F O 1
ATOM 5429 N N . HIS F 2 125 ? 103.306 -59.013 108.993 1.00 78.66 126 HIS F N 1
ATOM 5430 C CA . HIS F 2 125 ? 103.905 -58.588 110.244 1.00 94.03 126 HIS F CA 1
ATOM 5431 C C . HIS F 2 125 ? 103.278 -59.206 111.487 1.00 115.46 126 HIS F C 1
ATOM 5432 O O . HIS F 2 125 ? 102.159 -58.871 111.876 1.00 115.62 126 HIS F O 1
ATOM 5439 N N . HIS F 2 126 ? 104.026 -60.125 112.089 1.00 137.56 127 HIS F N 1
ATOM 5440 C CA . HIS F 2 126 ? 103.795 -60.598 113.447 1.00 147.50 127 HIS F CA 1
ATOM 5441 C C . HIS F 2 126 ? 104.660 -59.717 114.314 1.00 153.02 127 HIS F C 1
ATOM 5442 O O . HIS F 2 126 ? 105.350 -58.836 113.803 1.00 150.67 127 HIS F O 1
ATOM 5449 N N . HIS F 2 127 ? 104.643 -59.951 115.616 1.00 136.97 128 HIS F N 1
ATOM 5450 C CA . HIS F 2 127 ? 105.581 -59.281 116.509 1.00 118.68 128 HIS F CA 1
ATOM 5451 C C . HIS F 2 127 ? 106.005 -60.227 117.627 1.00 150.07 128 HIS F C 1
ATOM 5452 O O . HIS F 2 127 ? 105.307 -60.373 118.631 1.00 86.81 128 HIS F O 1
ATOM 5459 N N . HIS G 1 1 ? 112.877 -50.002 34.199 1.00 100.22 0 HIS G N 1
ATOM 5460 C CA . HIS G 1 1 ? 112.294 -49.831 35.531 1.00 95.36 0 HIS G CA 1
ATOM 5461 C C . HIS G 1 1 ? 111.747 -48.418 35.734 1.00 93.23 0 HIS G C 1
ATOM 5462 O O . HIS G 1 1 ? 112.353 -47.441 35.289 1.00 99.51 0 HIS G O 1
ATOM 5469 N N . MET G 1 2 ? 110.612 -48.314 36.423 1.00 85.03 1 MET G N 1
ATOM 5470 C CA . MET G 1 2 ? 109.995 -47.016 36.708 1.00 78.73 1 MET G CA 1
ATOM 5471 C C . MET G 1 2 ? 110.133 -46.605 38.169 1.00 72.45 1 MET G C 1
ATOM 5472 O O . MET G 1 2 ? 109.910 -47.409 39.074 1.00 69.30 1 MET G O 1
ATOM 5477 N N . LYS G 1 3 ? 110.515 -45.349 38.386 1.00 70.87 2 LYS G N 1
ATOM 5478 C CA . LYS G 1 3 ? 110.626 -44.794 39.728 1.00 66.62 2 LYS G CA 1
ATOM 5479 C C . LYS G 1 3 ? 109.263 -44.834 40.421 1.00 63.35 2 LYS G C 1
ATOM 5480 O O . LYS G 1 3 ? 108.222 -44.671 39.779 1.00 62.17 2 LYS G O 1
ATOM 5482 N N . SER G 1 4 ? 109.279 -45.081 41.726 1.00 62.31 3 SER G N 1
ATOM 5483 C CA . SER G 1 4 ? 108.061 -45.130 42.527 1.00 60.10 3 SER G CA 1
ATOM 5484 C C . SER G 1 4 ? 107.436 -43.747 42.701 1.00 58.91 3 SER G C 1
ATOM 5485 O O . SER G 1 4 ? 108.147 -42.757 42.850 1.00 62.64 3 SER G O 1
ATOM 5488 N N . VAL G 1 5 ? 106.108 -43.680 42.667 1.00 56.53 4 VAL G N 1
ATOM 5489 C CA . VAL G 1 5 ? 105.400 -42.423 42.903 1.00 54.39 4 VAL G CA 1
ATOM 5490 C C . VAL G 1 5 ? 104.958 -42.291 44.357 1.00 51.39 4 VAL G C 1
ATOM 5491 O O . VAL G 1 5 ? 104.235 -41.362 44.715 1.00 53.13 4 VAL G O 1
ATOM 5495 N N . PHE G 1 6 ? 105.373 -43.227 45.199 1.00 48.76 5 PHE G N 1
ATOM 5496 C CA . PHE G 1 6 ? 104.977 -43.151 46.597 1.00 48.44 5 PHE G CA 1
ATOM 5497 C C . PHE G 1 6 ? 106.167 -42.864 47.509 1.00 46.67 5 PHE G C 1
ATOM 5498 O O . PHE G 1 6 ? 107.221 -43.491 47.405 1.00 43.72 5 PHE G O 1
ATOM 5506 N N . VAL G 1 7 ? 105.965 -41.924 48.424 1.00 47.85 6 VAL G N 1
ATOM 5507 C CA . VAL G 1 7 ? 107.030 -41.428 49.280 1.00 50.11 6 VAL G CA 1
ATOM 5508 C C . VAL G 1 7 ? 106.566 -41.446 50.724 1.00 46.76 6 VAL G C 1
ATOM 5509 O O . VAL G 1 7 ? 105.523 -40.888 51.060 1.00 45.73 6 VAL G O 1
ATOM 5513 N N . GLU G 1 8 ? 107.337 -42.114 51.571 1.00 46.14 7 GLU G N 1
ATOM 5514 C CA . GLU G 1 8 ? 106.958 -42.283 52.969 1.00 43.38 7 GLU G CA 1
ATOM 5515 C C . GLU G 1 8 ? 107.725 -41.346 53.888 1.00 40.73 7 GLU G C 1
ATOM 5516 O O . GLU G 1 8 ? 108.947 -41.224 53.790 1.00 40.90 7 GLU G O 1
ATOM 5522 N N . SER G 1 9 ? 106.998 -40.698 54.790 1.00 39.88 8 SER G N 1
ATOM 5523 C CA . SER G 1 9 ? 107.627 -39.947 55.861 1.00 39.75 8 SER G CA 1
ATOM 5524 C C . SER G 1 9 ? 108.304 -40.947 56.779 1.00 38.41 8 SER G C 1
ATOM 5525 O O . SER G 1 9 ? 107.979 -42.136 56.759 1.00 36.10 8 SER G O 1
ATOM 5528 N N . THR G 1 10 ? 109.258 -40.477 57.569 1.00 37.92 9 THR G N 1
ATOM 5529 C CA . THR G 1 10 ? 109.876 -41.336 58.564 1.00 40.84 9 THR G CA 1
ATOM 5530 C C . THR G 1 10 ? 108.816 -41.973 59.476 1.00 40.15 9 THR G C 1
ATOM 5531 O O . THR G 1 10 ? 108.891 -43.159 59.798 1.00 36.04 9 THR G O 1
ATOM 5535 N N . ILE G 1 11 ? 107.823 -41.181 59.873 1.00 36.58 10 ILE G N 1
ATOM 5536 C CA . ILE G 1 11 ? 106.770 -41.649 60.774 1.00 39.81 10 ILE G CA 1
ATOM 5537 C C . ILE G 1 11 ? 105.934 -42.784 60.170 1.00 38.17 10 ILE G C 1
ATOM 5538 O O . ILE G 1 11 ? 105.648 -43.778 60.840 1.00 39.14 10 ILE G O 1
ATOM 5543 N N . PHE G 1 12 ? 105.547 -42.633 58.908 1.00 40.34 11 PHE G N 1
ATOM 5544 C CA . PHE G 1 12 ? 104.797 -43.669 58.189 1.00 36.63 11 PHE G CA 1
ATOM 5545 C C . PHE G 1 12 ? 105.606 -44.953 58.075 1.00 35.37 11 PHE G C 1
ATOM 5546 O O . PHE G 1 12 ? 105.083 -46.053 58.253 1.00 36.66 11 PHE G O 1
ATOM 5554 N N . GLU G 1 13 ? 106.884 -44.798 57.758 1.00 34.32 12 GLU G N 1
ATOM 5555 C CA . GLU G 1 13 ? 107.783 -45.924 57.615 1.00 34.44 12 GLU G CA 1
ATOM 5556 C C . GLU G 1 13 ? 107.895 -46.689 58.930 1.00 34.65 12 GLU G C 1
ATOM 5557 O O . GLU G 1 13 ? 107.891 -47.925 58.950 1.00 40.17 12 GLU G O 1
ATOM 5563 N N . LYS G 1 14 ? 107.997 -45.954 60.032 1.00 35.04 13 LYS G N 1
ATOM 5564 C CA . LYS G 1 14 ? 108.102 -46.587 61.338 1.00 41.50 13 LYS G CA 1
ATOM 5565 C C . LYS G 1 14 ? 106.881 -47.447 61.633 1.00 41.34 13 LYS G C 1
ATOM 5566 O O . LYS G 1 14 ? 107.004 -48.542 62.178 1.00 43.07 13 LYS G O 1
ATOM 5572 N N . TYR G 1 15 ? 105.700 -46.956 61.276 1.00 39.76 14 TYR G N 1
ATOM 5573 C CA . TYR G 1 15 ? 104.485 -47.625 61.716 1.00 39.13 14 TYR G CA 1
ATOM 5574 C C . TYR G 1 15 ? 103.797 -48.540 60.700 1.00 39.88 14 TYR G C 1
ATOM 5575 O O . TYR G 1 15 ? 102.869 -49.261 61.066 1.00 43.16 14 TYR G O 1
ATOM 5584 N N . ARG G 1 16 ? 104.249 -48.557 59.448 1.00 37.57 15 ARG G N 1
ATOM 5585 C CA . ARG G 1 16 ? 103.441 -49.187 58.401 1.00 33.99 15 ARG G CA 1
ATOM 5586 C C . ARG G 1 16 ? 103.224 -50.689 58.582 1.00 38.69 15 ARG G C 1
ATOM 5587 O O . ARG G 1 16 ? 102.088 -51.165 58.540 1.00 41.17 15 ARG G O 1
ATOM 5595 N N . ASP G 1 17 ? 104.306 -51.430 58.780 1.00 37.43 16 ASP G N 1
ATOM 5596 C CA . ASP G 1 17 ? 104.223 -52.879 58.921 1.00 38.73 16 ASP G CA 1
ATOM 5597 C C . ASP G 1 17 ? 103.341 -53.308 60.085 1.00 41.87 16 ASP G C 1
ATOM 5598 O O . ASP G 1 17 ? 102.783 -54.409 60.074 1.00 43.63 16 ASP G O 1
ATOM 5603 N N . GLU G 1 18 ? 103.187 -52.472 61.090 1.00 43.23 17 GLU G N 1
ATOM 5604 C CA . GLU G 1 18 ? 102.338 -52.801 62.206 1.00 45.61 17 GLU G CA 1
ATOM 5605 C C . GLU G 1 18 ? 100.891 -52.813 61.801 1.00 46.27 17 GLU G C 1
ATOM 5606 O O . GLU G 1 18 ? 100.100 -53.506 62.372 1.00 46.71 17 GLU G O 1
ATOM 5612 N N . TYR G 1 19 ? 100.552 -52.003 60.818 1.00 44.73 18 TYR G N 1
ATOM 5613 C CA . TYR G 1 19 ? 99.173 -51.752 60.489 1.00 46.37 18 TYR G CA 1
ATOM 5614 C C . TYR G 1 19 ? 98.756 -52.332 59.183 1.00 45.58 18 TYR G C 1
ATOM 5615 O O . TYR G 1 19 ? 97.598 -52.480 58.943 1.00 45.30 18 TYR G O 1
ATOM 5624 N N . LEU G 1 20 ? 99.715 -52.659 58.340 1.00 42.58 19 LEU G N 1
ATOM 5625 C CA . LEU G 1 20 ? 99.439 -53.215 57.014 1.00 41.72 19 LEU G CA 1
ATOM 5626 C C . LEU G 1 20 ? 100.419 -54.290 56.603 1.00 40.93 19 LEU G C 1
ATOM 5627 O O . LEU G 1 20 ? 101.632 -54.101 56.698 1.00 40.68 19 LEU G O 1
ATOM 5632 N N . SER G 1 21 ? 99.897 -55.404 56.102 1.00 41.91 20 SER G N 1
ATOM 5633 C CA . SER G 1 21 ? 100.743 -56.379 55.433 1.00 40.11 20 SER G CA 1
ATOM 5634 C C . SER G 1 21 ? 101.218 -55.763 54.127 1.00 39.11 20 SER G C 1
ATOM 5635 O O . SER G 1 21 ? 100.584 -54.843 53.601 1.00 36.71 20 SER G O 1
ATOM 5638 N N . ASP G 1 22 ? 102.325 -56.270 53.601 1.00 39.37 21 ASP G N 1
ATOM 5639 C CA . ASP G 1 22 ? 102.806 -55.832 52.296 1.00 39.19 21 ASP G CA 1
ATOM 5640 C C . ASP G 1 22 ? 101.713 -55.958 51.233 1.00 38.02 21 ASP G C 1
ATOM 5641 O O . ASP G 1 22 ? 101.486 -55.035 50.457 1.00 39.68 21 ASP G O 1
ATOM 5646 N N . GLU G 1 23 ? 101.026 -57.093 51.226 1.00 39.64 22 GLU G N 1
ATOM 5647 C CA . GLU G 1 23 ? 99.944 -57.340 50.283 1.00 44.87 22 GLU G CA 1
ATOM 5648 C C . GLU G 1 23 ? 98.856 -56.267 50.375 1.00 44.62 22 GLU G C 1
ATOM 5649 O O . GLU G 1 23 ? 98.349 -55.799 49.357 1.00 45.44 22 GLU G O 1
ATOM 5655 N N . GLU G 1 24 ? 98.498 -55.889 51.597 1.00 44.81 23 GLU G N 1
ATOM 5656 C CA . GLU G 1 24 ? 97.445 -54.900 51.824 1.00 43.35 23 GLU G CA 1
ATOM 5657 C C . GLU G 1 24 ? 97.909 -53.511 51.403 1.00 38.92 23 GLU G C 1
ATOM 5658 O O . GLU G 1 24 ? 97.145 -52.731 50.837 1.00 36.62 23 GLU G O 1
ATOM 5664 N N . TYR G 1 25 ? 99.175 -53.222 51.690 1.00 39.01 24 TYR G N 1
ATOM 5665 C CA . TYR G 1 25 ? 99.819 -51.969 51.318 1.00 37.74 24 TYR G CA 1
ATOM 5666 C C . TYR G 1 25 ? 99.852 -51.835 49.795 1.00 38.92 24 TYR G C 1
ATOM 5667 O O . TYR G 1 25 ? 99.583 -50.764 49.252 1.00 39.09 24 TYR G O 1
ATOM 5676 N N . ARG G 1 26 ? 100.157 -52.935 49.108 1.00 40.70 25 ARG G N 1
ATOM 5677 C CA . ARG G 1 26 ? 100.164 -52.939 47.645 1.00 42.21 25 ARG G CA 1
ATOM 5678 C C . ARG G 1 26 ? 98.807 -52.542 47.064 1.00 41.93 25 ARG G C 1
ATOM 5679 O O . ARG G 1 26 ? 98.737 -51.768 46.109 1.00 41.71 25 ARG G O 1
ATOM 5687 N N . LEU G 1 27 ? 97.736 -53.071 47.645 1.00 41.77 26 LEU G N 1
ATOM 5688 C CA . LEU G 1 27 ? 96.395 -52.793 47.154 1.00 44.43 26 LEU G CA 1
ATOM 5689 C C . LEU G 1 27 ? 96.006 -51.347 47.414 1.00 47.36 26 LEU G C 1
ATOM 5690 O O . LEU G 1 27 ? 95.415 -50.683 46.552 1.00 46.99 26 LEU G O 1
ATOM 5695 N N . PHE G 1 28 ? 96.366 -50.858 48.599 1.00 46.93 27 PHE G N 1
ATOM 5696 C CA . PHE G 1 28 ? 96.097 -49.472 48.970 1.00 44.45 27 PHE G CA 1
ATOM 5697 C C . PHE G 1 28 ? 96.710 -48.502 47.970 1.00 41.28 27 PHE G C 1
ATOM 5698 O O . PHE G 1 28 ? 96.062 -47.553 47.532 1.00 41.78 27 PHE G O 1
ATOM 5706 N N . GLN G 1 29 ? 97.965 -48.755 47.617 1.00 38.96 28 GLN G N 1
ATOM 5707 C CA . GLN G 1 29 ? 98.649 -47.971 46.607 1.00 40.96 28 GLN G CA 1
ATOM 5708 C C . GLN G 1 29 ? 97.929 -48.039 45.269 1.00 37.77 28 GLN G C 1
ATOM 5709 O O . GLN G 1 29 ? 97.780 -47.023 44.589 1.00 38.97 28 GLN G O 1
ATOM 5715 N N . ALA G 1 30 ? 97.469 -49.232 44.898 1.00 37.74 29 ALA G N 1
ATOM 5716 C CA . ALA G 1 30 ? 96.785 -49.402 43.621 1.00 39.04 29 ALA G CA 1
ATOM 5717 C C . ALA G 1 30 ? 95.507 -48.565 43.573 1.00 40.34 29 ALA G C 1
ATOM 5718 O O . ALA G 1 30 ? 95.184 -47.973 42.554 1.00 41.83 29 ALA G O 1
ATOM 5720 N N . GLU G 1 31 ? 94.797 -48.499 44.694 1.00 43.36 30 GLU G N 1
ATOM 5721 C CA . GLU G 1 31 ? 93.569 -47.719 44.784 1.00 41.76 30 GLU G CA 1
ATOM 5722 C C . GLU G 1 31 ? 93.870 -46.229 44.716 1.00 44.21 30 GLU G C 1
ATOM 5723 O O . GLU G 1 31 ? 93.132 -45.464 44.086 1.00 47.67 30 GLU G O 1
ATOM 5729 N N . LEU G 1 32 ? 94.938 -45.807 45.386 1.00 41.30 31 LEU G N 1
ATOM 5730 C CA . LEU G 1 32 ? 95.349 -44.411 45.311 1.00 42.22 31 LEU G CA 1
ATOM 5731 C C . LEU G 1 32 ? 95.741 -44.022 43.897 1.00 43.54 31 LEU G C 1
ATOM 5732 O O . LEU G 1 32 ? 95.409 -42.935 43.443 1.00 52.67 31 LEU G O 1
ATOM 5737 N N . MET G 1 33 ? 96.474 -44.899 43.219 1.00 42.78 32 MET G N 1
ATOM 5738 C CA . MET G 1 33 ? 96.889 -44.638 41.851 1.00 53.62 32 MET G CA 1
ATOM 5739 C C . MET G 1 33 ? 95.696 -44.345 40.961 1.00 54.57 32 MET G C 1
ATOM 5740 O O . MET G 1 33 ? 95.718 -43.399 40.165 1.00 56.75 32 MET G O 1
ATOM 5745 N N . LEU G 1 34 ? 94.651 -45.157 41.103 1.00 54.53 33 LEU G N 1
ATOM 5746 C CA . LEU G 1 34 ? 93.461 -45.009 40.273 1.00 57.18 33 LEU G CA 1
ATOM 5747 C C . LEU G 1 34 ? 92.600 -43.848 40.728 1.00 50.25 33 LEU G C 1
ATOM 5748 O O . LEU G 1 34 ? 91.917 -43.230 39.919 1.00 65.65 33 LEU G O 1
ATOM 5753 N N . ASN G 1 35 ? 92.644 -43.538 42.017 1.00 51.64 34 ASN G N 1
ATOM 5754 C CA . ASN G 1 35 ? 91.794 -42.484 42.558 1.00 53.97 34 ASN G CA 1
ATOM 5755 C C . ASN G 1 35 ? 92.518 -41.686 43.634 1.00 54.07 34 ASN G C 1
ATOM 5756 O O . ASN G 1 35 ? 92.364 -41.958 44.821 1.00 50.44 34 ASN G O 1
ATOM 5761 N N . PRO G 1 36 ? 93.312 -40.693 43.218 1.00 59.03 35 PRO G N 1
ATOM 5762 C CA . PRO G 1 36 ? 94.137 -39.898 44.136 1.00 50.34 35 PRO G CA 1
ATOM 5763 C C . PRO G 1 36 ? 93.298 -39.041 45.081 1.00 51.75 35 PRO G C 1
ATOM 5764 O O . PRO G 1 36 ? 93.809 -38.539 46.077 1.00 51.03 35 PRO G O 1
ATOM 5768 N N . LYS G 1 37 ? 92.025 -38.862 44.745 1.00 62.87 36 LYS G N 1
ATOM 5769 C CA . LYS G 1 37 ? 91.081 -38.130 45.583 1.00 61.89 36 LYS G CA 1
ATOM 5770 C C . LYS G 1 37 ? 90.301 -39.081 46.484 1.00 59.71 36 LYS G C 1
ATOM 5771 O O . LYS G 1 37 ? 89.273 -38.719 47.044 1.00 63.04 36 LYS G O 1
ATOM 5777 N N . LEU G 1 38 ? 90.778 -40.319 46.561 1.00 56.57 37 LEU G N 1
ATOM 5778 C CA . LEU G 1 38 ? 90.163 -41.373 47.367 1.00 57.28 37 LEU G CA 1
ATOM 5779 C C . LEU G 1 38 ? 89.845 -40.946 48.803 1.00 61.05 37 LEU G C 1
ATOM 5780 O O . LEU G 1 38 ? 88.796 -41.303 49.348 1.00 62.51 37 LEU G O 1
ATOM 5785 N N . GLY G 1 39 ? 90.766 -40.221 49.431 1.00 62.97 38 GLY G N 1
ATOM 5786 C CA . GLY G 1 39 ? 90.554 -39.764 50.792 1.00 66.70 38 GLY G CA 1
ATOM 5787 C C . GLY G 1 39 ? 89.824 -38.440 50.829 1.00 74.00 38 GLY G C 1
ATOM 5788 O O . GLY G 1 39 ? 89.751 -37.742 49.819 1.00 78.26 38 GLY G O 1
ATOM 5789 N N . ASP G 1 40 ? 89.282 -38.098 51.996 1.00 76.64 39 ASP G N 1
ATOM 5790 C CA . ASP G 1 40 ? 88.626 -36.805 52.206 1.00 79.50 39 ASP G CA 1
ATOM 5791 C C . ASP G 1 40 ? 89.623 -35.755 52.671 1.00 73.46 39 ASP G C 1
ATOM 5792 O O . ASP G 1 40 ? 90.534 -36.052 53.446 1.00 66.92 39 ASP G O 1
ATOM 5797 N N . VAL G 1 41 ? 89.451 -34.528 52.197 1.00 76.14 40 VAL G N 1
ATOM 5798 C CA . VAL G 1 41 ? 90.369 -33.459 52.556 1.00 73.92 40 VAL G CA 1
ATOM 5799 C C . VAL G 1 41 ? 90.165 -33.010 53.996 1.00 76.69 40 VAL G C 1
ATOM 5800 O O . VAL G 1 41 ? 89.058 -32.674 54.406 1.00 82.33 40 VAL G O 1
ATOM 5804 N N . ILE G 1 42 ? 91.258 -33.004 54.750 1.00 74.93 41 ILE G N 1
ATOM 5805 C CA . ILE G 1 42 ? 91.281 -32.501 56.116 1.00 77.14 41 ILE G CA 1
ATOM 5806 C C . ILE G 1 42 ? 91.404 -30.978 56.079 1.00 83.99 41 ILE G C 1
ATOM 5807 O O . ILE G 1 42 ? 92.350 -30.432 55.505 1.00 84.41 41 ILE G O 1
ATOM 5812 N N . GLN G 1 43 ? 90.429 -30.301 56.681 1.00 88.87 42 GLN G N 1
ATOM 5813 C CA . GLN G 1 43 ? 90.300 -28.855 56.560 1.00 93.07 42 GLN G CA 1
ATOM 5814 C C . GLN G 1 43 ? 91.521 -28.092 57.083 1.00 89.29 42 GLN G C 1
ATOM 5815 O O . GLN G 1 43 ? 92.062 -28.405 58.146 1.00 84.76 42 GLN G O 1
ATOM 5821 N N . GLY G 1 44 ? 91.938 -27.087 56.316 1.00 90.39 43 GLY G N 1
ATOM 5822 C CA . GLY G 1 44 ? 93.031 -26.209 56.694 1.00 89.07 43 GLY G CA 1
ATOM 5823 C C . GLY G 1 44 ? 94.404 -26.852 56.718 1.00 82.44 43 GLY G C 1
ATOM 5824 O O . GLY G 1 44 ? 95.332 -26.287 57.291 1.00 83.00 43 GLY G O 1
ATOM 5825 N N . THR G 1 45 ? 94.542 -28.016 56.087 1.00 77.21 44 THR G N 1
ATOM 5826 C CA . THR G 1 45 ? 95.829 -28.718 56.030 1.00 73.85 44 THR G CA 1
ATOM 5827 C C . THR G 1 45 ? 96.574 -28.532 54.710 1.00 74.98 44 THR G C 1
ATOM 5828 O O . THR G 1 45 ? 97.647 -29.105 54.503 1.00 72.29 44 THR G O 1
ATOM 5832 N N . GLY G 1 46 ? 95.999 -27.740 53.815 1.00 78.52 45 GLY G N 1
ATOM 5833 C CA . GLY G 1 46 ? 96.586 -27.537 52.506 1.00 78.72 45 GLY G CA 1
ATOM 5834 C C . GLY G 1 46 ? 96.419 -28.718 51.573 1.00 76.63 45 GLY G C 1
ATOM 5835 O O . GLY G 1 46 ? 97.243 -28.927 50.683 1.00 79.00 45 GLY G O 1
ATOM 5836 N N . GLY G 1 47 ? 95.367 -29.503 51.782 1.00 74.05 46 GLY G N 1
ATOM 5837 C CA . GLY G 1 47 ? 95.026 -30.575 50.862 1.00 73.68 46 GLY G CA 1
ATOM 5838 C C . GLY G 1 47 ? 95.426 -31.972 51.301 1.00 70.52 46 GLY G C 1
ATOM 5839 O O . GLY G 1 47 ? 95.413 -32.913 50.503 1.00 70.36 46 GLY G O 1
ATOM 5840 N N . LEU G 1 48 ? 95.794 -32.117 52.566 1.00 67.96 47 LEU G N 1
ATOM 5841 C CA . LEU G 1 48 ? 96.046 -33.441 53.109 1.00 66.48 47 LEU G CA 1
ATOM 5842 C C . LEU G 1 48 ? 94.730 -34.202 53.207 1.00 63.83 47 LEU G C 1
ATOM 5843 O O . LEU G 1 48 ? 93.710 -33.657 53.626 1.00 64.81 47 LEU G O 1
ATOM 5848 N N . ARG G 1 49 ? 94.758 -35.465 52.810 1.00 59.96 48 ARG G N 1
ATOM 5849 C CA . ARG G 1 49 ? 93.558 -36.276 52.818 1.00 58.14 48 ARG G CA 1
ATOM 5850 C C . ARG G 1 49 ? 93.678 -37.427 53.814 1.00 56.44 48 ARG G C 1
ATOM 5851 O O . ARG G 1 49 ? 94.773 -37.921 54.103 1.00 52.17 48 ARG G O 1
ATOM 5859 N N . LYS G 1 50 ? 92.535 -37.850 54.335 1.00 57.96 49 LYS G N 1
ATOM 5860 C CA . LYS G 1 50 ? 92.499 -38.899 55.335 1.00 55.99 49 LYS G CA 1
ATOM 5861 C C . LYS G 1 50 ? 91.658 -40.042 54.798 1.00 53.40 49 LYS G C 1
ATOM 5862 O O . LYS G 1 50 ? 90.523 -39.854 54.379 1.00 54.08 49 LYS G O 1
ATOM 5868 N N . ILE G 1 51 ? 92.238 -41.232 54.789 1.00 52.58 50 ILE G N 1
ATOM 5869 C CA . ILE G 1 51 ? 91.562 -42.393 54.247 1.00 52.49 50 ILE G CA 1
ATOM 5870 C C . ILE G 1 51 ? 91.655 -43.536 55.245 1.00 49.26 50 ILE G C 1
ATOM 5871 O O . ILE G 1 51 ? 92.731 -43.788 55.788 1.00 45.52 50 ILE G O 1
ATOM 5876 N N . ARG G 1 52 ? 90.534 -44.201 55.519 1.00 50.95 51 ARG G N 1
ATOM 5877 C CA . ARG G 1 52 ? 90.548 -45.374 56.398 1.00 54.66 51 ARG G CA 1
ATOM 5878 C C . ARG G 1 52 ? 90.663 -46.690 55.612 1.00 53.27 51 ARG G C 1
ATOM 5879 O O . ARG G 1 52 ? 90.001 -46.876 54.593 1.00 52.31 51 ARG G O 1
ATOM 5887 N N . VAL G 1 53 ? 91.542 -47.580 56.063 1.00 54.26 52 VAL G N 1
ATOM 5888 C CA . VAL G 1 53 ? 91.752 -48.852 55.382 1.00 53.33 52 VAL G CA 1
ATOM 5889 C C . VAL G 1 53 ? 91.284 -50.034 56.229 1.00 58.07 52 VAL G C 1
ATOM 5890 O O . VAL G 1 53 ? 91.686 -50.184 57.383 1.00 59.37 52 VAL G O 1
ATOM 5894 N N . ALA G 1 54 ? 90.403 -50.850 55.658 1.00 58.84 53 ALA G N 1
ATOM 5895 C CA . ALA G 1 54 ? 89.835 -52.009 56.351 1.00 58.36 53 ALA G CA 1
ATOM 5896 C C . ALA G 1 54 ? 90.760 -53.226 56.285 1.00 58.56 53 ALA G C 1
ATOM 5897 O O . ALA G 1 54 ? 91.566 -53.347 55.360 1.00 57.99 53 ALA G O 1
ATOM 5899 N N . SER G 1 55 ? 90.642 -54.121 57.265 1.00 61.41 54 SER G N 1
ATOM 5900 C CA . SER G 1 55 ? 91.402 -55.375 57.267 1.00 61.42 54 SER G CA 1
ATOM 5901 C C . SER G 1 55 ? 90.803 -56.352 58.274 1.00 64.40 54 SER G C 1
ATOM 5902 O O . SER G 1 55 ? 89.925 -57.143 57.929 1.00 67.60 54 SER G O 1
ATOM 5905 N N . GLY G 1 62 ? 91.608 -54.309 63.380 1.00 87.80 61 GLY G N 1
ATOM 5906 C CA . GLY G 1 62 ? 90.845 -53.091 63.179 1.00 88.57 61 GLY G CA 1
ATOM 5907 C C . GLY G 1 62 ? 91.227 -52.408 61.883 1.00 85.93 61 GLY G C 1
ATOM 5908 O O . GLY G 1 62 ? 92.146 -52.852 61.195 1.00 86.32 61 GLY G O 1
ATOM 5909 N N . GLY G 1 63 ? 90.518 -51.337 61.535 1.00 82.16 62 GLY G N 1
ATOM 5910 C CA . GLY G 1 63 ? 90.886 -50.550 60.372 1.00 74.02 62 GLY G CA 1
ATOM 5911 C C . GLY G 1 63 ? 91.874 -49.445 60.698 1.00 66.98 62 GLY G C 1
ATOM 5912 O O . GLY G 1 63 ? 91.867 -48.885 61.796 1.00 68.49 62 GLY G O 1
ATOM 5913 N N . SER G 1 64 ? 92.713 -49.123 59.723 1.00 57.26 63 SER G N 1
ATOM 5914 C CA . SER G 1 64 ? 93.745 -48.101 59.862 1.00 50.23 63 SER G CA 1
ATOM 5915 C C . SER G 1 64 ? 93.337 -46.795 59.192 1.00 48.70 63 SER G C 1
ATOM 5916 O O . SER G 1 64 ? 92.626 -46.804 58.192 1.00 51.76 63 SER G O 1
ATOM 5919 N N . ARG G 1 65 ? 93.785 -45.676 59.748 1.00 44.62 64 ARG G N 1
ATOM 5920 C CA . ARG G 1 65 ? 93.629 -44.390 59.085 1.00 46.69 64 ARG G CA 1
ATOM 5921 C C . ARG G 1 65 ? 94.976 -43.989 58.496 1.00 46.35 64 ARG G C 1
ATOM 5922 O O . ARG G 1 65 ? 96.006 -44.088 59.167 1.00 45.68 64 ARG G O 1
ATOM 5930 N N . ILE G 1 66 ? 94.965 -43.584 57.228 1.00 47.70 65 ILE G N 1
ATOM 5931 C CA . ILE G 1 66 ? 96.160 -43.086 56.549 1.00 39.40 65 ILE G CA 1
ATOM 5932 C C . ILE G 1 66 ? 96.003 -41.644 56.114 1.00 40.60 65 ILE G C 1
ATOM 5933 O O . ILE G 1 66 ? 94.972 -41.273 55.558 1.00 55.50 65 ILE G O 1
ATOM 5938 N N . ILE G 1 67 ? 97.033 -40.839 56.343 1.00 40.19 66 ILE G N 1
ATOM 5939 C CA . ILE G 1 67 ? 97.031 -39.449 55.893 1.00 47.16 66 ILE G CA 1
ATOM 5940 C C . ILE G 1 67 ? 98.066 -39.266 54.804 1.00 48.66 66 ILE G C 1
ATOM 5941 O O . ILE G 1 67 ? 99.234 -39.629 54.978 1.00 49.80 66 ILE G O 1
ATOM 5946 N N . TYR G 1 68 ? 97.632 -38.703 53.681 1.00 49.10 67 TYR G N 1
ATOM 5947 C CA . TYR G 1 68 ? 98.501 -38.556 52.526 1.00 50.91 67 TYR G CA 1
ATOM 5948 C C . TYR G 1 68 ? 98.236 -37.253 51.796 1.00 56.43 67 TYR G C 1
ATOM 5949 O O . TYR G 1 68 ? 97.196 -36.612 51.977 1.00 56.77 67 TYR G O 1
ATOM 5958 N N . TYR G 1 69 ? 99.189 -36.869 50.958 1.00 59.30 68 TYR G N 1
ATOM 5959 C CA . TYR G 1 69 ? 98.981 -35.764 50.046 1.00 62.23 68 TYR G CA 1
ATOM 5960 C C . TYR G 1 69 ? 99.323 -36.189 48.637 1.00 62.58 68 TYR G C 1
ATOM 5961 O O . TYR G 1 69 ? 100.374 -36.771 48.391 1.00 60.35 68 TYR G O 1
ATOM 5970 N N . PHE G 1 70 ? 98.437 -35.866 47.707 1.00 66.81 69 PHE G N 1
ATOM 5971 C CA . PHE G 1 70 ? 98.696 -36.120 46.304 1.00 67.55 69 PHE G CA 1
ATOM 5972 C C . PHE G 1 70 ? 99.215 -34.841 45.693 1.00 67.42 69 PHE G C 1
ATOM 5973 O O . PHE G 1 70 ? 98.552 -33.813 45.748 1.00 71.28 69 PHE G O 1
ATOM 5981 N N . LEU G 1 71 ? 100.405 -34.904 45.113 1.00 67.40 70 LEU G N 1
ATOM 5982 C CA . LEU G 1 71 ? 100.977 -33.734 44.461 1.00 74.48 70 LEU G CA 1
ATOM 5983 C C . LEU G 1 71 ? 100.632 -33.761 42.971 1.00 80.04 70 LEU G C 1
ATOM 5984 O O . LEU G 1 71 ? 101.195 -34.531 42.194 1.00 78.62 70 LEU G O 1
ATOM 5989 N N . ASP G 1 72 ? 99.711 -32.887 42.581 1.00 89.16 71 ASP G N 1
ATOM 5990 C CA . ASP G 1 72 ? 99.133 -32.932 41.243 1.00 97.54 71 ASP G CA 1
ATOM 5991 C C . ASP G 1 72 ? 100.168 -32.628 40.184 1.00 100.43 71 ASP G C 1
ATOM 5992 O O . ASP G 1 72 ? 100.169 -33.227 39.110 1.00 101.36 71 ASP G O 1
ATOM 5997 N N . GLU G 1 73 ? 101.050 -31.693 40.509 1.00 102.20 72 GLU G N 1
ATOM 5998 C CA . GLU G 1 73 ? 102.086 -31.242 39.596 1.00 105.13 72 GLU G CA 1
ATOM 5999 C C . GLU G 1 73 ? 102.897 -32.409 39.032 1.00 101.72 72 GLU G C 1
ATOM 6000 O O . GLU G 1 73 ? 103.029 -32.559 37.816 1.00 103.20 72 GLU G O 1
ATOM 6006 N N . LYS G 1 74 ? 103.434 -33.233 39.924 1.00 96.29 73 LYS G N 1
ATOM 6007 C CA . LYS G 1 74 ? 104.245 -34.377 39.526 1.00 91.87 73 LYS G CA 1
ATOM 6008 C C . LYS G 1 74 ? 103.479 -35.701 39.560 1.00 87.22 73 LYS G C 1
ATOM 6009 O O . LYS G 1 74 ? 104.048 -36.751 39.264 1.00 85.59 73 LYS G O 1
ATOM 6015 N N . ARG G 1 75 ? 102.195 -35.654 39.914 1.00 87.07 74 ARG G N 1
ATOM 6016 C CA . ARG G 1 75 ? 101.405 -36.877 40.097 1.00 84.98 74 ARG G CA 1
ATOM 6017 C C . ARG G 1 75 ? 102.096 -37.853 41.066 1.00 80.73 74 ARG G C 1
ATOM 6018 O O . ARG G 1 75 ? 102.372 -39.003 40.722 1.00 83.57 74 ARG G O 1
ATOM 6026 N N . ARG G 1 76 ? 102.363 -37.383 42.281 1.00 74.11 75 ARG G N 1
ATOM 6027 C CA . ARG G 1 76 ? 103.197 -38.104 43.238 1.00 66.10 75 ARG G CA 1
ATOM 6028 C C . ARG G 1 76 ? 102.536 -38.124 44.616 1.00 57.33 75 ARG G C 1
ATOM 6029 O O . ARG G 1 76 ? 101.927 -37.140 45.027 1.00 55.35 75 ARG G O 1
ATOM 6037 N N . PHE G 1 77 ? 102.639 -39.251 45.318 1.00 53.37 76 PHE G N 1
ATOM 6038 C CA . PHE G 1 77 ? 101.951 -39.425 46.597 1.00 44.00 76 PHE G CA 1
ATOM 6039 C C . PHE G 1 77 ? 102.859 -39.326 47.812 1.00 42.86 76 PHE G C 1
ATOM 6040 O O . PHE G 1 77 ? 103.907 -39.961 47.880 1.00 42.04 76 PHE G O 1
ATOM 6048 N N . TYR G 1 78 ? 102.426 -38.535 48.781 1.00 47.95 77 TYR G N 1
ATOM 6049 C CA . TYR G 1 78 ? 103.124 -38.421 50.048 1.00 46.01 77 TYR G CA 1
ATOM 6050 C C . TYR G 1 78 ? 102.307 -39.054 51.156 1.00 45.03 77 TYR G C 1
ATOM 6051 O O . TYR G 1 78 ? 101.210 -38.592 51.482 1.00 43.14 77 TYR G O 1
ATOM 6060 N N . LEU G 1 79 ? 102.846 -40.132 51.716 1.00 45.28 78 LEU G N 1
ATOM 6061 C CA . LEU G 1 79 ? 102.208 -40.825 52.821 1.00 44.43 78 LEU G CA 1
ATOM 6062 C C . LEU G 1 79 ? 102.720 -40.264 54.146 1.00 43.33 78 LEU G C 1
ATOM 6063 O O . LEU G 1 79 ? 103.883 -40.439 54.501 1.00 42.78 78 LEU G O 1
ATOM 6068 N N . LEU G 1 80 ? 101.833 -39.581 54.861 1.00 44.81 79 LEU G N 1
ATOM 6069 C CA . LEU G 1 80 ? 102.191 -38.840 56.067 1.00 48.40 79 LEU G CA 1
ATOM 6070 C C . LEU G 1 80 ? 102.382 -39.776 57.244 1.00 47.31 79 LEU G C 1
ATOM 6071 O O . LEU G 1 80 ? 103.458 -39.871 57.839 1.00 44.57 79 LEU G O 1
ATOM 6076 N N . THR G 1 81 ? 101.302 -40.449 57.600 1.00 47.22 80 THR G N 1
ATOM 6077 C CA . THR G 1 81 ? 101.326 -41.291 58.765 1.00 46.07 80 THR G CA 1
ATOM 6078 C C . THR G 1 81 ? 100.234 -42.331 58.638 1.00 47.16 80 THR G C 1
ATOM 6079 O O . THR G 1 81 ? 99.423 -42.286 57.708 1.00 45.76 80 THR G O 1
ATOM 6083 N N . ILE G 1 82 ? 100.235 -43.274 59.571 1.00 47.19 81 ILE G N 1
ATOM 6084 C CA . ILE G 1 82 ? 99.210 -44.298 59.637 1.00 47.67 81 ILE G CA 1
ATOM 6085 C C . ILE G 1 82 ? 98.944 -44.621 61.106 1.00 51.04 81 ILE G C 1
ATOM 6086 O O . ILE G 1 82 ? 99.870 -44.615 61.918 1.00 52.24 81 ILE G O 1
ATOM 6091 N N . TYR G 1 83 ? 97.685 -44.873 61.459 1.00 53.88 82 TYR G N 1
ATOM 6092 C CA . TYR G 1 83 ? 97.334 -45.129 62.855 1.00 55.63 82 TYR G CA 1
ATOM 6093 C C . TYR G 1 83 ? 96.027 -45.912 62.993 1.00 52.65 82 TYR G C 1
ATOM 6094 O O . TYR G 1 83 ? 95.240 -46.009 62.059 1.00 51.55 82 TYR G O 1
ATOM 6103 N N . GLY G 1 84 ? 95.809 -46.473 64.175 1.00 54.78 83 GLY G N 1
ATOM 6104 C CA . GLY G 1 84 ? 94.573 -47.165 64.480 1.00 57.97 83 GLY G CA 1
ATOM 6105 C C . GLY G 1 84 ? 93.612 -46.195 65.133 1.00 62.71 83 GLY G C 1
ATOM 6106 O O . GLY G 1 84 ? 93.915 -45.005 65.280 1.00 59.44 83 GLY G O 1
ATOM 6107 N N . LYS G 1 85 ? 92.448 -46.698 65.522 1.00 70.08 84 LYS G N 1
ATOM 6108 C CA . LYS G 1 85 ? 91.430 -45.847 66.111 1.00 79.28 84 LYS G CA 1
ATOM 6109 C C . LYS G 1 85 ? 91.954 -45.046 67.301 1.00 89.76 84 LYS G C 1
ATOM 6110 O O . LYS G 1 85 ? 92.619 -45.585 68.188 1.00 89.58 84 LYS G O 1
ATOM 6116 N N . ASN G 1 86 ? 91.653 -43.751 67.293 1.00 99.61 85 ASN G N 1
ATOM 6117 C CA . ASN G 1 86 ? 91.908 -42.867 68.426 1.00 100.89 85 ASN G CA 1
ATOM 6118 C C . ASN G 1 86 ? 93.378 -42.661 68.804 1.00 95.84 85 ASN G C 1
ATOM 6119 O O . ASN G 1 86 ? 93.674 -42.328 69.951 1.00 96.29 85 ASN G O 1
ATOM 6124 N N . GLU G 1 87 ? 94.286 -42.820 67.860 1.00 85.78 86 GLU G N 1
ATOM 6125 C CA . GLU G 1 87 ? 95.697 -42.594 68.141 1.00 75.77 86 GLU G CA 1
ATOM 6126 C C . GLU G 1 87 ? 96.216 -41.207 67.757 1.00 68.08 86 GLU G C 1
ATOM 6127 O O . GLU G 1 87 ? 97.299 -40.831 68.112 1.00 61.71 86 GLU G O 1
ATOM 6133 N N . MET G 1 88 ? 95.394 -40.439 67.065 1.00 68.33 87 MET G N 1
ATOM 6134 C CA . MET G 1 88 ? 95.765 -39.091 66.643 1.00 69.10 87 MET G CA 1
ATOM 6135 C C . MET G 1 88 ? 94.795 -38.104 67.275 1.00 72.92 87 MET G C 1
ATOM 6136 O O . MET G 1 88 ? 93.718 -38.491 67.725 1.00 77.03 87 MET G O 1
ATOM 6141 N N . SER G 1 89 ? 95.179 -36.834 67.332 1.00 72.44 88 SER G N 1
ATOM 6142 C CA . SER G 1 89 ? 94.353 -35.845 68.008 1.00 76.13 88 SER G CA 1
ATOM 6143 C C . SER G 1 89 ? 93.980 -34.696 67.077 1.00 78.14 88 SER G C 1
ATOM 6144 O O . SER G 1 89 ? 94.569 -34.538 66.010 1.00 76.68 88 SER G O 1
ATOM 6147 N N . ASP G 1 90 ? 92.997 -33.899 67.487 1.00 80.54 89 ASP G N 1
ATOM 6148 C CA . ASP G 1 90 ? 92.601 -32.733 66.711 1.00 83.98 89 ASP G CA 1
ATOM 6149 C C . ASP G 1 90 ? 93.693 -31.673 66.665 1.00 83.07 89 ASP G C 1
ATOM 6150 O O . ASP G 1 90 ? 94.377 -31.415 67.656 1.00 82.98 89 ASP G O 1
ATOM 6155 N N . LEU G 1 91 ? 93.837 -31.061 65.495 1.00 83.31 90 LEU G N 1
ATOM 6156 C CA . LEU G 1 91 ? 94.845 -30.039 65.254 1.00 82.46 90 LEU G CA 1
ATOM 6157 C C . LEU G 1 91 ? 94.323 -28.651 65.591 1.00 88.03 90 LEU G C 1
ATOM 6158 O O . LEU G 1 91 ? 93.149 -28.351 65.377 1.00 90.88 90 LEU G O 1
ATOM 6163 N N . ASN G 1 92 ? 95.195 -27.812 66.137 1.00 89.78 91 ASN G N 1
ATOM 6164 C CA . ASN G 1 92 ? 94.873 -26.404 66.330 1.00 92.67 91 ASN G CA 1
ATOM 6165 C C . ASN G 1 92 ? 95.568 -25.559 65.260 1.00 92.93 91 ASN G C 1
ATOM 6166 O O . ASN G 1 92 ? 96.210 -26.104 64.357 1.00 90.46 91 ASN G O 1
ATOM 6171 N N . ALA G 1 93 ? 95.439 -24.238 65.358 1.00 95.51 92 ALA G N 1
ATOM 6172 C CA . ALA G 1 93 ? 96.020 -23.331 64.370 1.00 93.76 92 ALA G CA 1
ATOM 6173 C C . ALA G 1 93 ? 97.534 -23.509 64.267 1.00 88.99 92 ALA G C 1
ATOM 6174 O O . ALA G 1 93 ? 98.079 -23.574 63.168 1.00 88.70 92 ALA G O 1
ATOM 6176 N N . ASN G 1 94 ? 98.212 -23.584 65.408 1.00 93.15 93 ASN G N 1
ATOM 6177 C CA . ASN G 1 94 ? 99.657 -23.767 65.403 1.00 90.70 93 ASN G CA 1
ATOM 6178 C C . ASN G 1 94 ? 100.051 -25.105 64.774 1.00 80.08 93 ASN G C 1
ATOM 6179 O O . ASN G 1 94 ? 101.060 -25.192 64.075 1.00 75.33 93 ASN G O 1
ATOM 6181 N N . GLN G 1 95 ? 99.241 -26.139 65.002 1.00 75.65 94 GLN G N 1
ATOM 6182 C CA . GLN G 1 95 ? 99.545 -27.475 64.483 1.00 70.51 94 GLN G CA 1
ATOM 6183 C C . GLN G 1 95 ? 99.234 -27.595 62.991 1.00 72.95 94 GLN G C 1
ATOM 6184 O O . GLN G 1 95 ? 99.939 -28.288 62.264 1.00 70.56 94 GLN G O 1
ATOM 6190 N N . ARG G 1 96 ? 98.175 -26.934 62.535 1.00 78.76 95 ARG G N 1
ATOM 6191 C CA . ARG G 1 96 ? 97.845 -26.953 61.112 1.00 78.52 95 ARG G CA 1
ATOM 6192 C C . ARG G 1 96 ? 98.944 -26.241 60.330 1.00 76.17 95 ARG G C 1
ATOM 6193 O O . ARG G 1 96 ? 99.333 -26.671 59.245 1.00 70.56 95 ARG G O 1
ATOM 6201 N N . LYS G 1 97 ? 99.447 -25.153 60.909 1.00 81.78 96 LYS G N 1
ATOM 6202 C CA . LYS G 1 97 ? 100.531 -24.372 60.322 1.00 81.18 96 LYS G CA 1
ATOM 6203 C C . LYS G 1 97 ? 101.794 -25.222 60.249 1.00 78.72 96 LYS G C 1
ATOM 6204 O O . LYS G 1 97 ? 102.448 -25.299 59.207 1.00 80.02 96 LYS G O 1
ATOM 6206 N N . GLN G 1 98 ? 102.123 -25.862 61.368 1.00 73.79 97 GLN G N 1
ATOM 6207 C CA . GLN G 1 98 ? 103.312 -26.698 61.469 1.00 70.54 97 GLN G CA 1
ATOM 6208 C C . GLN G 1 98 ? 103.263 -27.822 60.448 1.00 67.00 97 GLN G C 1
ATOM 6209 O O . GLN G 1 98 ? 104.246 -28.124 59.766 1.00 64.58 97 GLN G O 1
ATOM 6215 N N . LEU G 1 99 ? 102.089 -28.432 60.359 1.00 66.33 98 LEU G N 1
ATOM 6216 C CA . LEU G 1 99 ? 101.840 -29.549 59.464 1.00 64.31 98 LEU G CA 1
ATOM 6217 C C . LEU G 1 99 ? 101.939 -29.168 57.990 1.00 65.97 98 LEU G C 1
ATOM 6218 O O . LEU G 1 99 ? 102.435 -29.941 57.172 1.00 64.60 98 LEU G O 1
ATOM 6223 N N . MET G 1 100 ? 101.455 -27.977 57.652 1.00 70.41 99 MET G N 1
ATOM 6224 C CA . MET G 1 100 ? 101.496 -27.501 56.274 1.00 71.34 99 MET G CA 1
ATOM 6225 C C . MET G 1 100 ? 102.914 -27.129 55.849 1.00 72.06 99 MET G C 1
ATOM 6226 O O . MET G 1 100 ? 103.308 -27.361 54.707 1.00 74.91 99 MET G O 1
ATOM 6231 N N . ALA G 1 101 ? 103.674 -26.551 56.774 1.00 72.22 100 ALA G N 1
ATOM 6232 C CA . ALA G 1 101 ? 105.061 -26.193 56.517 1.00 71.72 100 ALA G CA 1
ATOM 6233 C C . ALA G 1 101 ? 105.881 -27.449 56.269 1.00 66.25 100 ALA G C 1
ATOM 6234 O O . ALA G 1 101 ? 106.787 -27.459 55.433 1.00 67.67 100 ALA G O 1
ATOM 6236 N N . PHE G 1 102 ? 105.555 -28.501 57.016 1.00 59.94 101 PHE G N 1
ATOM 6237 C CA . PHE G 1 102 ? 106.214 -29.789 56.879 1.00 57.73 101 PHE G CA 1
ATOM 6238 C C . PHE G 1 102 ? 106.035 -30.331 55.464 1.00 60.79 101 PHE G C 1
ATOM 6239 O O . PHE G 1 102 ? 107.012 -30.681 54.795 1.00 60.31 101 PHE G O 1
ATOM 6247 N N . MET G 1 103 ? 104.780 -30.391 55.019 1.00 62.37 102 MET G N 1
ATOM 6248 C CA . MET G 1 103 ? 104.455 -30.822 53.662 1.00 63.02 102 MET G CA 1
ATOM 6249 C C . MET G 1 103 ? 105.189 -29.984 52.634 1.00 65.72 102 MET G C 1
ATOM 6250 O O . MET G 1 103 ? 105.769 -30.512 51.687 1.00 65.42 102 MET G O 1
ATOM 6255 N N . GLU G 1 104 ? 105.151 -28.673 52.833 1.00 68.79 103 GLU G N 1
ATOM 6256 C CA . GLU G 1 104 ? 105.824 -27.736 51.951 1.00 73.28 103 GLU G CA 1
ATOM 6257 C C . GLU G 1 104 ? 107.319 -28.036 51.922 1.00 70.77 103 GLU G C 1
ATOM 6258 O O . GLU G 1 104 ? 107.908 -28.191 50.860 1.00 69.55 103 GLU G O 1
ATOM 6264 N N . ALA G 1 105 ? 107.920 -28.137 53.103 1.00 71.97 104 ALA G N 1
ATOM 6265 C CA . ALA G 1 105 ? 109.345 -28.421 53.228 1.00 72.10 104 ALA G CA 1
ATOM 6266 C C . ALA G 1 105 ? 109.676 -29.759 52.596 1.00 68.37 104 ALA G C 1
ATOM 6267 O O . ALA G 1 105 ? 110.698 -29.918 51.947 1.00 67.32 104 ALA G O 1
ATOM 6269 N N . TRP G 1 106 ? 108.821 -30.723 52.825 1.00 67.34 105 TRP G N 1
ATOM 6270 C CA . TRP G 1 106 ? 109.105 -32.057 52.396 1.00 67.68 105 TRP G CA 1
ATOM 6271 C C . TRP G 1 106 ? 109.062 -32.083 50.895 1.00 73.51 105 TRP G C 1
ATOM 6272 O O . TRP G 1 106 ? 110.027 -32.497 50.280 1.00 74.51 105 TRP G O 1
ATOM 6283 N N . ARG G 1 107 ? 107.952 -31.649 50.306 1.00 77.75 106 ARG G N 1
ATOM 6284 C CA . ARG G 1 107 ? 107.861 -31.731 48.874 1.00 81.97 106 ARG G CA 1
ATOM 6285 C C . ARG G 1 107 ? 108.899 -30.858 48.220 1.00 86.45 106 ARG G C 1
ATOM 6286 O O . ARG G 1 107 ? 109.759 -31.388 47.565 1.00 84.75 106 ARG G O 1
ATOM 6294 N N . ASN G 1 108 ? 108.956 -29.579 48.555 1.00 95.34 107 ASN G N 1
ATOM 6295 C CA . ASN G 1 108 ? 109.841 -28.711 47.810 1.00 106.16 107 ASN G CA 1
ATOM 6296 C C . ASN G 1 108 ? 111.273 -29.063 48.063 1.00 120.01 107 ASN G C 1
ATOM 6297 O O . ASN G 1 108 ? 112.008 -29.462 47.176 1.00 120.66 107 ASN G O 1
ATOM 6302 N N . GLU G 1 109 ? 111.614 -29.105 49.322 1.00 134.42 108 GLU G N 1
ATOM 6303 C CA . GLU G 1 109 ? 113.006 -29.242 49.678 1.00 138.53 108 GLU G CA 1
ATOM 6304 C C . GLU G 1 109 ? 113.448 -30.580 49.171 1.00 137.23 108 GLU G C 1
ATOM 6305 O O . GLU G 1 109 ? 114.543 -30.749 48.646 1.00 139.93 108 GLU G O 1
ATOM 6307 N N . GLN G 1 110 ? 112.575 -31.542 49.362 1.00 124.33 109 GLN G N 1
ATOM 6308 C CA . GLN G 1 110 ? 113.045 -32.892 49.329 1.00 116.31 109 GLN G CA 1
ATOM 6309 C C . GLN G 1 110 ? 112.744 -33.526 48.008 1.00 114.76 109 GLN G C 1
ATOM 6310 O O . GLN G 1 110 ? 113.038 -34.698 47.801 1.00 114.42 109 GLN G O 1
ATOM 6316 N N . SER G 1 111 ? 112.162 -32.744 47.106 1.00 111.38 110 SER G N 1
ATOM 6317 C CA . SER G 1 111 ? 111.500 -33.271 45.943 1.00 102.56 110 SER G CA 1
ATOM 6318 C C . SER G 1 111 ? 110.822 -34.624 46.213 1.00 93.31 110 SER G C 1
ATOM 6319 O O . SER G 1 111 ? 110.545 -34.987 47.357 1.00 85.95 110 SER G O 1
ATOM 6322 N N . GLN H 2 1 ? 115.635 -49.224 59.012 1.00 38.27 2 GLN H N 1
ATOM 6323 C CA . GLN H 2 1 ? 115.113 -49.229 60.372 1.00 38.15 2 GLN H CA 1
ATOM 6324 C C . GLN H 2 1 ? 115.282 -47.840 60.967 1.00 38.91 2 GLN H C 1
ATOM 6325 O O . GLN H 2 1 ? 116.405 -47.366 61.106 1.00 38.84 2 GLN H O 1
ATOM 6331 N N . VAL H 2 2 ? 114.178 -47.188 61.323 1.00 34.83 3 VAL H N 1
ATOM 6332 C CA . VAL H 2 2 ? 114.264 -45.829 61.843 1.00 40.92 3 VAL H CA 1
ATOM 6333 C C . VAL H 2 2 ? 114.131 -45.829 63.363 1.00 44.00 3 VAL H C 1
ATOM 6334 O O . VAL H 2 2 ? 113.284 -46.521 63.929 1.00 44.25 3 VAL H O 1
ATOM 6338 N N . GLN H 2 3 ? 114.971 -45.022 64.006 1.00 45.95 4 GLN H N 1
ATOM 6339 C CA . GLN H 2 3 ? 115.091 -44.982 65.457 1.00 45.42 4 GLN H CA 1
ATOM 6340 C C . GLN H 2 3 ? 115.509 -43.614 65.969 1.00 43.06 4 GLN H C 1
ATOM 6341 O O . GLN H 2 3 ? 116.080 -42.824 65.226 1.00 46.88 4 GLN H O 1
ATOM 6347 N N . LEU H 2 4 ? 115.244 -43.361 67.247 1.00 37.42 5 LEU H N 1
ATOM 6348 C CA . LEU H 2 4 ? 115.831 -42.229 67.977 1.00 38.86 5 LEU H CA 1
ATOM 6349 C C . LEU H 2 4 ? 116.724 -42.784 69.087 1.00 38.30 5 LEU H C 1
ATOM 6350 O O . LEU H 2 4 ? 116.349 -43.741 69.772 1.00 37.17 5 LEU H O 1
ATOM 6355 N N . GLN H 2 5 ? 117.903 -42.206 69.272 1.00 37.99 6 GLN H N 1
ATOM 6356 C CA . GLN H 2 5 ? 118.832 -42.750 70.256 1.00 40.12 6 GLN H CA 1
ATOM 6357 C C . GLN H 2 5 ? 119.029 -41.800 71.431 1.00 43.05 6 GLN H C 1
ATOM 6358 O O . GLN H 2 5 ? 119.632 -40.735 71.291 1.00 50.38 6 GLN H O 1
ATOM 6364 N N . GLU H 2 6 ? 118.521 -42.194 72.595 1.00 39.48 7 GLU H N 1
ATOM 6365 C CA . GLU H 2 6 ? 118.553 -41.336 73.778 1.00 39.94 7 GLU H CA 1
ATOM 6366 C C . GLU H 2 6 ? 119.815 -41.559 74.599 1.00 40.54 7 GLU H C 1
ATOM 6367 O O . GLU H 2 6 ? 120.217 -42.695 74.836 1.00 39.62 7 GLU H O 1
ATOM 6373 N N . SER H 2 7 ? 120.428 -40.469 75.050 1.00 41.27 8 SER H N 1
ATOM 6374 C CA . SER H 2 7 ? 121.646 -40.564 75.837 1.00 38.70 8 SER H CA 1
ATOM 6375 C C . SER H 2 7 ? 121.834 -39.379 76.775 1.00 41.84 8 SER H C 1
ATOM 6376 O O . SER H 2 7 ? 121.137 -38.370 76.666 1.00 40.24 8 SER H O 1
ATOM 6379 N N . GLY H 2 8 ? 122.777 -39.514 77.702 1.00 41.76 9 GLY H N 1
ATOM 6380 C CA . GLY H 2 8 ? 123.162 -38.410 78.560 1.00 46.02 9 GLY H CA 1
ATOM 6381 C C . GLY H 2 8 ? 122.560 -38.419 79.952 1.00 49.71 9 GLY H C 1
ATOM 6382 O O . GLY H 2 8 ? 122.774 -37.481 80.722 1.00 51.20 9 GLY H O 1
ATOM 6383 N N . GLY H 2 9 ? 121.804 -39.465 80.277 1.00 49.60 10 GLY H N 1
ATOM 6384 C CA . GLY H 2 9 ? 121.211 -39.582 81.594 1.00 43.05 10 GLY H CA 1
ATOM 6385 C C . GLY H 2 9 ? 122.243 -39.988 82.627 1.00 56.17 10 GLY H C 1
ATOM 6386 O O . GLY H 2 9 ? 123.430 -40.057 82.333 1.00 60.66 10 GLY H O 1
ATOM 6387 N N . GLY H 2 10 ? 121.791 -40.253 83.845 1.00 53.80 11 GLY H N 1
ATOM 6388 C CA . GLY H 2 10 ? 122.685 -40.670 84.911 1.00 54.91 11 GLY H CA 1
ATOM 6389 C C . GLY H 2 10 ? 122.223 -40.216 86.280 1.00 57.35 11 GLY H C 1
ATOM 6390 O O . GLY H 2 10 ? 121.157 -39.619 86.421 1.00 60.14 11 GLY H O 1
ATOM 6391 N N . LEU H 2 11 ? 123.038 -40.481 87.293 1.00 60.34 12 LEU H N 1
ATOM 6392 C CA . LEU H 2 11 ? 122.701 -40.097 88.658 1.00 64.26 12 LEU H CA 1
ATOM 6393 C C . LEU H 2 11 ? 123.260 -38.722 89.017 1.00 69.42 12 LEU H C 1
ATOM 6394 O O . LEU H 2 11 ? 124.415 -38.406 88.723 1.00 72.21 12 LEU H O 1
ATOM 6399 N N . VAL H 2 12 ? 122.436 -37.914 89.673 1.00 68.87 13 VAL H N 1
ATOM 6400 C CA . VAL H 2 12 ? 122.819 -36.551 90.015 1.00 67.88 13 VAL H CA 1
ATOM 6401 C C . VAL H 2 12 ? 122.210 -36.149 91.361 1.00 67.76 13 VAL H C 1
ATOM 6402 O O . VAL H 2 12 ? 121.170 -36.679 91.757 1.00 66.07 13 VAL H O 1
ATOM 6406 N N . GLN H 2 13 ? 122.856 -35.215 92.058 1.00 70.57 14 GLN H N 1
ATOM 6407 C CA . GLN H 2 13 ? 122.340 -34.724 93.333 1.00 71.89 14 GLN H CA 1
ATOM 6408 C C . GLN H 2 13 ? 121.180 -33.783 93.057 1.00 70.72 14 GLN H C 1
ATOM 6409 O O . GLN H 2 13 ? 121.123 -33.161 91.996 1.00 68.60 14 GLN H O 1
ATOM 6415 N N . PRO H 2 14 ? 120.249 -33.670 94.014 1.00 72.70 15 PRO H N 1
ATOM 6416 C CA . PRO H 2 14 ? 119.180 -32.672 93.906 1.00 73.44 15 PRO H CA 1
ATOM 6417 C C . PRO H 2 14 ? 119.741 -31.265 93.671 1.00 76.18 15 PRO H C 1
ATOM 6418 O O . PRO H 2 14 ? 120.683 -30.841 94.350 1.00 77.02 15 PRO H O 1
ATOM 6422 N N . GLY H 2 15 ? 119.144 -30.543 92.726 1.00 75.67 16 GLY H N 1
ATOM 6423 C CA . GLY H 2 15 ? 119.644 -29.241 92.328 1.00 76.30 16 GLY H CA 1
ATOM 6424 C C . GLY H 2 15 ? 120.603 -29.351 91.157 1.00 73.52 16 GLY H C 1
ATOM 6425 O O . GLY H 2 15 ? 120.933 -28.348 90.525 1.00 72.69 16 GLY H O 1
ATOM 6426 N N . GLY H 2 16 ? 121.046 -30.574 90.866 1.00 73.32 17 GLY H N 1
ATOM 6427 C CA . GLY H 2 16 ? 122.028 -30.822 89.822 1.00 73.15 17 GLY H CA 1
ATOM 6428 C C . GLY H 2 16 ? 121.511 -30.663 88.403 1.00 72.68 17 GLY H C 1
ATOM 6429 O O . GLY H 2 16 ? 120.354 -30.297 88.182 1.00 73.04 17 GLY H O 1
ATOM 6430 N N . SER H 2 17 ? 122.383 -30.932 87.435 1.00 73.00 18 SER H N 1
ATOM 6431 C CA . SER H 2 17 ? 122.037 -30.816 86.021 1.00 69.27 18 SER H CA 1
ATOM 6432 C C . SER H 2 17 ? 122.422 -32.037 85.194 1.00 67.41 18 SER H C 1
ATOM 6433 O O . SER H 2 17 ? 123.287 -32.823 85.577 1.00 67.48 18 SER H O 1
ATOM 6436 N N . LEU H 2 18 ? 121.750 -32.179 84.056 1.00 65.27 19 LEU H N 1
ATOM 6437 C CA . LEU H 2 18 ? 122.088 -33.166 83.042 1.00 61.71 19 LEU H CA 1
ATOM 6438 C C . LEU H 2 18 ? 121.676 -32.587 81.705 1.00 61.13 19 LEU H C 1
ATOM 6439 O O . LEU H 2 18 ? 120.770 -31.757 81.645 1.00 62.41 19 LEU H O 1
ATOM 6444 N N . ARG H 2 19 ? 121.945 -32.812 80.650 1.00 60.36 20 ARG H N 1
ATOM 6445 C CA . ARG H 2 19 ? 121.626 -32.386 79.299 1.00 60.66 20 ARG H CA 1
ATOM 6446 C C . ARG H 2 19 ? 121.271 -33.641 78.523 1.00 58.68 20 ARG H C 1
ATOM 6447 O O . ARG H 2 19 ? 122.059 -34.584 78.454 1.00 59.80 20 ARG H O 1
ATOM 6455 N N . LEU H 2 20 ? 120.472 -34.059 77.985 1.00 57.93 21 LEU H N 1
ATOM 6456 C CA . LEU H 2 20 ? 120.070 -35.274 77.290 1.00 52.33 21 LEU H CA 1
ATOM 6457 C C . LEU H 2 20 ? 120.138 -35.075 75.790 1.00 52.18 21 LEU H C 1
ATOM 6458 O O . LEU H 2 20 ? 119.995 -33.954 75.303 1.00 43.90 21 LEU H O 1
ATOM 6463 N N . SER H 2 21 ? 120.405 -36.160 75.066 1.00 50.72 22 SER H N 1
ATOM 6464 C CA . SER H 2 21 ? 120.485 -36.097 73.613 1.00 48.90 22 SER H CA 1
ATOM 6465 C C . SER H 2 21 ? 119.544 -37.087 72.932 1.00 44.53 22 SER H C 1
ATOM 6466 O O . SER H 2 21 ? 119.417 -38.238 73.349 1.00 41.26 22 SER H O 1
ATOM 6469 N N . CYS H 2 22 ? 118.914 -36.624 71.857 1.00 45.09 23 CYS H N 1
ATOM 6470 C CA . CYS H 2 22 ? 118.054 -37.448 71.016 1.00 42.97 23 CYS H CA 1
ATOM 6471 C C . CYS H 2 22 ? 118.622 -37.419 69.606 1.00 45.04 23 CYS H C 1
ATOM 6472 O O . CYS H 2 22 ? 118.600 -36.386 68.949 1.00 49.05 23 CYS H O 1
ATOM 6475 N N . ALA H 2 23 ? 119.124 -38.552 69.133 1.00 43.41 24 ALA H N 1
ATOM 6476 C CA . ALA H 2 23 ? 119.757 -38.593 67.823 1.00 41.16 24 ALA H CA 1
ATOM 6477 C C . ALA H 2 23 ? 119.015 -39.529 66.885 1.00 40.06 24 ALA H C 1
ATOM 6478 O O . ALA H 2 23 ? 118.776 -40.687 67.214 1.00 39.45 24 ALA H O 1
ATOM 6480 N N . ALA H 2 24 ? 118.654 -39.024 65.711 1.00 41.06 25 ALA H N 1
ATOM 6481 C CA . ALA H 2 24 ? 117.964 -39.846 64.732 1.00 39.76 25 ALA H CA 1
ATOM 6482 C C . ALA H 2 24 ? 118.912 -40.904 64.176 1.00 41.91 25 ALA H C 1
ATOM 6483 O O . ALA H 2 24 ? 120.093 -40.634 63.947 1.00 40.31 25 ALA H O 1
ATOM 6485 N N . SER H 2 25 ? 118.390 -42.111 63.985 1.00 42.14 26 SER H N 1
ATOM 6486 C CA . SER H 2 25 ? 119.123 -43.177 63.326 1.00 37.94 26 SER H CA 1
ATOM 6487 C C . SER H 2 25 ? 118.271 -43.699 62.179 1.00 41.86 26 SER H C 1
ATOM 6488 O O . SER H 2 25 ? 117.106 -44.052 62.370 1.00 40.88 26 SER H O 1
ATOM 6491 N N . GLY H 2 26 ? 118.846 -43.737 60.981 1.00 44.44 27 GLY H N 1
ATOM 6492 C CA . GLY H 2 26 ? 118.121 -44.216 59.821 1.00 40.41 27 GLY H CA 1
ATOM 6493 C C . GLY H 2 26 ? 117.258 -43.140 59.182 1.00 41.31 27 GLY H C 1
ATOM 6494 O O . GLY H 2 26 ? 116.503 -43.421 58.255 1.00 44.72 27 GLY H O 1
ATOM 6495 N N . PHE H 2 27 ? 117.328 -41.915 59.695 1.00 41.64 28 PHE H N 1
ATOM 6496 C CA . PHE H 2 27 ? 116.648 -40.807 59.041 1.00 43.14 28 PHE H CA 1
ATOM 6497 C C . PHE H 2 27 ? 117.188 -39.474 59.514 1.00 47.53 28 PHE H C 1
ATOM 6498 O O . PHE H 2 27 ? 118.010 -39.412 60.421 1.00 50.51 28 PHE H O 1
ATOM 6506 N N . THR H 2 28 ? 116.708 -38.408 58.891 1.00 46.20 29 THR H N 1
ATOM 6507 C CA . THR H 2 28 ? 117.091 -37.050 59.248 1.00 48.56 29 THR H CA 1
ATOM 6508 C C . THR H 2 28 ? 115.923 -36.352 59.927 1.00 50.64 29 THR H C 1
ATOM 6509 O O . THR H 2 28 ? 114.824 -36.319 59.366 1.00 52.53 29 THR H O 1
ATOM 6513 N N . LEU H 2 29 ? 116.146 -35.781 61.109 1.00 51.32 30 LEU H N 1
ATOM 6514 C CA . LEU H 2 29 ? 115.039 -35.214 61.882 1.00 52.13 30 LEU H CA 1
ATOM 6515 C C . LEU H 2 29 ? 114.773 -33.718 61.618 1.00 57.10 30 LEU H C 1
ATOM 6516 O O . LEU H 2 29 ? 113.935 -33.117 62.291 1.00 56.79 30 LEU H O 1
ATOM 6521 N N . ASP H 2 30 ? 115.480 -33.126 60.656 1.00 61.81 31 ASP H N 1
ATOM 6522 C CA . ASP H 2 30 ? 115.370 -31.689 60.367 1.00 68.84 31 ASP H CA 1
ATOM 6523 C C . ASP H 2 30 ? 113.942 -31.148 60.265 1.00 69.99 31 ASP H C 1
ATOM 6524 O O . ASP H 2 30 ? 113.626 -30.115 60.848 1.00 73.71 31 ASP H O 1
ATOM 6529 N N . TYR H 2 31 ? 113.084 -31.833 59.514 1.00 67.81 32 TYR H N 1
ATOM 6530 C CA . TYR H 2 31 ? 111.750 -31.314 59.226 1.00 66.39 32 TYR H CA 1
ATOM 6531 C C . TYR H 2 31 ? 110.729 -31.659 60.307 1.00 60.40 32 TYR H C 1
ATOM 6532 O O . TYR H 2 31 ? 109.612 -31.140 60.304 1.00 59.49 32 TYR H O 1
ATOM 6541 N N . TYR H 2 32 ? 111.114 -32.526 61.238 1.00 56.44 33 TYR H N 1
ATOM 6542 C CA . TYR H 2 32 ? 110.180 -33.016 62.248 1.00 54.06 33 TYR H CA 1
ATOM 6543 C C . TYR H 2 32 ? 110.243 -32.227 63.541 1.00 51.40 33 TYR H C 1
ATOM 6544 O O . TYR H 2 32 ? 111.308 -31.770 63.960 1.00 49.91 33 TYR H O 1
ATOM 6553 N N . ALA H 2 33 ? 109.088 -32.064 64.171 1.00 51.05 34 ALA H N 1
ATOM 6554 C CA . ALA H 2 33 ? 109.070 -31.619 65.550 1.00 47.61 34 ALA H CA 1
ATOM 6555 C C . ALA H 2 33 ? 109.535 -32.796 66.390 1.00 50.06 34 ALA H C 1
ATOM 6556 O O . ALA H 2 33 ? 109.321 -33.954 66.025 1.00 48.99 34 ALA H O 1
ATOM 6558 N N . ILE H 2 34 ? 110.176 -32.497 67.509 1.00 49.75 35 ILE H N 1
ATOM 6559 C CA . ILE H 2 34 ? 110.674 -33.522 68.417 1.00 47.61 35 ILE H CA 1
ATOM 6560 C C . ILE H 2 34 ? 110.177 -33.227 69.818 1.00 49.45 35 ILE H C 1
ATOM 6561 O O . ILE H 2 34 ? 110.013 -32.067 70.202 1.00 53.44 35 ILE H O 1
ATOM 6566 N N . GLY H 2 35 ? 109.927 -34.280 70.582 1.00 47.22 36 GLY H N 1
ATOM 6567 C CA . GLY H 2 35 ? 109.433 -34.096 71.927 1.00 48.38 36 GLY H CA 1
ATOM 6568 C C . GLY H 2 35 ? 109.989 -35.139 72.865 1.00 46.36 36 GLY H C 1
ATOM 6569 O O . GLY H 2 35 ? 110.510 -36.170 72.442 1.00 42.82 36 GLY H O 1
ATOM 6570 N N . TRP H 2 36 ? 109.893 -34.841 74.154 1.00 47.18 37 TRP H N 1
ATOM 6571 C CA . TRP H 2 36 ? 110.379 -35.720 75.200 1.00 44.92 37 TRP H CA 1
ATOM 6572 C C . TRP H 2 36 ? 109.200 -36.123 76.065 1.00 44.38 37 TRP H C 1
ATOM 6573 O O . TRP H 2 36 ? 108.359 -35.286 76.398 1.00 47.17 37 TRP H O 1
ATOM 6584 N N . PHE H 2 37 ? 109.128 -37.398 76.420 1.00 42.53 38 PHE H N 1
ATOM 6585 C CA . PHE H 2 37 ? 108.259 -37.814 77.508 1.00 44.86 38 PHE H CA 1
ATOM 6586 C C . PHE H 2 37 ? 109.114 -38.622 78.466 1.00 46.14 38 PHE H C 1
ATOM 6587 O O . PHE H 2 37 ? 110.226 -39.017 78.124 1.00 50.48 38 PHE H O 1
ATOM 6595 N N . ARG H 2 38 ? 108.627 -38.854 79.675 1.00 44.86 39 ARG H N 1
ATOM 6596 C CA . ARG H 2 38 ? 109.409 -39.646 80.603 1.00 42.21 39 ARG H CA 1
ATOM 6597 C C . ARG H 2 38 ? 108.500 -40.617 81.290 1.00 42.18 39 ARG H C 1
ATOM 6598 O O . ARG H 2 38 ? 107.299 -40.399 81.373 1.00 45.65 39 ARG H O 1
ATOM 6606 N N . GLN H 2 39 ? 109.085 -41.696 81.779 1.00 43.20 40 GLN H N 1
ATOM 6607 C CA . GLN H 2 39 ? 108.335 -42.702 82.494 1.00 47.47 40 GLN H CA 1
ATOM 6608 C C . GLN H 2 39 ? 109.166 -43.176 83.660 1.00 51.42 40 GLN H C 1
ATOM 6609 O O . GLN H 2 39 ? 110.306 -43.595 83.487 1.00 48.51 40 GLN H O 1
ATOM 6615 N N . ALA H 2 40 ? 108.582 -43.118 84.848 1.00 60.57 41 ALA H N 1
ATOM 6616 C CA . ALA H 2 40 ? 109.202 -43.694 86.024 1.00 68.99 41 ALA H CA 1
ATOM 6617 C C . ALA H 2 40 ? 108.385 -44.904 86.426 1.00 78.82 41 ALA H C 1
ATOM 6618 O O . ALA H 2 40 ? 107.183 -44.954 86.162 1.00 79.63 41 ALA H O 1
ATOM 6620 N N . PRO H 2 41 ? 109.030 -45.889 87.064 1.00 86.27 42 PRO H N 1
ATOM 6621 C CA . PRO H 2 41 ? 108.292 -47.075 87.507 1.00 85.67 42 PRO H CA 1
ATOM 6622 C C . PRO H 2 41 ? 107.168 -46.680 88.466 1.00 87.02 42 PRO H C 1
ATOM 6623 O O . PRO H 2 41 ? 107.391 -45.895 89.392 1.00 86.56 42 PRO H O 1
ATOM 6627 N N . GLY H 2 42 ? 105.972 -47.213 88.222 1.00 83.57 43 GLY H N 1
ATOM 6628 C CA . GLY H 2 42 ? 104.790 -46.884 89.002 1.00 84.49 43 GLY H CA 1
ATOM 6629 C C . GLY H 2 42 ? 104.066 -45.630 88.527 1.00 79.90 43 GLY H C 1
ATOM 6630 O O . GLY H 2 42 ? 103.167 -45.125 89.206 1.00 80.72 43 GLY H O 1
ATOM 6631 N N . LYS H 2 43 ? 104.480 -45.105 87.375 1.00 72.36 44 LYS H N 1
ATOM 6632 C CA . LYS H 2 43 ? 103.841 -43.932 86.787 1.00 64.86 44 LYS H CA 1
ATOM 6633 C C . LYS H 2 43 ? 103.556 -44.115 85.292 1.00 60.35 44 LYS H C 1
ATOM 6634 O O . LYS H 2 43 ? 104.190 -44.935 84.624 1.00 59.02 44 LYS H O 1
ATOM 6640 N N . GLU H 2 44 ? 102.605 -43.342 84.777 1.00 59.82 45 GLU H N 1
ATOM 6641 C CA . GLU H 2 44 ? 102.271 -43.320 83.351 1.00 59.13 45 GLU H CA 1
ATOM 6642 C C . GLU H 2 44 ? 103.297 -42.568 82.529 1.00 58.83 45 GLU H C 1
ATOM 6643 O O . GLU H 2 44 ? 104.058 -41.773 83.079 1.00 60.95 45 GLU H O 1
ATOM 6649 N N . ARG H 2 45 ? 103.332 -42.817 81.219 1.00 57.79 46 ARG H N 1
ATOM 6650 C CA . ARG H 2 45 ? 104.143 -41.970 80.350 1.00 54.15 46 ARG H CA 1
ATOM 6651 C C . ARG H 2 45 ? 103.683 -40.562 80.625 1.00 52.17 46 ARG H C 1
ATOM 6652 O O . ARG H 2 45 ? 102.487 -40.297 80.683 1.00 52.18 46 ARG H O 1
ATOM 6660 N N . GLU H 2 46 ? 104.638 -39.665 80.821 1.00 55.67 47 GLU H N 1
ATOM 6661 C CA . GLU H 2 46 ? 104.322 -38.274 81.100 1.00 61.28 47 GLU H CA 1
ATOM 6662 C C . GLU H 2 46 ? 105.091 -37.336 80.175 1.00 58.46 47 GLU H C 1
ATOM 6663 O O . GLU H 2 46 ? 106.318 -37.408 80.072 1.00 57.84 47 GLU H O 1
ATOM 6669 N N . GLY H 2 47 ? 104.362 -36.457 79.500 1.00 54.97 48 GLY H N 1
ATOM 6670 C CA . GLY H 2 47 ? 104.982 -35.526 78.580 1.00 51.43 48 GLY H CA 1
ATOM 6671 C C . GLY H 2 47 ? 105.882 -34.561 79.314 1.00 51.57 48 GLY H C 1
ATOM 6672 O O . GLY H 2 47 ? 105.513 -34.029 80.366 1.00 55.16 48 GLY H O 1
ATOM 6673 N N . VAL H 2 48 ? 107.061 -34.325 78.752 1.00 46.26 49 VAL H N 1
ATOM 6674 C CA . VAL H 2 48 ? 108.018 -33.396 79.344 1.00 46.39 49 VAL H CA 1
ATOM 6675 C C . VAL H 2 48 ? 108.151 -32.097 78.553 1.00 49.63 49 VAL H C 1
ATOM 6676 O O . VAL H 2 48 ? 107.846 -31.014 79.049 1.00 52.26 49 VAL H O 1
ATOM 6680 N N . SER H 2 49 ? 108.602 -32.218 77.310 1.00 47.96 50 SER H N 1
ATOM 6681 C CA . SER H 2 49 ? 108.942 -31.062 76.513 1.00 46.10 50 SER H CA 1
ATOM 6682 C C . SER H 2 49 ? 108.699 -31.344 75.037 1.00 51.12 50 SER H C 1
ATOM 6683 O O . SER H 2 49 ? 108.542 -32.492 74.626 1.00 48.47 50 SER H O 1
ATOM 6686 N N . CYS H 2 50 ? 108.651 -30.278 74.247 1.00 52.61 51 CYS H N 1
ATOM 6687 C CA . CYS H 2 50 ? 108.449 -30.395 72.817 1.00 50.31 51 CYS H CA 1
ATOM 6688 C C . CYS H 2 50 ? 109.130 -29.244 72.077 1.00 55.52 51 CYS H C 1
ATOM 6689 O O . CYS H 2 50 ? 109.124 -28.104 72.548 1.00 56.85 51 CYS H O 1
ATOM 6692 N N . ILE H 2 51 ? 109.686 -29.526 70.900 1.00 56.54 52 ILE H N 1
ATOM 6693 C CA . ILE H 2 51 ? 110.293 -28.461 70.107 1.00 58.39 52 ILE H CA 1
ATOM 6694 C C . ILE H 2 51 ? 109.940 -28.622 68.635 1.00 58.13 52 ILE H C 1
ATOM 6695 O O . ILE H 2 51 ? 109.943 -29.730 68.104 1.00 54.75 52 ILE H O 1
ATOM 6700 N N . SER H 2 52 ? 109.612 -27.499 67.999 1.00 61.63 53 SER H N 1
ATOM 6701 C CA . SER H 2 52 ? 109.246 -27.473 66.593 1.00 62.42 53 SER H CA 1
ATOM 6702 C C . SER H 2 52 ? 110.478 -27.670 65.725 1.00 60.61 53 SER H C 1
ATOM 6703 O O . SER H 2 52 ? 111.605 -27.485 66.185 1.00 57.43 53 SER H O 1
ATOM 6706 N N . SER H 2 53 ? 110.249 -28.049 64.470 1.00 61.63 54 SER H N 1
ATOM 6707 C CA . SER H 2 53 ? 111.321 -28.221 63.498 1.00 62.36 54 SER H CA 1
ATOM 6708 C C . SER H 2 53 ? 112.217 -26.986 63.404 1.00 67.31 54 SER H C 1
ATOM 6709 O O . SER H 2 53 ? 113.439 -27.102 63.344 1.00 69.19 54 SER H O 1
ATOM 6712 N N . SER H 2 54 ? 111.610 -25.806 63.418 1.00 69.52 55 SER H N 1
ATOM 6713 C CA . SER H 2 54 ? 112.365 -24.568 63.280 1.00 73.39 55 SER H CA 1
ATOM 6714 C C . SER H 2 54 ? 112.943 -24.073 64.604 1.00 75.11 55 SER H C 1
ATOM 6715 O O . SER H 2 54 ? 113.762 -23.156 64.622 1.00 69.32 55 SER H O 1
ATOM 6718 N N . GLY H 2 55 ? 112.517 -24.675 65.711 1.00 71.18 56 GLY H N 1
ATOM 6719 C CA . GLY H 2 55 ? 112.961 -24.239 67.026 1.00 68.75 56 GLY H CA 1
ATOM 6720 C C . GLY H 2 55 ? 112.217 -23.009 67.519 1.00 73.10 56 GLY H C 1
ATOM 6721 O O . GLY H 2 55 ? 112.374 -22.590 68.668 1.00 69.90 56 GLY H O 1
ATOM 6722 N N . GLY H 2 56 ? 111.409 -22.426 66.638 1.00 80.42 57 GLY H N 1
ATOM 6723 C CA . GLY H 2 56 ? 110.670 -21.219 66.953 1.00 72.51 57 GLY H CA 1
ATOM 6724 C C . GLY H 2 56 ? 109.542 -21.468 67.930 1.00 73.07 57 GLY H C 1
ATOM 6725 O O . GLY H 2 56 ? 108.990 -20.535 68.505 1.00 73.73 57 GLY H O 1
ATOM 6726 N N . THR H 2 57 ? 109.200 -22.736 68.121 1.00 71.38 58 THR H N 1
ATOM 6727 C CA . THR H 2 57 ? 108.173 -23.107 69.087 1.00 70.99 58 THR H CA 1
ATOM 6728 C C . THR H 2 57 ? 108.665 -24.192 70.041 1.00 66.99 58 THR H C 1
ATOM 6729 O O . THR H 2 57 ? 109.068 -25.281 69.617 1.00 64.22 58 THR H O 1
ATOM 6733 N N . THR H 2 58 ? 108.614 -23.888 71.333 1.00 66.69 59 THR H N 1
ATOM 6734 C CA . THR H 2 58 ? 108.932 -24.868 72.359 1.00 63.32 59 THR H CA 1
ATOM 6735 C C . THR H 2 58 ? 107.772 -24.978 73.336 1.00 62.55 59 THR H C 1
ATOM 6736 O O . THR H 2 58 ? 107.079 -23.998 73.601 1.00 69.53 59 THR H O 1
ATOM 6740 N N . ASN H 2 59 ? 107.589 -26.171 73.889 1.00 57.69 60 ASN H N 1
ATOM 6741 C CA . ASN H 2 59 ? 106.554 -26.423 74.883 1.00 58.97 60 ASN H CA 1
ATOM 6742 C C . ASN H 2 59 ? 107.143 -27.205 76.041 1.00 61.80 60 ASN H C 1
ATOM 6743 O O . ASN H 2 59 ? 108.088 -27.977 75.862 1.00 63.23 60 ASN H O 1
ATOM 6748 N N . TYR H 2 60 ? 106.582 -27.010 77.227 1.00 63.20 61 TYR H N 1
ATOM 6749 C CA . TYR H 2 60 ? 107.062 -27.685 78.425 1.00 60.51 61 TYR H CA 1
ATOM 6750 C C . TYR H 2 60 ? 105.893 -28.084 79.321 1.00 55.11 61 TYR H C 1
ATOM 6751 O O . TYR H 2 60 ? 104.917 -27.344 79.444 1.00 60.51 61 TYR H O 1
ATOM 6760 N N . ALA H 2 61 ? 105.994 -29.240 79.963 1.00 58.42 62 ALA H N 1
ATOM 6761 C CA . ALA H 2 61 ? 105.004 -29.604 80.959 1.00 60.08 62 ALA H CA 1
ATOM 6762 C C . ALA H 2 61 ? 105.100 -28.582 82.072 1.00 66.50 62 ALA H C 1
ATOM 6763 O O . ALA H 2 61 ? 106.181 -28.064 82.353 1.00 69.50 62 ALA H O 1
ATOM 6765 N N . ASP H 2 62 ? 103.971 -28.292 82.703 1.00 69.81 63 ASP H N 1
ATOM 6766 C CA . ASP H 2 62 ? 103.912 -27.242 83.708 1.00 74.34 63 ASP H CA 1
ATOM 6767 C C . ASP H 2 62 ? 104.971 -27.413 84.792 1.00 73.51 63 ASP H C 1
ATOM 6768 O O . ASP H 2 62 ? 105.587 -26.434 85.224 1.00 77.54 63 ASP H O 1
ATOM 6773 N N . SER H 2 63 ? 105.181 -28.654 85.225 1.00 69.91 64 SER H N 1
ATOM 6774 C CA . SER H 2 63 ? 106.066 -28.928 86.355 1.00 67.05 64 SER H CA 1
ATOM 6775 C C . SER H 2 63 ? 107.566 -28.826 86.060 1.00 62.43 64 SER H C 1
ATOM 6776 O O . SER H 2 63 ? 108.366 -28.709 86.985 1.00 63.27 64 SER H O 1
ATOM 6779 N N . VAL H 2 64 ? 107.960 -28.889 84.793 1.00 58.05 65 VAL H N 1
ATOM 6780 C CA . VAL H 2 64 ? 109.356 -28.622 84.449 1.00 61.45 65 VAL H CA 1
ATOM 6781 C C . VAL H 2 64 ? 109.606 -27.228 83.888 1.00 66.74 65 VAL H C 1
ATOM 6782 O O . VAL H 2 64 ? 110.754 -26.869 83.606 1.00 68.58 65 VAL H O 1
ATOM 6786 N N . LYS H 2 65 ? 108.549 -26.443 83.712 1.00 67.02 66 LYS H N 1
ATOM 6787 C CA . LYS H 2 65 ? 108.706 -25.158 83.038 1.00 68.11 66 LYS H CA 1
ATOM 6788 C C . LYS H 2 65 ? 109.626 -24.211 83.817 1.00 71.28 66 LYS H C 1
ATOM 6789 O O . LYS H 2 65 ? 109.450 -23.977 85.012 1.00 73.70 66 LYS H O 1
ATOM 6795 N N . GLY H 2 66 ? 110.636 -23.716 83.109 1.00 72.00 67 GLY H N 1
ATOM 6796 C CA . GLY H 2 66 ? 111.622 -22.795 83.635 1.00 68.38 67 GLY H CA 1
ATOM 6797 C C . GLY H 2 66 ? 112.877 -23.505 84.114 1.00 66.95 67 GLY H C 1
ATOM 6798 O O . GLY H 2 66 ? 113.953 -22.928 84.144 1.00 70.38 67 GLY H O 1
ATOM 6799 N N . ARG H 2 67 ? 112.736 -24.764 84.510 1.00 71.56 68 ARG H N 1
ATOM 6800 C CA . ARG H 2 67 ? 113.883 -25.585 84.890 1.00 70.03 68 ARG H CA 1
ATOM 6801 C C . ARG H 2 67 ? 114.581 -26.262 83.687 1.00 68.71 68 ARG H C 1
ATOM 6802 O O . ARG H 2 67 ? 115.806 -26.396 83.659 1.00 67.80 68 ARG H O 1
ATOM 6810 N N . PHE H 2 68 ? 113.799 -26.684 82.694 1.00 58.19 69 PHE H N 1
ATOM 6811 C CA . PHE H 2 68 ? 114.343 -27.401 81.536 1.00 57.97 69 PHE H CA 1
ATOM 6812 C C . PHE H 2 68 ? 114.411 -26.525 80.285 1.00 58.21 69 PHE H C 1
ATOM 6813 O O . PHE H 2 68 ? 113.573 -25.650 80.081 1.00 61.84 69 PHE H O 1
ATOM 6821 N N . THR H 2 69 ? 115.397 -26.775 79.433 1.00 56.72 70 THR H N 1
ATOM 6822 C CA . THR H 2 69 ? 115.443 -26.098 78.145 1.00 58.90 70 THR H CA 1
ATOM 6823 C C . THR H 2 69 ? 115.691 -27.093 77.021 1.00 60.23 70 THR H C 1
ATOM 6824 O O . THR H 2 69 ? 116.668 -27.850 77.035 1.00 59.89 70 THR H O 1
ATOM 6828 N N . VAL H 2 70 ? 114.791 -27.086 76.044 1.00 60.50 71 VAL H N 1
ATOM 6829 C CA . VAL H 2 70 ? 114.933 -27.957 74.888 1.00 57.20 71 VAL H CA 1
ATOM 6830 C C . VAL H 2 70 ? 115.446 -27.168 73.691 1.00 58.82 71 VAL H C 1
ATOM 6831 O O . VAL H 2 70 ? 114.955 -26.082 73.385 1.00 59.81 71 VAL H O 1
ATOM 6835 N N . SER H 2 71 ? 116.442 -27.731 73.018 1.00 59.67 72 SER H N 1
ATOM 6836 C CA . SER H 2 71 ? 117.016 -27.119 71.832 1.00 62.04 72 SER H CA 1
ATOM 6837 C C . SER H 2 71 ? 117.293 -28.221 70.839 1.00 60.91 72 SER H C 1
ATOM 6838 O O . SER H 2 71 ? 117.219 -29.402 71.174 1.00 60.04 72 SER H O 1
ATOM 6841 N N . ARG H 2 72 ? 117.605 -27.838 69.612 1.00 63.26 73 ARG H N 1
ATOM 6842 C CA . ARG H 2 72 ? 117.923 -28.818 68.598 1.00 62.22 73 ARG H CA 1
ATOM 6843 C C . ARG H 2 72 ? 119.052 -28.333 67.709 1.00 65.30 73 ARG H C 1
ATOM 6844 O O . ARG H 2 72 ? 119.235 -27.131 67.524 1.00 67.40 73 ARG H O 1
ATOM 6852 N N . ASP H 2 73 ? 119.809 -29.275 67.157 1.00 65.62 74 ASP H N 1
ATOM 6853 C CA . ASP H 2 73 ? 120.785 -28.941 66.131 1.00 72.63 74 ASP H CA 1
ATOM 6854 C C . ASP H 2 73 ? 120.541 -29.829 64.920 1.00 72.66 74 ASP H C 1
ATOM 6855 O O . ASP H 2 73 ? 120.830 -31.024 64.938 1.00 70.78 74 ASP H O 1
ATOM 6860 N N . ASN H 2 74 ? 120.036 -29.224 63.853 1.00 76.14 75 ASN H N 1
ATOM 6861 C CA . ASN H 2 74 ? 119.642 -29.978 62.673 1.00 74.75 75 ASN H CA 1
ATOM 6862 C C . ASN H 2 74 ? 120.854 -30.392 61.857 1.00 78.02 75 ASN H C 1
ATOM 6863 O O . ASN H 2 74 ? 120.834 -31.419 61.171 1.00 77.64 75 ASN H O 1
ATOM 6868 N N . ALA H 2 75 ? 121.914 -29.594 61.937 1.00 82.30 76 ALA H N 1
ATOM 6869 C CA . ALA H 2 75 ? 123.147 -29.926 61.238 1.00 85.60 76 ALA H CA 1
ATOM 6870 C C . ALA H 2 75 ? 123.752 -31.185 61.840 1.00 83.32 76 ALA H C 1
ATOM 6871 O O . ALA H 2 75 ? 124.434 -31.942 61.158 1.00 84.78 76 ALA H O 1
ATOM 6873 N N . LYS H 2 76 ? 123.514 -31.391 63.130 1.00 80.55 77 LYS H N 1
ATOM 6874 C CA . LYS H 2 76 ? 124.004 -32.581 63.813 1.00 76.82 77 LYS H CA 1
ATOM 6875 C C . LYS H 2 76 ? 122.940 -33.680 63.960 1.00 70.35 77 LYS H C 1
ATOM 6876 O O . LYS H 2 76 ? 123.204 -34.732 64.545 1.00 67.10 77 LYS H O 1
ATOM 6882 N N . ASN H 2 77 ? 121.744 -33.439 63.428 1.00 67.50 78 ASN H N 1
ATOM 6883 C CA . ASN H 2 77 ? 120.661 -34.421 63.498 1.00 60.56 78 ASN H CA 1
ATOM 6884 C C . ASN H 2 77 ? 120.340 -34.852 64.929 1.00 57.74 78 ASN H C 1
ATOM 6885 O O . ASN H 2 77 ? 119.981 -36.006 65.171 1.00 55.46 78 ASN H O 1
ATOM 6890 N N . THR H 2 78 ? 120.459 -33.915 65.867 1.00 57.81 79 THR H N 1
ATOM 6891 C CA . THR H 2 78 ? 120.295 -34.227 67.284 1.00 56.03 79 THR H CA 1
ATOM 6892 C C . THR H 2 78 ? 119.497 -33.169 68.059 1.00 55.14 79 THR H C 1
ATOM 6893 O O . THR H 2 78 ? 119.632 -31.970 67.824 1.00 57.27 79 THR H O 1
ATOM 6897 N N . VAL H 2 79 ? 118.663 -33.630 68.983 1.00 50.87 80 VAL H N 1
ATOM 6898 C CA . VAL H 2 79 ? 117.925 -32.739 69.864 1.00 51.10 80 VAL H CA 1
ATOM 6899 C C . VAL H 2 79 ? 118.404 -32.895 71.300 1.00 51.41 80 VAL H C 1
ATOM 6900 O O . VAL H 2 79 ? 118.701 -34.004 71.751 1.00 49.94 80 VAL H O 1
ATOM 6904 N N . TYR H 2 80 ? 118.458 -31.781 72.021 1.00 50.05 81 TYR H N 1
ATOM 6905 C CA . TYR H 2 80 ? 118.971 -31.794 73.378 1.00 51.46 81 TYR H CA 1
ATOM 6906 C C . TYR H 2 80 ? 117.925 -31.340 74.379 1.00 53.50 81 TYR H C 1
ATOM 6907 O O . TYR H 2 80 ? 117.084 -30.494 74.072 1.00 56.60 81 TYR H O 1
ATOM 6916 N N . LEU H 2 81 ? 117.991 -31.897 75.582 1.00 51.21 82 LEU H N 1
ATOM 6917 C CA . LEU H 2 81 ? 117.207 -31.392 76.693 1.00 50.04 82 LEU H CA 1
ATOM 6918 C C . LEU H 2 81 ? 118.143 -31.014 77.829 1.00 47.98 82 LEU H C 1
ATOM 6919 O O . LEU H 2 81 ? 118.711 -31.887 78.480 1.00 47.23 82 LEU H O 1
ATOM 6924 N N . GLN H 2 82 ? 118.279 -29.715 78.086 1.00 54.26 83 GLN H N 1
ATOM 6925 C CA . GLN H 2 82 ? 119.087 -29.260 79.213 1.00 56.50 83 GLN H CA 1
ATOM 6926 C C . GLN H 2 82 ? 118.218 -29.201 80.454 1.00 56.50 83 GLN H C 1
ATOM 6927 O O . GLN H 2 82 ? 117.259 -28.426 80.522 1.00 55.12 83 GLN H O 1
ATOM 6933 N N . MET H 2 83 ? 118.573 -30.018 81.437 1.00 56.61 84 MET H N 1
ATOM 6934 C CA . MET H 2 83 ? 117.811 -30.111 82.669 1.00 58.28 84 MET H CA 1
ATOM 6935 C C . MET H 2 83 ? 118.563 -29.440 83.803 1.00 62.94 84 MET H C 1
ATOM 6936 O O . MET H 2 83 ? 119.654 -29.863 84.177 1.00 65.20 84 MET H O 1
ATOM 6941 N N . ASN H 2 84 ? 117.982 -28.367 84.325 1.00 63.42 85 ASN H N 1
ATOM 6942 C CA . ASN H 2 84 ? 118.569 -27.638 85.440 1.00 64.90 85 ASN H CA 1
ATOM 6943 C C . ASN H 2 84 ? 117.694 -27.745 86.672 1.00 61.91 85 ASN H C 1
ATOM 6944 O O . ASN H 2 84 ? 116.492 -27.973 86.559 1.00 60.79 85 ASN H O 1
ATOM 6949 N N . SER H 2 85 ? 118.302 -27.572 87.842 1.00 67.69 86 SER H N 1
ATOM 6950 C CA . SER H 2 85 ? 117.572 -27.573 89.108 1.00 69.47 86 SER H CA 1
ATOM 6951 C C . SER H 2 85 ? 116.771 -28.855 89.270 1.00 66.63 86 SER H C 1
ATOM 6952 O O . SER H 2 85 ? 115.576 -28.815 89.555 1.00 63.74 86 SER H O 1
ATOM 6955 N N . LEU H 2 86 ? 117.452 -29.985 89.114 1.00 64.61 87 LEU H N 1
ATOM 6956 C CA . LEU H 2 86 ? 116.811 -31.294 89.079 1.00 62.06 87 LEU H CA 1
ATOM 6957 C C . LEU H 2 86 ? 116.259 -31.675 90.451 1.00 65.54 87 LEU H C 1
ATOM 6958 O O . LEU H 2 86 ? 116.889 -31.423 91.478 1.00 68.54 87 LEU H O 1
ATOM 6963 N N . LYS H 2 87 ? 115.062 -32.250 90.464 1.00 65.35 88 LYS H N 1
ATOM 6964 C CA . LYS H 2 87 ? 114.414 -32.644 91.708 1.00 68.40 88 LYS H CA 1
ATOM 6965 C C . LYS H 2 87 ? 114.188 -34.150 91.733 1.00 67.60 88 LYS H C 1
ATOM 6966 O O . LYS H 2 87 ? 114.207 -34.799 90.688 1.00 67.14 88 LYS H O 1
ATOM 6972 N N . PRO H 2 88 ? 113.984 -34.716 92.931 1.00 68.97 89 PRO H N 1
ATOM 6973 C CA . PRO H 2 88 ? 113.757 -36.160 93.048 1.00 67.71 89 PRO H CA 1
ATOM 6974 C C . PRO H 2 88 ? 112.599 -36.669 92.194 1.00 65.68 89 PRO H C 1
ATOM 6975 O O . PRO H 2 88 ? 112.635 -37.816 91.759 1.00 66.88 89 PRO H O 1
ATOM 6979 N N . GLU H 2 89 ? 111.612 -35.820 91.931 1.00 64.74 90 GLU H N 1
ATOM 6980 C CA . GLU H 2 89 ? 110.456 -36.203 91.125 1.00 63.05 90 GLU H CA 1
ATOM 6981 C C . GLU H 2 89 ? 110.796 -36.373 89.652 1.00 60.93 90 GLU H C 1
ATOM 6982 O O . GLU H 2 89 ? 109.981 -36.860 88.868 1.00 62.62 90 GLU H O 1
ATOM 6988 N N . ASP H 2 90 ? 112.001 -35.967 89.275 1.00 58.04 91 ASP H N 1
ATOM 6989 C CA . ASP H 2 90 ? 112.412 -36.010 87.881 1.00 52.34 91 ASP H CA 1
ATOM 6990 C C . ASP H 2 90 ? 113.047 -37.355 87.545 1.00 51.36 91 ASP H C 1
ATOM 6991 O O . ASP H 2 90 ? 113.440 -37.597 86.401 1.00 50.82 91 ASP H O 1
ATOM 6996 N N . THR H 2 91 ? 113.147 -38.230 88.542 1.00 50.12 92 THR H N 1
ATOM 6997 C CA . THR H 2 91 ? 113.727 -39.545 88.321 1.00 48.92 92 THR H CA 1
ATOM 6998 C C . THR H 2 91 ? 112.799 -40.389 87.460 1.00 53.56 92 THR H C 1
ATOM 6999 O O . THR H 2 91 ? 111.645 -40.631 87.821 1.00 56.85 92 THR H O 1
ATOM 7003 N N . ALA H 2 92 ? 113.326 -40.839 86.325 1.00 49.18 93 ALA H N 1
ATOM 7004 C CA . ALA H 2 92 ? 112.560 -41.584 85.330 1.00 46.46 93 ALA H CA 1
ATOM 7005 C C . ALA H 2 92 ? 113.426 -41.889 84.113 1.00 44.33 93 ALA H C 1
ATOM 7006 O O . ALA H 2 92 ? 114.528 -41.355 83.965 1.00 40.97 93 ALA H O 1
ATOM 7008 N N . VAL H 2 93 ? 112.919 -42.744 83.236 1.00 39.24 94 VAL H N 1
ATOM 7009 C CA . VAL H 2 93 ? 113.555 -42.955 81.949 1.00 46.09 94 VAL H CA 1
ATOM 7010 C C . VAL H 2 93 ? 113.014 -41.929 80.953 1.00 44.03 94 VAL H C 1
ATOM 7011 O O . VAL H 2 93 ? 111.803 -41.718 80.860 1.00 44.34 94 VAL H O 1
ATOM 7015 N N . TYR H 2 94 ? 113.913 -41.255 80.246 1.00 41.06 95 TYR H N 1
ATOM 7016 C CA . TYR H 2 94 ? 113.495 -40.226 79.302 1.00 40.50 95 TYR H CA 1
ATOM 7017 C C . TYR H 2 94 ? 113.529 -40.736 77.861 1.00 40.51 95 TYR H C 1
ATOM 7018 O O . TYR H 2 94 ? 114.468 -41.420 77.452 1.00 41.22 95 TYR H O 1
ATOM 7027 N N . TYR H 2 95 ? 112.488 -40.404 77.104 1.00 40.64 96 TYR H N 1
ATOM 7028 C CA . TYR H 2 95 ? 112.317 -40.907 75.744 1.00 40.68 96 TYR H CA 1
ATOM 7029 C C . TYR H 2 95 ? 112.121 -39.790 74.724 1.00 41.89 96 TYR H C 1
ATOM 7030 O O . TYR H 2 95 ? 111.534 -38.757 75.028 1.00 45.14 96 TYR H O 1
ATOM 7039 N N . CYS H 2 96 ? 112.589 -40.030 73.504 1.00 40.66 97 CYS H N 1
ATOM 7040 C CA . CYS H 2 96 ? 112.469 -39.073 72.409 1.00 40.33 97 CYS H CA 1
ATOM 7041 C C . CYS H 2 96 ? 111.380 -39.530 71.447 1.00 41.78 97 CYS H C 1
ATOM 7042 O O . CYS H 2 96 ? 111.149 -40.728 71.259 1.00 38.82 97 CYS H O 1
ATOM 7045 N N . VAL H 2 97 ? 110.436 -38.883 70.861 1.00 43.93 98 VAL H N 1
ATOM 7046 C CA . VAL H 2 97 ? 109.555 -39.075 69.737 1.00 43.04 98 VAL H CA 1
ATOM 7047 C C . VAL H 2 97 ? 109.896 -37.997 68.723 1.00 45.45 98 VAL H C 1
ATOM 7048 O O . VAL H 2 97 ? 110.284 -36.891 69.101 1.00 48.71 98 VAL H O 1
ATOM 7052 N N . ALA H 2 98 ? 109.467 -38.309 67.544 1.00 44.51 99 ALA H N 1
ATOM 7053 C CA . ALA H 2 98 ? 109.440 -37.424 66.386 1.00 45.56 99 ALA H CA 1
ATOM 7054 C C . ALA H 2 98 ? 107.999 -37.268 65.915 1.00 48.09 99 ALA H C 1
ATOM 7055 O O . ALA H 2 98 ? 107.257 -38.257 65.843 1.00 46.60 99 ALA H O 1
ATOM 7057 N N . ASP H 2 99 ? 107.612 -36.041 65.570 1.00 48.60 100 ASP H N 1
ATOM 7058 C CA . ASP H 2 99 ? 106.237 -35.779 65.166 1.00 48.90 100 ASP H CA 1
ATOM 7059 C C . ASP H 2 99 ? 106.146 -34.594 64.198 1.00 51.14 100 ASP H C 1
ATOM 7060 O O . ASP H 2 99 ? 107.157 -33.978 63.849 1.00 50.07 100 ASP H O 1
ATOM 7065 N N . PHE H 2 100 ? 104.934 -34.305 63.735 1.00 52.67 101 PHE H N 1
ATOM 7066 C CA . PHE H 2 100 ? 104.739 -33.293 62.708 1.00 56.16 101 PHE H CA 1
ATOM 7067 C C . PHE H 2 100 ? 104.664 -31.881 63.249 1.00 56.36 101 PHE H C 1
ATOM 7068 O O . PHE H 2 100 ? 104.870 -30.912 62.518 1.00 56.47 101 PHE H O 1
ATOM 7076 N N . ALA H 2 101 ? 104.354 -31.765 64.532 1.00 56.88 102 ALA H N 1
ATOM 7077 C CA . ALA H 2 101 ? 104.182 -30.455 65.129 1.00 56.55 102 ALA H CA 1
ATOM 7078 C C . ALA H 2 101 ? 104.388 -30.472 66.635 1.00 55.96 102 ALA H C 1
ATOM 7079 O O . ALA H 2 101 ? 104.275 -31.506 67.287 1.00 51.41 102 ALA H O 1
ATOM 7081 N N . CYS H 2 102 ? 104.685 -29.297 67.171 1.00 60.37 103 CYS H N 1
ATOM 7082 C CA . CYS H 2 102 ? 104.712 -29.057 68.602 1.00 57.98 103 CYS H CA 1
ATOM 7083 C C . CYS H 2 102 ? 103.628 -28.020 68.900 1.00 64.15 103 CYS H C 1
ATOM 7084 O O . CYS H 2 102 ? 103.698 -26.902 68.388 1.00 67.98 103 CYS H O 1
ATOM 7087 N N . PRO H 2 103 ? 102.609 -28.378 69.705 1.00 65.68 104 PRO H N 1
ATOM 7088 C CA . PRO H 2 103 ? 102.446 -29.595 70.515 1.00 61.31 104 PRO H CA 1
ATOM 7089 C C . PRO H 2 103 ? 102.226 -30.861 69.695 1.00 55.45 104 PRO H C 1
ATOM 7090 O O . PRO H 2 103 ? 101.681 -30.817 68.595 1.00 54.46 104 PRO H O 1
ATOM 7094 N N . LEU H 2 104 ? 102.623 -31.988 70.270 1.00 54.68 105 LEU H N 1
ATOM 7095 C CA . LEU H 2 104 ? 102.587 -33.271 69.583 1.00 56.01 105 LEU H CA 1
ATOM 7096 C C . LEU H 2 104 ? 101.182 -33.665 69.139 1.00 60.16 105 LEU H C 1
ATOM 7097 O O . LEU H 2 104 ? 100.222 -33.459 69.871 1.00 64.17 105 LEU H O 1
ATOM 7102 N N . ILE H 2 105 ? 101.061 -34.208 67.930 1.00 58.60 106 ILE H N 1
ATOM 7103 C CA . ILE H 2 105 ? 99.773 -34.703 67.464 1.00 58.44 106 ILE H CA 1
ATOM 7104 C C . ILE H 2 105 ? 99.515 -36.125 67.942 1.00 56.87 106 ILE H C 1
ATOM 7105 O O . ILE H 2 105 ? 98.429 -36.452 68.416 1.00 58.57 106 ILE H O 1
ATOM 7110 N N . ARG H 2 106 ? 100.529 -36.969 67.810 1.00 54.61 107 ARG H N 1
ATOM 7111 C CA . ARG H 2 106 ? 100.372 -38.385 68.097 1.00 52.64 107 ARG H CA 1
ATOM 7112 C C . ARG H 2 106 ? 100.626 -38.691 69.568 1.00 53.66 107 ARG H C 1
ATOM 7113 O O . ARG H 2 106 ? 101.455 -38.046 70.216 1.00 52.04 107 ARG H O 1
ATOM 7121 N N . GLU H 2 107 ? 99.897 -39.675 70.087 1.00 58.16 108 GLU H N 1
ATOM 7122 C CA . GLU H 2 107 ? 100.103 -40.155 71.445 1.00 62.07 108 GLU H CA 1
ATOM 7123 C C . GLU H 2 107 ? 101.532 -40.640 71.606 1.00 58.92 108 GLU H C 1
ATOM 7124 O O . GLU H 2 107 ? 102.157 -41.104 70.645 1.00 59.71 108 GLU H O 1
ATOM 7130 N N . TYR H 2 108 ? 102.049 -40.513 72.821 1.00 54.99 109 TYR H N 1
ATOM 7131 C CA . TYR H 2 108 ? 103.419 -40.904 73.113 1.00 50.95 109 TYR H CA 1
ATOM 7132 C C . TYR H 2 108 ? 103.664 -42.360 72.751 1.00 47.70 109 TYR H C 1
ATOM 7133 O O . TYR H 2 108 ? 102.822 -43.225 72.988 1.00 49.30 109 TYR H O 1
ATOM 7142 N N . ASP H 2 109 ? 104.812 -42.612 72.136 1.00 42.93 110 ASP H N 1
ATOM 7143 C CA . ASP H 2 109 ? 105.209 -43.962 71.773 1.00 39.28 110 ASP H CA 1
ATOM 7144 C C . ASP H 2 109 ? 106.733 -44.050 71.720 1.00 39.36 110 ASP H C 1
ATOM 7145 O O . ASP H 2 109 ? 107.413 -43.039 71.521 1.00 41.47 110 ASP H O 1
ATOM 7150 N N . TYR H 2 110 ? 107.266 -45.250 71.927 1.00 36.80 111 TYR H N 1
ATOM 7151 C CA . TYR H 2 110 ? 108.711 -45.436 72.062 1.00 34.76 111 TYR H CA 1
ATOM 7152 C C . TYR H 2 110 ? 109.428 -45.549 70.720 1.00 33.84 111 TYR H C 1
ATOM 7153 O O . TYR H 2 110 ? 109.056 -46.358 69.876 1.00 33.86 111 TYR H O 1
ATOM 7162 N N . TRP H 2 111 ? 110.405 -44.669 70.515 1.00 34.25 112 TRP H N 1
ATOM 7163 C CA . TRP H 2 111 ? 111.304 -44.701 69.369 1.00 32.63 112 TRP H CA 1
ATOM 7164 C C . TRP H 2 111 ? 112.663 -45.306 69.711 1.00 32.67 112 TRP H C 1
ATOM 7165 O O . TRP H 2 111 ? 113.529 -45.447 68.844 1.00 33.18 112 TRP H O 1
ATOM 7176 N N . GLY H 2 112 ? 112.854 -45.637 70.982 1.00 32.72 113 GLY H N 1
ATOM 7177 C CA . GLY H 2 112 ? 114.144 -46.090 71.469 1.00 32.14 113 GLY H CA 1
ATOM 7178 C C . GLY H 2 112 ? 114.086 -46.701 72.859 1.00 33.01 113 GLY H C 1
ATOM 7179 O O . GLY H 2 112 ? 113.010 -46.894 73.424 1.00 31.91 113 GLY H O 1
ATOM 7180 N N A GLN H 2 113 ? 115.240 -47.036 73.428 0.60 36.40 114 GLN H N 1
ATOM 7181 N N B GLN H 2 113 ? 115.269 -46.961 73.398 0.40 36.30 114 GLN H N 1
ATOM 7182 C CA A GLN H 2 113 ? 115.257 -47.627 74.769 0.60 34.22 114 GLN H CA 1
ATOM 7183 C CA B GLN H 2 113 ? 115.431 -47.625 74.677 0.40 35.25 114 GLN H CA 1
ATOM 7184 C C A GLN H 2 113 ? 115.295 -46.587 75.867 0.60 39.88 114 GLN H C 1
ATOM 7185 C C B GLN H 2 113 ? 115.434 -46.621 75.831 0.40 38.91 114 GLN H C 1
ATOM 7186 O O A GLN H 2 113 ? 115.107 -46.914 77.040 0.60 39.86 114 GLN H O 1
ATOM 7187 O O B GLN H 2 113 ? 115.353 -47.006 76.998 0.40 39.75 114 GLN H O 1
ATOM 7198 N N . GLY H 2 114 ? 115.527 -45.336 75.493 1.00 36.82 115 GLY H N 1
ATOM 7199 C CA . GLY H 2 114 ? 115.531 -44.271 76.477 1.00 35.98 115 GLY H CA 1
ATOM 7200 C C . GLY H 2 114 ? 116.802 -44.198 77.305 1.00 36.69 115 GLY H C 1
ATOM 7201 O O . GLY H 2 114 ? 117.640 -45.097 77.261 1.00 37.73 115 GLY H O 1
ATOM 7202 N N . THR H 2 115 ? 116.943 -43.119 78.066 1.00 36.79 116 THR H N 1
ATOM 7203 C CA . THR H 2 115 ? 118.099 -42.936 78.929 1.00 38.78 116 THR H CA 1
ATOM 7204 C C . THR H 2 115 ? 117.602 -42.694 80.357 1.00 42.71 116 THR H C 1
ATOM 7205 O O . THR H 2 115 ? 116.623 -41.974 80.574 1.00 45.02 116 THR H O 1
ATOM 7209 N N . GLN H 2 116 ? 118.254 -43.328 81.326 1.00 44.30 117 GLN H N 1
ATOM 7210 C CA . GLN H 2 116 ? 117.801 -43.256 82.711 1.00 45.55 117 GLN H CA 1
ATOM 7211 C C . GLN H 2 116 ? 118.268 -41.961 83.377 1.00 46.48 117 GLN H C 1
ATOM 7212 O O . GLN H 2 116 ? 119.441 -41.601 83.287 1.00 47.41 117 GLN H O 1
ATOM 7218 N N . VAL H 2 117 ? 117.359 -41.281 84.072 1.00 46.15 118 VAL H N 1
ATOM 7219 C CA . VAL H 2 117 ? 117.733 -40.132 84.893 1.00 48.63 118 VAL H CA 1
ATOM 7220 C C . VAL H 2 117 ? 117.381 -40.363 86.356 1.00 51.98 118 VAL H C 1
ATOM 7221 O O . VAL H 2 117 ? 116.213 -40.533 86.699 1.00 54.02 118 VAL H O 1
ATOM 7225 N N . THR H 2 118 ? 118.386 -40.367 87.225 1.00 53.14 119 THR H N 1
ATOM 7226 C CA . THR H 2 118 ? 118.129 -40.554 88.649 1.00 55.34 119 THR H CA 1
ATOM 7227 C C . THR H 2 118 ? 118.610 -39.380 89.491 1.00 62.43 119 THR H C 1
ATOM 7228 O O . THR H 2 118 ? 119.800 -39.064 89.517 1.00 65.26 119 THR H O 1
ATOM 7232 N N . VAL H 2 119 ? 117.673 -38.717 90.158 1.00 66.11 120 VAL H N 1
ATOM 7233 C CA . VAL H 2 119 ? 118.023 -37.647 91.082 1.00 71.16 120 VAL H CA 1
ATOM 7234 C C . VAL H 2 119 ? 117.821 -38.132 92.517 1.00 72.66 120 VAL H C 1
ATOM 7235 O O . VAL H 2 119 ? 116.692 -38.379 92.937 1.00 69.76 120 VAL H O 1
ATOM 7239 N N . SER H 2 120 ? 118.909 -38.277 93.263 1.00 79.60 121 SER H N 1
ATOM 7240 C CA . SER H 2 120 ? 118.833 -38.812 94.619 1.00 91.13 121 SER H CA 1
ATOM 7241 C C . SER H 2 120 ? 119.967 -38.293 95.496 1.00 103.12 121 SER H C 1
ATOM 7242 O O . SER H 2 120 ? 121.067 -38.047 95.007 1.00 103.60 121 SER H O 1
ATOM 7245 N N . SER H 2 121 ? 119.697 -38.144 96.790 1.00 115.00 122 SER H N 1
ATOM 7246 C CA . SER H 2 121 ? 120.685 -37.631 97.737 1.00 120.85 122 SER H CA 1
ATOM 7247 C C . SER H 2 121 ? 121.455 -38.771 98.396 1.00 125.29 122 SER H C 1
ATOM 7248 O O . SER H 2 121 ? 120.867 -39.737 98.881 1.00 127.23 122 SER H O 1
ATOM 7251 N N . HIS H 2 122 ? 122.779 -38.648 98.395 1.00 126.59 123 HIS H N 1
ATOM 7252 C CA . HIS H 2 122 ? 123.651 -39.625 99.035 1.00 126.60 123 HIS H CA 1
ATOM 7253 C C . HIS H 2 122 ? 124.711 -38.937 99.888 1.00 128.40 123 HIS H C 1
ATOM 7254 O O . HIS H 2 122 ? 124.433 -38.512 101.011 1.00 129.80 123 HIS H O 1
#

Foldseek 3Di:
DDDALEAEDPQAVVCVVVCDDPVQVVVVVVVCLVPVPQFDADPLQVAWGWDWRADVAIKIWIWHQDPVVRGIYTYHMDGPPPDDDDDDVRSVVNNVVVVVVVVVD/DKFWDKDFADEDEQQAKTKMKIAIDPDQQLQWKKFKWWAAPPDDIGTAKIAGSVRPDIDGDPVQPPQWDWADDRVRRMIMIIGGRDDQVPWTFMAMDIANGPVHDDDDDHRYDGYGHGYDD/DDDDLEAEDPQAVVCVVVQDDPVRVVVVSVVCLVPVPQFPADPLQVGKGKDWAQDDLPFTKIWIWHADDVSRHIYTYHMDGPPPDDDDDNVRSVVNNVVVVVVVVVVD/DWFWEKDFADEAAAQAKTKMKIAIDPDQQLQWKKFKWWAAPPDDIGGAKIAGSVSPDIDGDPVCPPQWDKDDDRVRRMIMIIGGRDDQVPFTFMAMDIANDPVHDDDDDHRYDTHTHGHDDDDDDPD/DDDAQEAEDPQAVVCVVVQDDPVRVVVVVVVCLVPVCQFCADPLQVGKGWHWAADVVGTKIWIWHQDVVSRHIYTYHIDGPPPD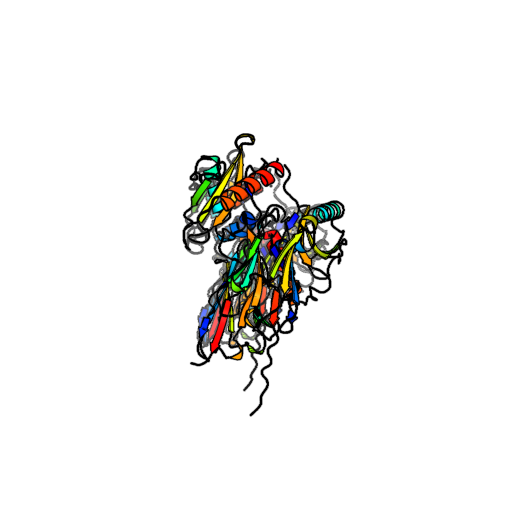DDDDPVRSVVNNVVCVVVVVVVD/DKFWEKDFADEAEAQAKTKMKIAIDPDQQLQWKKFKWWAAVPGDIGGAKIAHSVRPDIDGDPVCPPQKDKDADRVRRMIMIIGGRDDQVPFTFMAMDIANGPVHDDDDDHRYDTDTHGYDDDDDDDD/DDDAQEDEDPAAVVCVVVQDDPVQVVVVVVVCLVPVPQFPADPLLQGWGWDWAVVCIKIWIWHQDPVVRGIYTYHMGHPPPDDDDDPVRSVVNNVCVVCCVPVVD/DKFWDKDFADEDEQQDKTKMKIAIDPDQQLQWKKFKWWAAPPDDTGGAKIAHSVRPDIDGDPVQPPQKDKDADRVRRMIMIIGGRDDQVNWTFMAMDIANGPVHDDDDDHRDDGDTHGYDDD

Solvent-accessible surface area: 45005 Å² total; per-residue (Å²): 188,170,87,87,46,28,32,66,1,13,5,0,62,13,4,33,31,72,47,4,58,84,65,59,20,175,120,8,42,50,99,0,99,157,65,36,150,50,1,112,81,49,163,42,4,48,27,1,41,94,29,123,25,82,68,152,48,15,2,62,0,24,0,32,39,28,101,100,49,55,70,3,1,0,2,3,0,17,10,77,142,42,39,61,143,48,72,64,49,9,84,147,27,13,76,60,7,6,80,32,12,44,119,106,59,27,2,43,0,75,21,58,37,27,31,125,24,117,64,52,22,54,32,123,0,28,0,28,12,8,37,28,72,0,41,74,13,0,0,0,0,0,9,51,15,114,90,117,158,110,58,23,3,5,6,4,4,35,103,29,71,38,55,59,50,33,135,70,0,139,74,30,6,72,6,39,36,48,51,105,139,38,17,0,36,0,47,0,56,56,1,94,73,113,1,44,4,28,0,31,0,9,6,4,9,0,0,43,32,16,26,94,66,32,39,10,22,72,20,15,84,0,45,4,57,130,122,180,95,82,52,28,25,68,2,17,5,0,61,15,3,30,30,52,27,4,47,68,115,53,22,166,121,8,41,47,92,0,104,153,65,39,144,55,3,110,60,40,140,39,5,59,29,1,42,76,30,130,35,107,16,212,98,246,41,16,1,12,0,19,0,58,38,41,109,104,51,52,75,3,4,0,1,4,0,10,6,126,146,51,43,59,139,41,66,70,62,8,76,56,32,11,81,61,8,19,106,28,14,27,87,98,96,134,30,1,38,1,78,22,54,40,28,30,132,13,121,71,58,20,62,32,137,0,27,0,30,12,10,37,26,75,0,43,74,13,0,0,0,0,0,10,40,29,96,88,149,158,95,74,20,2,6,6,5,3,35,103,31,70,33,57,61,54,28,125,55,1,133,56,22,6,58,6,51,38,49,48,104,136,39,18,0,30,0,58,0,55,59,4,89,97,90,0,48,5,27,0,15,0,8,4,2,10,0,0,44,29,10,28,94,54,42,39,7,13,92,17,14,84,0,55,8,18,103,157,156,127,140,145,212,120,183,94,83,37,27,38,71,2,17,4,0,59,10,2,30,30,72,46,4,58,81,109,67,22,154,101,8,45,47,95,0,105,152,65,38,153,50,2,97,63,36,134,49,4,54,30,0,46,69,29,163,36,93,35,146,157,57,32,3,52,0,11,0,32,44,29,109,102,43,54,52,4,0,0,1,2,0,14,4,148,123,35,38,61,139,41,66,62,55,10,83,147,27,9,89,60,8,4,93,30,20,66,100,114,40,101,32,3,35,0,76,20,58,44,32,35,131,17,107,74,57,24,65,26,121,0,28,0,32,15,10,40,28,79,0,40,74,12,0,0,0,0,0,9,41,29,108,87,148,158,92,79,21,2,3,5,6,4,35,103,28,70,36,56,58,48,32,124,58,0,125,77,27,4,69,6,46,37,50,47,104,138,40,16,0,31,0,55,0,50,60,4,78,86,92,0,48,5,34,0,15,0,8,6,2,8,0,0,41,27,6,28,84,57,38,42,7,14,88,18,16,84,0,48,4,10,88,167,151,132,133,145,218,179,171,90,89,50,26,45,67,2,14,4,0,61,15,5,30,32,68,49,3,47,72,116,59,21,176,116,9,45,50,98,0,77,157,68,17,148,54,0,110,61,42,143,45,2,53,27,1,39,90,27,113,22,83,102,107,8,4,77,0,12,0,32,22,11,103,146,125,116,41,0,0,0,1,2,0,12,10,160,129,41,48,61,141,47,70,70,52,9,94,60,36,15,83,58,9,10,86,33,15,42,86,66,92,82,28,1,46,2,79,22,56,42,26,29,126,22,103,58,54,20,57,37,110,0,27,0,29,14,9,36,28,68,0,42,58,12,1,0,0,0,0,11,53,19,106,91,119,146,106,49,23,3,5,7,4,0,29,74,29,69,53,54,58,47,34,124,81,1,123,77,30,5,74,5,40,35,37,51,101,127,35,16,0,43,0,42,0,61,56,2,87,82,100,1,40,2,32,0,27,0,9,6,5,9,0,0,47,30,6,25,97,65,32,42,10,20,75,19,15,79,0,44,5,54,88,134